Protein AF-0000000073393436 (afdb_homodimer)

Solvent-accessible surface area (backbone atoms only — not comparable to full-atom values): 43637 Å² total; per-residue (Å²): 112,39,31,36,30,39,22,28,19,50,10,21,41,42,12,47,34,48,30,16,70,72,72,40,49,37,39,39,31,24,66,75,62,70,45,26,53,44,57,74,42,32,52,48,47,53,40,50,48,36,51,50,38,35,51,51,52,48,50,53,49,38,39,72,70,59,23,31,48,69,57,83,45,75,34,56,46,44,45,42,50,53,52,51,52,46,42,54,54,50,40,51,51,53,50,50,53,33,44,71,33,56,34,45,76,44,79,31,64,75,42,68,57,86,68,29,38,34,38,87,91,40,78,40,73,50,66,30,38,36,45,14,56,24,54,44,78,38,74,68,97,41,56,42,47,86,45,41,39,42,62,79,39,67,75,70,52,63,61,78,56,65,32,33,32,31,37,21,28,43,65,66,29,53,35,51,47,50,42,42,39,66,73,62,20,49,35,36,36,33,6,61,51,63,60,45,69,89,49,57,66,73,58,48,50,46,40,47,63,71,73,39,58,84,50,43,76,40,54,67,34,43,77,57,33,36,38,71,51,24,36,30,31,75,81,72,44,77,45,71,15,35,32,29,46,36,61,52,70,38,36,52,34,74,79,42,59,93,66,37,55,58,42,97,81,45,18,41,41,55,52,58,43,20,37,35,76,33,87,57,32,26,43,17,23,35,16,44,37,81,69,76,41,62,51,52,9,28,53,35,10,35,28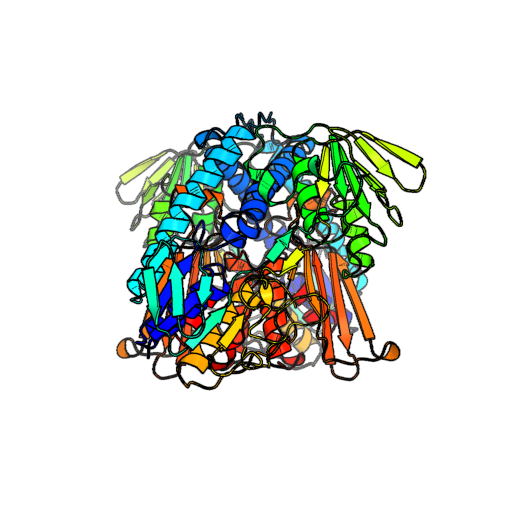,27,28,32,39,71,70,72,43,85,45,67,65,79,92,58,27,66,38,45,71,46,66,47,80,54,29,35,15,34,32,42,34,81,85,60,80,66,48,77,89,38,48,46,78,51,70,47,68,33,38,63,18,64,88,22,46,88,25,53,84,77,63,69,27,41,37,33,38,39,32,30,24,63,85,76,55,40,78,37,32,41,40,28,30,16,73,42,20,57,55,48,37,18,54,51,23,31,41,57,61,71,60,55,63,54,76,62,52,66,68,56,48,63,39,74,62,41,30,66,49,60,60,51,47,48,45,74,69,66,102,113,38,31,35,29,38,23,28,20,49,10,20,41,42,12,46,34,48,30,16,71,72,71,40,50,36,38,40,31,23,66,76,62,67,45,25,54,43,58,74,42,32,52,48,47,53,41,49,48,37,52,50,38,33,49,49,52,50,51,55,50,38,38,74,70,59,24,31,51,70,57,81,45,75,35,56,46,43,45,42,51,53,51,50,52,46,44,53,55,50,39,52,51,54,51,49,53,33,43,70,33,57,34,42,78,42,79,31,63,76,43,67,57,88,69,27,37,36,38,87,90,40,78,39,73,52,65,30,38,36,45,15,54,24,54,43,78,37,74,69,96,41,57,43,48,86,45,41,40,41,61,78,39,65,75,70,50,64,62,77,55,64,31,33,32,30,37,22,27,43,65,65,28,52,35,51,46,49,41,42,39,67,72,62,21,49,36,35,36,34,7,60,52,62,60,45,70,90,48,57,66,71,57,49,50,45,40,48,62,72,73,37,58,84,50,44,76,40,54,66,34,44,77,57,32,38,37,72,52,24,37,30,32,76,83,72,45,78,46,71,14,34,33,30,46,36,61,50,71,39,36,51,34,72,77,41,60,93,66,37,54,58,40,96,82,45,18,42,41,55,52,59,42,19,37,35,76,33,87,57,32,26,43,16,24,34,15,44,40,85,86,66,38,61,53,56,13,29,54,34,10,34,26,28,28,32,38,71,71,73,42,85,43,67,66,79,91,59,26,64,38,45,70,46,66,47,80,56,28,35,14,34,33,43,34,82,84,60,79,65,48,77,88,37,47,46,78,51,71,47,68,34,39,61,18,64,88,22,46,87,25,53,85,78,62,69,28,41,36,35,37,39,33,30,24,62,85,77,52,40,77,36,33,42,40,29,29,17,72,44,20,56,56,49,37,19,53,51,22,32,41,58,60,72,62,55,62,54,75,62,52,65,67,56,47,64,39,73,64,42,30,64,50,61,59,52,48,48,44,73,68,66,102

Radius of gyration: 28.97 Å; Cα contacts (8 Å, |Δi|>4): 1992; chains: 2; bounding box: 54×96×80 Å

pLDDT: mean 96.63, std 2.32, range [83.69, 98.94]

Foldseek 3Di:
DEEEEEAQALLRLLLLLLLLLVVHEYEYEAADFHNPCCLQQDVVLLVLLQVVLLVLVVVVLCVVVPVDDDDDDDWLQVSLVVSVVVSVVVSVVSVCSSVVSPYHYHHADWADDVQWIDGPRDTDGHLFYEYAHAWAFDQDPAAASVLAAESNCSSVDRDQWQEEEEEAQELVSLSVLQSSVSVHHAYEYEHLADHHPVDDPVQVVLCCVPFVVRHHYHHNWAFRYDDNFWTAIPVRDIDGGGHYYPPDIAAPQVSCPVPFDADPSRAFDADQLQDTPDPSYGYFAPSNPDDNDSVRRNVRSNSNSCVNVVNHDGDDDAFDKDWRRHSWIKIKTFGPVDPQDPVQKDKDKDQWDDDPSQPSVVVVSSQWMKMWIARNVQRATGMIITGHNCCRVVSVVVSVCVVVVPHLVVLLPDDDDPPDRPCPSCCSNPPPD/DEEEEEAQALLRLLLLLLLLLVVHEYEYEAADFHNPCCLQQDVLLLVLLQVVLLVLVVVVLCVVVPVDDDDDDDWLQVSLVVSVVVSVVVSVVSVCSSVVSVYHYHHADWADDVQWIDGPRDTDGHLFYEYAHAWAFDQDDAAASVLAAESNCSSVDRDQWQEEEEEAQELVSLSVLQSSVSVHHAYEYEHLADHHPVDDPVQVVLCCVPFVVRHHYHHNWAFRYDDNFWTAIPVRDIDGGGHYYPPDIAAPQVSCPVPFDADPSRAFDADQLQDTPHPSYGYFAPSNPDPNDSVRRNVRSNSNSCVNVVNHDGDDDAFDKDWRRHSWIKIKTFGPVDPQDPVQKDKDKDQWDDDPSQPSVVVVSSQWMKMWIARNVQRATGMIITGHNCCRVVSVVNSVCVVVVPHLVVLLPDDDDPPDRPCPSCCSNVPPD

Sequence (866 aa):
MKNIVIGSGPAGRLGSLELGKLGKEVTLIEKNHIAGTCLNEGCMVICALTDITKFIENNNKFNSYGFIKSQLDISYEKIVEKITETQKMLRKINEEENKGAGNNIVYGEAEINGSQVEVNGESFDWDNLLIATGARPFIPDIPGSQYGLTNRDILKIDKVPEKLNIVGGGIIAVEVANIYSTLGSEVNIIARSKALKEIDSDIKDYIFKNLLSEINILEETDVVECKKNKVITNKNEELEGVPFFATGRVANSEIVRDIVELNPDNTIKVNEMMETTKEHVYAAGDVTGGYQLTPVARMEGITAARNMANYPNKVVYHAIPQTLSLNTEVSFVEDEKNNCSEEDKVDIGIPGIAGPGAFWKILSGDTGYTKISFDKKQNKIKKINSISPSSVSDIAYLSYLMRINSPLDEYGDFLEIHPSTDANYKIIKSMWLMKNIVIGSGPAGRLGSLELGKLGKEVTLIEKNHIAGTCLNEGCMVICALTDITKFIENNNKFNSYGFIKSQLDISYEKIVEKITETQKMLRKINEEENKGAGNNIVYGEAEINGSQVEVNGESFDWDNLLIATGARPFIPDIPGSQYGLTNRDILKIDKVPEKLNIVGGGIIAVEVANIYSTLGSEVNIIARSKALKEIDSDIKDYIFKNLLSEINILEETDVVECKKNKVITNKNEELEGVPFFATGRVANSEIVRDIVELNPDNTIKVNEMMETTKEHVYAAGDVTGGYQLTPVARMEGITAARNMANYPNKVVYHAIPQTLSLNTEVSFVEDEKNNCSEEDKVDIGIPGIAGPGAFWKILSGDTGYTKISFDKKQNKIKKINSISPSSVSDIAYLSYLMRINSPLDEYGDFLEIHPSTDANYKIIKSMWL

Structure (mmCIF, N/CA/C/O backbone):
data_AF-0000000073393436-model_v1
#
loop_
_entity.id
_entity.type
_entity.pdbx_description
1 polymer 'Dihydrolipoamide dehydrogenase'
#
loop_
_atom_site.group_PDB
_atom_site.id
_atom_site.type_symbol
_atom_site.label_atom_id
_atom_site.label_alt_id
_atom_site.label_comp_id
_atom_site.label_asym_id
_atom_site.label_entity_id
_atom_site.label_seq_id
_atom_site.pdbx_PDB_ins_code
_atom_site.Cartn_x
_atom_site.Cartn_y
_atom_site.Cartn_z
_atom_site.occupancy
_atom_site.B_iso_or_equiv
_atom_site.auth_seq_id
_atom_site.auth_comp_id
_atom_site.auth_asym_id
_atom_site.auth_atom_id
_atom_site.pdbx_PDB_model_num
ATOM 1 N N . MET A 1 1 ? -17.938 38.625 -4.797 1 83.81 1 MET A N 1
ATOM 2 C CA . MET A 1 1 ? -17.641 38.469 -3.377 1 83.81 1 MET A CA 1
ATOM 3 C C . MET A 1 1 ? -16.141 38.281 -3.16 1 83.81 1 MET A C 1
ATOM 5 O O . MET A 1 1 ? -15.484 37.594 -3.943 1 83.81 1 MET A O 1
ATOM 9 N N . LYS A 1 2 ? -15.617 39.031 -2.174 1 94.94 2 LYS A N 1
ATOM 10 C CA . LYS A 1 2 ? -14.195 38.969 -1.832 1 94.94 2 LYS A CA 1
ATOM 11 C C . LYS A 1 2 ? -13.969 37.938 -0.708 1 94.94 2 LYS A C 1
ATOM 13 O O . LYS A 1 2 ? -14.516 38.094 0.386 1 94.94 2 LYS A O 1
ATOM 18 N N . ASN A 1 3 ? -13.234 36.906 -1.079 1 98.19 3 ASN A N 1
ATOM 19 C CA . ASN A 1 3 ? -12.914 35.906 -0.087 1 98.19 3 ASN A CA 1
ATOM 20 C C . ASN A 1 3 ? -11.461 35.969 0.359 1 98.19 3 ASN A C 1
ATOM 22 O O . ASN A 1 3 ? -10.555 36.094 -0.471 1 98.19 3 ASN A O 1
ATOM 26 N N . ILE A 1 4 ? -11.281 36 1.653 1 98.69 4 ILE A N 1
ATOM 27 C CA . ILE A 1 4 ? -9.922 35.969 2.188 1 98.69 4 ILE A CA 1
ATOM 28 C C . ILE A 1 4 ? -9.719 34.688 2.98 1 98.69 4 ILE A C 1
ATOM 30 O O . ILE A 1 4 ? -10.586 34.281 3.756 1 98.69 4 ILE A O 1
ATOM 34 N N . VAL A 1 5 ? -8.664 33.969 2.717 1 98.81 5 VAL A N 1
ATOM 35 C CA . VAL A 1 5 ? -8.227 32.781 3.467 1 98.81 5 VAL A CA 1
ATOM 36 C C . VAL A 1 5 ? -6.906 33.094 4.164 1 98.81 5 VAL A C 1
ATOM 38 O O . VAL A 1 5 ? -5.938 33.5 3.525 1 98.81 5 VAL A O 1
ATOM 41 N N . ILE A 1 6 ? -6.855 32.938 5.496 1 98.75 6 ILE A N 1
ATOM 42 C CA . ILE A 1 6 ? -5.637 33.188 6.262 1 98.75 6 ILE A CA 1
ATOM 43 C C . ILE A 1 6 ? -5.02 31.875 6.688 1 98.75 6 ILE A C 1
ATOM 45 O O . ILE A 1 6 ? -5.586 31.156 7.512 1 98.75 6 ILE A O 1
ATOM 49 N N . GLY A 1 7 ? -3.814 31.562 6.184 1 98.62 7 GLY A N 1
ATOM 50 C CA . GLY A 1 7 ? -3.143 30.281 6.371 1 98.62 7 GLY A CA 1
ATOM 51 C C . GLY A 1 7 ? -3.238 29.375 5.156 1 98.62 7 GLY A C 1
ATOM 52 O O . GLY A 1 7 ? -4.332 29.125 4.648 1 98.62 7 GLY A O 1
ATOM 53 N N . SER A 1 8 ? -2.127 28.844 4.734 1 98.5 8 SER A N 1
ATOM 54 C CA . SER A 1 8 ? -2.111 28.062 3.5 1 98.5 8 SER A CA 1
ATOM 55 C C . SER A 1 8 ? -1.729 26.609 3.768 1 98.5 8 SER A C 1
ATOM 57 O O . SER A 1 8 ? -1.109 25.969 2.922 1 98.5 8 SER A O 1
ATOM 59 N N . GLY A 1 9 ? -1.974 26.125 5.027 1 98.19 9 GLY A N 1
ATOM 60 C CA . GLY A 1 9 ? -1.892 24.688 5.246 1 98.19 9 GLY A CA 1
ATOM 61 C C . GLY A 1 9 ? -2.902 23.906 4.434 1 98.19 9 GLY A C 1
ATOM 62 O O . GLY A 1 9 ? -3.533 24.438 3.525 1 98.19 9 GLY A O 1
ATOM 63 N N . PRO A 1 10 ? -3.096 22.656 4.789 1 97.94 10 PRO A N 1
ATOM 64 C CA . PRO A 1 10 ? -3.992 21.828 3.986 1 97.94 10 PRO A CA 1
ATOM 65 C C . PRO A 1 10 ? -5.406 22.391 3.891 1 97.94 10 PRO A C 1
ATOM 67 O O . PRO A 1 10 ? -5.988 22.438 2.805 1 97.94 10 PRO A O 1
ATOM 70 N N . ALA A 1 11 ? -5.961 22.875 4.969 1 98.62 11 ALA A N 1
ATOM 71 C CA . ALA A 1 11 ? -7.32 23.406 4.977 1 98.62 11 ALA A CA 1
ATOM 72 C C . ALA A 1 11 ? -7.414 24.672 4.133 1 98.62 11 ALA A C 1
ATOM 74 O O . ALA A 1 11 ? -8.266 24.781 3.244 1 98.62 11 ALA A O 1
ATOM 75 N N . GLY A 1 12 ? -6.539 25.609 4.375 1 98.75 12 GLY A N 1
ATOM 76 C CA . GLY A 1 12 ? -6.586 26.891 3.678 1 98.75 12 GLY A CA 1
ATOM 77 C C . GLY A 1 12 ? -6.27 26.766 2.199 1 98.75 12 GLY A C 1
ATOM 78 O O . GLY A 1 12 ? -6.941 27.375 1.365 1 98.75 12 GLY A O 1
ATOM 79 N N . ARG A 1 13 ? -5.254 26.031 1.89 1 98.38 13 ARG A N 1
ATOM 80 C CA . ARG A 1 13 ? -4.844 25.875 0.497 1 98.38 13 ARG A CA 1
ATOM 81 C C . ARG A 1 13 ? -5.949 25.234 -0.331 1 98.38 13 ARG A C 1
ATOM 83 O O . ARG A 1 13 ? -6.297 25.734 -1.406 1 98.38 13 ARG A O 1
ATOM 90 N N . LEU A 1 14 ? -6.512 24.141 0.185 1 97.81 14 LEU A N 1
ATOM 91 C CA . LEU A 1 14 ? -7.543 23.453 -0.582 1 97.81 14 LEU A CA 1
ATOM 92 C C . LEU A 1 14 ? -8.844 24.25 -0.58 1 97.81 14 LEU A C 1
ATOM 94 O O . LEU A 1 14 ? -9.594 24.219 -1.557 1 97.81 14 LEU A O 1
ATOM 98 N N . GLY A 1 15 ? -9.133 24.953 0.562 1 98.5 15 GLY A N 1
ATOM 99 C CA . GLY A 1 15 ? -10.266 25.859 0.558 1 98.5 15 GLY A CA 1
ATOM 100 C C . GLY A 1 15 ? -10.156 26.938 -0.5 1 98.5 15 GLY A C 1
ATOM 101 O O . GLY A 1 15 ? -11.109 27.203 -1.232 1 98.5 15 GLY A O 1
ATOM 102 N N . SER A 1 16 ? -9.008 27.531 -0.62 1 98.69 16 SER A N 1
ATOM 103 C CA . SER A 1 16 ? -8.773 28.578 -1.619 1 98.69 16 SER A CA 1
ATOM 104 C C . SER A 1 16 ? -8.867 28.016 -3.033 1 98.69 16 SER A C 1
ATOM 106 O O . SER A 1 16 ? -9.414 28.656 -3.93 1 98.69 16 SER A O 1
ATOM 108 N N . LEU A 1 17 ? -8.266 26.859 -3.188 1 97.56 17 LEU A N 1
ATOM 109 C CA . LEU A 1 17 ? -8.32 26.203 -4.488 1 97.56 17 LEU A CA 1
ATOM 110 C C . LEU A 1 17 ? -9.766 25.953 -4.906 1 97.56 17 LEU A C 1
ATOM 112 O O . LEU A 1 17 ? -10.133 26.172 -6.062 1 97.56 17 LEU A O 1
ATOM 116 N N . GLU A 1 18 ? -10.547 25.453 -3.975 1 97.25 18 GLU A N 1
ATOM 117 C CA . GLU A 1 18 ? -11.953 25.172 -4.246 1 97.25 18 GLU A CA 1
ATOM 118 C C . GLU A 1 18 ? -12.703 26.453 -4.629 1 97.25 18 GLU A C 1
ATOM 120 O O . GLU A 1 18 ? -13.484 26.453 -5.582 1 97.25 18 GLU A O 1
ATOM 125 N N . LEU A 1 19 ? -12.539 27.547 -3.924 1 98.25 19 LEU A N 1
ATOM 126 C CA . LEU A 1 19 ? -13.164 28.828 -4.238 1 98.25 19 LEU A CA 1
ATOM 127 C C . LEU A 1 19 ? -12.781 29.281 -5.645 1 98.25 19 LEU A C 1
ATOM 129 O O . LEU A 1 19 ? -13.641 29.719 -6.41 1 98.25 19 LEU A O 1
ATOM 133 N N . GLY A 1 20 ? -11.492 29.172 -5.934 1 97.75 20 GLY A N 1
ATOM 134 C CA . GLY A 1 20 ? -11.039 29.516 -7.27 1 97.75 20 GLY A CA 1
ATOM 135 C C . GLY A 1 20 ? -11.711 28.703 -8.359 1 97.75 20 GLY A C 1
ATOM 136 O O . GLY A 1 20 ? -12.133 29.25 -9.375 1 97.75 20 GLY A O 1
ATOM 137 N N . LYS A 1 21 ? -11.797 27.438 -8.141 1 95.19 21 LYS A N 1
ATOM 138 C CA . LYS A 1 21 ? -12.438 26.547 -9.109 1 95.19 21 LYS A CA 1
ATOM 139 C C . LYS A 1 21 ? -13.898 26.922 -9.312 1 95.19 21 LYS A C 1
ATOM 141 O O . LYS A 1 21 ? -14.453 26.719 -10.391 1 95.19 21 LYS A O 1
ATOM 146 N N . LEU A 1 22 ? -14.531 27.484 -8.266 1 96.12 22 LEU A N 1
ATOM 147 C CA . LEU A 1 22 ? -15.93 27.891 -8.328 1 96.12 22 LEU A CA 1
ATOM 148 C C . LEU A 1 22 ? -16.062 29.281 -8.922 1 96.12 22 LEU A C 1
ATOM 150 O O . LEU A 1 22 ? -17.156 29.859 -8.945 1 96.12 22 LEU A O 1
ATOM 154 N N . GLY A 1 23 ? -14.969 29.859 -9.328 1 96.5 23 GLY A N 1
ATOM 155 C CA . GLY A 1 23 ? -14.977 31.141 -10.008 1 96.5 23 GLY A CA 1
ATOM 156 C C . GLY A 1 23 ? -15.031 32.312 -9.055 1 96.5 23 GLY A C 1
ATOM 157 O O . GLY A 1 23 ? -15.398 33.438 -9.453 1 96.5 23 GLY A O 1
ATOM 158 N N . LYS A 1 24 ? -14.688 32.094 -7.816 1 97.69 24 LYS A N 1
ATOM 159 C CA . LYS A 1 24 ? -14.758 33.156 -6.832 1 97.69 24 LYS A CA 1
ATOM 160 C C . LYS A 1 24 ? -13.406 33.875 -6.68 1 97.69 24 LYS A C 1
ATOM 162 O O . LYS A 1 24 ? -12.359 33.25 -6.879 1 97.69 24 LYS A O 1
ATOM 167 N N . GLU A 1 25 ? -13.477 35.094 -6.324 1 96.94 25 GLU A N 1
ATOM 168 C CA . GLU A 1 25 ? -12.258 35.812 -6.02 1 96.94 25 GLU A CA 1
ATOM 169 C C . GLU A 1 25 ? -11.711 35.469 -4.641 1 96.94 25 GLU A C 1
ATOM 171 O O . GLU A 1 25 ? -12.453 35.5 -3.652 1 96.94 25 GLU A O 1
ATOM 176 N N . VAL A 1 26 ? -10.367 35.125 -4.625 1 98.12 26 VAL A N 1
ATOM 177 C CA . VAL A 1 26 ? -9.789 34.688 -3.367 1 98.12 26 VAL A CA 1
ATOM 178 C C . VAL A 1 26 ? -8.422 35.312 -3.166 1 98.12 26 VAL A C 1
ATOM 180 O O . VAL A 1 26 ? -7.613 35.406 -4.098 1 98.12 26 VAL A O 1
ATOM 183 N N . THR A 1 27 ? -8.188 35.875 -1.995 1 98.38 27 THR A N 1
ATOM 184 C CA . THR A 1 27 ? -6.855 36.25 -1.511 1 98.38 27 THR A CA 1
ATOM 185 C C . THR A 1 27 ? -6.395 35.281 -0.432 1 98.38 27 THR A C 1
ATOM 187 O O . THR A 1 27 ? -7.027 35.156 0.619 1 98.38 27 THR A O 1
ATOM 190 N N . LEU A 1 28 ? -5.324 34.5 -0.723 1 98.62 28 LEU A N 1
ATOM 191 C CA . LEU A 1 28 ? -4.723 33.531 0.208 1 98.62 28 LEU A CA 1
ATOM 192 C C . LEU A 1 28 ? -3.494 34.156 0.882 1 98.62 28 LEU A C 1
ATOM 194 O O . LEU A 1 28 ? -2.512 34.469 0.213 1 98.62 28 LEU A O 1
ATOM 198 N N . ILE A 1 29 ? -3.559 34.312 2.184 1 98.62 29 ILE A N 1
ATOM 199 C CA . ILE A 1 29 ? -2.49 34.969 2.934 1 98.62 29 ILE A CA 1
ATOM 200 C C . ILE A 1 29 ? -1.699 33.906 3.719 1 98.62 29 ILE A C 1
ATOM 202 O O . ILE A 1 29 ? -2.281 33.094 4.418 1 98.62 29 ILE A O 1
ATOM 206 N N . GLU A 1 30 ? -0.403 33.844 3.572 1 98.5 30 GLU A N 1
ATOM 207 C CA . GLU A 1 30 ? 0.49 32.906 4.242 1 98.5 30 GLU A CA 1
ATOM 208 C C . GLU A 1 30 ? 1.684 33.625 4.863 1 98.5 30 GLU A C 1
ATOM 210 O O . GLU A 1 30 ? 2.367 34.406 4.191 1 98.5 30 GLU A O 1
ATOM 215 N N . LYS A 1 31 ? 1.917 33.406 6.082 1 96.31 31 LYS A N 1
ATOM 216 C CA . LYS A 1 31 ? 2.969 34.125 6.777 1 96.31 31 LYS A CA 1
ATOM 217 C C . LYS A 1 31 ? 4.344 33.562 6.465 1 96.31 31 LYS A C 1
ATOM 219 O O . LYS A 1 31 ? 5.348 34.25 6.5 1 96.31 31 LYS A O 1
ATOM 224 N N . ASN A 1 32 ? 4.414 32.219 6.164 1 94.44 32 ASN A N 1
ATOM 225 C CA . ASN A 1 32 ? 5.699 31.578 5.926 1 94.44 32 ASN A CA 1
ATOM 226 C C . ASN A 1 32 ? 5.719 30.859 4.582 1 94.44 32 ASN A C 1
ATOM 228 O O . ASN A 1 32 ? 5.812 31.484 3.533 1 94.44 32 ASN A O 1
ATOM 232 N N . HIS A 1 33 ? 5.633 29.531 4.633 1 95.56 33 HIS A N 1
ATOM 233 C CA . HIS A 1 33 ? 5.676 28.719 3.416 1 95.56 33 HIS A CA 1
ATOM 234 C C . HIS A 1 33 ? 4.305 28.125 3.1 1 95.56 33 HIS A C 1
ATOM 236 O O . HIS A 1 33 ? 3.607 27.656 4 1 95.56 33 HIS A O 1
ATOM 242 N N . ILE A 1 34 ? 3.996 28.172 1.862 1 97.25 34 ILE A N 1
ATOM 243 C CA . ILE A 1 34 ? 2.756 27.547 1.407 1 97.25 34 ILE A CA 1
ATOM 244 C C . ILE A 1 34 ? 2.748 26.062 1.783 1 97.25 34 ILE A C 1
ATOM 246 O O . ILE A 1 34 ? 3.807 25.469 1.988 1 97.25 34 ILE A O 1
ATOM 250 N N . ALA A 1 35 ? 1.562 25.453 1.966 1 95.44 35 ALA A N 1
ATOM 251 C CA . ALA A 1 35 ? 1.282 24.062 2.258 1 95.44 35 ALA A CA 1
ATOM 252 C C . ALA A 1 35 ? 1.459 23.766 3.744 1 95.44 35 ALA A C 1
ATOM 254 O O . ALA A 1 35 ? 1.214 22.641 4.191 1 95.44 35 ALA A O 1
ATOM 255 N N . GLY A 1 36 ? 1.895 24.703 4.52 1 95.31 36 GLY A N 1
ATOM 256 C CA . GLY A 1 36 ? 1.786 24.672 5.969 1 95.31 36 GLY A CA 1
ATOM 257 C C . GLY A 1 36 ? 2.648 23.609 6.613 1 95.31 36 GLY A C 1
ATOM 258 O O . GLY A 1 36 ? 3.719 23.266 6.098 1 95.31 36 GLY A O 1
ATOM 259 N N . THR A 1 37 ? 2.248 23.125 7.77 1 92.19 37 THR A N 1
ATOM 260 C CA . THR A 1 37 ? 3.004 22.219 8.617 1 92.19 37 THR A CA 1
ATOM 261 C C . THR A 1 37 ? 3.219 20.875 7.914 1 92.19 37 THR A C 1
ATOM 263 O O . THR A 1 37 ? 4.312 20.312 7.965 1 92.19 37 THR A O 1
ATOM 266 N N . CYS A 1 38 ? 2.277 20.359 7.262 1 93.88 38 CYS A N 1
ATOM 267 C CA . CYS A 1 38 ? 2.326 19.031 6.66 1 93.88 38 CYS A CA 1
ATOM 268 C C . CYS A 1 38 ? 3.533 18.891 5.742 1 93.88 38 CYS A C 1
ATOM 270 O O . CYS A 1 38 ? 4.332 17.969 5.898 1 93.88 38 CYS A O 1
ATOM 272 N N . LEU A 1 39 ? 3.678 19.797 4.859 1 95.62 39 LEU A N 1
ATOM 273 C CA . LEU A 1 39 ? 4.762 19.734 3.885 1 95.62 39 LEU A CA 1
ATOM 274 C C . LEU A 1 39 ? 6.09 20.141 4.52 1 95.62 39 LEU A C 1
ATOM 276 O O . LEU A 1 39 ? 7.117 19.5 4.273 1 95.62 39 LEU A O 1
ATOM 280 N N . ASN A 1 40 ? 6.039 21.109 5.418 1 96.88 40 ASN A N 1
ATOM 281 C CA . ASN A 1 40 ? 7.262 21.812 5.777 1 96.88 40 ASN A CA 1
ATOM 282 C C . ASN A 1 40 ? 7.855 21.281 7.082 1 96.88 40 ASN A C 1
ATOM 284 O O . ASN A 1 40 ? 9.062 21.359 7.297 1 96.88 40 ASN A O 1
ATOM 288 N N . GLU A 1 41 ? 6.965 20.688 7.938 1 96.12 41 GLU A N 1
ATOM 289 C CA . GLU A 1 41 ? 7.461 20.344 9.266 1 96.12 41 GLU A CA 1
ATOM 290 C C . GLU A 1 41 ? 6.812 19.062 9.789 1 96.12 41 GLU A C 1
ATOM 292 O O . GLU A 1 41 ? 7.137 18.594 10.875 1 96.12 41 GLU A O 1
ATOM 297 N N . GLY A 1 42 ? 5.953 18.5 9.008 1 95.19 42 GLY A N 1
ATOM 298 C CA . GLY A 1 42 ? 5.117 17.453 9.562 1 95.19 42 GLY A CA 1
ATOM 299 C C . GLY A 1 42 ? 5.207 16.156 8.789 1 95.19 42 GLY A C 1
ATOM 300 O O . GLY A 1 42 ? 6.277 15.547 8.703 1 95.19 42 GLY A O 1
ATOM 301 N N . CYS A 1 43 ? 4.086 15.797 8.203 1 94.75 43 CYS A N 1
ATOM 302 C CA . CYS A 1 43 ? 3.885 14.461 7.656 1 94.75 43 CYS A CA 1
ATOM 303 C C . CYS A 1 43 ? 4.91 14.164 6.566 1 94.75 43 CYS A C 1
ATOM 305 O O . CYS A 1 43 ? 5.395 13.031 6.461 1 94.75 43 CYS A O 1
ATOM 307 N N . MET A 1 44 ? 5.238 15.117 5.781 1 97 44 MET A N 1
ATOM 308 C CA . MET A 1 44 ? 6.141 14.867 4.664 1 97 44 MET A CA 1
ATOM 309 C C . MET A 1 44 ? 7.574 14.695 5.148 1 97 44 MET A C 1
ATOM 311 O O . MET A 1 44 ? 8.344 13.922 4.57 1 97 44 MET A O 1
ATOM 315 N N . VAL A 1 45 ? 7.938 15.414 6.176 1 98.19 45 VAL A N 1
ATOM 316 C CA . VAL A 1 45 ? 9.25 15.25 6.789 1 98.19 45 VAL A CA 1
ATOM 317 C C . VAL A 1 45 ? 9.367 13.859 7.406 1 98.19 45 VAL A C 1
ATOM 319 O O . VAL A 1 45 ? 10.359 13.156 7.184 1 98.19 45 VAL A O 1
ATOM 322 N N . ILE A 1 46 ? 8.328 13.5 8.133 1 98.12 46 ILE A N 1
ATOM 323 C CA . ILE A 1 46 ? 8.289 12.18 8.758 1 98.12 46 ILE A CA 1
ATOM 324 C C . ILE A 1 46 ? 8.359 11.094 7.684 1 98.12 46 ILE A C 1
ATOM 326 O O . ILE A 1 46 ? 9.094 10.117 7.828 1 98.12 46 ILE A O 1
ATOM 330 N N . CYS A 1 47 ? 7.645 11.312 6.613 1 97.81 47 CYS A N 1
ATOM 331 C CA . CYS A 1 47 ? 7.633 10.367 5.5 1 97.81 47 CYS A CA 1
ATOM 332 C C . CYS A 1 47 ? 9.023 10.219 4.898 1 97.81 47 CYS A C 1
ATOM 334 O O . CYS A 1 47 ? 9.492 9.094 4.668 1 97.81 47 CYS A O 1
ATOM 336 N N . ALA A 1 48 ? 9.688 11.297 4.664 1 98.38 48 ALA A N 1
ATOM 337 C CA . ALA A 1 48 ? 11.031 11.305 4.082 1 98.38 48 ALA A CA 1
ATOM 338 C C . ALA A 1 48 ? 12.008 10.531 4.961 1 98.38 48 ALA A C 1
ATOM 340 O O . ALA A 1 48 ? 12.742 9.664 4.473 1 98.38 48 ALA A O 1
ATOM 341 N N . LEU A 1 49 ? 11.969 10.836 6.223 1 98.56 49 LEU A N 1
ATOM 342 C CA . LEU A 1 49 ? 12.922 10.227 7.148 1 98.56 49 LEU A CA 1
ATOM 343 C C . LEU A 1 49 ? 12.594 8.75 7.371 1 98.56 49 LEU A C 1
ATOM 345 O O . LEU A 1 49 ? 13.5 7.922 7.488 1 98.56 49 LEU A O 1
ATOM 349 N N . THR A 1 50 ? 11.328 8.438 7.371 1 98.38 50 THR A N 1
ATOM 350 C CA . THR A 1 50 ? 10.922 7.051 7.59 1 98.38 50 THR A CA 1
ATOM 351 C C . THR A 1 50 ? 11.328 6.176 6.41 1 98.38 50 THR A C 1
ATOM 353 O O . THR A 1 50 ? 11.688 5.012 6.586 1 98.38 50 THR A O 1
ATOM 356 N N . ASP A 1 51 ? 11.281 6.727 5.203 1 98 51 ASP A N 1
ATOM 357 C CA . ASP A 1 51 ? 11.758 5.988 4.035 1 98 51 ASP A CA 1
ATOM 358 C C . ASP A 1 51 ? 13.234 5.613 4.191 1 98 51 ASP A C 1
ATOM 360 O O . ASP A 1 51 ? 13.648 4.523 3.787 1 98 51 ASP A O 1
ATOM 364 N N . ILE A 1 52 ? 13.961 6.457 4.789 1 98.19 52 ILE A N 1
ATOM 365 C CA . ILE A 1 52 ? 15.375 6.203 5.016 1 98.19 52 ILE A CA 1
ATOM 366 C C . ILE A 1 52 ? 15.547 5.145 6.105 1 98.19 52 ILE A C 1
ATOM 368 O O . ILE A 1 52 ? 16.375 4.238 5.973 1 98.19 52 ILE A O 1
ATOM 372 N N . THR A 1 53 ? 14.742 5.277 7.164 1 97.94 53 THR A N 1
ATOM 373 C CA . THR A 1 53 ? 14.875 4.312 8.25 1 97.94 53 THR A CA 1
ATOM 374 C C . THR A 1 53 ? 14.469 2.916 7.793 1 97.94 53 THR A C 1
ATOM 376 O O . THR A 1 53 ? 15.047 1.92 8.227 1 97.94 53 THR A O 1
ATOM 379 N N . LYS A 1 54 ? 13.516 2.805 6.91 1 97.56 54 LYS A N 1
ATOM 380 C CA . LYS A 1 54 ? 13.148 1.523 6.316 1 97.56 54 LYS A CA 1
ATOM 381 C C . LYS A 1 54 ? 14.312 0.935 5.52 1 97.56 54 LYS A C 1
ATOM 383 O O . LYS A 1 54 ? 14.562 -0.27 5.582 1 97.56 54 LYS A O 1
ATOM 388 N N . PHE A 1 55 ? 14.945 1.833 4.777 1 97.94 55 PHE A N 1
ATOM 389 C CA . PHE A 1 55 ? 16.109 1.417 4.008 1 97.94 55 PHE A CA 1
ATOM 390 C C . PHE A 1 55 ? 17.203 0.871 4.926 1 97.94 55 PHE A C 1
ATOM 392 O O . PHE A 1 55 ? 17.781 -0.18 4.648 1 97.94 55 PHE A O 1
ATOM 399 N N . ILE A 1 56 ? 17.422 1.533 6.023 1 97.56 56 ILE A N 1
ATOM 400 C CA . ILE A 1 56 ? 18.438 1.131 6.988 1 97.56 56 ILE A CA 1
ATOM 401 C C . ILE A 1 56 ? 18.062 -0.216 7.602 1 97.56 56 ILE A C 1
ATOM 403 O O . ILE A 1 56 ? 18.906 -1.102 7.734 1 97.56 56 ILE A O 1
ATOM 407 N N . GLU A 1 57 ? 16.859 -0.35 7.953 1 96.31 57 GLU A N 1
ATOM 408 C CA . GLU A 1 57 ? 16.391 -1.605 8.539 1 96.31 57 GLU A CA 1
ATOM 409 C C . GLU A 1 57 ? 16.594 -2.77 7.57 1 96.31 57 GLU A C 1
ATOM 411 O O . GLU A 1 57 ? 17.047 -3.846 7.969 1 96.31 57 GLU A O 1
ATOM 416 N N . ASN A 1 58 ? 16.25 -2.576 6.309 1 96.75 58 ASN A N 1
ATOM 417 C CA . ASN A 1 58 ? 16.453 -3.619 5.305 1 96.75 58 ASN A CA 1
ATOM 418 C C . ASN A 1 58 ? 17.922 -3.941 5.117 1 96.75 58 ASN A C 1
ATOM 420 O O . ASN A 1 58 ? 18.297 -5.109 4.98 1 96.75 58 ASN A O 1
ATOM 424 N N . ASN A 1 59 ? 18.703 -2.877 5.066 1 97.19 59 ASN A N 1
ATOM 425 C CA . ASN A 1 59 ? 20.141 -3.08 4.988 1 97.19 59 ASN A CA 1
ATOM 426 C C . ASN A 1 59 ? 20.641 -3.992 6.105 1 97.19 59 ASN A C 1
ATOM 428 O O . ASN A 1 59 ? 21.375 -4.945 5.848 1 97.19 59 ASN A O 1
ATOM 432 N N . ASN A 1 60 ? 20.25 -3.66 7.32 1 96.19 60 ASN A N 1
ATOM 433 C CA . ASN A 1 60 ? 20.656 -4.449 8.477 1 96.19 60 ASN A CA 1
ATOM 434 C C . ASN A 1 60 ? 20.188 -5.895 8.367 1 96.19 60 ASN A C 1
ATOM 436 O O . ASN A 1 60 ? 20.938 -6.824 8.672 1 96.19 60 ASN A O 1
ATOM 440 N N . LYS A 1 61 ? 19.016 -6.09 7.945 1 96.56 61 LYS A N 1
ATOM 441 C CA . LYS A 1 61 ? 18.438 -7.426 7.805 1 96.56 61 LYS A CA 1
ATOM 442 C C . LYS A 1 61 ? 19.172 -8.227 6.734 1 96.56 61 LYS A C 1
ATOM 444 O O . LYS A 1 61 ? 19.531 -9.391 6.961 1 96.56 61 LYS A O 1
ATOM 449 N N . PHE A 1 62 ? 19.375 -7.641 5.559 1 97.75 62 PHE A N 1
ATOM 450 C CA . PHE A 1 62 ? 20.047 -8.328 4.457 1 97.75 62 PHE A CA 1
ATOM 451 C C . PHE A 1 62 ? 21.469 -8.68 4.824 1 97.75 62 PHE A C 1
ATOM 453 O O . PHE A 1 62 ? 21.969 -9.742 4.449 1 97.75 62 PHE A O 1
ATOM 460 N N . ASN A 1 63 ? 22.141 -7.77 5.605 1 97.5 63 ASN A N 1
ATOM 461 C CA . ASN A 1 63 ? 23.453 -8.086 6.145 1 97.5 63 ASN A CA 1
ATOM 462 C C . ASN A 1 63 ? 23.406 -9.289 7.074 1 97.5 63 ASN A C 1
ATOM 464 O O . ASN A 1 63 ? 24.25 -10.188 6.984 1 97.5 63 ASN A O 1
ATOM 468 N N . SER A 1 64 ? 22.422 -9.312 7.906 1 97.06 64 SER A N 1
ATOM 469 C CA . SER A 1 64 ? 22.297 -10.391 8.875 1 97.06 64 SER A CA 1
ATOM 470 C C . SER A 1 64 ? 22.062 -11.727 8.18 1 97.06 64 SER A C 1
ATOM 472 O O . SER A 1 64 ? 22.469 -12.781 8.68 1 97.06 64 SER A O 1
ATOM 474 N N . TYR A 1 65 ? 21.344 -11.695 7.035 1 97.12 65 TYR A N 1
ATOM 475 C CA . TYR A 1 65 ? 21.094 -12.906 6.266 1 97.12 65 TYR A CA 1
ATOM 476 C C . TYR A 1 65 ? 22.312 -13.312 5.457 1 97.12 65 TYR A C 1
ATOM 478 O O . TYR A 1 65 ? 22.406 -14.445 4.969 1 97.12 65 TYR A O 1
ATOM 486 N N . GLY A 1 66 ? 23.172 -12.391 5.219 1 96.44 66 GLY A N 1
ATOM 487 C CA . GLY A 1 66 ? 24.469 -12.695 4.645 1 96.44 66 GLY A CA 1
ATOM 488 C C . GLY A 1 66 ? 24.5 -12.547 3.133 1 96.44 66 GLY A C 1
ATOM 489 O O . GLY A 1 66 ? 25.547 -12.75 2.508 1 96.44 66 GLY A O 1
ATOM 490 N N . PHE A 1 67 ? 23.344 -12.078 2.555 1 95.12 67 PHE A N 1
ATOM 491 C CA . PHE A 1 67 ? 23.375 -12.062 1.096 1 95.12 67 PHE A CA 1
ATOM 492 C C . PHE A 1 67 ? 23.766 -10.68 0.578 1 95.12 67 PHE A C 1
ATOM 494 O O . PHE A 1 67 ? 24 -10.508 -0.618 1 95.12 67 PHE A O 1
ATOM 501 N N . ILE A 1 68 ? 23.812 -9.75 1.479 1 95.12 68 ILE A N 1
ATOM 502 C CA . ILE A 1 68 ? 24.391 -8.445 1.178 1 95.12 68 ILE A CA 1
ATOM 503 C C . ILE A 1 68 ? 25.469 -8.117 2.199 1 95.12 68 ILE A C 1
ATOM 505 O O . ILE A 1 68 ? 25.312 -8.359 3.396 1 95.12 68 ILE A O 1
ATOM 509 N N . LYS A 1 69 ? 26.594 -7.684 1.802 1 94.38 69 LYS A N 1
ATOM 510 C CA . LYS A 1 69 ? 27.609 -7.027 2.631 1 94.38 69 LYS A CA 1
ATOM 511 C C . LYS A 1 69 ? 27.672 -5.531 2.342 1 94.38 69 LYS A C 1
ATOM 513 O O . LYS A 1 69 ? 27.953 -5.125 1.212 1 94.38 69 LYS A O 1
ATOM 518 N N . SER A 1 70 ? 27.25 -4.824 3.352 1 92.5 70 SER A N 1
ATOM 519 C CA . SER A 1 70 ? 27.172 -3.383 3.137 1 92.5 70 SER A CA 1
ATOM 520 C C . SER A 1 70 ? 27.531 -2.611 4.398 1 92.5 70 SER A C 1
ATOM 522 O O . SER A 1 70 ? 27.328 -3.1 5.512 1 92.5 70 SER A O 1
ATOM 524 N N . GLN A 1 71 ? 28.172 -1.52 4.234 1 91.38 71 GLN A N 1
ATOM 525 C CA . GLN A 1 71 ? 28.422 -0.512 5.262 1 91.38 71 GLN A CA 1
ATOM 526 C C . GLN A 1 71 ? 27.812 0.83 4.875 1 91.38 71 GLN A C 1
ATOM 528 O O . GLN A 1 71 ? 27.953 1.284 3.738 1 91.38 71 GLN A O 1
ATOM 533 N N . LEU A 1 72 ? 27.078 1.378 5.816 1 94.56 72 LEU A N 1
ATOM 534 C CA . LEU A 1 72 ? 26.391 2.629 5.527 1 94.56 72 LEU A CA 1
ATOM 535 C C . LEU A 1 72 ? 27.047 3.793 6.266 1 94.56 72 LEU A C 1
ATOM 537 O O . LEU A 1 72 ? 27.344 3.688 7.453 1 94.56 72 LEU A O 1
ATOM 541 N N . ASP A 1 73 ? 27.375 4.742 5.531 1 95.38 73 ASP A N 1
ATOM 542 C CA . ASP A 1 73 ? 27.703 6.059 6.074 1 95.38 73 ASP A CA 1
ATOM 543 C C . ASP A 1 73 ? 26.609 7.066 5.762 1 95.38 73 ASP A C 1
ATOM 545 O O . ASP A 1 73 ? 26.359 7.391 4.598 1 95.38 73 ASP A O 1
ATOM 549 N N . ILE A 1 74 ? 25.984 7.57 6.82 1 96.12 74 ILE A N 1
ATOM 550 C CA . ILE A 1 74 ? 24.797 8.391 6.641 1 96.12 74 ILE A CA 1
ATOM 551 C C . ILE A 1 74 ? 25.094 9.828 7.062 1 96.12 74 ILE A C 1
ATOM 553 O O . ILE A 1 74 ? 25.625 10.062 8.148 1 96.12 74 ILE A O 1
ATOM 557 N N . SER A 1 75 ? 24.734 10.734 6.207 1 97.31 75 SER A N 1
ATOM 558 C CA . SER A 1 75 ? 24.859 12.156 6.496 1 97.31 75 SER A CA 1
ATOM 559 C C . SER A 1 75 ? 23.5 12.805 6.723 1 97.31 75 SER A C 1
ATOM 561 O O . SER A 1 75 ? 22.781 13.094 5.77 1 97.31 75 SER A O 1
ATOM 563 N N . TYR A 1 76 ? 23.297 13.102 8.016 1 97.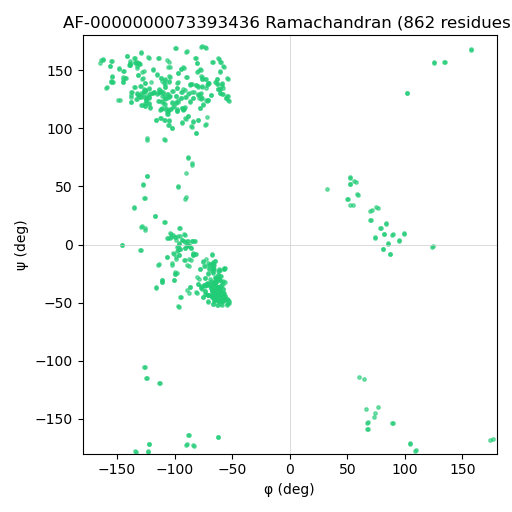81 76 TYR A N 1
ATOM 564 C CA . TYR A 1 76 ? 22.016 13.727 8.344 1 97.81 76 TYR A CA 1
ATOM 565 C C . TYR A 1 76 ? 21.906 15.102 7.699 1 97.81 76 TYR A C 1
ATOM 567 O O . TYR A 1 76 ? 20.828 15.492 7.227 1 97.81 76 TYR A O 1
ATOM 575 N N . GLU A 1 77 ? 22.984 15.781 7.625 1 97.38 77 GLU A N 1
ATOM 576 C CA . GLU A 1 77 ? 23.031 17.109 7.016 1 97.38 77 GLU A CA 1
ATOM 577 C C . GLU A 1 77 ? 22.578 17.062 5.559 1 97.38 77 GLU A C 1
ATOM 579 O O . GLU A 1 77 ? 21.781 17.906 5.117 1 97.38 77 GLU A O 1
ATOM 584 N N . LYS A 1 78 ? 23.078 16.109 4.855 1 97.62 78 LYS A N 1
ATOM 585 C CA . LYS A 1 78 ? 22.719 15.977 3.443 1 97.62 78 LYS A CA 1
ATOM 586 C C . LYS A 1 78 ? 21.281 15.516 3.275 1 97.62 78 LYS A C 1
ATOM 588 O O . LYS A 1 78 ? 20.609 15.906 2.316 1 97.62 78 LYS A O 1
ATOM 593 N N . ILE A 1 79 ? 20.812 14.688 4.207 1 98.06 79 ILE A N 1
ATOM 594 C CA . ILE A 1 79 ? 19.406 14.297 4.203 1 98.06 79 ILE A CA 1
ATOM 595 C C . ILE A 1 79 ? 18.531 15.539 4.301 1 98.06 79 ILE A C 1
ATOM 597 O O . ILE A 1 79 ? 17.609 15.719 3.498 1 98.06 79 ILE A O 1
ATOM 601 N N . VAL A 1 80 ? 18.844 16.391 5.234 1 98 80 VAL A N 1
ATOM 602 C CA . VAL A 1 80 ? 18.078 17.609 5.469 1 98 80 VAL A CA 1
ATOM 603 C C . VAL A 1 80 ? 18.125 18.5 4.227 1 98 80 VAL A C 1
ATOM 605 O O . VAL A 1 80 ? 17.109 19.062 3.816 1 98 80 VAL A O 1
ATOM 608 N N . GLU A 1 81 ? 19.25 18.562 3.643 1 97.88 81 GLU A N 1
ATOM 609 C CA . GLU A 1 81 ? 19.438 19.359 2.43 1 97.88 81 GLU A CA 1
ATOM 610 C C . GLU A 1 81 ? 18.5 18.875 1.32 1 97.88 81 GLU A C 1
ATOM 612 O O . GLU A 1 81 ? 17.844 19.688 0.667 1 97.88 81 GLU A O 1
ATOM 617 N N . LYS A 1 82 ? 18.438 17.609 1.093 1 98 82 LYS A N 1
ATOM 618 C CA . LYS A 1 82 ? 17.641 17.047 0.005 1 98 82 LYS A CA 1
ATOM 619 C C . LYS A 1 82 ? 16.156 17.141 0.317 1 98 82 LYS A C 1
ATOM 621 O O . LYS A 1 82 ? 15.336 17.312 -0.587 1 98 82 LYS A O 1
ATOM 626 N N . ILE A 1 83 ? 15.805 17.016 1.615 1 98.06 83 ILE A N 1
ATOM 627 C CA . ILE A 1 83 ? 14.414 17.219 2.004 1 98.06 83 ILE A CA 1
ATOM 628 C C . ILE A 1 83 ? 14 18.656 1.699 1 98.06 83 ILE A C 1
ATOM 630 O O . ILE A 1 83 ? 12.938 18.891 1.111 1 98.06 83 ILE A O 1
ATOM 634 N N . THR A 1 84 ? 14.852 19.562 2.033 1 97.88 84 THR A N 1
ATOM 635 C CA . THR A 1 84 ? 14.562 20.969 1.828 1 97.88 84 THR A CA 1
ATOM 636 C C . THR A 1 84 ? 14.438 21.297 0.341 1 97.88 84 THR A C 1
ATOM 638 O O . THR A 1 84 ? 13.547 22.047 -0.065 1 97.88 84 THR A O 1
ATOM 641 N N . GLU A 1 85 ? 15.32 20.703 -0.432 1 98.12 85 GLU A N 1
ATOM 642 C CA . GLU A 1 85 ? 15.242 20.859 -1.881 1 98.12 85 GLU A CA 1
ATOM 643 C C . GLU A 1 85 ? 13.906 20.359 -2.418 1 98.12 85 GLU A C 1
ATOM 645 O O . GLU A 1 85 ? 13.273 21.016 -3.254 1 98.12 85 GLU A O 1
ATOM 650 N N . THR A 1 86 ? 13.508 19.25 -1.964 1 97.69 86 THR A N 1
ATOM 651 C CA . THR A 1 86 ? 12.25 18.656 -2.377 1 97.69 86 THR A CA 1
ATOM 652 C C . THR A 1 86 ? 11.07 19.531 -1.972 1 97.69 86 THR A C 1
ATOM 654 O O . THR A 1 86 ? 10.141 19.734 -2.752 1 97.69 86 THR A O 1
ATOM 657 N N . GLN A 1 87 ? 11.141 20.062 -0.771 1 97.69 87 GLN A N 1
ATOM 658 C CA . GLN A 1 87 ? 10.086 20.938 -0.275 1 97.69 87 GLN A CA 1
ATOM 659 C C . GLN A 1 87 ? 9.953 22.188 -1.143 1 97.69 87 GLN A C 1
ATOM 661 O O . GLN A 1 87 ? 8.844 22.641 -1.437 1 97.69 87 GLN A O 1
ATOM 666 N N . LYS A 1 88 ? 11.102 22.734 -1.529 1 97.75 88 LYS A N 1
ATOM 667 C CA . LYS A 1 88 ? 11.086 23.906 -2.391 1 97.75 88 LYS A CA 1
ATOM 668 C C . LYS A 1 88 ? 10.359 23.625 -3.703 1 97.75 88 LYS A C 1
ATOM 670 O O . LYS A 1 88 ? 9.562 24.438 -4.168 1 97.75 88 LYS A O 1
ATOM 675 N N . MET A 1 89 ? 10.633 22.516 -4.238 1 96.88 89 MET A N 1
ATOM 676 C CA . MET A 1 89 ? 9.977 22.109 -5.477 1 96.88 89 MET A CA 1
ATOM 677 C C . MET A 1 89 ? 8.477 21.969 -5.277 1 96.88 89 MET A C 1
ATOM 679 O O . MET A 1 89 ? 7.688 22.422 -6.105 1 96.88 89 MET A O 1
ATOM 683 N N . LEU A 1 90 ? 8.109 21.344 -4.234 1 96.75 90 LEU A N 1
ATOM 684 C CA . LEU A 1 90 ? 6.695 21.109 -3.971 1 96.75 90 LEU A CA 1
ATOM 685 C C . LEU A 1 90 ? 5.969 22.406 -3.65 1 96.75 90 LEU A C 1
ATOM 687 O O . LEU A 1 90 ? 4.805 22.578 -4.02 1 96.75 90 LEU A O 1
ATOM 691 N N . ARG A 1 91 ? 6.645 23.297 -2.926 1 97.75 91 ARG A N 1
ATOM 692 C CA . ARG A 1 91 ? 6.066 24.609 -2.658 1 97.75 91 ARG A CA 1
ATOM 693 C C . ARG A 1 91 ? 5.746 25.344 -3.957 1 97.75 91 ARG A C 1
ATOM 695 O O . ARG A 1 91 ? 4.676 25.938 -4.09 1 97.75 91 ARG A O 1
ATOM 702 N N . LYS A 1 92 ? 6.645 25.234 -4.883 1 97.12 92 LYS A N 1
ATOM 703 C CA . LYS A 1 92 ? 6.438 25.891 -6.172 1 97.12 92 LYS A CA 1
ATOM 704 C C . LYS A 1 92 ? 5.227 25.312 -6.895 1 97.12 92 LYS A C 1
ATOM 706 O O . LYS A 1 92 ? 4.41 26.047 -7.445 1 97.12 92 LYS A O 1
ATOM 711 N N . ILE A 1 93 ? 5.133 24.047 -6.852 1 94.88 93 ILE A N 1
ATOM 712 C CA . ILE A 1 93 ? 4.023 23.359 -7.512 1 94.88 93 ILE A CA 1
ATOM 713 C C . ILE A 1 93 ? 2.705 23.781 -6.859 1 94.88 93 ILE A C 1
ATOM 715 O O . ILE A 1 93 ? 1.724 24.062 -7.551 1 94.88 93 ILE A O 1
ATOM 719 N N . ASN A 1 94 ? 2.664 23.797 -5.543 1 96.62 94 ASN A N 1
ATOM 720 C CA . ASN A 1 94 ? 1.461 24.172 -4.812 1 96.62 94 ASN A CA 1
ATOM 721 C C . ASN A 1 94 ? 1.075 25.625 -5.094 1 96.62 94 ASN A C 1
ATOM 723 O O . ASN A 1 94 ? -0.108 25.938 -5.234 1 96.62 94 ASN A O 1
ATOM 727 N N . GLU A 1 95 ? 2.053 26.469 -5.141 1 97.69 95 GLU A N 1
ATOM 728 C CA . GLU A 1 95 ? 1.802 27.875 -5.465 1 97.69 95 GLU A CA 1
ATOM 729 C C . GLU A 1 95 ? 1.21 28.016 -6.863 1 97.69 95 GLU A C 1
ATOM 731 O O . GLU A 1 95 ? 0.232 28.734 -7.059 1 97.69 95 GLU A O 1
ATOM 736 N N . GLU A 1 96 ? 1.768 27.328 -7.812 1 97.38 96 GLU A N 1
ATOM 737 C CA . GLU A 1 96 ? 1.299 27.391 -9.195 1 97.38 96 GLU A CA 1
ATOM 738 C C . GLU A 1 96 ? -0.118 26.828 -9.32 1 97.38 96 GLU A C 1
ATOM 740 O O . GLU A 1 96 ? -0.923 27.359 -10.102 1 97.38 96 GLU A O 1
ATOM 745 N N . GLU A 1 97 ? -0.38 25.828 -8.594 1 95.5 97 GLU A N 1
ATOM 746 C CA . GLU A 1 97 ? -1.719 25.25 -8.609 1 95.5 97 GLU A CA 1
ATOM 747 C C . GLU A 1 97 ? -2.764 26.25 -8.133 1 95.5 97 GLU A C 1
ATOM 749 O O . GLU A 1 97 ? -3.814 26.422 -8.758 1 95.5 97 GLU A O 1
ATOM 754 N N . ASN A 1 98 ? -2.486 26.906 -7.066 1 97.56 98 ASN A N 1
ATOM 755 C CA . ASN A 1 98 ? -3.422 27.891 -6.527 1 97.56 98 ASN A CA 1
ATOM 756 C C . ASN A 1 98 ? -3.531 29.109 -7.434 1 97.56 98 ASN A C 1
ATOM 758 O O . ASN A 1 98 ? -4.633 29.594 -7.699 1 97.56 98 ASN A O 1
ATOM 762 N N . LYS A 1 99 ? -2.42 29.578 -7.922 1 97.88 99 LYS A N 1
ATOM 763 C CA . LYS A 1 99 ? -2.447 30.703 -8.859 1 97.88 99 LYS A CA 1
ATOM 764 C C . LYS A 1 99 ? -3.203 30.328 -10.133 1 97.88 99 LYS A C 1
ATOM 766 O O . LYS A 1 99 ? -3.924 31.172 -10.688 1 97.88 99 LYS A O 1
ATOM 771 N N . GLY A 1 100 ? -2.996 29.125 -10.492 1 96.81 100 GLY A N 1
ATOM 772 C CA . GLY A 1 100 ? -3.684 28.641 -11.68 1 96.81 100 GLY A CA 1
ATOM 773 C C . GLY A 1 100 ? -5.195 28.641 -11.539 1 96.81 100 GLY A C 1
ATOM 774 O O . GLY A 1 100 ? -5.918 28.75 -12.531 1 96.81 100 GLY A O 1
ATOM 775 N N . ALA A 1 101 ? -5.668 28.547 -10.344 1 96.12 101 ALA A N 1
ATOM 776 C CA . ALA A 1 101 ? -7.105 28.562 -10.07 1 96.12 101 ALA A CA 1
ATOM 777 C C . ALA A 1 101 ? -7.602 29.984 -9.852 1 96.12 101 ALA A C 1
ATOM 779 O O . ALA A 1 101 ? -8.766 30.203 -9.492 1 96.12 101 ALA A O 1
ATOM 780 N N . GLY A 1 102 ? -6.66 30.938 -9.93 1 97 102 GLY A N 1
ATOM 781 C CA . GLY A 1 102 ? -7.059 32.344 -9.852 1 97 102 GLY A CA 1
ATOM 782 C C . GLY A 1 102 ? -6.855 32.938 -8.477 1 97 102 GLY A C 1
ATOM 783 O O . GLY A 1 102 ? -7.289 34.062 -8.227 1 97 102 GLY A O 1
ATOM 784 N N . ASN A 1 103 ? -6.207 32.25 -7.559 1 98.06 103 ASN A N 1
ATOM 785 C CA . ASN A 1 103 ? -5.965 32.812 -6.223 1 98.06 103 ASN A CA 1
ATOM 786 C C . ASN A 1 103 ? -4.859 33.844 -6.23 1 98.06 103 ASN A C 1
ATOM 788 O O . ASN A 1 103 ? -3.859 33.688 -6.938 1 98.06 103 ASN A O 1
ATOM 792 N N . ASN A 1 104 ? -5.098 34.906 -5.543 1 98 104 ASN A N 1
ATOM 793 C CA . ASN A 1 104 ? -4.039 35.875 -5.234 1 98 104 ASN A CA 1
ATOM 794 C C . ASN A 1 104 ? -3.316 35.5 -3.939 1 98 104 ASN A C 1
ATOM 796 O O . ASN A 1 104 ? -3.881 35.625 -2.852 1 98 104 ASN A O 1
ATOM 800 N N . ILE A 1 105 ? -2.084 35.094 -4.055 1 98.31 105 ILE A N 1
ATOM 801 C CA . ILE A 1 105 ? -1.329 34.656 -2.881 1 98.31 105 ILE A CA 1
ATOM 802 C C . ILE A 1 105 ? -0.516 35.844 -2.344 1 98.31 105 ILE A C 1
ATOM 804 O O . ILE A 1 105 ? 0.264 36.438 -3.078 1 98.31 105 ILE A O 1
ATOM 808 N N . VAL A 1 106 ? -0.671 36.156 -1.068 1 98.19 106 VAL A N 1
ATOM 809 C CA . VAL A 1 106 ? 0.043 37.25 -0.401 1 98.19 106 VAL A CA 1
ATOM 810 C C . VAL A 1 106 ? 0.825 36.688 0.789 1 98.19 106 VAL A C 1
ATOM 812 O O . VAL A 1 106 ? 0.245 36.094 1.692 1 98.19 106 VAL A O 1
ATOM 815 N N . TYR A 1 107 ? 2.088 36.875 0.764 1 98.12 107 TYR A N 1
ATOM 816 C CA . TYR A 1 107 ? 2.914 36.438 1.883 1 98.12 107 TYR A CA 1
ATOM 817 C C . TYR A 1 107 ? 3.055 37.531 2.924 1 98.12 107 TYR A C 1
ATOM 819 O O . TYR A 1 107 ? 3.422 38.656 2.594 1 98.12 107 TYR A O 1
ATOM 827 N N . GLY A 1 108 ? 2.76 37.219 4.137 1 98.06 108 GLY A N 1
ATOM 828 C CA . GLY A 1 108 ? 2.836 38.125 5.262 1 98.06 108 GLY A CA 1
ATOM 829 C C . GLY A 1 108 ? 1.963 37.719 6.43 1 98.06 108 GLY A C 1
ATOM 830 O O . GLY A 1 108 ? 1.165 36.781 6.316 1 98.06 108 GLY A O 1
ATOM 831 N N . GLU A 1 109 ? 2.17 38.344 7.535 1 97.56 109 GLU A N 1
ATOM 832 C CA . GLU A 1 109 ? 1.358 38.094 8.719 1 97.56 109 GLU A CA 1
ATOM 833 C C . GLU A 1 109 ? 0.075 38.906 8.703 1 97.56 109 GLU A C 1
ATOM 835 O O . GLU A 1 109 ? 0.12 40.156 8.586 1 97.56 109 GLU A O 1
ATOM 840 N N . ALA A 1 110 ? -1.06 38.312 8.844 1 97.81 110 ALA A N 1
ATOM 841 C CA . ALA A 1 110 ? -2.359 38.969 8.758 1 97.81 110 ALA A CA 1
ATOM 842 C C . ALA A 1 110 ? -2.811 39.469 10.125 1 97.81 110 ALA A C 1
ATOM 844 O O . ALA A 1 110 ? -2.531 38.844 11.148 1 97.81 110 ALA A O 1
ATOM 845 N N . GLU A 1 111 ? -3.443 40.562 10.109 1 96.62 111 GLU A N 1
ATOM 846 C CA . GLU A 1 111 ? -4.184 41.094 11.25 1 96.62 111 GLU A CA 1
ATOM 847 C C . GLU A 1 111 ? -5.598 41.5 10.844 1 96.62 111 GLU A C 1
ATOM 849 O O . GLU A 1 111 ? -5.809 42.062 9.766 1 96.62 111 GLU A O 1
ATOM 854 N N . ILE A 1 112 ? -6.523 41.125 11.703 1 96.19 112 ILE A N 1
ATOM 855 C CA . ILE A 1 112 ? -7.91 41.438 11.383 1 96.19 112 ILE A CA 1
ATOM 856 C C . ILE A 1 112 ? -8.32 42.719 12.109 1 96.19 112 ILE A C 1
ATOM 858 O O . ILE A 1 112 ? -8.219 42.812 13.336 1 96.19 112 ILE A O 1
ATOM 862 N N . ASN A 1 113 ? -8.742 43.656 11.414 1 90.56 113 ASN A N 1
ATOM 863 C CA . ASN A 1 113 ? -9.242 44.938 11.93 1 90.56 113 ASN A CA 1
ATOM 864 C C . ASN A 1 113 ? -10.664 45.219 11.438 1 90.56 113 ASN A C 1
ATOM 866 O O . ASN A 1 113 ? -10.852 45.875 10.414 1 90.56 113 ASN A O 1
ATOM 870 N N . GLY A 1 114 ? -11.641 44.812 12.188 1 84.56 114 GLY A N 1
ATOM 871 C CA . GLY A 1 114 ? -13.023 44.969 11.773 1 84.56 114 GLY A CA 1
ATOM 872 C C . GLY A 1 114 ? -13.359 44.25 10.484 1 84.56 114 GLY A C 1
ATOM 873 O O . GLY A 1 114 ? -13.211 43.031 10.398 1 84.56 114 GLY A O 1
ATOM 874 N N . SER A 1 115 ? -13.656 45.031 9.508 1 87.62 115 SER A N 1
ATOM 875 C CA . SER A 1 115 ? -14.094 44.438 8.25 1 87.62 115 SER A CA 1
ATOM 876 C C . SER A 1 115 ? -12.93 44.312 7.266 1 87.62 115 SER A C 1
ATOM 878 O O . SER A 1 115 ? -13.141 44.031 6.086 1 87.62 115 SER A O 1
ATOM 880 N N . GLN A 1 116 ? -11.727 44.469 7.82 1 95.62 116 GLN A N 1
ATOM 881 C CA . GLN A 1 116 ? -10.562 44.406 6.938 1 95.62 116 GLN A CA 1
ATOM 882 C C . GLN A 1 116 ? -9.492 43.5 7.512 1 95.62 116 GLN A C 1
ATOM 884 O O . GLN A 1 116 ? -9.453 43.25 8.719 1 95.62 116 GLN A O 1
ATOM 889 N N . VAL A 1 117 ? -8.727 42.938 6.59 1 97.38 117 VAL A N 1
ATOM 890 C CA . VAL A 1 117 ? -7.516 42.219 6.957 1 97.38 117 VAL A CA 1
ATOM 891 C C . VAL A 1 117 ? -6.289 43.031 6.512 1 97.38 117 VAL A C 1
ATOM 893 O O . VAL A 1 117 ? -6.211 43.469 5.363 1 97.38 117 VAL A O 1
ATOM 896 N N . GLU A 1 118 ? -5.395 43.25 7.422 1 97.5 118 GLU A N 1
ATOM 897 C CA . GLU A 1 118 ? -4.164 43.969 7.121 1 97.5 118 GLU A CA 1
ATOM 898 C C . GLU A 1 118 ? -2.973 43.031 7.02 1 97.5 118 GLU A C 1
ATOM 900 O O . GLU A 1 118 ? -2.799 42.156 7.867 1 97.5 118 GLU A O 1
ATOM 905 N N . VAL A 1 119 ? -2.256 43.156 5.902 1 96.75 119 VAL A N 1
ATOM 906 C CA . VAL A 1 119 ? -1.023 42.406 5.684 1 96.75 119 VAL A CA 1
ATOM 907 C C . VAL A 1 119 ? 0.028 43.312 5.047 1 96.75 119 VAL A C 1
ATOM 909 O O . VAL A 1 119 ? -0.23 43.969 4.023 1 96.75 119 VAL A O 1
ATOM 912 N N . ASN A 1 120 ? 1.202 43.438 5.57 1 95.62 120 ASN A N 1
ATOM 913 C CA . ASN A 1 120 ? 2.299 44.219 5.039 1 95.62 120 ASN A CA 1
ATOM 914 C C . ASN A 1 120 ? 1.876 45.656 4.805 1 95.62 120 ASN A C 1
ATOM 916 O O . ASN A 1 120 ? 2.207 46.25 3.771 1 95.62 120 ASN A O 1
ATOM 920 N N . GLY A 1 121 ? 1.083 46.188 5.523 1 94.31 121 GLY A N 1
ATOM 921 C CA . GLY A 1 121 ? 0.664 47.562 5.43 1 94.31 121 GLY A CA 1
ATOM 922 C C . GLY A 1 121 ? -0.475 47.781 4.449 1 94.31 121 GLY A C 1
ATOM 923 O O . GLY A 1 121 ? -0.93 48.906 4.254 1 94.31 121 GLY A O 1
ATOM 924 N N . GLU A 1 122 ? -0.929 46.781 3.869 1 96.06 122 GLU A N 1
ATOM 925 C CA . GLU A 1 122 ? -2.059 46.844 2.947 1 96.06 122 GLU A CA 1
ATOM 926 C C . GLU A 1 122 ? -3.332 46.312 3.588 1 96.06 122 GLU A C 1
ATOM 928 O O . GLU A 1 122 ? -3.287 45.344 4.355 1 96.06 122 GLU A O 1
ATOM 933 N N . SER A 1 123 ? -4.426 46.938 3.223 1 96.19 123 SER A N 1
ATOM 934 C CA . SER A 1 123 ? -5.723 46.531 3.746 1 96.19 123 SER A CA 1
ATOM 935 C C . SER A 1 123 ? -6.566 45.844 2.668 1 96.19 123 SER A C 1
ATOM 937 O O . SER A 1 123 ? -6.652 46.344 1.542 1 96.19 123 SER A O 1
ATOM 939 N N . PHE A 1 124 ? -7.168 44.781 3.053 1 96.62 124 PHE A N 1
ATOM 940 C CA . PHE A 1 124 ? -8.031 44.031 2.148 1 96.62 124 PHE A CA 1
ATOM 941 C C . PHE A 1 124 ? -9.438 43.906 2.719 1 96.62 124 PHE A C 1
ATOM 943 O O . PHE A 1 124 ? -9.625 43.438 3.838 1 96.62 124 PHE A O 1
ATOM 950 N N . ASP A 1 125 ? -10.438 44.312 1.898 1 95.62 125 ASP A N 1
ATOM 951 C CA . ASP A 1 125 ? -11.828 44.094 2.268 1 95.62 125 ASP A CA 1
ATOM 952 C C . ASP A 1 125 ? -12.219 42.625 2.018 1 95.62 125 ASP A C 1
ATOM 954 O O . ASP A 1 125 ? -11.609 41.969 1.186 1 95.62 125 ASP A O 1
ATOM 958 N N . TRP A 1 126 ? -13.188 42.219 2.871 1 95.38 126 TRP A N 1
ATOM 959 C CA . TRP A 1 126 ? -13.648 40.844 2.643 1 95.38 126 TRP A CA 1
ATOM 960 C C . TRP A 1 126 ? -15.148 40.719 2.871 1 95.38 126 TRP A C 1
ATOM 962 O O . TRP A 1 126 ? -15.711 41.438 3.711 1 95.38 126 TRP A O 1
ATOM 972 N N . ASP A 1 127 ? -15.812 39.875 2.037 1 96.81 127 ASP A N 1
ATOM 973 C CA . ASP A 1 127 ? -17.188 39.438 2.262 1 96.81 127 ASP A CA 1
ATOM 974 C C . ASP A 1 127 ? -17.219 38.156 3.109 1 96.81 127 ASP A C 1
ATOM 976 O O . ASP A 1 127 ? -18.109 38 3.959 1 96.81 127 ASP A O 1
ATOM 980 N N . ASN A 1 128 ? -16.297 37.25 2.859 1 97.88 128 ASN A N 1
ATOM 981 C CA . ASN A 1 128 ? -16.094 36.031 3.635 1 97.88 128 ASN A CA 1
ATOM 982 C C . ASN A 1 128 ? -14.648 35.844 4.078 1 97.88 128 ASN A C 1
ATOM 984 O O . ASN A 1 128 ? -13.727 36.25 3.355 1 97.88 128 ASN A O 1
ATOM 988 N N . LEU A 1 129 ? -14.547 35.344 5.262 1 98.31 129 LEU A N 1
ATOM 989 C CA . LEU A 1 129 ? -13.234 35.094 5.844 1 98.31 129 LEU A CA 1
ATOM 990 C C . LEU A 1 129 ? -13.086 33.656 6.289 1 98.31 129 LEU A C 1
ATOM 992 O O . LEU A 1 129 ? -13.977 33.094 6.949 1 98.31 129 LEU A O 1
ATOM 996 N N . LEU A 1 130 ? -12.008 32.938 5.859 1 98.88 130 LEU A N 1
ATOM 997 C CA . LEU A 1 130 ? -11.672 31.594 6.348 1 98.88 130 LEU A CA 1
ATOM 998 C C . LEU A 1 130 ? -10.391 31.625 7.172 1 98.88 130 LEU A C 1
ATOM 1000 O O . LEU A 1 130 ? -9.328 32 6.66 1 98.88 130 LEU A O 1
ATOM 1004 N N . ILE A 1 131 ? -10.539 31.281 8.438 1 98.88 131 ILE A N 1
ATOM 1005 C CA . ILE A 1 131 ? -9.391 31.188 9.336 1 98.88 131 ILE A CA 1
ATOM 1006 C C . ILE A 1 131 ? -8.828 29.766 9.305 1 98.88 131 ILE A C 1
ATOM 1008 O O . ILE A 1 131 ? -9.453 28.828 9.82 1 98.88 131 ILE A O 1
ATOM 1012 N N . ALA A 1 132 ? -7.672 29.547 8.711 1 98.81 132 ALA A N 1
ATOM 1013 C CA . ALA A 1 132 ? -6.969 28.281 8.609 1 98.81 132 ALA A CA 1
ATOM 1014 C C . ALA A 1 132 ? -5.531 28.406 9.102 1 98.81 132 ALA A C 1
ATOM 1016 O O . ALA A 1 132 ? -4.598 27.969 8.422 1 98.81 132 ALA A O 1
ATOM 1017 N N . THR A 1 133 ? -5.367 28.938 10.273 1 98.69 133 THR A N 1
ATOM 1018 C CA . THR A 1 133 ? -4.066 29.359 10.797 1 98.69 133 THR A CA 1
ATOM 1019 C C . THR A 1 133 ? -3.373 28.188 11.492 1 98.69 133 THR A C 1
ATOM 1021 O O . THR A 1 133 ? -2.24 28.328 11.961 1 98.69 133 THR A O 1
ATOM 1024 N N . GLY A 1 134 ? -3.994 27.062 11.555 1 97.94 134 GLY A N 1
ATOM 1025 C CA . GLY A 1 134 ? -3.385 25.828 12.031 1 97.94 134 GLY A CA 1
ATOM 1026 C C . GLY A 1 134 ? -3.064 25.859 13.516 1 97.94 134 GLY A C 1
ATOM 1027 O O . GLY A 1 134 ? -3.789 26.484 14.297 1 97.94 134 GLY A O 1
ATOM 1028 N N . ALA A 1 135 ? -2.17 25.031 13.914 1 98.12 135 ALA A N 1
ATOM 1029 C CA . ALA A 1 135 ? -1.742 24.875 15.305 1 98.12 135 ALA A CA 1
ATOM 1030 C C . ALA A 1 135 ? -0.221 24.812 15.406 1 98.12 135 ALA A C 1
ATOM 1032 O O . ALA A 1 135 ? 0.466 24.625 14.398 1 98.12 135 ALA A O 1
ATOM 1033 N N . ARG A 1 136 ? 0.296 25.062 16.547 1 97.38 136 ARG A N 1
ATOM 1034 C CA . ARG A 1 136 ? 1.725 24.984 16.844 1 97.38 136 ARG A CA 1
ATOM 1035 C C . ARG A 1 136 ? 2.002 24.016 17.984 1 97.38 136 ARG A C 1
ATOM 1037 O O . ARG A 1 136 ? 1.095 23.656 18.734 1 97.38 136 ARG A O 1
ATOM 1044 N N . PRO A 1 137 ? 3.27 23.516 18.125 1 97.12 137 PRO A N 1
ATOM 1045 C CA . PRO A 1 137 ? 3.58 22.609 19.234 1 97.12 137 PRO A CA 1
ATOM 1046 C C . PRO A 1 137 ? 3.311 23.219 20.609 1 97.12 137 PRO A C 1
ATOM 1048 O O . PRO A 1 137 ? 3.586 24.406 20.812 1 97.12 137 PRO A O 1
ATOM 1051 N N . PHE A 1 138 ? 2.754 22.453 21.453 1 97.56 138 PHE A N 1
ATOM 1052 C CA . PHE A 1 138 ? 2.605 22.859 22.844 1 97.56 138 PHE A CA 1
ATOM 1053 C C . PHE A 1 138 ? 3.924 22.719 23.594 1 97.56 138 PHE A C 1
ATOM 1055 O O . PHE A 1 138 ? 4.535 21.641 23.594 1 97.56 138 PHE A O 1
ATOM 1062 N N . ILE A 1 139 ? 4.387 23.734 24.203 1 97.62 139 ILE A N 1
ATOM 1063 C CA . ILE A 1 139 ? 5.578 23.719 25.047 1 97.62 139 ILE A CA 1
ATOM 1064 C C . ILE A 1 139 ? 5.172 23.734 26.516 1 97.62 139 ILE A C 1
ATOM 1066 O O . ILE A 1 139 ? 4.555 24.703 26.984 1 97.62 139 ILE A O 1
ATOM 1070 N N . PRO A 1 140 ? 5.52 22.672 27.188 1 97.06 140 PRO A N 1
ATOM 1071 C CA . PRO A 1 140 ? 5.133 22.641 28.594 1 97.06 140 PRO A CA 1
ATOM 1072 C C . PRO A 1 140 ? 5.746 23.797 29.391 1 97.06 140 PRO A C 1
ATOM 1074 O O . PRO A 1 140 ? 6.863 24.219 29.109 1 97.06 140 PRO A O 1
ATOM 1077 N N . ASP A 1 141 ? 4.996 24.234 30.438 1 96.69 141 ASP A N 1
ATOM 1078 C CA . ASP A 1 141 ? 5.473 25.297 31.328 1 96.69 141 ASP A CA 1
ATOM 1079 C C . ASP A 1 141 ? 6.293 24.734 32.469 1 96.69 141 ASP A C 1
ATOM 1081 O O . ASP A 1 141 ? 5.84 24.719 33.625 1 96.69 141 ASP A O 1
ATOM 1085 N N . ILE A 1 142 ? 7.453 24.344 32.188 1 97.62 142 ILE A N 1
ATOM 1086 C CA . ILE A 1 142 ? 8.383 23.797 33.188 1 97.62 142 ILE A CA 1
ATOM 1087 C C . ILE A 1 142 ? 9.742 24.484 33.031 1 97.62 142 ILE A C 1
ATOM 1089 O O . ILE A 1 142 ? 10.078 24.984 31.953 1 97.62 142 ILE A O 1
ATOM 1093 N N . PRO A 1 143 ? 10.547 24.5 34.125 1 98.06 143 PRO A N 1
ATOM 1094 C CA . PRO A 1 143 ? 11.883 25.094 34 1 98.06 143 PRO A CA 1
ATOM 1095 C C . PRO A 1 143 ? 12.734 24.422 32.938 1 98.06 143 PRO A C 1
ATOM 1097 O O . PRO A 1 143 ? 12.781 23.188 32.844 1 98.06 143 PRO A O 1
ATOM 1100 N N . GLY A 1 144 ? 13.297 25.266 32.062 1 98.31 144 GLY A N 1
ATOM 1101 C CA . GLY A 1 144 ? 14.227 24.766 31.078 1 98.31 144 GLY A CA 1
ATOM 1102 C C . GLY A 1 144 ? 13.555 24.328 29.781 1 98.31 144 GLY A C 1
ATOM 1103 O O . GLY A 1 144 ? 14.203 23.734 28.906 1 98.31 144 GLY A O 1
ATOM 1104 N N . SER A 1 145 ? 12.289 24.594 29.594 1 97.44 145 SER A N 1
ATOM 1105 C CA . SER A 1 145 ? 11.539 24.156 28.422 1 97.44 145 SER A CA 1
ATOM 1106 C C . SER A 1 145 ? 12.133 24.734 27.141 1 97.44 145 SER A C 1
ATOM 1108 O O . SER A 1 145 ? 11.938 24.188 26.047 1 97.44 145 SER A O 1
ATOM 1110 N N . GLN A 1 146 ? 12.883 25.828 27.203 1 96.75 146 GLN A N 1
ATOM 1111 C CA . GLN A 1 146 ? 13.477 26.469 26.031 1 96.75 146 GLN A CA 1
ATOM 1112 C C . GLN A 1 146 ? 14.523 25.562 25.391 1 96.75 146 GLN A C 1
ATOM 1114 O O . GLN A 1 146 ? 14.914 25.781 24.234 1 96.75 146 GLN A O 1
ATOM 1119 N N . TYR A 1 147 ? 15 24.547 26.141 1 97.06 147 TYR A N 1
ATOM 1120 C CA . TYR A 1 147 ? 16.031 23.656 25.625 1 97.06 147 TYR A CA 1
ATOM 1121 C C . TYR A 1 147 ? 15.414 22.547 24.781 1 97.06 147 TYR A C 1
ATOM 1123 O O . TYR A 1 147 ? 16.125 21.828 24.094 1 97.06 147 TYR A O 1
ATOM 1131 N N . GLY A 1 148 ? 14.141 22.438 24.797 1 97.69 148 GLY A N 1
ATOM 1132 C CA . GLY A 1 148 ? 13.469 21.344 24.109 1 97.69 148 GLY A CA 1
ATOM 1133 C C . GLY A 1 148 ? 13.289 21.594 22.625 1 97.69 148 GLY A C 1
ATOM 1134 O O . GLY A 1 148 ? 12.969 22.703 22.203 1 97.69 148 GLY A O 1
ATOM 1135 N N . LEU A 1 149 ? 13.539 20.594 21.844 1 98 149 LEU A N 1
ATOM 1136 C CA . LEU A 1 149 ? 13.227 20.594 20.422 1 98 149 LEU A CA 1
ATOM 1137 C C . LEU A 1 149 ? 11.766 20.25 20.188 1 98 149 LEU A C 1
ATOM 1139 O O . LEU A 1 149 ? 11.094 19.734 21.094 1 98 149 LEU A O 1
ATOM 1143 N N . THR A 1 150 ? 11.242 20.578 19.031 1 97.81 150 THR A N 1
ATOM 1144 C CA . THR A 1 150 ? 9.938 20.172 18.547 1 97.81 150 THR A CA 1
ATOM 1145 C C . THR A 1 150 ? 10.031 19.688 17.094 1 97.81 150 THR A C 1
ATOM 1147 O O . THR A 1 150 ? 11.117 19.625 16.516 1 97.81 150 THR A O 1
ATOM 1150 N N . ASN A 1 151 ? 8.875 19.328 16.547 1 96.5 151 ASN A N 1
ATOM 1151 C CA . ASN A 1 151 ? 8.836 18.906 15.156 1 96.5 151 ASN A CA 1
ATOM 1152 C C . ASN A 1 151 ? 9.398 20 14.234 1 96.5 151 ASN A C 1
ATOM 1154 O O . ASN A 1 151 ? 9.922 19.688 13.164 1 96.5 151 ASN A O 1
ATOM 1158 N N . ARG A 1 152 ? 9.422 21.234 14.68 1 96.19 152 ARG A N 1
ATOM 1159 C CA . ARG A 1 152 ? 9.891 22.359 13.867 1 96.19 152 ARG A CA 1
ATOM 1160 C C . ARG A 1 152 ? 11.414 22.359 13.758 1 96.19 152 ARG A C 1
ATOM 1162 O O . ARG A 1 152 ? 11.984 23.016 12.891 1 96.19 152 ARG A O 1
ATOM 1169 N N . ASP A 1 153 ? 12.016 21.578 14.641 1 97.12 153 ASP A N 1
ATOM 1170 C CA . ASP A 1 153 ? 13.477 21.641 14.742 1 97.12 153 ASP A CA 1
ATOM 1171 C C . ASP A 1 153 ? 14.125 20.484 14 1 97.12 153 ASP A C 1
ATOM 1173 O O . ASP A 1 153 ? 15.344 20.469 13.812 1 97.12 153 ASP A O 1
ATOM 1177 N N . ILE A 1 154 ? 13.359 19.531 13.523 1 97.75 154 ILE A N 1
ATOM 1178 C CA . ILE A 1 154 ? 13.875 18.297 12.953 1 97.75 154 ILE A CA 1
ATOM 1179 C C . ILE A 1 154 ? 14.797 18.609 11.781 1 97.75 154 ILE A C 1
ATOM 1181 O O . ILE A 1 154 ? 15.859 17.984 11.633 1 97.75 154 ILE A O 1
ATOM 1185 N N . LEU A 1 155 ? 14.43 19.609 10.992 1 97.5 155 LEU A N 1
ATOM 1186 C CA . LEU A 1 155 ? 15.211 19.938 9.805 1 97.5 155 LEU A CA 1
ATOM 1187 C C . LEU A 1 155 ? 16.203 21.047 10.086 1 97.5 155 LEU A C 1
ATOM 1189 O O . LEU A 1 155 ? 16.859 21.562 9.172 1 97.5 155 LEU A O 1
ATOM 1193 N N . LYS A 1 156 ? 16.312 21.438 11.367 1 96.5 156 LYS A N 1
ATOM 1194 C CA . LYS A 1 156 ? 17.203 22.547 11.719 1 96.5 156 LYS A CA 1
ATOM 1195 C C . LYS A 1 156 ? 18.453 22.031 12.43 1 96.5 156 LYS A C 1
ATOM 1197 O O . LYS A 1 156 ? 19.406 22.781 12.625 1 96.5 156 LYS A O 1
ATOM 1202 N N . ILE A 1 157 ? 18.391 20.797 12.781 1 92.81 157 ILE A N 1
ATOM 1203 C CA . ILE A 1 157 ? 19.578 20.234 13.43 1 92.81 157 ILE A CA 1
ATOM 1204 C C . ILE A 1 157 ? 20.484 19.609 12.383 1 92.81 157 ILE A C 1
ATOM 1206 O O . ILE A 1 157 ? 20.016 19.125 11.352 1 92.81 157 ILE A O 1
ATOM 1210 N N . ASP A 1 158 ? 21.766 19.578 12.672 1 87.31 158 ASP A N 1
ATOM 1211 C CA . ASP A 1 158 ? 22.719 19.141 11.664 1 87.31 158 ASP A CA 1
ATOM 1212 C C . ASP A 1 158 ? 23.188 17.703 11.914 1 87.31 158 ASP A C 1
ATOM 1214 O O . ASP A 1 158 ? 23.812 17.094 11.055 1 87.31 158 ASP A O 1
ATOM 1218 N N . LYS A 1 159 ? 22.906 17.281 13.133 1 94.5 159 LYS A N 1
ATOM 1219 C CA . LYS A 1 159 ? 23.344 15.922 13.461 1 94.5 159 LYS A CA 1
ATOM 1220 C C . LYS A 1 159 ? 22.281 15.195 14.281 1 94.5 159 LYS A C 1
ATOM 1222 O O . LYS A 1 159 ? 21.5 15.828 15 1 94.5 159 LYS A O 1
ATOM 1227 N N . VAL A 1 160 ? 22.344 13.984 14.164 1 97.19 160 VAL A N 1
ATOM 1228 C CA . VAL A 1 160 ? 21.484 13.125 14.977 1 97.19 160 VAL A CA 1
ATOM 1229 C C . VAL A 1 160 ? 21.953 13.156 16.438 1 97.19 160 VAL A C 1
ATOM 1231 O O . VAL A 1 160 ? 23.125 12.875 16.719 1 97.19 160 VAL A O 1
ATOM 1234 N N . PRO A 1 161 ? 21.062 13.492 17.297 1 97.62 161 PRO A N 1
ATOM 1235 C CA . PRO A 1 161 ? 21.484 13.477 18.703 1 97.62 161 PRO A CA 1
ATOM 1236 C C . PRO A 1 161 ? 21.875 12.086 19.172 1 97.62 161 PRO A C 1
ATOM 1238 O O . PRO A 1 161 ? 21.25 11.094 18.797 1 97.62 161 PRO A O 1
ATOM 1241 N N . GLU A 1 162 ? 22.906 12.008 20 1 98.06 162 GLU A N 1
ATOM 1242 C CA . GLU A 1 162 ? 23.328 10.711 20.547 1 98.06 162 GLU A CA 1
ATOM 1243 C C . GLU A 1 162 ? 22.266 10.141 21.484 1 98.06 162 GLU A C 1
ATOM 1245 O O . GLU A 1 162 ? 21.984 8.945 21.469 1 98.06 162 GLU A O 1
ATOM 1250 N N . LYS A 1 163 ? 21.781 11.016 22.328 1 98.56 163 LYS A N 1
ATOM 1251 C CA . LYS A 1 163 ? 20.734 10.672 23.281 1 98.56 163 LYS A CA 1
ATOM 1252 C C . LYS A 1 163 ? 19.562 11.641 23.156 1 98.56 163 LYS A C 1
ATOM 1254 O O . LYS A 1 163 ? 19.75 12.852 23.016 1 98.56 163 LYS A O 1
ATOM 1259 N N . LEU A 1 164 ? 18.359 11.117 23.125 1 98.62 164 LEU A N 1
ATOM 1260 C CA . LEU A 1 164 ? 17.156 11.906 22.906 1 98.62 164 LEU A CA 1
ATOM 1261 C C . LEU A 1 164 ? 16.062 11.531 23.906 1 98.62 164 LEU A C 1
ATOM 1263 O O . LEU A 1 164 ? 15.766 10.352 24.094 1 98.62 164 LEU A O 1
ATOM 1267 N N . ASN A 1 165 ? 15.539 12.492 24.641 1 98.81 165 ASN A N 1
ATOM 1268 C CA . ASN A 1 165 ? 14.398 12.32 25.531 1 98.81 165 ASN A CA 1
ATOM 1269 C C . ASN A 1 165 ? 13.133 12.922 24.938 1 98.81 165 ASN A C 1
ATOM 1271 O O . ASN A 1 165 ? 12.953 14.141 24.938 1 98.81 165 ASN A O 1
ATOM 1275 N N . ILE A 1 166 ? 12.266 12.109 24.516 1 98.81 166 ILE A N 1
ATOM 1276 C CA . ILE A 1 166 ? 11.023 12.562 23.906 1 98.81 166 ILE A CA 1
ATOM 1277 C C . ILE A 1 166 ? 9.93 12.633 24.969 1 98.81 166 ILE A C 1
ATOM 1279 O O . ILE A 1 166 ? 9.562 11.617 25.578 1 98.81 166 ILE A O 1
ATOM 1283 N N . VAL A 1 167 ? 9.43 13.82 25.188 1 98.56 167 VAL A N 1
ATOM 1284 C CA . VAL A 1 167 ? 8.375 14.062 26.156 1 98.56 167 VAL A CA 1
ATOM 1285 C C . VAL A 1 167 ? 7.012 13.992 25.453 1 98.56 167 VAL A C 1
ATOM 1287 O O . VAL A 1 167 ? 6.707 14.812 24.594 1 98.56 167 VAL A O 1
ATOM 1290 N N . GLY A 1 168 ? 6.172 13.031 25.844 1 97.69 168 GLY A N 1
ATOM 1291 C CA . GLY A 1 168 ? 4.895 12.727 25.203 1 97.69 168 GLY A CA 1
ATOM 1292 C C . GLY A 1 168 ? 4.766 11.281 24.781 1 97.69 168 GLY A C 1
ATOM 1293 O O . GLY A 1 168 ? 5.77 10.602 24.547 1 97.69 168 GLY A O 1
ATOM 1294 N N . GLY A 1 169 ? 3.574 10.797 24.641 1 96.44 169 GLY A N 1
ATOM 1295 C CA . GLY A 1 169 ? 3.363 9.398 24.312 1 96.44 169 GLY A CA 1
ATOM 1296 C C . GLY A 1 169 ? 2.424 9.195 23.141 1 96.44 169 GLY A C 1
ATOM 1297 O O . GLY A 1 169 ? 1.952 8.078 22.906 1 96.44 169 GLY A O 1
ATOM 1298 N N . GLY A 1 170 ? 2.16 10.234 22.375 1 95.69 170 GLY A N 1
ATOM 1299 C CA . GLY A 1 170 ? 1.234 10.141 21.25 1 95.69 170 GLY A CA 1
ATOM 1300 C C . GLY A 1 170 ? 1.898 9.688 19.969 1 95.69 170 GLY A C 1
ATOM 1301 O O . GLY A 1 170 ? 3.012 9.164 19.984 1 95.69 170 GLY A O 1
ATOM 1302 N N . ILE A 1 171 ? 1.307 9.852 18.891 1 94.56 171 ILE A N 1
ATOM 1303 C CA . ILE A 1 171 ? 1.715 9.359 17.578 1 94.56 171 ILE A CA 1
ATOM 1304 C C . ILE A 1 171 ? 3.029 10.023 17.156 1 94.56 171 ILE A C 1
ATOM 1306 O O . ILE A 1 171 ? 3.977 9.344 16.766 1 94.56 171 ILE A O 1
ATOM 1310 N N . ILE A 1 172 ? 3.078 11.32 17.328 1 95.88 172 ILE A N 1
ATOM 1311 C CA . ILE A 1 172 ? 4.27 12.055 16.922 1 95.88 172 ILE A CA 1
ATOM 1312 C C . ILE A 1 172 ? 5.473 11.586 17.734 1 95.88 172 ILE A C 1
ATOM 1314 O O . ILE A 1 172 ? 6.566 11.398 17.188 1 95.88 172 ILE A O 1
ATOM 1318 N N . ALA A 1 173 ? 5.277 11.383 19.016 1 97.62 173 ALA A N 1
ATOM 1319 C CA . ALA A 1 173 ? 6.348 10.914 19.891 1 97.62 173 ALA A CA 1
ATOM 1320 C C . ALA A 1 173 ? 6.938 9.602 19.391 1 97.62 173 ALA A C 1
ATOM 1322 O O . ALA A 1 173 ? 8.156 9.461 19.281 1 97.62 173 ALA A O 1
ATOM 1323 N N . VAL A 1 174 ? 6.102 8.719 19.016 1 97.94 174 VAL A N 1
ATOM 1324 C CA . VAL A 1 174 ? 6.516 7.367 18.641 1 97.94 174 VAL A CA 1
ATOM 1325 C C . VAL A 1 174 ? 7.145 7.383 17.25 1 97.94 174 VAL A C 1
ATOM 1327 O O . VAL A 1 174 ? 8.117 6.672 16.984 1 97.94 174 VAL A O 1
ATOM 1330 N N . GLU A 1 175 ? 6.598 8.188 16.344 1 98.06 175 GLU A N 1
ATOM 1331 C CA . GLU A 1 175 ? 7.188 8.32 15.008 1 98.06 175 GLU A CA 1
ATOM 1332 C C . GLU A 1 175 ? 8.609 8.883 15.086 1 98.06 175 GLU A C 1
ATOM 1334 O O . GLU A 1 175 ? 9.523 8.359 14.445 1 98.06 175 GLU A O 1
ATOM 1339 N N . VAL A 1 176 ? 8.766 9.891 15.891 1 98.38 176 VAL A N 1
ATOM 1340 C CA . VAL A 1 176 ? 10.07 10.531 16.047 1 98.38 176 VAL A CA 1
ATOM 1341 C C . VAL A 1 176 ? 11.039 9.57 16.734 1 98.38 176 VAL A C 1
ATOM 1343 O O . VAL A 1 176 ? 12.211 9.484 16.344 1 98.38 176 VAL A O 1
ATOM 1346 N N . ALA A 1 177 ? 10.531 8.859 17.703 1 98.5 177 ALA A N 1
ATOM 1347 C CA . ALA A 1 177 ? 11.359 7.863 18.391 1 98.5 177 ALA A CA 1
ATOM 1348 C C . ALA A 1 177 ? 11.875 6.82 17.406 1 98.5 177 ALA A C 1
ATOM 1350 O O . ALA A 1 177 ? 13.055 6.465 17.422 1 98.5 177 ALA A O 1
ATOM 1351 N N . ASN A 1 178 ? 11.031 6.348 16.531 1 98.38 178 ASN A N 1
ATOM 1352 C CA . ASN A 1 178 ? 11.406 5.371 15.516 1 98.38 178 ASN A CA 1
ATOM 1353 C C . ASN A 1 178 ? 12.508 5.91 14.602 1 98.38 178 ASN A C 1
ATOM 1355 O O . ASN A 1 178 ? 13.492 5.219 14.344 1 98.38 178 ASN A O 1
ATOM 1359 N N . ILE A 1 179 ? 12.328 7.113 14.172 1 98.5 179 ILE A N 1
ATOM 1360 C CA . ILE A 1 179 ? 13.25 7.734 13.227 1 98.5 179 ILE A CA 1
ATOM 1361 C C . ILE A 1 179 ? 14.633 7.855 13.859 1 98.5 179 ILE A C 1
ATOM 1363 O O . ILE A 1 179 ? 15.617 7.34 13.32 1 98.5 179 ILE A O 1
ATOM 1367 N N . TYR A 1 180 ? 14.734 8.414 15.031 1 98.44 180 TYR A N 1
ATOM 1368 C CA . TYR A 1 180 ? 16.047 8.742 15.594 1 98.44 180 TYR A CA 1
ATOM 1369 C C . TYR A 1 180 ? 16.703 7.508 16.188 1 98.44 180 TYR A C 1
ATOM 1371 O O . TYR A 1 180 ? 17.938 7.379 16.156 1 98.44 180 TYR A O 1
ATOM 1379 N N . SER A 1 181 ? 15.898 6.609 16.75 1 98.44 181 SER A N 1
ATOM 1380 C CA . SER A 1 181 ? 16.5 5.367 17.219 1 98.44 181 SER A CA 1
ATOM 1381 C C . SER A 1 181 ? 17.141 4.598 16.078 1 98.44 181 SER A C 1
ATOM 1383 O O . SER A 1 181 ? 18.266 4.086 16.219 1 98.44 181 SER A O 1
ATOM 1385 N N . THR A 1 182 ? 16.5 4.562 14.906 1 97.81 182 THR A N 1
ATOM 1386 C CA . THR A 1 182 ? 17.016 3.859 13.742 1 97.81 182 THR A CA 1
ATOM 1387 C C . THR A 1 182 ? 18.266 4.562 13.203 1 97.81 182 THR A C 1
ATOM 1389 O O . THR A 1 182 ? 19.172 3.916 12.68 1 97.81 182 THR A O 1
ATOM 1392 N N . LEU A 1 183 ? 18.266 5.867 13.391 1 97.5 183 LEU A N 1
ATOM 1393 C CA . LEU A 1 183 ? 19.391 6.648 12.914 1 97.5 183 LEU A CA 1
ATOM 1394 C C . LEU A 1 183 ? 20.547 6.586 13.906 1 97.5 183 LEU A C 1
ATOM 1396 O O . LEU A 1 183 ? 21.625 7.156 13.664 1 97.5 183 LEU A O 1
ATOM 1400 N N . GLY A 1 184 ? 20.312 5.98 15.133 1 96.81 184 GLY A N 1
ATOM 1401 C CA . GLY A 1 184 ? 21.438 5.691 16 1 96.81 184 GLY A CA 1
ATOM 1402 C C . GLY A 1 184 ? 21.312 6.309 17.375 1 96.81 184 GLY A C 1
ATOM 1403 O O . GLY A 1 184 ? 22.156 6.086 18.25 1 96.81 184 GLY A O 1
ATOM 1404 N N . SER A 1 185 ? 20.281 7.039 17.641 1 98.31 185 SER A N 1
ATOM 1405 C CA . SER A 1 185 ? 20.109 7.684 18.938 1 98.31 185 SER A CA 1
ATOM 1406 C C . SER A 1 185 ? 19.672 6.68 20 1 98.31 185 SER A C 1
ATOM 1408 O O . SER A 1 185 ? 18.906 5.758 19.703 1 98.31 185 SER A O 1
ATOM 1410 N N . GLU A 1 186 ? 20.188 6.848 21.188 1 98.56 186 GLU A N 1
ATOM 1411 C CA . GLU A 1 186 ? 19.531 6.277 22.359 1 98.56 186 GLU A CA 1
ATOM 1412 C C . GLU A 1 186 ? 18.297 7.094 22.734 1 98.56 186 GLU A C 1
ATOM 1414 O O . GLU A 1 186 ? 18.406 8.266 23.109 1 98.56 186 GLU A O 1
ATOM 1419 N N . VAL A 1 187 ? 17.094 6.48 22.734 1 98.69 187 VAL A N 1
ATOM 1420 C CA . VAL A 1 187 ? 15.875 7.27 22.844 1 98.69 187 VAL A CA 1
ATOM 1421 C C . VAL A 1 187 ? 15.07 6.82 24.047 1 98.69 187 VAL A C 1
ATOM 1423 O O . VAL A 1 187 ? 14.898 5.625 24.281 1 98.69 187 VAL A O 1
ATOM 1426 N N . ASN A 1 188 ? 14.57 7.766 24.844 1 98.62 188 ASN A N 1
ATOM 1427 C CA . ASN A 1 188 ? 13.539 7.578 25.859 1 98.62 188 ASN A CA 1
ATOM 1428 C C . ASN A 1 188 ? 12.234 8.258 25.453 1 98.62 188 ASN A C 1
ATOM 1430 O O . ASN A 1 188 ? 12.234 9.406 25.016 1 98.62 188 ASN A O 1
ATOM 1434 N N . ILE A 1 189 ? 11.203 7.516 25.562 1 98.44 189 ILE A N 1
ATOM 1435 C CA . ILE A 1 189 ? 9.875 8.117 25.531 1 98.44 189 ILE A CA 1
ATOM 1436 C C . ILE A 1 189 ? 9.352 8.289 26.953 1 98.44 189 ILE A C 1
ATOM 1438 O O . ILE A 1 189 ? 9.297 7.328 27.719 1 98.44 189 ILE A O 1
ATOM 1442 N N . ILE A 1 190 ? 9.055 9.484 27.297 1 98.44 190 ILE A N 1
ATOM 1443 C CA . ILE A 1 190 ? 8.531 9.789 28.625 1 98.44 190 ILE A CA 1
ATOM 1444 C C . ILE A 1 190 ? 7.078 10.234 28.516 1 98.44 190 ILE A C 1
ATOM 1446 O O . ILE A 1 190 ? 6.797 11.359 28.078 1 98.44 190 ILE A O 1
ATOM 1450 N N . ALA A 1 191 ? 6.168 9.398 28.953 1 97.69 191 ALA A N 1
ATOM 1451 C CA . ALA A 1 191 ? 4.734 9.664 28.844 1 97.69 191 ALA A CA 1
ATOM 1452 C C . ALA A 1 191 ? 4.102 9.852 30.219 1 97.69 191 ALA A C 1
ATOM 1454 O O . ALA A 1 191 ? 4.332 9.047 31.125 1 97.69 191 ALA A O 1
ATOM 1455 N N . ARG A 1 192 ? 3.328 10.883 30.297 1 95.38 192 ARG A N 1
ATOM 1456 C CA . ARG A 1 192 ? 2.654 11.164 31.562 1 95.38 192 ARG A CA 1
ATOM 1457 C C . ARG A 1 192 ? 1.706 10.031 31.938 1 95.38 192 ARG A C 1
ATOM 1459 O O . ARG A 1 192 ? 1.564 9.703 33.125 1 95.38 192 ARG A O 1
ATOM 1466 N N . SER A 1 193 ? 1.016 9.508 31 1 94.56 193 SER A N 1
ATOM 1467 C CA . SER A 1 193 ? 0.159 8.344 31.203 1 94.56 193 SER A CA 1
ATOM 1468 C C . SER A 1 193 ? 0.685 7.129 30.438 1 94.56 193 SER A C 1
ATOM 1470 O O . SER A 1 193 ? 1.755 6.605 30.766 1 94.56 193 SER A O 1
ATOM 1472 N N . LYS A 1 194 ? -0.131 6.633 29.531 1 93.94 194 LYS A N 1
ATOM 1473 C CA . LYS A 1 194 ? 0.298 5.504 28.719 1 93.94 194 LYS A CA 1
ATOM 1474 C C . LYS A 1 194 ? 0.659 5.953 27.297 1 93.94 194 LYS A C 1
ATOM 1476 O O . LYS A 1 194 ? 0.031 6.859 26.75 1 93.94 194 LYS A O 1
ATOM 1481 N N . ALA A 1 195 ? 1.726 5.348 26.781 1 95.19 195 ALA A N 1
ATOM 1482 C CA . ALA A 1 195 ? 2.08 5.602 25.391 1 95.19 195 ALA A CA 1
ATOM 1483 C C . ALA A 1 195 ? 1.078 4.945 24.453 1 95.19 195 ALA A C 1
ATOM 1485 O O . ALA A 1 195 ? 0.626 3.822 24.688 1 95.19 195 ALA A O 1
ATOM 1486 N N . LEU A 1 196 ? 0.709 5.648 23.375 1 95.69 196 LEU A N 1
ATOM 1487 C CA . LEU A 1 196 ? -0.207 5.18 22.344 1 95.69 196 LEU A CA 1
ATOM 1488 C C . LEU A 1 196 ? -1.51 4.68 22.953 1 95.69 196 LEU A C 1
ATOM 1490 O O . LEU A 1 196 ? -1.959 3.572 22.656 1 95.69 196 LEU A O 1
ATOM 1494 N N . LYS A 1 197 ? -2.084 5.457 23.734 1 89.5 197 LYS A N 1
ATOM 1495 C CA . LYS A 1 197 ? -3.27 5.059 24.484 1 89.5 197 LYS A CA 1
ATOM 1496 C C . LYS A 1 197 ? -4.457 4.82 23.562 1 89.5 197 LYS A C 1
ATOM 1498 O O . LYS A 1 197 ? -5.379 4.078 23.906 1 89.5 197 LYS A O 1
ATOM 1503 N N . GLU A 1 198 ? -4.441 5.434 22.391 1 84.06 198 GLU A N 1
ATOM 1504 C CA . GLU A 1 198 ? -5.574 5.344 21.484 1 84.06 198 GLU A CA 1
ATOM 1505 C C . GLU A 1 198 ? -5.5 4.074 20.641 1 84.06 198 GLU A C 1
ATOM 1507 O O . GLU A 1 198 ? -6.445 3.746 19.922 1 84.06 198 GLU A O 1
ATOM 1512 N N . ILE A 1 199 ? -4.426 3.404 20.75 1 90.81 199 ILE A N 1
ATOM 1513 C CA . ILE A 1 199 ? -4.203 2.234 19.906 1 90.81 199 ILE A CA 1
ATOM 1514 C C . ILE A 1 199 ? -4.574 0.967 20.672 1 90.81 199 ILE A C 1
ATOM 1516 O O . ILE A 1 199 ? -4.43 0.91 21.891 1 90.81 199 ILE A O 1
ATOM 1520 N N . ASP A 1 200 ? -5.047 0.006 19.938 1 92.31 200 ASP A N 1
ATOM 1521 C CA . ASP A 1 200 ? -5.395 -1.297 20.5 1 92.31 200 ASP A CA 1
ATOM 1522 C C . ASP A 1 200 ? -4.215 -1.9 21.25 1 92.31 200 ASP A C 1
ATOM 1524 O O . ASP A 1 200 ? -3.072 -1.815 20.812 1 92.31 200 ASP A O 1
ATOM 1528 N N . SER A 1 201 ? -4.523 -2.574 22.344 1 93.19 201 SER A N 1
ATOM 1529 C CA . SER A 1 201 ? -3.492 -3.066 23.25 1 93.19 201 SER A CA 1
ATOM 1530 C C . SER A 1 201 ? -2.6 -4.098 22.562 1 93.19 201 SER A C 1
ATOM 1532 O O . SER A 1 201 ? -1.381 -4.09 22.75 1 93.19 201 SER A O 1
ATOM 1534 N N . ASP A 1 202 ? -3.189 -5.035 21.797 1 94.44 202 ASP A N 1
ATOM 1535 C CA . ASP A 1 202 ? -2.406 -6.047 21.094 1 94.44 202 ASP A CA 1
ATOM 1536 C C . ASP A 1 202 ? -1.461 -5.406 20.078 1 94.44 202 ASP A C 1
ATOM 1538 O O . ASP A 1 202 ? -0.321 -5.852 19.922 1 94.44 202 ASP A O 1
ATOM 1542 N N . ILE A 1 203 ? -1.939 -4.406 19.5 1 96.44 203 ILE A N 1
ATOM 1543 C CA . ILE A 1 203 ? -1.16 -3.691 18.5 1 96.44 203 ILE A CA 1
ATOM 1544 C C . ILE A 1 203 ? -0.021 -2.932 19.172 1 96.44 203 ILE A C 1
ATOM 1546 O O . ILE A 1 203 ? 1.116 -2.951 18.688 1 96.44 203 ILE A O 1
ATOM 1550 N N . LYS A 1 204 ? -0.368 -2.311 20.25 1 95.56 204 LYS A N 1
ATOM 1551 C CA . LYS A 1 204 ? 0.635 -1.581 21.016 1 95.56 204 LYS A CA 1
ATOM 1552 C C . LYS A 1 204 ? 1.759 -2.506 21.469 1 95.56 204 LYS A C 1
ATOM 1554 O O . LYS A 1 204 ? 2.938 -2.156 21.375 1 95.56 204 LYS A O 1
ATOM 1559 N N . ASP A 1 205 ? 1.381 -3.654 21.922 1 95.31 205 ASP A N 1
ATOM 1560 C CA . ASP A 1 205 ? 2.361 -4.641 22.375 1 95.31 205 ASP A CA 1
ATOM 1561 C C . ASP A 1 205 ? 3.287 -5.047 21.234 1 95.31 205 ASP A C 1
ATOM 1563 O O . ASP A 1 205 ? 4.5 -5.152 21.406 1 95.31 205 ASP A O 1
ATOM 1567 N N . TYR A 1 206 ? 2.736 -5.285 20.094 1 96.5 206 TYR A N 1
ATOM 1568 C CA . TYR A 1 206 ? 3.541 -5.641 18.922 1 96.5 206 TYR A CA 1
ATOM 1569 C C . TYR A 1 206 ? 4.516 -4.52 18.578 1 96.5 206 TYR A C 1
ATOM 1571 O O . TYR A 1 206 ? 5.688 -4.777 18.281 1 96.5 206 TYR A O 1
ATOM 1579 N N . ILE A 1 207 ? 4.031 -3.309 18.625 1 97.06 207 ILE A N 1
ATOM 1580 C CA . ILE A 1 207 ? 4.852 -2.15 18.297 1 97.06 207 ILE A CA 1
ATOM 1581 C C . ILE A 1 207 ? 6.062 -2.084 19.219 1 97.06 207 ILE A C 1
ATOM 1583 O O . ILE A 1 207 ? 7.203 -2.033 18.75 1 97.06 207 ILE A O 1
ATOM 1587 N N . PHE A 1 208 ? 5.848 -2.145 20.5 1 95.44 208 PHE A N 1
ATOM 1588 C CA . PHE A 1 208 ? 6.902 -1.918 21.469 1 95.44 208 PHE A CA 1
ATOM 1589 C C . PHE A 1 208 ? 7.863 -3.102 21.516 1 95.44 208 PHE A C 1
ATOM 1591 O O . PHE A 1 208 ? 9.07 -2.926 21.703 1 95.44 208 PHE A O 1
ATOM 1598 N N . LYS A 1 209 ? 7.363 -4.285 21.219 1 94.94 209 LYS A N 1
ATOM 1599 C CA . LYS A 1 209 ? 8.195 -5.484 21.312 1 94.94 209 LYS A CA 1
ATOM 1600 C C . LYS A 1 209 ? 8.977 -5.711 20.016 1 94.94 209 LYS A C 1
ATOM 1602 O O . LYS A 1 209 ? 10.133 -6.129 20.062 1 94.94 209 LYS A O 1
ATOM 1607 N N . ASN A 1 210 ? 8.328 -5.398 18.875 1 94.25 210 ASN A N 1
ATOM 1608 C CA . ASN A 1 210 ? 8.914 -5.832 17.609 1 94.25 210 ASN A CA 1
ATOM 1609 C C . ASN A 1 210 ? 9.438 -4.648 16.797 1 94.25 210 ASN A C 1
ATOM 1611 O O . ASN A 1 210 ? 10.406 -4.781 16.062 1 94.25 210 ASN A O 1
ATOM 1615 N N . LEU A 1 211 ? 8.773 -3.537 16.938 1 94.56 211 LEU A N 1
ATOM 1616 C CA . LEU A 1 211 ? 9.141 -2.42 16.062 1 94.56 211 LEU A CA 1
ATOM 1617 C C . LEU A 1 211 ? 10.023 -1.423 16.812 1 94.56 211 LEU A C 1
ATOM 1619 O O . LEU A 1 211 ? 10.844 -0.74 16.188 1 94.56 211 LEU A O 1
ATOM 1623 N N . LEU A 1 212 ? 9.82 -1.322 18.109 1 95.38 212 LEU A N 1
ATOM 1624 C CA . LEU A 1 212 ? 10.531 -0.319 18.891 1 95.38 212 LEU A CA 1
ATOM 1625 C C . LEU A 1 212 ? 11.258 -0.964 20.078 1 95.38 212 LEU A C 1
ATOM 1627 O O . LEU A 1 212 ? 11.289 -0.407 21.172 1 95.38 212 LEU A O 1
ATOM 1631 N N . SER A 1 213 ? 11.797 -2.049 19.828 1 90.44 213 SER A N 1
ATOM 1632 C CA . SER A 1 213 ? 12.375 -2.854 20.891 1 90.44 213 SER A CA 1
ATOM 1633 C C . SER A 1 213 ? 13.586 -2.16 21.516 1 90.44 213 SER A C 1
ATOM 1635 O O . SER A 1 213 ? 13.945 -2.445 22.656 1 90.44 213 SER A O 1
ATOM 1637 N N . GLU A 1 214 ? 14.172 -1.225 20.844 1 93.56 214 GLU A N 1
ATOM 1638 C CA . GLU A 1 214 ? 15.398 -0.608 21.344 1 93.56 214 GLU A CA 1
ATOM 1639 C C . GLU A 1 214 ? 15.109 0.697 22.078 1 93.56 214 GLU A C 1
ATOM 1641 O O . GLU A 1 214 ? 16.031 1.352 22.578 1 93.56 214 GLU A O 1
ATOM 1646 N N . ILE A 1 215 ? 13.914 1.093 22.156 1 97.25 215 ILE A N 1
ATOM 1647 C CA . ILE A 1 215 ? 13.516 2.367 22.75 1 97.25 215 ILE A CA 1
ATOM 1648 C C . ILE A 1 215 ? 13.07 2.15 24.188 1 97.25 215 ILE A C 1
ATOM 1650 O O . ILE A 1 215 ? 12.367 1.18 24.484 1 97.25 215 ILE A O 1
ATOM 1654 N N . ASN A 1 216 ? 13.5 2.961 25.062 1 97.56 216 ASN A N 1
ATOM 1655 C CA . ASN A 1 216 ? 13.062 2.926 26.453 1 97.56 216 ASN A CA 1
ATOM 1656 C C . ASN A 1 216 ? 11.797 3.744 26.672 1 97.56 216 ASN A C 1
ATOM 1658 O O . ASN A 1 216 ? 11.773 4.949 26.406 1 97.56 216 ASN A O 1
ATOM 1662 N N . ILE A 1 217 ? 10.773 3.084 27.172 1 97.56 217 ILE A N 1
ATOM 1663 C CA . ILE A 1 217 ? 9.492 3.752 27.375 1 97.56 217 ILE A CA 1
ATOM 1664 C C . ILE A 1 217 ? 9.203 3.887 28.859 1 97.56 217 ILE A C 1
ATOM 1666 O O . ILE A 1 217 ? 9.078 2.885 29.562 1 97.56 217 ILE A O 1
ATOM 1670 N N . LEU A 1 218 ? 9.133 5.09 29.281 1 97.56 218 LEU A N 1
ATOM 1671 C CA . LEU A 1 218 ? 8.789 5.41 30.672 1 97.56 218 LEU A CA 1
ATOM 1672 C C . LEU A 1 218 ? 7.367 5.949 30.766 1 97.56 218 LEU A C 1
ATOM 1674 O O . LEU A 1 218 ? 7.125 7.125 30.484 1 97.56 218 LEU A O 1
ATOM 1678 N N . GLU A 1 219 ? 6.457 5.133 31.203 1 96.75 219 GLU A N 1
ATOM 1679 C CA . GLU A 1 219 ? 5.066 5.547 31.391 1 96.75 219 GLU A CA 1
ATOM 1680 C C . GLU A 1 219 ? 4.84 6.098 32.812 1 96.75 219 GLU A C 1
ATOM 1682 O O . GLU A 1 219 ? 5.715 5.996 33.656 1 96.75 219 GLU A O 1
ATOM 1687 N N . GLU A 1 220 ? 3.701 6.766 32.969 1 97.06 220 GLU A N 1
ATOM 1688 C CA . GLU A 1 220 ? 3.34 7.336 34.25 1 97.06 220 GLU A CA 1
ATOM 1689 C C . GLU A 1 220 ? 4.48 8.172 34.844 1 97.06 220 GLU A C 1
ATOM 1691 O O . GLU A 1 220 ? 4.82 8.047 36.031 1 97.06 220 GLU A O 1
ATOM 1696 N N . THR A 1 221 ? 5.141 8.883 34 1 97.5 221 THR A N 1
ATOM 1697 C CA . THR A 1 221 ? 6.301 9.695 34.375 1 97.5 221 THR A CA 1
ATOM 1698 C C . THR A 1 221 ? 6.176 11.102 33.781 1 97.5 221 THR A C 1
ATOM 1700 O O . THR A 1 221 ? 5.867 11.266 32.594 1 97.5 221 THR A O 1
ATOM 1703 N N . ASP A 1 222 ? 6.359 12.039 34.625 1 97 222 ASP A N 1
ATOM 1704 C CA . ASP A 1 222 ? 6.312 13.43 34.188 1 97 222 ASP A CA 1
ATOM 1705 C C . ASP A 1 222 ? 7.707 14.055 34.188 1 97 222 ASP A C 1
ATOM 1707 O O . ASP A 1 222 ? 8.516 13.781 35.062 1 97 222 ASP A O 1
ATOM 1711 N N . VAL A 1 223 ? 7.965 14.875 33.219 1 98.12 223 VAL A N 1
ATOM 1712 C CA . VAL A 1 223 ? 9.18 15.68 33.219 1 98.12 223 VAL A CA 1
ATOM 1713 C C . VAL A 1 223 ? 8.922 16.984 33.969 1 98.12 223 VAL A C 1
ATOM 1715 O O . VAL A 1 223 ? 7.965 17.703 33.656 1 98.12 223 VAL A O 1
ATOM 1718 N N . VAL A 1 224 ? 9.758 17.328 34.875 1 98.12 224 VAL A N 1
ATOM 1719 C CA . VAL A 1 224 ? 9.484 18.484 35.719 1 98.12 224 VAL A CA 1
ATOM 1720 C C . VAL A 1 224 ? 10.508 19.578 35.438 1 98.12 224 VAL A C 1
ATOM 1722 O O . VAL A 1 224 ? 10.305 20.734 35.812 1 98.12 224 VAL A O 1
ATOM 1725 N N . GLU A 1 225 ? 11.609 19.188 34.812 1 98.44 225 GLU A N 1
ATOM 1726 C CA . GLU A 1 225 ? 12.648 20.156 34.469 1 98.44 225 GLU A CA 1
ATOM 1727 C C . GLU A 1 225 ? 13.477 19.656 33.281 1 98.44 225 GLU A C 1
ATOM 1729 O O . GLU A 1 225 ? 13.742 18.453 33.156 1 98.44 225 GLU A O 1
ATOM 1734 N N . CYS A 1 226 ? 13.805 20.578 32.406 1 98.19 226 CYS A N 1
ATOM 1735 C CA . CYS A 1 226 ? 14.688 20.266 31.281 1 98.19 226 CYS A CA 1
ATOM 1736 C C . CYS A 1 226 ? 16 21.047 31.391 1 98.19 226 CYS A C 1
ATOM 1738 O O . CYS A 1 226 ? 16.031 22.141 31.953 1 98.19 226 CYS A O 1
ATOM 1740 N N . LYS A 1 227 ? 17 20.469 30.969 1 97.75 227 LYS A N 1
ATOM 1741 C CA . LYS A 1 227 ? 18.297 21.094 30.688 1 97.75 227 LYS A CA 1
ATOM 1742 C C . LYS A 1 227 ? 18.719 20.859 29.234 1 97.75 227 LYS A C 1
ATOM 1744 O O . LYS A 1 227 ? 17.953 20.312 28.438 1 97.75 227 LYS A O 1
ATOM 1749 N N . LYS A 1 228 ? 19.891 21.359 28.953 1 96.69 228 LYS A N 1
ATOM 1750 C CA . LYS A 1 228 ? 20.359 21.281 27.562 1 96.69 228 LYS A CA 1
ATOM 1751 C C . LYS A 1 228 ? 20.469 19.844 27.094 1 96.69 228 LYS A C 1
ATOM 1753 O O . LYS A 1 228 ? 20.172 19.516 25.953 1 96.69 228 LYS A O 1
ATOM 1758 N N . ASN A 1 229 ? 20.969 18.984 28.016 1 97.75 229 ASN A N 1
ATOM 1759 C CA . ASN A 1 229 ? 21.219 17.609 27.609 1 97.75 229 ASN A CA 1
ATOM 1760 C C . ASN A 1 229 ? 20.703 16.625 28.656 1 97.75 229 ASN A C 1
ATOM 1762 O O . ASN A 1 229 ? 21.281 15.547 28.828 1 97.75 229 ASN A O 1
ATOM 1766 N N . LYS A 1 230 ? 19.641 16.969 29.375 1 97.69 230 LYS A N 1
ATOM 1767 C CA . LYS A 1 230 ? 19.047 16.062 30.359 1 97.69 230 LYS A CA 1
ATOM 1768 C C . LYS A 1 230 ? 17.641 16.516 30.75 1 97.69 230 LYS A C 1
ATOM 1770 O O . LYS A 1 230 ? 17.297 17.688 30.594 1 97.69 230 LYS A O 1
ATOM 1775 N N . VAL A 1 231 ? 16.922 15.617 31.234 1 98.5 231 VAL A N 1
ATOM 1776 C CA . VAL A 1 231 ? 15.609 15.922 31.812 1 98.5 231 VAL A CA 1
ATOM 1777 C C . VAL A 1 231 ? 15.508 15.328 33.219 1 98.5 231 VAL A C 1
ATOM 1779 O O . VAL A 1 231 ? 16.172 14.336 33.531 1 98.5 231 VAL A O 1
ATOM 1782 N N . ILE A 1 232 ? 14.781 15.992 34.031 1 98.5 232 ILE A N 1
ATOM 1783 C CA . ILE A 1 232 ? 14.492 15.508 35.375 1 98.5 232 ILE A CA 1
ATOM 1784 C C . ILE A 1 232 ? 13.008 15.141 35.469 1 98.5 232 ILE A C 1
ATOM 1786 O O . ILE A 1 232 ? 12.141 15.93 35.094 1 98.5 232 ILE A O 1
ATOM 1790 N N . THR A 1 233 ? 12.781 13.992 36 1 98.19 233 THR A N 1
ATOM 1791 C CA . THR A 1 233 ? 11.406 13.508 36.094 1 98.19 233 THR A CA 1
ATOM 1792 C C . THR A 1 233 ? 10.852 13.75 37.5 1 98.19 233 THR A C 1
ATOM 1794 O O . THR A 1 233 ? 11.594 14.125 38.406 1 98.19 233 THR A O 1
ATOM 1797 N N . ASN A 1 234 ? 9.523 13.562 37.656 1 96.38 234 ASN A N 1
ATOM 1798 C CA . ASN A 1 234 ? 8.859 13.711 38.938 1 96.38 234 ASN A CA 1
ATOM 1799 C C . ASN A 1 234 ? 9.289 12.625 39.906 1 96.38 234 ASN A C 1
ATOM 1801 O O . ASN A 1 234 ? 8.969 12.688 41.094 1 96.38 234 ASN A O 1
ATOM 1805 N N . LYS A 1 235 ? 9.992 11.68 39.5 1 93.88 235 LYS A N 1
ATOM 1806 C CA . LYS A 1 235 ? 10.523 10.617 40.344 1 93.88 235 LYS A CA 1
ATOM 1807 C C . LYS A 1 235 ? 11.984 10.875 40.719 1 93.88 235 LYS A C 1
ATOM 1809 O O . LYS A 1 235 ? 12.695 9.969 41.156 1 93.88 235 LYS A O 1
ATOM 1814 N N . ASN A 1 236 ? 12.383 11.945 40.312 1 92.38 236 ASN A N 1
ATOM 1815 C CA . ASN A 1 236 ? 13.734 12.414 40.594 1 92.38 236 ASN A CA 1
ATOM 1816 C C . ASN A 1 236 ? 14.773 11.617 39.812 1 92.38 236 ASN A C 1
ATOM 1818 O O . ASN A 1 236 ? 15.898 11.43 40.281 1 92.38 236 ASN A O 1
ATOM 1822 N N . GLU A 1 237 ? 14.367 11.172 38.719 1 95.5 237 GLU A N 1
ATOM 1823 C CA . GLU A 1 237 ? 15.281 10.516 37.812 1 95.5 237 GLU A CA 1
ATOM 1824 C C . GLU A 1 237 ? 15.859 11.508 36.812 1 95.5 237 GLU A C 1
ATOM 1826 O O . GLU A 1 237 ? 15.133 12.344 36.25 1 95.5 237 GLU A O 1
ATOM 1831 N N . GLU A 1 238 ? 17.188 11.398 36.656 1 97.44 238 GLU A N 1
ATOM 1832 C CA . GLU A 1 238 ? 17.875 12.195 35.656 1 97.44 238 GLU A CA 1
ATOM 1833 C C . GLU A 1 238 ? 18.188 11.367 34.406 1 97.44 238 GLU A C 1
ATOM 1835 O O . GLU A 1 238 ? 18.859 10.336 34.5 1 97.44 238 GLU A O 1
ATOM 1840 N N . LEU A 1 239 ? 17.625 11.773 33.281 1 98.25 239 LEU A N 1
ATOM 1841 C CA . LEU A 1 239 ? 17.844 11.078 32.031 1 98.25 239 LEU A CA 1
ATOM 1842 C C . LEU A 1 239 ? 18.672 11.93 31.078 1 98.25 239 LEU A C 1
ATOM 1844 O O . LEU A 1 239 ? 18.281 13.055 30.75 1 98.25 239 LEU A O 1
ATOM 1848 N N . GLU A 1 240 ? 19.781 11.422 30.641 1 98.44 240 GLU A N 1
ATOM 1849 C CA . GLU A 1 240 ? 20.641 12.141 29.719 1 98.44 240 GLU A CA 1
ATOM 1850 C C . GLU A 1 240 ? 20.047 12.18 28.312 1 98.44 240 GLU A C 1
ATOM 1852 O O . GLU A 1 240 ? 19.422 11.211 27.875 1 98.44 240 GLU A O 1
ATOM 1857 N N . GLY A 1 241 ? 20.234 13.359 27.625 1 98.38 241 GLY A N 1
ATOM 1858 C CA . GLY A 1 241 ? 19.781 13.5 26.266 1 98.38 241 GLY A CA 1
ATOM 1859 C C . GLY A 1 241 ? 19.062 14.82 26 1 98.38 241 GLY A C 1
ATOM 1860 O O . GLY A 1 241 ? 18.562 15.453 26.938 1 98.38 241 GLY A O 1
ATOM 1861 N N . VAL A 1 242 ? 19.031 15.227 24.766 1 98.31 242 VAL A N 1
ATOM 1862 C CA . VAL A 1 242 ? 18.344 16.438 24.344 1 98.31 242 VAL A CA 1
ATOM 1863 C C . VAL A 1 242 ? 16.828 16.25 24.5 1 98.31 242 VAL A C 1
ATOM 1865 O O . VAL A 1 242 ? 16.281 15.211 24.125 1 98.31 242 VAL A O 1
ATOM 1868 N N . PRO A 1 243 ? 16.156 17.172 25.172 1 98.69 243 PRO A N 1
ATOM 1869 C CA . PRO A 1 243 ? 14.695 17.078 25.266 1 98.69 243 PRO A CA 1
ATOM 1870 C C . PRO A 1 243 ? 13.992 17.375 23.938 1 98.69 243 PRO A C 1
ATOM 1872 O O . PRO A 1 243 ? 14.422 18.266 23.203 1 98.69 243 PRO A O 1
ATOM 1875 N N . PHE A 1 244 ? 13 16.641 23.578 1 98.75 244 PHE A N 1
ATOM 1876 C CA . PHE A 1 244 ? 12.125 16.828 22.438 1 98.75 244 PHE A CA 1
ATOM 1877 C C . PHE A 1 244 ? 10.656 16.781 22.859 1 98.75 244 PHE A C 1
ATOM 1879 O O . PHE A 1 244 ? 10.188 15.773 23.375 1 98.75 244 PHE A O 1
ATOM 1886 N N . PHE A 1 245 ? 9.953 17.859 22.609 1 98.62 245 PHE A N 1
ATOM 1887 C CA . PHE A 1 245 ? 8.57 17.969 23.047 1 98.62 245 PHE A CA 1
ATOM 1888 C C . PHE A 1 245 ? 7.621 17.469 21.953 1 98.62 245 PHE A C 1
ATOM 1890 O O . PHE A 1 245 ? 7.59 18.016 20.859 1 98.62 245 PHE A O 1
ATOM 1897 N N . ALA A 1 246 ? 6.906 16.469 22.234 1 97.75 246 ALA A N 1
ATOM 1898 C CA . ALA A 1 246 ? 5.746 15.953 21.5 1 97.75 246 ALA A CA 1
ATOM 1899 C C . ALA A 1 246 ? 4.527 15.867 22.422 1 97.75 246 ALA A C 1
ATOM 1901 O O . ALA A 1 246 ? 3.906 14.805 22.531 1 97.75 246 ALA A O 1
ATOM 1902 N N . THR A 1 247 ? 4.172 16.984 22.953 1 97 247 THR A N 1
ATOM 1903 C CA . THR A 1 247 ? 3.238 17.047 24.078 1 97 247 THR A CA 1
ATOM 1904 C C . THR A 1 247 ? 1.894 17.609 23.625 1 97 247 THR A C 1
ATOM 1906 O O . THR A 1 247 ? 1.105 18.078 24.453 1 97 247 THR A O 1
ATOM 1909 N N . GLY A 1 248 ? 1.661 17.562 22.359 1 95.06 248 GLY A N 1
ATOM 1910 C CA . GLY A 1 248 ? 0.408 18.094 21.844 1 95.06 248 GLY A CA 1
ATOM 1911 C C . GLY A 1 248 ? 0.579 19.375 21.062 1 95.06 248 GLY A C 1
ATOM 1912 O O . GLY A 1 248 ? 1.704 19.812 20.797 1 95.0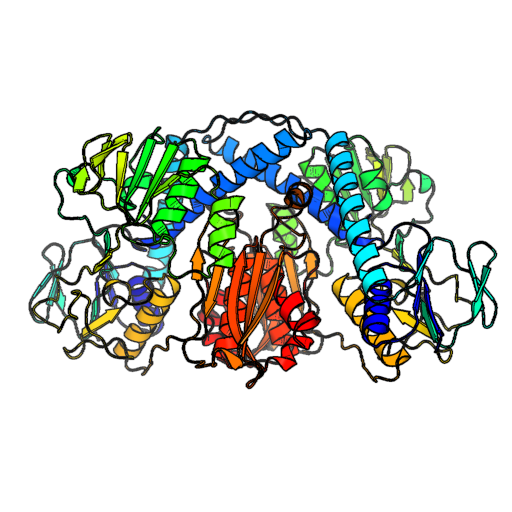6 248 GLY A O 1
ATOM 1913 N N . ARG A 1 249 ? -0.541 19.953 20.609 1 96.44 249 ARG A N 1
ATOM 1914 C CA . ARG A 1 249 ? -0.545 21.172 19.812 1 96.44 249 ARG A CA 1
ATOM 1915 C C . ARG A 1 249 ? -1.535 22.188 20.359 1 96.44 249 ARG A C 1
ATOM 1917 O O . ARG A 1 249 ? -2.482 21.828 21.062 1 96.44 249 ARG A O 1
ATOM 1924 N N . VAL A 1 250 ? -1.263 23.438 20.047 1 97.38 250 VAL A N 1
ATOM 1925 C CA . VAL A 1 250 ? -2.115 24.547 20.453 1 97.38 250 VAL A CA 1
ATOM 1926 C C . VAL A 1 250 ? -2.592 25.328 19.234 1 97.38 250 VAL A C 1
ATOM 1928 O O . VAL A 1 250 ? -1.792 25.672 18.359 1 97.38 250 VAL A O 1
ATOM 1931 N N . ALA A 1 251 ? -3.92 25.547 19.172 1 98.44 251 ALA A N 1
ATOM 1932 C CA . ALA A 1 251 ? -4.508 26.25 18.031 1 98.44 251 ALA A CA 1
ATOM 1933 C C . ALA A 1 251 ? -3.986 27.672 17.938 1 98.44 251 ALA A C 1
ATOM 1935 O O . ALA A 1 251 ? -3.832 28.359 18.953 1 98.44 251 ALA A O 1
ATOM 1936 N N . ASN A 1 252 ? -3.666 28.172 16.688 1 98.19 252 ASN A N 1
ATOM 1937 C CA . ASN A 1 252 ? -3.324 29.562 16.438 1 98.19 252 ASN A CA 1
ATOM 1938 C C . ASN A 1 252 ? -4.574 30.422 16.234 1 98.19 252 ASN A C 1
ATOM 1940 O O . ASN A 1 252 ? -4.789 30.953 15.148 1 98.19 252 ASN A O 1
ATOM 1944 N N . SER A 1 253 ? -5.332 30.594 17.328 1 98.44 253 SER A N 1
ATOM 1945 C CA . SER A 1 253 ? -6.645 31.219 17.203 1 98.44 253 SER A CA 1
ATOM 1946 C C . SER A 1 253 ? -6.613 32.688 17.688 1 98.44 253 SER A C 1
ATOM 1948 O O . SER A 1 253 ? -7.637 33.344 17.672 1 98.44 253 SER A O 1
ATOM 1950 N N . GLU A 1 254 ? -5.406 33.219 18.016 1 97.19 254 GLU A N 1
ATOM 1951 C CA . GLU A 1 254 ? -5.285 34.531 18.625 1 97.19 254 GLU A CA 1
ATOM 1952 C C . GLU A 1 254 ? -5.82 35.625 17.703 1 97.19 254 GLU A C 1
ATOM 1954 O O . GLU A 1 254 ? -6.367 36.625 18.172 1 97.19 254 GLU A O 1
ATOM 1959 N N . ILE A 1 255 ? -5.723 35.406 16.484 1 97 255 ILE A N 1
ATOM 1960 C CA . ILE A 1 255 ? -6.043 36.406 15.484 1 97 255 ILE A CA 1
ATOM 1961 C C . ILE A 1 255 ? -7.535 36.719 15.523 1 97 255 ILE A C 1
ATOM 1963 O O . ILE A 1 255 ? -7.957 37.812 15.117 1 97 255 ILE A O 1
ATOM 1967 N N . VAL A 1 256 ? -8.352 35.781 16.094 1 97 256 VAL A N 1
ATOM 1968 C CA . VAL A 1 256 ? -9.797 35.969 16.062 1 97 256 VAL A CA 1
ATOM 1969 C C . VAL A 1 256 ? -10.359 35.875 17.469 1 97 256 VAL A C 1
ATOM 1971 O O . VAL A 1 256 ? -11.578 35.719 17.656 1 97 256 VAL A O 1
ATOM 1974 N N . ARG A 1 257 ? -9.578 35.906 18.469 1 95.12 257 ARG A N 1
ATOM 1975 C CA . ARG A 1 257 ? -9.984 35.688 19.844 1 95.12 257 ARG A CA 1
ATOM 1976 C C . ARG A 1 257 ? -11.086 36.656 20.266 1 95.12 257 ARG A C 1
ATOM 1978 O O . ARG A 1 257 ? -11.961 36.281 21.062 1 95.12 257 ARG A O 1
ATOM 1985 N N . ASP A 1 258 ? -11.102 37.906 19.719 1 94.31 258 ASP A N 1
ATOM 1986 C CA . ASP A 1 258 ? -12.07 38.938 20.109 1 94.31 258 ASP A CA 1
ATOM 1987 C C . ASP A 1 258 ? -13.203 39.031 19.094 1 94.31 258 ASP A C 1
ATOM 1989 O O . ASP A 1 258 ? -14.023 39.938 19.172 1 94.31 258 ASP A O 1
ATOM 1993 N N . ILE A 1 259 ? -13.195 38.125 18.172 1 95.25 259 ILE A N 1
ATOM 1994 C CA . ILE A 1 259 ? -14.125 38.25 17.047 1 95.25 259 ILE A CA 1
ATOM 1995 C C . ILE A 1 259 ? -15.102 37.062 17.078 1 95.25 259 ILE A C 1
ATOM 1997 O O . ILE A 1 259 ? -16.281 37.219 16.781 1 95.25 259 ILE A O 1
ATOM 2001 N N . VAL A 1 260 ? -14.602 35.906 17.469 1 97.56 260 VAL A N 1
ATOM 2002 C CA . VAL A 1 260 ? -15.422 34.688 17.453 1 97.56 260 VAL A CA 1
ATOM 2003 C C . VAL A 1 260 ? -15.336 34 18.812 1 97.56 260 VAL A C 1
ATOM 2005 O O . VAL A 1 260 ? -14.461 34.312 19.625 1 97.56 260 VAL A O 1
ATOM 2008 N N . GLU A 1 261 ? -16.266 33.062 19.016 1 98.31 261 GLU A N 1
ATOM 2009 C CA . GLU A 1 261 ? -16.219 32.25 20.234 1 98.31 261 GLU A CA 1
ATOM 2010 C C . GLU A 1 261 ? -15.188 31.125 20.094 1 98.31 261 GLU A C 1
ATOM 2012 O O . GLU A 1 261 ? -15.094 30.484 19.031 1 98.31 261 GLU A O 1
ATOM 2017 N N . LEU A 1 262 ? -14.422 30.938 21.125 1 98.5 262 LEU A N 1
ATOM 2018 C CA . LEU A 1 262 ? -13.469 29.844 21.203 1 98.5 262 LEU A CA 1
ATOM 2019 C C . LEU A 1 262 ? -13.961 28.75 22.156 1 98.5 262 LEU A C 1
ATOM 2021 O O . LEU A 1 262 ? -14.758 29.031 23.047 1 98.5 262 LEU A O 1
ATOM 2025 N N . ASN A 1 263 ? -13.531 27.547 21.906 1 98.25 263 ASN A N 1
ATOM 2026 C CA . ASN A 1 263 ? -13.727 26.469 22.859 1 98.25 263 ASN A CA 1
ATOM 2027 C C . ASN A 1 263 ? -12.812 26.609 24.078 1 98.25 263 ASN A C 1
ATOM 2029 O O . ASN A 1 263 ? -11.883 27.422 24.062 1 98.25 263 ASN A O 1
ATOM 2033 N N . PRO A 1 264 ? -13.031 25.828 25.109 1 97.12 264 PRO A N 1
ATOM 2034 C CA . PRO A 1 264 ? -12.211 25.922 26.312 1 97.12 264 PRO A CA 1
ATOM 2035 C C . PRO A 1 264 ? -10.734 25.672 26.062 1 97.12 264 PRO A C 1
ATOM 2037 O O . PRO A 1 264 ? -9.875 26.203 26.766 1 97.12 264 PRO A O 1
ATOM 2040 N N . ASP A 1 265 ? -10.461 24.922 25.062 1 96.69 265 ASP A N 1
ATOM 2041 C CA . ASP A 1 265 ? -9.07 24.609 24.75 1 96.69 265 ASP A CA 1
ATOM 2042 C C . ASP A 1 265 ? -8.484 25.609 23.766 1 96.69 265 ASP A C 1
ATOM 2044 O O . ASP A 1 265 ? -7.441 25.359 23.156 1 96.69 265 ASP A O 1
ATOM 2048 N N . ASN A 1 266 ? -9.188 26.656 23.484 1 97.44 266 ASN A N 1
ATOM 2049 C CA . ASN A 1 266 ? -8.781 27.812 22.688 1 97.44 266 ASN A CA 1
ATOM 2050 C C . ASN A 1 266 ? -8.852 27.5 21.188 1 97.44 266 ASN A C 1
ATOM 2052 O O . ASN A 1 266 ? -8.281 28.234 20.375 1 97.44 266 ASN A O 1
ATOM 2056 N N . THR A 1 267 ? -9.5 26.422 20.812 1 98.69 267 THR A N 1
ATOM 2057 C CA . THR A 1 267 ? -9.797 26.188 19.391 1 98.69 267 THR A CA 1
ATOM 2058 C C . THR A 1 267 ? -11.023 26.984 18.969 1 98.69 267 THR A C 1
ATOM 2060 O O . THR A 1 267 ? -11.859 27.344 19.797 1 98.69 267 THR A O 1
ATOM 2063 N N . ILE A 1 268 ? -11.094 27.25 17.719 1 98.81 268 ILE A N 1
ATOM 2064 C CA . ILE A 1 268 ? -12.211 28.047 17.234 1 98.81 268 ILE A CA 1
ATOM 2065 C C . ILE A 1 268 ? -13.477 27.203 17.172 1 98.81 268 ILE A C 1
ATOM 2067 O O . ILE A 1 268 ? -13.469 26.094 16.625 1 98.81 268 ILE A O 1
ATOM 2071 N N . LYS A 1 269 ? -14.516 27.656 17.797 1 98.69 269 LYS A N 1
ATOM 2072 C CA . LYS A 1 269 ? -15.805 26.969 17.766 1 98.69 269 LYS A CA 1
ATOM 2073 C C . LYS A 1 269 ? -16.453 27.109 16.391 1 98.69 269 LYS A C 1
ATOM 2075 O O . LYS A 1 269 ? -16.641 28.219 15.883 1 98.69 269 LYS A O 1
ATOM 2080 N N . VAL A 1 270 ? -16.766 26.016 15.766 1 98.75 270 VAL A N 1
ATOM 2081 C CA . VAL A 1 270 ? -17.438 26.031 14.461 1 98.75 270 VAL A CA 1
ATOM 2082 C C . VAL A 1 270 ? -18.578 25.031 14.453 1 98.75 270 VAL A C 1
ATOM 2084 O O . VAL A 1 270 ? -18.625 24.109 15.281 1 98.75 270 VAL A O 1
ATOM 2087 N N . ASN A 1 271 ? -19.594 25.203 13.562 1 98.38 271 ASN A N 1
ATOM 2088 C CA . ASN A 1 271 ? -20.641 24.219 13.328 1 98.38 271 ASN A CA 1
ATOM 2089 C C . ASN A 1 271 ? -20.234 23.25 12.219 1 98.38 271 ASN A C 1
ATOM 2091 O O . ASN A 1 271 ? -19.094 23.25 11.766 1 98.38 271 ASN A O 1
ATOM 2095 N N . GLU A 1 272 ? -21.109 22.359 11.742 1 98.12 272 GLU A N 1
ATOM 2096 C CA . GLU A 1 272 ? -20.828 21.328 10.758 1 98.12 272 GLU A CA 1
ATOM 2097 C C . GLU A 1 272 ? -20.547 21.938 9.383 1 98.12 272 GLU A C 1
ATOM 2099 O O . GLU A 1 272 ? -20.078 21.266 8.477 1 98.12 272 GLU A O 1
ATOM 2104 N N . MET A 1 273 ? -20.922 23.156 9.219 1 98.69 273 MET A N 1
ATOM 2105 C CA . MET A 1 273 ? -20.672 23.875 7.969 1 98.69 273 MET A CA 1
ATOM 2106 C C . MET A 1 273 ? -19.375 24.672 8.055 1 98.69 273 MET A C 1
ATOM 2108 O O . MET A 1 273 ? -19.031 25.422 7.145 1 98.69 273 MET A O 1
ATOM 2112 N N . MET A 1 274 ? -18.625 24.578 9.125 1 98.81 274 MET A N 1
ATOM 2113 C CA . MET A 1 274 ? -17.344 25.219 9.414 1 98.81 274 MET A CA 1
ATOM 2114 C C . MET A 1 274 ? -17.516 26.719 9.633 1 98.81 274 MET A C 1
ATOM 2116 O O . MET A 1 274 ? -16.562 27.484 9.484 1 98.81 274 MET A O 1
ATOM 2120 N N . GLU A 1 275 ? -18.719 27.078 9.953 1 98.69 275 GLU A N 1
ATOM 2121 C CA . GLU A 1 275 ? -19.016 28.469 10.273 1 98.69 275 GLU A CA 1
ATOM 2122 C C . GLU A 1 275 ? -18.75 28.766 11.75 1 98.69 275 GLU A C 1
ATOM 2124 O O . GLU A 1 275 ? -19.078 27.969 12.617 1 98.69 275 GLU A O 1
ATOM 2129 N N . THR A 1 276 ? -18.125 29.938 11.984 1 98.56 276 THR A N 1
ATOM 2130 C CA . THR A 1 276 ? -17.922 30.375 13.359 1 98.56 276 THR A CA 1
ATOM 2131 C C . THR A 1 276 ? -19.172 31.062 13.906 1 98.56 276 THR A C 1
ATOM 2133 O O . THR A 1 276 ? -20.219 31.016 13.281 1 98.56 276 THR A O 1
ATOM 2136 N N . THR A 1 277 ? -19.031 31.609 15.102 1 98.12 277 THR A N 1
ATOM 2137 C CA . THR A 1 277 ? -20.156 32.312 15.719 1 98.12 277 THR A CA 1
ATOM 2138 C C . THR A 1 277 ? -20.391 33.656 15.055 1 98.12 277 THR A C 1
ATOM 2140 O O . THR A 1 277 ? -21.422 34.312 15.266 1 98.12 277 THR A O 1
ATOM 2143 N N . LYS A 1 278 ? -19.422 34.156 14.352 1 97.12 278 LYS A N 1
ATOM 2144 C CA . LYS A 1 278 ? -19.578 35.406 13.586 1 97.12 278 LYS A CA 1
ATOM 2145 C C . LYS A 1 278 ? -19.984 35.094 12.141 1 97.12 278 LYS A C 1
ATOM 2147 O O . LYS A 1 278 ? -19.359 34.281 11.477 1 97.12 278 LYS A O 1
ATOM 2152 N N . GLU A 1 279 ? -20.984 35.75 11.68 1 95.75 279 GLU A N 1
ATOM 2153 C CA . GLU A 1 279 ? -21.469 35.562 10.32 1 95.75 279 GLU A CA 1
ATOM 2154 C C . GLU A 1 279 ? -20.375 35.844 9.297 1 95.75 279 GLU A C 1
ATOM 2156 O O . GLU A 1 279 ? -19.609 36.781 9.445 1 95.75 279 GLU A O 1
ATOM 2161 N N . HIS A 1 280 ? -20.234 34.969 8.305 1 96.69 280 HIS A N 1
ATOM 2162 C CA . HIS A 1 280 ? -19.344 35.094 7.156 1 96.69 280 HIS A CA 1
ATOM 2163 C C . HIS A 1 280 ? -17.891 34.844 7.559 1 96.69 280 HIS A C 1
ATOM 2165 O O . HIS A 1 280 ? -16.969 35.125 6.777 1 96.69 280 HIS A O 1
ATOM 2171 N N . VAL A 1 281 ? -17.688 34.438 8.812 1 98.25 281 VAL A N 1
ATOM 2172 C CA . VAL A 1 281 ? -16.359 34 9.266 1 98.25 281 VAL A CA 1
ATOM 2173 C C . VAL A 1 281 ? -16.344 32.5 9.484 1 98.25 281 VAL A C 1
ATOM 2175 O O . VAL A 1 281 ? -17.172 31.969 10.234 1 98.25 281 VAL A O 1
ATOM 2178 N N . TYR A 1 282 ? -15.477 31.812 8.773 1 98.81 282 TYR A N 1
ATOM 2179 C CA . TYR A 1 282 ? -15.305 30.359 8.812 1 98.81 282 TYR A CA 1
ATOM 2180 C C . TYR A 1 282 ? -13.938 30 9.383 1 98.81 282 TYR A C 1
ATOM 2182 O O . TYR A 1 282 ? -13.047 30.844 9.469 1 98.81 282 TYR A O 1
ATOM 2190 N N . ALA A 1 283 ? -13.812 28.75 9.844 1 98.94 283 ALA A N 1
ATOM 2191 C CA . ALA A 1 283 ? -12.531 28.203 10.273 1 98.94 283 ALA A CA 1
ATOM 2192 C C . ALA A 1 283 ? -12.414 26.734 9.922 1 98.94 283 ALA A C 1
ATOM 2194 O O . ALA A 1 283 ? -13.422 26.016 9.859 1 98.94 283 ALA A O 1
ATOM 2195 N N . ALA A 1 284 ? -11.219 26.266 9.664 1 98.88 284 ALA A N 1
ATOM 2196 C CA . ALA A 1 284 ? -11 24.875 9.266 1 98.88 284 ALA A CA 1
ATOM 2197 C C . ALA A 1 284 ? -9.57 24.438 9.586 1 98.88 284 ALA A C 1
ATOM 2199 O O . ALA A 1 284 ? -8.656 25.266 9.609 1 98.88 284 ALA A O 1
ATOM 2200 N N . GLY A 1 285 ? -9.414 23.125 9.789 1 98.56 285 GLY A N 1
ATOM 2201 C CA . GLY A 1 285 ? -8.109 22.547 10.078 1 98.56 285 GLY A CA 1
ATOM 2202 C C . GLY A 1 285 ? -7.789 22.516 11.562 1 98.56 285 GLY A C 1
ATOM 2203 O O . GLY A 1 285 ? -8.695 22.516 12.398 1 98.56 285 GLY A O 1
ATOM 2204 N N . ASP A 1 286 ? -6.551 22.531 11.844 1 98.38 286 ASP A N 1
ATOM 2205 C CA . ASP A 1 286 ? -6.098 22.281 13.211 1 98.38 286 ASP A CA 1
ATOM 2206 C C . ASP A 1 286 ? -6.543 23.406 14.148 1 98.38 286 ASP A C 1
ATOM 2208 O O . ASP A 1 286 ? -6.652 23.203 15.359 1 98.38 286 ASP A O 1
ATOM 2212 N N . VAL A 1 287 ? -6.824 24.562 13.633 1 98.81 287 VAL A N 1
ATOM 2213 C CA . VAL A 1 287 ? -7.215 25.703 14.461 1 98.81 287 VAL A CA 1
ATOM 2214 C C . VAL A 1 287 ? -8.57 25.422 15.102 1 98.81 287 VAL A C 1
ATOM 2216 O O . VAL A 1 287 ? -8.93 26.047 16.109 1 98.81 287 VAL A O 1
ATOM 2219 N N . THR A 1 288 ? -9.344 24.469 14.508 1 98.69 288 THR A N 1
ATOM 2220 C CA . THR A 1 288 ? -10.664 24.141 15.031 1 98.69 288 THR A CA 1
ATOM 2221 C C . THR A 1 288 ? -10.586 22.922 15.945 1 98.69 288 THR A C 1
ATOM 2223 O O . THR A 1 288 ? -11.602 22.469 16.484 1 98.69 288 THR A O 1
ATOM 2226 N N . GLY A 1 289 ? -9.367 22.375 16.125 1 97.44 289 GLY A N 1
ATOM 2227 C CA . GLY A 1 289 ? -9.195 21.188 16.938 1 97.44 289 GLY A CA 1
ATOM 2228 C C . GLY A 1 289 ? -9.68 19.922 16.25 1 97.44 289 GLY A C 1
ATOM 2229 O O . GLY A 1 289 ? -9.43 19.719 15.062 1 97.44 289 GLY A O 1
ATOM 2230 N N . GLY A 1 290 ? -10.219 19 16.969 1 93.69 290 GLY A N 1
ATOM 2231 C CA . GLY A 1 290 ? -10.695 17.75 16.406 1 93.69 290 GLY A CA 1
ATOM 2232 C C . GLY A 1 290 ? -9.586 16.875 15.852 1 93.69 290 GLY A C 1
ATOM 2233 O O . GLY A 1 290 ? -8.523 16.75 16.469 1 93.69 290 GLY A O 1
ATOM 2234 N N . TYR A 1 291 ? -9.898 16.219 14.695 1 93.25 291 TYR A N 1
ATOM 2235 C CA . TYR A 1 291 ? -8.883 15.406 14.039 1 93.25 291 TYR A CA 1
ATOM 2236 C C . TYR A 1 291 ? -7.809 16.281 13.398 1 93.25 291 TYR A C 1
ATOM 2238 O O . TYR A 1 291 ? -8.102 17.078 12.508 1 93.25 291 TYR A O 1
ATOM 2246 N N . GLN A 1 292 ? -6.77 16.25 13.906 1 94.81 292 GLN A N 1
ATOM 2247 C CA . GLN A 1 292 ? -5.66 17.031 13.359 1 94.81 292 GLN A CA 1
ATOM 2248 C C . GLN A 1 292 ? -4.879 16.219 12.328 1 94.81 292 GLN A C 1
ATOM 2250 O O . GLN A 1 292 ? -3.689 15.953 12.516 1 94.81 292 GLN A O 1
ATOM 2255 N N . LEU A 1 293 ? -5.598 15.844 11.258 1 96.88 293 LEU A N 1
ATOM 2256 C CA . LEU A 1 293 ? -5.105 15.047 10.141 1 96.88 293 LEU A CA 1
ATOM 2257 C C . LEU A 1 293 ? -5.234 15.82 8.828 1 96.88 293 LEU A C 1
ATOM 2259 O O . LEU A 1 293 ? -6.23 16.516 8.609 1 96.88 293 LEU A O 1
ATOM 2263 N N . THR A 1 294 ? -4.254 15.703 8.016 1 97.38 294 THR A N 1
ATOM 2264 C CA . THR A 1 294 ? -4.199 16.438 6.758 1 97.38 294 THR A CA 1
ATOM 2265 C C . THR A 1 294 ? -5.469 16.203 5.938 1 97.38 294 THR A C 1
ATOM 2267 O O . THR A 1 294 ? -6.109 17.156 5.488 1 97.38 294 THR A O 1
ATOM 2270 N N . PRO A 1 295 ? -5.922 14.93 5.762 1 97.06 295 PRO A N 1
ATOM 2271 C CA . PRO A 1 295 ? -7.121 14.719 4.945 1 97.06 295 PRO A CA 1
ATOM 2272 C C . PRO A 1 295 ? -8.375 15.344 5.559 1 97.06 295 PRO A C 1
ATOM 2274 O O . PRO A 1 295 ? -9.258 15.805 4.832 1 97.06 295 PRO A O 1
ATOM 2277 N N . VAL A 1 296 ? -8.453 15.383 6.859 1 97.88 296 VAL A N 1
ATOM 2278 C CA . VAL A 1 296 ? -9.594 15.992 7.535 1 97.88 296 VAL A CA 1
ATOM 2279 C C . VAL A 1 296 ? -9.547 17.5 7.359 1 97.88 296 VAL A C 1
ATOM 2281 O O . VAL A 1 296 ? -10.562 18.141 7.062 1 97.88 296 VAL A O 1
ATOM 2284 N N . ALA A 1 297 ? -8.352 18.047 7.52 1 98.44 297 ALA A N 1
ATOM 2285 C CA . ALA A 1 297 ? -8.18 19.484 7.301 1 98.44 297 ALA A CA 1
ATOM 2286 C C . ALA A 1 297 ? -8.602 19.875 5.887 1 98.44 297 ALA A C 1
ATOM 2288 O O . ALA A 1 297 ? -9.266 20.906 5.691 1 98.44 297 ALA A O 1
ATOM 2289 N N . ARG A 1 298 ? -8.219 19.078 4.91 1 97.5 298 ARG A N 1
ATOM 2290 C CA . ARG A 1 298 ? -8.602 19.328 3.525 1 97.5 298 ARG A CA 1
ATOM 2291 C C . ARG A 1 298 ? -10.117 19.328 3.365 1 97.5 298 ARG A C 1
ATOM 2293 O O . ARG A 1 298 ? -10.688 20.219 2.742 1 97.5 298 ARG A O 1
ATOM 2300 N N . MET A 1 299 ? -10.727 18.297 3.926 1 97.38 299 MET A N 1
ATOM 2301 C CA . MET A 1 299 ? -12.18 18.156 3.859 1 97.38 299 MET A CA 1
ATOM 2302 C C . MET A 1 299 ? -12.867 19.359 4.496 1 97.38 299 MET A C 1
ATOM 2304 O O . MET A 1 299 ? -13.812 19.922 3.928 1 97.38 299 MET A O 1
ATOM 2308 N N . GLU A 1 300 ? -12.398 19.812 5.617 1 98.69 300 GLU A N 1
ATOM 2309 C CA . GLU A 1 300 ? -12.953 20.953 6.328 1 98.69 300 GLU A CA 1
ATOM 2310 C C . GLU A 1 300 ? -12.773 22.25 5.531 1 98.69 300 GLU A C 1
ATOM 2312 O O . GLU A 1 300 ? -13.695 23.062 5.438 1 98.69 300 GLU A O 1
ATOM 2317 N N . GLY A 1 301 ? -11.586 22.406 4.965 1 98.75 301 GLY A N 1
ATOM 2318 C CA . GLY A 1 301 ? -11.32 23.578 4.133 1 98.75 301 GLY A CA 1
ATOM 2319 C C . GLY A 1 301 ? -12.242 23.672 2.93 1 98.75 301 GLY A C 1
ATOM 2320 O O . GLY A 1 301 ? -12.781 24.734 2.637 1 98.75 301 GLY A O 1
ATOM 2321 N N . ILE A 1 302 ? -12.43 22.578 2.283 1 97.94 302 ILE A N 1
ATOM 2322 C CA . ILE A 1 302 ? -13.305 22.516 1.117 1 97.94 302 ILE A CA 1
ATOM 2323 C C . ILE A 1 302 ? -14.742 22.828 1.537 1 97.94 302 ILE A C 1
ATOM 2325 O O . ILE A 1 302 ? -15.445 23.578 0.869 1 97.94 302 ILE A O 1
ATOM 2329 N N . THR A 1 303 ? -15.18 22.25 2.641 1 98.44 303 THR A N 1
ATOM 2330 C CA . THR A 1 303 ? -16.531 22.469 3.145 1 98.44 303 THR A CA 1
ATOM 2331 C C . THR A 1 303 ? -16.75 23.953 3.447 1 98.44 303 THR A C 1
ATOM 2333 O O . THR A 1 303 ? -17.75 24.531 3.037 1 98.44 303 THR A O 1
ATOM 2336 N N . ALA A 1 304 ? -15.812 24.578 4.133 1 98.81 304 ALA A N 1
ATOM 2337 C CA . ALA A 1 304 ? -15.898 26 4.422 1 98.81 304 ALA A CA 1
ATOM 2338 C C . ALA A 1 304 ? -16 26.812 3.139 1 98.81 304 ALA A C 1
ATOM 2340 O O . ALA A 1 304 ? -16.859 27.703 3.025 1 98.81 304 ALA A O 1
ATOM 2341 N N . ALA A 1 305 ? -15.18 26.484 2.186 1 98.62 305 ALA A N 1
ATOM 2342 C CA . ALA A 1 305 ? -15.125 27.188 0.912 1 98.62 305 ALA A CA 1
ATOM 2343 C C . ALA A 1 305 ? -16.453 27.094 0.173 1 98.62 305 ALA A C 1
ATOM 2345 O O . ALA A 1 305 ? -16.953 28.094 -0.368 1 98.62 305 ALA A O 1
ATOM 2346 N N . ARG A 1 306 ? -16.969 25.906 0.16 1 98.25 306 ARG A N 1
ATOM 2347 C CA . ARG A 1 306 ? -18.25 25.719 -0.522 1 98.25 306 ARG A CA 1
ATOM 2348 C C . ARG A 1 306 ? -19.344 26.547 0.129 1 98.25 306 ARG A C 1
ATOM 2350 O O . ARG A 1 306 ? -20.156 27.156 -0.563 1 98.25 306 ARG A O 1
ATOM 2357 N N . ASN A 1 307 ? -19.406 26.547 1.392 1 98.62 307 ASN A N 1
ATOM 2358 C CA . ASN A 1 307 ? -20.406 27.344 2.098 1 98.62 307 ASN A CA 1
ATOM 2359 C C . ASN A 1 307 ? -20.188 28.828 1.865 1 98.62 307 ASN A C 1
ATOM 2361 O O . ASN A 1 307 ? -21.156 29.578 1.708 1 98.62 307 ASN A O 1
ATOM 2365 N N . MET A 1 308 ? -18.969 29.266 1.841 1 98.44 308 MET A N 1
ATOM 2366 C CA . MET A 1 308 ? -18.641 30.656 1.52 1 98.44 308 MET A CA 1
ATOM 2367 C C . MET A 1 308 ? -19.172 31.031 0.139 1 98.44 308 MET A C 1
ATOM 2369 O O . MET A 1 308 ? -19.547 32.188 -0.096 1 98.44 308 MET A O 1
ATOM 2373 N N . ALA A 1 309 ? -19.172 30.094 -0.738 1 98 309 ALA A N 1
ATOM 2374 C CA . ALA A 1 309 ? -19.609 30.328 -2.115 1 98 309 ALA A CA 1
ATOM 2375 C C . ALA A 1 309 ? -21.109 30.047 -2.271 1 98 309 ALA A C 1
ATOM 2377 O O . ALA A 1 309 ? -21.625 30.031 -3.389 1 98 309 ALA A O 1
ATOM 2378 N N . ASN A 1 310 ? -21.828 29.703 -1.244 1 97.19 310 ASN A N 1
ATOM 2379 C CA . ASN A 1 310 ? -23.266 29.484 -1.208 1 97.19 310 ASN A CA 1
ATOM 2380 C C . ASN A 1 310 ? -23.641 28.141 -1.822 1 97.19 310 ASN A C 1
ATOM 2382 O O . ASN A 1 310 ? -24.656 28.031 -2.518 1 97.19 310 ASN A O 1
ATOM 2386 N N . TYR A 1 311 ? -22.75 27.156 -1.683 1 96.88 311 TYR A N 1
ATOM 2387 C CA . TYR A 1 311 ? -23.031 25.75 -1.934 1 96.88 311 TYR A CA 1
ATOM 2388 C C . TYR A 1 311 ? -23.094 24.969 -0.629 1 96.88 311 TYR A C 1
ATOM 2390 O O . TYR A 1 311 ? -22.078 24.422 -0.183 1 96.88 311 TYR A O 1
ATOM 2398 N N . PRO A 1 312 ? -24.219 24.891 -0.088 1 96.88 312 PRO A N 1
ATOM 2399 C CA . PRO A 1 312 ? -24.328 24.297 1.244 1 96.88 312 PRO A CA 1
ATOM 2400 C C . PRO A 1 312 ? -23.703 22.891 1.31 1 96.88 312 PRO A C 1
ATOM 2402 O O . PRO A 1 312 ? -23.953 22.062 0.435 1 96.88 312 PRO A O 1
ATOM 2405 N N . ASN A 1 313 ? -22.828 22.688 2.268 1 96.31 313 ASN A N 1
ATOM 2406 C CA . ASN A 1 313 ? -22.109 21.453 2.514 1 96.31 313 ASN A CA 1
ATOM 2407 C C . ASN A 1 313 ? -21.812 21.25 3.998 1 96.31 313 ASN A C 1
ATOM 2409 O O . ASN A 1 313 ? -21.734 22.234 4.754 1 96.31 313 ASN A O 1
ATOM 2413 N N . LYS A 1 314 ? -21.703 20.016 4.449 1 97.56 314 LYS A N 1
ATOM 2414 C CA . LYS A 1 314 ? -21.438 19.688 5.848 1 97.56 314 LYS A CA 1
ATOM 2415 C C . LYS A 1 314 ? -20.312 18.656 5.973 1 97.56 314 LYS A C 1
ATOM 2417 O O . LYS A 1 314 ? -20.156 17.812 5.105 1 97.56 314 LYS A O 1
ATOM 2422 N N . VAL A 1 315 ? -19.547 18.766 6.992 1 96.31 315 VAL A N 1
ATOM 2423 C CA . VAL A 1 315 ? -18.531 17.766 7.309 1 96.31 315 VAL A CA 1
ATOM 2424 C C . VAL A 1 315 ? -19.156 16.641 8.133 1 96.31 315 VAL A C 1
ATOM 2426 O O . VAL A 1 315 ? -19.969 16.891 9.016 1 96.31 315 VAL A O 1
ATOM 2429 N N . VAL A 1 316 ? -18.781 15.477 7.801 1 92.69 316 VAL A N 1
ATOM 2430 C CA . VAL A 1 316 ? -19.172 14.305 8.586 1 92.69 316 VAL A CA 1
ATOM 2431 C C . VAL A 1 316 ? -17.922 13.523 8.992 1 92.69 316 VAL A C 1
ATOM 2433 O O . VAL A 1 316 ? -17.156 13.094 8.133 1 92.69 316 VAL A O 1
ATOM 2436 N N . TYR A 1 317 ? -17.781 13.438 10.312 1 95.56 317 TYR A N 1
ATOM 2437 C CA . TYR A 1 317 ? -16.688 12.641 10.836 1 95.56 317 TYR A CA 1
ATOM 2438 C C . TYR A 1 317 ? -17.141 11.219 11.141 1 95.56 317 TYR A C 1
ATOM 2440 O O . TYR A 1 317 ? -17.906 10.992 12.078 1 95.56 317 TYR A O 1
ATOM 2448 N N . HIS A 1 318 ? -16.797 10.328 10.352 1 95.31 318 HIS A N 1
ATOM 2449 C CA . HIS A 1 318 ? -17.188 8.93 10.484 1 95.31 318 HIS A CA 1
ATOM 2450 C C . HIS A 1 318 ? -16.094 8 9.953 1 95.31 318 HIS A C 1
ATOM 2452 O O . HIS A 1 318 ? -15.656 8.141 8.812 1 95.31 318 HIS A O 1
ATOM 2458 N N . ALA A 1 319 ? -15.609 7.051 10.797 1 97 319 ALA A N 1
ATOM 2459 C CA . ALA A 1 319 ? -14.625 6.043 10.398 1 97 319 ALA A CA 1
ATOM 2460 C C . ALA A 1 319 ? -13.406 6.691 9.742 1 97 319 ALA A C 1
ATOM 2462 O O . ALA A 1 319 ? -13.031 6.336 8.625 1 97 319 ALA A O 1
ATOM 2463 N N . ILE A 1 320 ? -12.781 7.586 10.5 1 97.88 320 ILE A N 1
ATOM 2464 C CA . ILE A 1 320 ? -11.633 8.328 9.992 1 97.88 320 ILE A CA 1
ATOM 2465 C C . ILE A 1 320 ? -10.391 7.441 10.039 1 97.88 320 ILE A C 1
ATOM 2467 O O . ILE A 1 320 ? -9.961 7.008 11.109 1 97.88 320 ILE A O 1
ATOM 2471 N N . PRO A 1 321 ? -9.789 7.137 8.883 1 98.12 321 PRO A N 1
ATOM 2472 C CA . PRO A 1 321 ? -8.594 6.293 8.867 1 98.12 321 PRO A CA 1
ATOM 2473 C C . PRO A 1 321 ? -7.336 7.043 9.305 1 98.12 321 PRO A C 1
ATOM 2475 O O . PRO A 1 321 ? -7.176 8.227 8.984 1 98.12 321 PRO A O 1
ATOM 2478 N N . GLN A 1 322 ? -6.457 6.383 9.984 1 97.44 322 GLN A N 1
ATOM 2479 C CA . GLN A 1 322 ? -5.227 6.98 10.492 1 97.44 322 GLN A CA 1
ATOM 2480 C C . GLN A 1 322 ? -4.055 6.012 10.367 1 97.44 322 GLN A C 1
ATOM 2482 O O . GLN A 1 322 ? -4.25 4.812 10.164 1 97.44 322 GLN A O 1
ATOM 2487 N N . THR A 1 323 ? -2.875 6.598 10.453 1 97.25 323 THR A N 1
ATOM 2488 C CA . THR A 1 323 ? -1.682 5.762 10.398 1 97.25 323 THR A CA 1
ATOM 2489 C C . THR A 1 323 ? -0.586 6.32 11.297 1 97.25 323 THR A C 1
ATOM 2491 O O . THR A 1 323 ? -0.458 7.535 11.445 1 97.25 323 THR A O 1
ATOM 2494 N N . LEU A 1 324 ? 0.074 5.457 11.953 1 96.38 324 LEU A N 1
ATOM 2495 C CA . LEU A 1 324 ? 1.36 5.672 12.602 1 96.38 324 LEU A CA 1
ATOM 2496 C C . LEU A 1 324 ? 2.504 5.168 11.734 1 96.38 324 LEU A C 1
ATOM 2498 O O . LEU A 1 324 ? 2.604 3.969 11.461 1 96.38 324 LEU A O 1
ATOM 2502 N N . SER A 1 325 ? 3.355 6.098 11.281 1 96.88 325 SER A N 1
ATOM 2503 C CA . SER A 1 325 ? 4.43 5.754 10.352 1 96.88 325 SER A CA 1
ATOM 2504 C C . SER A 1 325 ? 5.648 5.219 11.094 1 96.88 325 SER A C 1
ATOM 2506 O O . SER A 1 325 ? 6.379 5.98 11.734 1 96.88 325 SER A O 1
ATOM 2508 N N . LEU A 1 326 ? 5.863 3.998 11.031 1 97.31 326 LEU A N 1
ATOM 2509 C CA . LEU A 1 326 ? 7.043 3.312 11.547 1 97.31 326 LEU A CA 1
ATOM 2510 C C . LEU A 1 326 ? 7.758 2.549 10.43 1 97.31 326 LEU A C 1
ATOM 2512 O O . LEU A 1 326 ? 7.5 2.783 9.25 1 97.31 326 LEU A O 1
ATOM 2516 N N . ASN A 1 327 ? 8.758 1.736 10.781 1 96.88 327 ASN A N 1
ATOM 2517 C CA . ASN A 1 327 ? 9.445 0.981 9.742 1 96.88 327 ASN A CA 1
ATOM 2518 C C . ASN A 1 327 ? 8.531 -0.056 9.102 1 96.88 327 ASN A C 1
ATOM 2520 O O . ASN A 1 327 ? 8.844 -0.604 8.039 1 96.88 327 ASN A O 1
ATOM 2524 N N . THR A 1 328 ? 7.445 -0.349 9.703 1 97.12 328 THR A N 1
ATOM 2525 C CA . THR A 1 328 ? 6.242 -0.955 9.141 1 97.12 328 THR A CA 1
ATOM 2526 C C . THR A 1 328 ? 5.004 -0.149 9.523 1 97.12 328 THR A C 1
ATOM 2528 O O . THR A 1 328 ? 4.773 0.129 10.703 1 97.12 328 THR A O 1
ATOM 2531 N N . GLU A 1 329 ? 4.184 0.17 8.555 1 97.19 329 GLU A N 1
ATOM 2532 C CA . GLU A 1 329 ? 3.055 1.062 8.805 1 97.19 329 GLU A CA 1
ATOM 2533 C C . GLU A 1 329 ? 2.055 0.435 9.773 1 97.19 329 GLU A C 1
ATOM 2535 O O . GLU A 1 329 ? 1.8 -0.77 9.711 1 97.19 329 GLU A O 1
ATOM 2540 N N . VAL A 1 330 ? 1.552 1.23 10.641 1 97.88 330 VAL A N 1
ATOM 2541 C CA . VAL A 1 330 ? 0.462 0.866 11.547 1 97.88 330 VAL A CA 1
ATOM 2542 C C . VAL A 1 330 ? -0.763 1.728 11.25 1 97.88 330 VAL A C 1
ATOM 2544 O O . VAL A 1 330 ? -0.78 2.92 11.555 1 97.88 330 VAL A O 1
ATOM 2547 N N . SER A 1 331 ? -1.733 1.149 10.664 1 98.06 331 SER A N 1
ATOM 2548 C CA . SER A 1 331 ? -2.922 1.915 10.305 1 98.06 331 SER A CA 1
ATOM 2549 C C . SER A 1 331 ? -4.16 1.377 11.016 1 98.06 331 SER A C 1
ATOM 2551 O O . SER A 1 331 ? -4.238 0.187 11.328 1 98.06 331 SER A O 1
ATOM 2553 N N . PHE A 1 332 ? -5.102 2.252 11.266 1 97.94 332 PHE A N 1
ATOM 2554 C CA . PHE A 1 332 ? -6.27 1.829 12.039 1 97.94 332 PHE A CA 1
ATOM 2555 C C . PHE A 1 332 ? -7.473 2.707 11.719 1 97.94 332 PHE A C 1
ATOM 2557 O O . PHE A 1 332 ? -7.32 3.82 11.211 1 97.94 332 PHE A O 1
ATOM 2564 N N . VAL A 1 333 ? -8.609 2.213 11.969 1 98.12 333 VAL A N 1
ATOM 2565 C CA . VAL A 1 333 ? -9.891 2.9 11.812 1 98.12 333 VAL A CA 1
ATOM 2566 C C . VAL A 1 333 ? -10.922 2.295 12.758 1 98.12 333 VAL A C 1
ATOM 2568 O O . VAL A 1 333 ? -10.859 1.105 13.078 1 98.12 333 VAL A O 1
ATOM 2571 N N . GLU A 1 334 ? -11.781 3.076 13.273 1 96.25 334 GLU A N 1
ATOM 2572 C CA . GLU A 1 334 ? -12.867 2.65 14.156 1 96.25 334 GLU A CA 1
ATOM 2573 C C . GLU A 1 334 ? -14.18 3.318 13.773 1 96.25 334 GLU A C 1
ATOM 2575 O O . GLU A 1 334 ? -14.211 4.5 13.422 1 96.25 334 GLU A O 1
ATOM 2580 N N . ASP A 1 335 ? -15.219 2.592 13.742 1 95.31 335 ASP A N 1
ATOM 2581 C CA . ASP A 1 335 ? -16.562 3.152 13.594 1 95.31 335 ASP A CA 1
ATOM 2582 C C . ASP A 1 335 ? -17.094 3.668 14.93 1 95.31 335 ASP A C 1
ATOM 2584 O O . ASP A 1 335 ? -17.75 2.934 15.664 1 95.31 335 ASP A O 1
ATOM 2588 N N . GLU A 1 336 ? -16.953 4.871 15.156 1 91.12 336 GLU A N 1
ATOM 2589 C CA . GLU A 1 336 ? -17.312 5.469 16.438 1 91.12 336 GLU A CA 1
ATOM 2590 C C . GLU A 1 336 ? -18.828 5.5 16.609 1 91.12 336 GLU A C 1
ATOM 2592 O O . GLU A 1 336 ? -19.328 5.648 17.719 1 91.12 336 GLU A O 1
ATOM 2597 N N . LYS A 1 337 ? -19.609 5.332 15.57 1 91 337 LYS A N 1
ATOM 2598 C CA . LYS A 1 337 ? -21.062 5.383 15.641 1 91 337 LYS A CA 1
ATOM 2599 C C . LYS A 1 337 ? -21.641 4.004 15.945 1 91 337 LYS A C 1
ATOM 2601 O O . LYS A 1 337 ? -22.828 3.885 16.297 1 91 337 LYS A O 1
ATOM 2606 N N . ASN A 1 338 ? -20.797 3.025 15.727 1 88.88 338 ASN A N 1
ATOM 2607 C CA . ASN A 1 338 ? -21.219 1.67 16.047 1 88.88 338 ASN A CA 1
ATOM 2608 C C . ASN A 1 338 ? -21.109 1.387 17.547 1 88.88 338 ASN A C 1
ATOM 2610 O O . ASN A 1 338 ? -20.016 1.265 18.078 1 88.88 338 ASN A O 1
ATOM 2614 N N . ASN A 1 339 ? -22.188 1.296 18.312 1 87.12 339 ASN A N 1
ATOM 2615 C CA . ASN A 1 339 ? -22.25 1.078 19.75 1 87.12 339 ASN A CA 1
ATOM 2616 C C . ASN A 1 339 ? -22.328 -0.407 20.094 1 87.12 339 ASN A C 1
ATOM 2618 O O . ASN A 1 339 ? -23.047 -0.802 21.016 1 87.12 339 ASN A O 1
ATOM 2622 N N . CYS A 1 340 ? -21.578 -1.129 19.344 1 87.69 340 CYS A N 1
ATOM 2623 C CA . CYS A 1 340 ? -21.516 -2.57 19.562 1 87.69 340 CYS A CA 1
ATOM 2624 C C . CYS A 1 340 ? -21.188 -2.896 21 1 87.69 340 CYS A C 1
ATOM 2626 O O . CYS A 1 340 ? -20.188 -2.398 21.547 1 87.69 340 CYS A O 1
ATOM 2628 N N . SER A 1 341 ? -21.984 -3.67 21.734 1 91.12 341 SER A N 1
ATOM 2629 C CA . SER A 1 341 ? -21.719 -4.109 23.094 1 91.12 341 SER A CA 1
ATOM 2630 C C . SER A 1 341 ? -20.531 -5.062 23.156 1 91.12 341 SER A C 1
ATOM 2632 O O . SER A 1 341 ? -20.188 -5.695 22.156 1 91.12 341 SER A O 1
ATOM 2634 N N . GLU A 1 342 ? -19.953 -5.152 24.25 1 91.12 342 GLU A N 1
ATOM 2635 C CA . GLU A 1 342 ? -18.812 -6.043 24.422 1 91.12 342 GLU A CA 1
ATOM 2636 C C . GLU A 1 342 ? -19.203 -7.496 24.172 1 91.12 342 GLU A C 1
ATOM 2638 O O . GLU A 1 342 ? -18.391 -8.289 23.672 1 91.12 342 GLU A O 1
ATOM 2643 N N . GLU A 1 343 ? -20.453 -7.855 24.453 1 93.62 343 GLU A N 1
ATOM 2644 C CA . GLU A 1 343 ? -20.938 -9.227 24.25 1 93.62 343 GLU A CA 1
ATOM 2645 C C . GLU A 1 343 ? -21.078 -9.547 22.766 1 93.62 343 GLU A C 1
ATOM 2647 O O . GLU A 1 343 ? -20.938 -10.711 22.359 1 93.62 343 GLU A O 1
ATOM 2652 N N . ASP A 1 344 ? -21.25 -8.547 22.031 1 95.62 344 ASP A N 1
ATOM 2653 C CA . ASP A 1 344 ? -21.469 -8.758 20.609 1 95.62 344 ASP A CA 1
ATOM 2654 C C . ASP A 1 344 ? -20.188 -8.586 19.812 1 95.62 344 ASP A C 1
ATOM 2656 O O . ASP A 1 344 ? -20.141 -8.891 18.609 1 95.62 344 ASP A O 1
ATOM 2660 N N . LYS A 1 345 ? -19.203 -8.211 20.469 1 96.56 345 LYS A N 1
ATOM 2661 C CA . LYS A 1 345 ? -17.938 -7.949 19.812 1 96.56 345 LYS A CA 1
ATOM 2662 C C . LYS A 1 345 ? -17.125 -9.234 19.656 1 96.56 345 LYS A C 1
ATOM 2664 O O . LYS A 1 345 ? -16.984 -10.008 20.609 1 96.56 345 LYS A O 1
ATOM 2669 N N . VAL A 1 346 ? -16.609 -9.477 18.438 1 97.94 346 VAL A N 1
ATOM 2670 C CA . VAL A 1 346 ? -15.727 -10.602 18.156 1 97.94 346 VAL A CA 1
ATOM 2671 C C . VAL A 1 346 ? -14.422 -10.102 17.531 1 97.94 346 VAL A C 1
ATOM 2673 O O . VAL A 1 346 ? -14.445 -9.367 16.547 1 97.94 346 VAL A O 1
ATOM 2676 N N . ASP A 1 347 ? -13.336 -10.461 18.141 1 97.62 347 ASP A N 1
ATOM 2677 C CA . ASP A 1 347 ? -12.016 -10.062 17.656 1 97.62 347 ASP A CA 1
ATOM 2678 C C . ASP A 1 347 ? -11.336 -11.211 16.906 1 97.62 347 ASP A C 1
ATOM 2680 O O . ASP A 1 347 ? -11.344 -12.352 17.375 1 97.62 347 ASP A O 1
ATOM 2684 N N . ILE A 1 348 ? -10.805 -10.93 15.742 1 98.25 348 ILE A N 1
ATOM 2685 C CA . ILE A 1 348 ? -9.984 -11.875 15 1 98.25 348 ILE A CA 1
ATOM 2686 C C . ILE A 1 348 ? -8.641 -11.234 14.648 1 98.25 348 ILE A C 1
ATOM 2688 O O . ILE A 1 348 ? -8.602 -10.141 14.078 1 98.25 348 ILE A O 1
ATOM 2692 N N . GLY A 1 349 ? -7.578 -11.812 15.07 1 97.62 349 GLY A N 1
ATOM 2693 C CA . GLY A 1 349 ? -6.242 -11.328 14.781 1 97.62 349 GLY A CA 1
ATOM 2694 C C . GLY A 1 349 ? -5.348 -12.375 14.148 1 97.62 349 GLY A C 1
ATOM 2695 O O . GLY A 1 349 ? -5.426 -13.555 14.492 1 97.62 349 GLY A O 1
ATOM 2696 N N . ILE A 1 350 ? -4.535 -12 13.148 1 97.06 350 ILE A N 1
ATOM 2697 C CA . ILE A 1 350 ? -3.58 -12.922 12.547 1 97.06 350 ILE A CA 1
ATOM 2698 C C . ILE A 1 350 ? -2.254 -12.203 12.305 1 97.06 350 ILE A C 1
ATOM 2700 O O . ILE A 1 350 ? -2.221 -10.984 12.141 1 97.06 350 ILE A O 1
ATOM 2704 N N . PRO A 1 351 ? -1.146 -12.953 12.258 1 95.81 351 PRO A N 1
ATOM 2705 C CA . PRO A 1 351 ? 0.124 -12.359 11.82 1 95.81 351 PRO A CA 1
ATOM 2706 C C . PRO A 1 351 ? 0.078 -11.852 10.383 1 95.81 351 PRO A C 1
ATOM 2708 O O . PRO A 1 351 ? -0.827 -12.219 9.625 1 95.81 351 PRO A O 1
ATOM 2711 N N . GLY A 1 352 ? 1.015 -10.984 10.133 1 94.94 352 GLY A N 1
ATOM 2712 C CA . GLY A 1 352 ? 1.108 -10.469 8.773 1 94.94 352 GLY A CA 1
ATOM 2713 C C . GLY A 1 352 ? 1.366 -11.555 7.742 1 94.94 352 GLY A C 1
ATOM 2714 O O . GLY A 1 352 ? 1.869 -12.633 8.078 1 94.94 352 GLY A O 1
ATOM 2715 N N . ILE A 1 353 ? 1.007 -11.258 6.508 1 92.12 353 ILE A N 1
ATOM 2716 C CA . ILE A 1 353 ? 1.173 -12.227 5.426 1 92.12 353 ILE A CA 1
ATOM 2717 C C . ILE A 1 353 ? 2.365 -11.828 4.559 1 92.12 353 ILE A C 1
ATOM 2719 O O . ILE A 1 353 ? 2.744 -10.656 4.512 1 92.12 353 ILE A O 1
ATOM 2723 N N . ALA A 1 354 ? 2.859 -12.82 3.904 1 90.69 354 ALA A N 1
ATOM 2724 C CA . ALA A 1 354 ? 4.031 -12.633 3.053 1 90.69 354 ALA A CA 1
ATOM 2725 C C . ALA A 1 354 ? 3.67 -11.859 1.785 1 90.69 354 ALA A C 1
ATOM 2727 O O . ALA A 1 354 ? 2.643 -12.133 1.159 1 90.69 354 ALA A O 1
ATOM 2728 N N . GLY A 1 355 ? 4.449 -10.938 1.447 1 94.5 355 GLY A N 1
ATOM 2729 C CA . GLY A 1 355 ? 4.266 -10.148 0.241 1 94.5 355 GLY A CA 1
ATOM 2730 C C . GLY A 1 355 ? 5.289 -9.031 0.096 1 94.5 355 GLY A C 1
ATOM 2731 O O . GLY A 1 355 ? 6.324 -9.047 0.762 1 94.5 355 GLY A O 1
ATOM 2732 N N . PRO A 1 356 ? 5.031 -8.125 -0.812 1 95.06 356 PRO A N 1
ATOM 2733 C CA . PRO A 1 356 ? 5.965 -7.02 -1.029 1 95.06 356 PRO A CA 1
ATOM 2734 C C . PRO A 1 356 ? 6.254 -6.23 0.246 1 95.06 356 PRO A C 1
ATOM 2736 O O . PRO A 1 356 ? 5.324 -5.812 0.941 1 95.06 356 PRO A O 1
ATOM 2739 N N . GLY A 1 357 ? 7.5 -6.113 0.53 1 95 357 GLY A N 1
ATOM 2740 C CA . GLY A 1 357 ? 7.918 -5.371 1.709 1 95 357 GLY A CA 1
ATOM 2741 C C . GLY A 1 357 ? 7.953 -6.219 2.967 1 95 357 GLY A C 1
ATOM 2742 O O . GLY A 1 357 ? 8.445 -5.777 4.008 1 95 357 GLY A O 1
ATOM 2743 N N . ALA A 1 358 ? 7.449 -7.449 2.859 1 96.44 358 ALA A N 1
ATOM 2744 C CA . ALA A 1 358 ? 7.391 -8.266 4.066 1 96.44 358 ALA A CA 1
ATOM 2745 C C . ALA A 1 358 ? 8 -9.648 3.826 1 96.44 358 ALA A C 1
ATOM 2747 O O . ALA A 1 358 ? 8.172 -10.43 4.766 1 96.44 358 ALA A O 1
ATOM 2748 N N . PHE A 1 359 ? 8.391 -9.961 2.574 1 97.5 359 PHE A N 1
ATOM 2749 C CA . PHE A 1 359 ? 8.891 -11.297 2.277 1 97.5 359 PHE A CA 1
ATOM 2750 C C . PHE A 1 359 ? 10.07 -11.641 3.18 1 97.5 359 PHE A C 1
ATOM 2752 O O . PHE A 1 359 ? 10.094 -12.703 3.801 1 97.5 359 PHE A O 1
ATOM 2759 N N . TRP A 1 360 ? 10.977 -10.773 3.299 1 97.81 360 TRP A N 1
ATOM 2760 C CA . TRP A 1 360 ? 12.25 -11.062 3.961 1 97.81 360 TRP A CA 1
ATOM 2761 C C . TRP A 1 360 ? 12.109 -10.93 5.477 1 97.81 360 TRP A C 1
ATOM 2763 O O . TRP A 1 360 ? 13.094 -11.07 6.207 1 97.81 360 TRP A O 1
ATOM 2773 N N . LYS A 1 361 ? 10.922 -10.648 5.941 1 96.81 361 LYS A N 1
ATOM 2774 C CA . LYS A 1 361 ? 10.633 -10.625 7.371 1 96.81 361 LYS A CA 1
ATOM 2775 C C . LYS A 1 361 ? 10.055 -11.953 7.84 1 96.81 361 LYS A C 1
ATOM 2777 O O . LYS A 1 361 ? 9.836 -12.156 9.039 1 96.81 361 LYS A O 1
ATOM 2782 N N . ILE A 1 362 ? 9.844 -12.82 6.93 1 96.69 362 ILE A N 1
ATOM 2783 C CA . ILE A 1 362 ? 9.203 -14.094 7.242 1 96.69 362 ILE A CA 1
ATOM 2784 C C . ILE A 1 362 ? 10.109 -14.922 8.156 1 96.69 362 ILE A C 1
ATOM 2786 O O . ILE A 1 362 ? 9.648 -15.484 9.148 1 96.69 362 ILE A O 1
ATOM 2790 N N . LEU A 1 363 ? 11.383 -14.945 7.855 1 95.38 363 LEU A N 1
ATOM 2791 C CA . LEU A 1 363 ? 12.32 -15.781 8.594 1 95.38 363 LEU A CA 1
ATOM 2792 C C . LEU A 1 363 ? 12.414 -15.336 10.055 1 95.38 363 LEU A C 1
ATOM 2794 O O . LEU A 1 363 ? 12.578 -16.172 10.953 1 95.38 363 LEU A O 1
ATOM 2798 N N . SER A 1 364 ? 12.25 -14.031 10.281 1 93.19 364 SER A N 1
ATOM 2799 C CA . SER A 1 364 ? 12.336 -13.508 11.641 1 93.19 364 SER A CA 1
ATOM 2800 C C . SER A 1 364 ? 10.969 -13.484 12.305 1 93.19 364 SER A C 1
ATOM 2802 O O . SER A 1 364 ? 10.867 -13.273 13.516 1 93.19 364 SER A O 1
ATOM 2804 N N . GLY A 1 365 ? 9.961 -13.656 11.516 1 92.69 365 GLY A N 1
ATOM 2805 C CA . GLY A 1 365 ? 8.609 -13.688 12.07 1 92.69 365 GLY A CA 1
ATOM 2806 C C . GLY A 1 365 ? 8.031 -12.305 12.305 1 92.69 365 GLY A C 1
ATOM 2807 O O . GLY A 1 365 ? 6.961 -12.172 12.898 1 92.69 365 GLY A O 1
ATOM 2808 N N . ASP A 1 366 ? 8.656 -11.211 11.852 1 93.25 366 ASP A N 1
ATOM 2809 C CA . ASP A 1 366 ? 8.219 -9.844 12.094 1 93.25 366 ASP A CA 1
ATOM 2810 C C . ASP A 1 366 ? 7.406 -9.312 10.914 1 93.25 366 ASP A C 1
ATOM 2812 O O . ASP A 1 366 ? 7.676 -8.219 10.406 1 93.25 366 ASP A O 1
ATOM 2816 N N . THR A 1 367 ? 6.418 -10.094 10.492 1 95.19 367 THR A N 1
ATOM 2817 C CA . THR A 1 367 ? 5.68 -9.781 9.281 1 95.19 367 THR A CA 1
ATOM 2818 C C . THR A 1 367 ? 4.531 -8.82 9.578 1 95.19 367 THR A C 1
ATOM 2820 O O . THR A 1 367 ? 3.818 -8.398 8.664 1 95.19 367 THR A O 1
ATOM 2823 N N . GLY A 1 368 ? 4.336 -8.461 10.859 1 97.12 368 GLY A N 1
ATOM 2824 C CA . GLY A 1 368 ? 3.234 -7.586 11.227 1 97.12 368 GLY A CA 1
ATOM 2825 C C . GLY A 1 368 ? 2.088 -8.32 11.898 1 97.12 368 GLY A C 1
ATOM 2826 O O . GLY A 1 368 ? 2.219 -9.5 12.25 1 97.12 368 GLY A O 1
ATOM 2827 N N . TYR A 1 369 ? 1.02 -7.656 12.102 1 98.12 369 TYR A N 1
ATOM 2828 C CA . TYR A 1 369 ? -0.161 -8.172 12.789 1 98.12 369 TYR A CA 1
ATOM 2829 C C . TYR A 1 369 ? -1.399 -7.363 12.422 1 98.12 369 TYR A C 1
ATOM 2831 O O . TYR A 1 369 ? -1.339 -6.133 12.312 1 98.12 369 TYR A O 1
ATOM 2839 N N . THR A 1 370 ? -2.438 -8.062 12.156 1 98.38 370 THR A N 1
ATOM 2840 C CA . THR A 1 370 ? -3.709 -7.41 11.859 1 98.38 370 THR A CA 1
ATOM 2841 C C . THR A 1 370 ? -4.816 -7.957 12.758 1 98.38 370 THR A C 1
ATOM 2843 O O . THR A 1 370 ? -4.91 -9.164 12.969 1 98.38 370 THR A O 1
ATOM 2846 N N . LYS A 1 371 ? -5.602 -7.078 13.367 1 98.38 371 LYS A N 1
ATOM 2847 C CA . LYS A 1 371 ? -6.73 -7.422 14.227 1 98.38 371 LYS A CA 1
ATOM 2848 C C . LYS A 1 371 ? -7.984 -6.66 13.82 1 98.38 371 LYS A C 1
ATOM 2850 O O . LYS A 1 371 ? -7.953 -5.438 13.672 1 98.38 371 LYS A O 1
ATOM 2855 N N . ILE A 1 372 ? -9.062 -7.348 13.602 1 98.44 372 ILE A N 1
ATOM 2856 C CA . ILE A 1 372 ? -10.352 -6.738 13.281 1 98.44 372 ILE A CA 1
ATOM 2857 C C . ILE A 1 372 ? -11.367 -7.082 14.367 1 98.44 372 ILE A C 1
ATOM 2859 O O . ILE A 1 372 ? -11.445 -8.227 14.812 1 98.44 372 ILE A O 1
ATOM 2863 N N . SER A 1 373 ? -12.062 -6.121 14.859 1 97.56 373 SER A N 1
ATOM 2864 C CA . SER A 1 373 ? -13.211 -6.309 15.742 1 97.56 373 SER A CA 1
ATOM 2865 C C . SER A 1 373 ? -14.523 -6.203 14.969 1 97.56 373 SER A C 1
ATOM 2867 O O . SER A 1 373 ? -14.758 -5.215 14.273 1 97.56 373 SER A O 1
ATOM 2869 N N . PHE A 1 374 ? -15.359 -7.203 15.125 1 98.19 374 PHE A N 1
ATOM 2870 C CA . PHE A 1 374 ? -16.641 -7.258 14.422 1 98.19 374 PHE A CA 1
ATOM 2871 C C . PHE A 1 374 ? -17.797 -7.109 15.391 1 98.19 374 PHE A C 1
ATOM 2873 O O . PHE A 1 374 ? -17.703 -7.523 16.547 1 98.19 374 PHE A O 1
ATOM 2880 N N . ASP A 1 375 ? -18.859 -6.406 14.945 1 97.31 375 ASP A N 1
ATOM 2881 C CA . ASP A 1 375 ? -20.188 -6.477 15.57 1 97.31 375 ASP A CA 1
ATOM 2882 C C . ASP A 1 375 ? -20.984 -7.664 15.031 1 97.31 375 ASP A C 1
ATOM 2884 O O . ASP A 1 375 ? -21.547 -7.59 13.938 1 97.31 375 ASP A O 1
ATOM 2888 N N . LYS A 1 376 ? -21.031 -8.695 15.781 1 96.56 376 LYS A N 1
ATOM 2889 C CA . LYS A 1 376 ? -21.641 -9.93 15.297 1 96.56 376 LYS A CA 1
ATOM 2890 C C . LYS A 1 376 ? -23.141 -9.766 15.078 1 96.56 376 LYS A C 1
ATOM 2892 O O . LYS A 1 376 ? -23.719 -10.375 14.18 1 96.56 376 LYS A O 1
ATOM 2897 N N . LYS A 1 377 ? -23.797 -8.969 15.859 1 95.56 377 LYS A N 1
ATOM 2898 C CA . LYS A 1 377 ? -25.234 -8.766 15.742 1 95.56 377 LYS A CA 1
ATOM 2899 C C . LYS A 1 377 ? -25.578 -8.047 14.445 1 95.56 377 LYS A C 1
ATOM 2901 O O . LYS A 1 377 ? -26.531 -8.414 13.758 1 95.56 377 LYS A O 1
ATOM 2906 N N . GLN A 1 378 ? -24.781 -7.09 14.07 1 95.06 378 GLN A N 1
ATOM 2907 C CA . GLN A 1 378 ? -25.078 -6.281 12.898 1 95.06 378 GLN A CA 1
ATOM 2908 C C . GLN A 1 378 ? -24.297 -6.766 11.68 1 95.06 378 GLN A C 1
ATOM 2910 O O . GLN A 1 378 ? -24.562 -6.344 10.555 1 95.06 378 GLN A O 1
ATOM 2915 N N . ASN A 1 379 ? -23.312 -7.629 11.852 1 96.88 379 ASN A N 1
ATOM 2916 C CA . ASN A 1 379 ? -22.406 -8.094 10.805 1 96.88 379 ASN A CA 1
ATOM 2917 C C . ASN A 1 379 ? -21.672 -6.926 10.156 1 96.88 379 ASN A C 1
ATOM 2919 O O . ASN A 1 379 ? -21.719 -6.766 8.93 1 96.88 379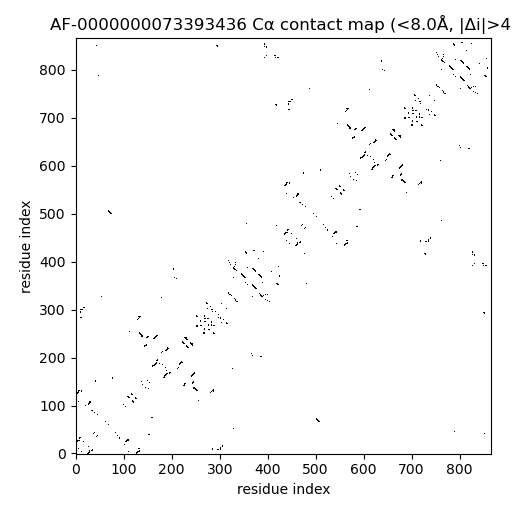 ASN A O 1
ATOM 2923 N N . LYS A 1 380 ? -21.031 -6.133 11.016 1 96.88 380 LYS A N 1
ATOM 2924 C CA . LYS A 1 380 ? -20.281 -4.957 10.586 1 96.88 380 LYS A CA 1
ATOM 2925 C C . LYS A 1 380 ? -18.906 -4.914 11.227 1 96.88 380 LYS A C 1
ATOM 2927 O O . LYS A 1 380 ? -18.672 -5.539 12.266 1 96.88 380 LYS A O 1
ATOM 2932 N N . ILE A 1 381 ? -18.062 -4.234 10.578 1 97.81 381 ILE A N 1
ATOM 2933 C CA . ILE A 1 381 ? -16.75 -3.986 11.156 1 97.81 381 ILE A CA 1
ATOM 2934 C C . ILE A 1 381 ? -16.844 -2.846 12.172 1 97.81 381 ILE A C 1
ATOM 2936 O O . ILE A 1 381 ? -17.406 -1.791 11.875 1 97.81 381 ILE A O 1
ATOM 2940 N N . LYS A 1 382 ? -16.344 -3.039 13.328 1 97 382 LYS A N 1
ATOM 2941 C CA . LYS A 1 382 ? -16.312 -2.01 14.367 1 97 382 LYS A CA 1
ATOM 2942 C C . LYS A 1 382 ? -14.969 -1.28 14.367 1 97 382 LYS A C 1
ATOM 2944 O O . LYS A 1 382 ? -14.922 -0.054 14.477 1 97 382 LYS A O 1
ATOM 2949 N N . LYS A 1 383 ? -13.867 -2.08 14.266 1 97 383 LYS A N 1
ATOM 2950 C CA . LYS A 1 383 ? -12.523 -1.521 14.375 1 97 383 LYS A CA 1
ATOM 2951 C C . LYS A 1 383 ? -11.508 -2.387 13.633 1 97 383 LYS A C 1
ATOM 2953 O O . LYS A 1 383 ? -11.625 -3.613 13.617 1 97 383 LYS A O 1
ATOM 2958 N N . ILE A 1 384 ? -10.602 -1.771 12.977 1 98.25 384 ILE A N 1
ATOM 2959 C CA . ILE A 1 384 ? -9.484 -2.465 12.336 1 98.25 384 ILE A CA 1
ATOM 2960 C C . ILE A 1 384 ? -8.164 -1.854 12.797 1 98.25 384 ILE A C 1
ATOM 2962 O O . ILE A 1 384 ? -8.031 -0.631 12.875 1 98.25 384 ILE A O 1
ATOM 2966 N N . ASN A 1 385 ? -7.223 -2.643 13.18 1 98.31 385 ASN A N 1
ATOM 2967 C CA . ASN A 1 385 ? -5.82 -2.303 13.383 1 98.31 385 ASN A CA 1
ATOM 2968 C C . ASN A 1 385 ? -4.902 -3.205 12.562 1 98.31 385 ASN A C 1
ATOM 2970 O O . ASN A 1 385 ? -4.973 -4.43 12.664 1 98.31 385 ASN A O 1
ATOM 2974 N N . SER A 1 386 ? -4.043 -2.58 11.773 1 98.06 386 SER A N 1
ATOM 2975 C CA . SER A 1 386 ? -3.23 -3.387 10.867 1 98.06 386 SER A CA 1
ATOM 2976 C C . SER A 1 386 ? -1.789 -2.889 10.828 1 98.06 386 SER A C 1
ATOM 2978 O O . SER A 1 386 ? -1.542 -1.71 10.562 1 98.06 386 SER A O 1
ATOM 2980 N N . ILE A 1 387 ? -0.867 -3.748 11.148 1 98.25 387 ILE A N 1
ATOM 2981 C CA . ILE A 1 387 ? 0.562 -3.527 10.961 1 98.25 387 ILE A CA 1
ATOM 2982 C C . ILE A 1 387 ? 1.045 -4.297 9.734 1 98.25 387 ILE A C 1
ATOM 2984 O O . ILE A 1 387 ? 1.228 -5.516 9.789 1 98.25 387 ILE A O 1
ATOM 2988 N N . SER A 1 388 ? 1.199 -3.609 8.617 1 97.81 388 SER A N 1
ATOM 2989 C CA . SER A 1 388 ? 1.621 -4.207 7.359 1 97.81 388 SER A CA 1
ATOM 2990 C C . SER A 1 388 ? 2.131 -3.148 6.387 1 97.81 388 SER A C 1
ATOM 2992 O O . SER A 1 388 ? 1.772 -1.975 6.496 1 97.81 388 SER A O 1
ATOM 2994 N N . PRO A 1 389 ? 2.926 -3.557 5.387 1 97 389 PRO A N 1
ATOM 2995 C CA . PRO A 1 389 ? 3.43 -2.588 4.41 1 97 389 PRO A CA 1
ATOM 2996 C C . PRO A 1 389 ? 2.312 -1.914 3.617 1 97 389 PRO A C 1
ATOM 2998 O O . PRO A 1 389 ? 2.494 -0.803 3.113 1 97 389 PRO A O 1
ATOM 3001 N N . SER A 1 390 ? 1.142 -2.533 3.52 1 97.31 390 SER A N 1
ATOM 3002 C CA . SER A 1 390 ? 0.094 -1.997 2.658 1 97.31 390 SER A CA 1
ATOM 3003 C C . SER A 1 390 ? -1.021 -1.354 3.479 1 97.31 390 SER A C 1
ATOM 3005 O O . SER A 1 390 ? -2.037 -0.925 2.926 1 97.31 390 SER A O 1
ATOM 3007 N N . SER A 1 391 ? -0.868 -1.256 4.746 1 97.94 391 SER A N 1
ATOM 3008 C CA . SER A 1 391 ? -1.979 -0.935 5.637 1 97.94 391 SER A CA 1
ATOM 3009 C C . SER A 1 391 ? -2.518 0.466 5.363 1 97.94 391 SER A C 1
ATOM 3011 O O . SER A 1 391 ? -3.709 0.724 5.547 1 97.94 391 SER A O 1
ATOM 3013 N N . VAL A 1 392 ? -1.646 1.407 4.875 1 97.75 392 VAL A N 1
ATOM 3014 C CA . VAL A 1 392 ? -2.078 2.777 4.621 1 97.75 392 VAL A CA 1
ATOM 3015 C C . VAL A 1 392 ? -3.219 2.781 3.607 1 97.75 392 VAL A C 1
ATOM 3017 O O . VAL A 1 392 ? -4.289 3.338 3.867 1 97.75 392 VAL A O 1
ATOM 3020 N N . SER A 1 393 ? -3.064 2.086 2.561 1 97.69 393 SER A N 1
ATOM 3021 C CA . SER A 1 393 ? -4.082 2.021 1.517 1 97.69 393 SER A CA 1
ATOM 3022 C C . SER A 1 393 ? -5.258 1.147 1.944 1 97.69 393 SER A C 1
ATOM 3024 O O . SER A 1 393 ? -6.418 1.53 1.772 1 97.69 393 SER A O 1
ATOM 3026 N N . ASP A 1 394 ? -4.922 -0.021 2.521 1 98.38 394 ASP A N 1
ATOM 3027 C CA . ASP A 1 394 ? -5.969 -0.964 2.906 1 98.38 394 ASP A CA 1
ATOM 3028 C C . ASP A 1 394 ? -6.996 -0.303 3.82 1 98.38 394 ASP A C 1
ATOM 3030 O O . ASP A 1 394 ? -8.203 -0.398 3.58 1 98.38 394 ASP A O 1
ATOM 3034 N N . ILE A 1 395 ? -6.477 0.395 4.797 1 98.69 395 ILE A N 1
ATOM 3035 C CA . ILE A 1 395 ? -7.344 0.941 5.836 1 98.69 395 ILE A CA 1
ATOM 3036 C C . ILE A 1 395 ? -8.133 2.123 5.277 1 98.69 395 ILE A C 1
ATOM 3038 O O . ILE A 1 395 ? -9.297 2.33 5.645 1 98.69 395 ILE A O 1
ATOM 3042 N N . ALA A 1 396 ? -7.52 2.926 4.383 1 98.62 396 ALA A N 1
ATOM 3043 C CA . ALA A 1 396 ? -8.25 4.016 3.744 1 98.62 396 ALA A CA 1
ATOM 3044 C C . ALA A 1 396 ? -9.469 3.488 2.988 1 98.62 396 ALA A C 1
ATOM 3046 O O . ALA A 1 396 ? -10.57 4.023 3.125 1 98.62 396 ALA A O 1
ATOM 3047 N N . TYR A 1 397 ? -9.328 2.412 2.236 1 98.56 397 TYR A N 1
ATOM 3048 C CA . TYR A 1 397 ? -10.422 1.861 1.445 1 98.56 397 TYR A CA 1
ATOM 3049 C C . TYR A 1 397 ? -11.445 1.167 2.338 1 98.56 397 TYR A C 1
ATOM 3051 O O . TYR A 1 397 ? -12.648 1.265 2.102 1 98.56 397 TYR A O 1
ATOM 3059 N N . LEU A 1 398 ? -10.961 0.439 3.355 1 98.56 398 LEU A N 1
ATOM 3060 C CA . LEU A 1 398 ? -11.891 -0.219 4.262 1 98.56 398 LEU A CA 1
ATOM 3061 C C . LEU A 1 398 ? -12.695 0.807 5.055 1 98.56 398 LEU A C 1
ATOM 3063 O O . LEU A 1 398 ? -13.891 0.605 5.309 1 98.56 398 LEU A O 1
ATOM 3067 N N . SER A 1 399 ? -12.023 1.91 5.461 1 98.38 399 SER A N 1
ATOM 3068 C CA . SER A 1 399 ? -12.727 3.018 6.105 1 98.38 399 SER A CA 1
ATOM 3069 C C . SER A 1 399 ? -13.836 3.566 5.215 1 98.38 399 SER A C 1
ATOM 3071 O O . SER A 1 399 ? -14.922 3.883 5.699 1 98.38 399 SER A O 1
ATOM 3073 N N . TYR A 1 400 ? -13.547 3.688 3.924 1 97.81 400 TYR A N 1
ATOM 3074 C CA . TYR A 1 400 ? -14.539 4.145 2.961 1 97.81 400 TYR A CA 1
ATOM 3075 C C . TYR A 1 400 ? -15.742 3.209 2.926 1 97.81 400 TYR A C 1
ATOM 3077 O O . TYR A 1 400 ? -16.891 3.656 2.98 1 97.81 400 TYR A O 1
ATOM 3085 N N . LEU A 1 401 ? -15.477 1.888 2.893 1 97.06 401 LEU A N 1
ATOM 3086 C CA . LEU A 1 401 ? -16.547 0.897 2.861 1 97.06 401 LEU A CA 1
ATOM 3087 C C . LEU A 1 401 ? -17.406 0.978 4.125 1 97.06 401 LEU A C 1
ATOM 3089 O O . LEU A 1 401 ? -18.625 0.812 4.066 1 97.06 401 LEU A O 1
ATOM 3093 N N . MET A 1 402 ? -16.766 1.251 5.234 1 96.31 402 MET A N 1
ATOM 3094 C CA . MET A 1 402 ? -17.484 1.434 6.492 1 96.31 402 MET A CA 1
ATOM 3095 C C . MET A 1 402 ? -18.375 2.668 6.438 1 96.31 402 MET A C 1
ATOM 3097 O O . MET A 1 402 ? -19.531 2.625 6.863 1 96.31 402 MET A O 1
ATOM 3101 N N . ARG A 1 403 ? -17.859 3.766 5.875 1 94.5 403 ARG A N 1
ATOM 3102 C CA . ARG A 1 403 ? -18.562 5.043 5.863 1 94.5 403 ARG A CA 1
ATOM 3103 C C . ARG A 1 403 ? -19.797 4.977 4.984 1 94.5 403 ARG A C 1
ATOM 3105 O O . ARG A 1 403 ? -20.844 5.562 5.32 1 94.5 403 ARG A O 1
ATOM 3112 N N . ILE A 1 404 ? -19.719 4.238 3.854 1 93.12 404 ILE A N 1
ATOM 3113 C CA . ILE A 1 404 ? -20.875 4.176 2.967 1 93.12 404 ILE A CA 1
ATOM 3114 C C . ILE A 1 404 ? -21.781 3.021 3.387 1 93.12 404 ILE A C 1
ATOM 3116 O O . ILE A 1 404 ? -22.734 2.674 2.672 1 93.12 404 ILE A O 1
ATOM 3120 N N . ASN A 1 405 ? -21.469 2.318 4.465 1 92.69 405 ASN A N 1
ATOM 3121 C CA . ASN A 1 405 ? -22.234 1.23 5.043 1 92.69 405 ASN A CA 1
ATOM 3122 C C . ASN A 1 405 ? -22.453 0.095 4.047 1 92.69 405 ASN A C 1
ATOM 3124 O O . ASN A 1 405 ? -23.562 -0.39 3.877 1 92.69 405 ASN A O 1
ATOM 3128 N N . SER A 1 406 ? -21.359 -0.209 3.342 1 92.56 406 SER A N 1
ATOM 3129 C CA . SER A 1 406 ? -21.406 -1.365 2.453 1 92.56 406 SER A CA 1
ATOM 3130 C C . SER A 1 406 ? -21.688 -2.648 3.23 1 92.56 406 SER A C 1
ATOM 3132 O O . SER A 1 406 ? -21.078 -2.885 4.281 1 92.56 406 SER A O 1
ATOM 3134 N N . PRO A 1 407 ? -22.594 -3.447 2.736 1 93.88 407 PRO A N 1
ATOM 3135 C CA . PRO A 1 407 ? -22.828 -4.723 3.418 1 93.88 407 PRO A CA 1
ATOM 3136 C C . PRO A 1 407 ? -21.594 -5.613 3.455 1 93.88 407 PRO A C 1
ATOM 3138 O O . PRO A 1 407 ? -20.969 -5.84 2.422 1 93.88 407 PRO A O 1
ATOM 3141 N N . LEU A 1 408 ? -21.297 -6.094 4.609 1 95.69 408 LEU A N 1
ATOM 3142 C CA . LEU A 1 408 ? -20.078 -6.879 4.797 1 95.69 408 LEU A CA 1
ATOM 3143 C C . LEU A 1 408 ? -20.125 -8.156 3.959 1 95.69 408 LEU A C 1
ATOM 3145 O O . LEU A 1 408 ? -19.094 -8.625 3.482 1 95.69 408 LEU A O 1
ATOM 3149 N N . ASP A 1 409 ? -21.281 -8.703 3.68 1 95.06 409 ASP A N 1
ATOM 3150 C CA . ASP A 1 409 ? -21.438 -9.938 2.908 1 95.06 409 ASP A CA 1
ATOM 3151 C C . ASP A 1 409 ? -20.953 -9.758 1.475 1 95.06 409 ASP A C 1
ATOM 3153 O O . ASP A 1 409 ? -20.484 -10.711 0.85 1 95.06 409 ASP A O 1
ATOM 3157 N N . GLU A 1 410 ? -21.031 -8.562 0.994 1 93.5 410 GLU A N 1
ATOM 3158 C CA . GLU A 1 410 ? -20.594 -8.273 -0.373 1 93.5 410 GLU A CA 1
ATOM 3159 C C . GLU A 1 410 ? -19.078 -8.375 -0.511 1 93.5 410 GLU A C 1
ATOM 3161 O O . GLU A 1 410 ? -18.562 -8.594 -1.609 1 93.5 410 GLU A O 1
ATOM 3166 N N . TYR A 1 411 ? -18.391 -8.266 0.61 1 96.19 411 TYR A N 1
ATOM 3167 C CA . TYR A 1 411 ? -16.938 -8.32 0.591 1 96.19 411 TYR A CA 1
ATOM 3168 C C . TYR A 1 411 ? -16.453 -9.695 0.136 1 96.19 411 TYR A C 1
ATOM 3170 O O . TYR A 1 411 ? -15.289 -9.852 -0.231 1 96.19 411 TYR A O 1
ATOM 3178 N N . GLY A 1 412 ? -17.328 -10.68 0.103 1 93.25 412 GLY A N 1
ATOM 3179 C CA . GLY A 1 412 ? -17 -12 -0.43 1 93.25 412 GLY A CA 1
ATOM 3180 C C . GLY A 1 412 ? -16.5 -11.953 -1.863 1 93.25 412 GLY A C 1
ATOM 3181 O O . GLY A 1 412 ? -15.781 -12.852 -2.301 1 93.25 412 GLY A O 1
ATOM 3182 N N . ASP A 1 413 ? -16.797 -10.867 -2.572 1 92.94 413 ASP A N 1
ATOM 3183 C CA . ASP A 1 413 ? -16.438 -10.727 -3.98 1 92.94 413 ASP A CA 1
ATOM 3184 C C . ASP A 1 413 ? -15.07 -10.07 -4.141 1 92.94 413 ASP A C 1
ATOM 3186 O O . ASP A 1 413 ? -14.586 -9.891 -5.262 1 92.94 413 ASP A O 1
ATOM 3190 N N . PHE A 1 414 ? -14.469 -9.695 -3.035 1 96.62 414 PHE A N 1
ATOM 3191 C CA . PHE A 1 414 ? -13.156 -9.07 -3.098 1 96.62 414 PHE A CA 1
ATOM 3192 C C . PHE A 1 414 ? -12.125 -10.031 -3.684 1 96.62 414 PHE A C 1
ATOM 3194 O O . PHE A 1 414 ? -12.141 -11.219 -3.373 1 96.62 414 PHE A O 1
ATOM 3201 N N . LEU A 1 415 ? -11.344 -9.547 -4.594 1 97.31 415 LEU A N 1
ATOM 3202 C CA . LEU A 1 415 ? -10.211 -10.273 -5.164 1 97.31 415 LEU A CA 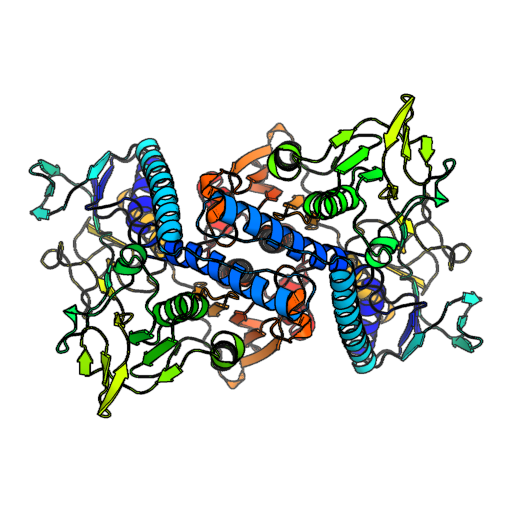1
ATOM 3203 C C . LEU A 1 415 ? -8.914 -9.508 -4.938 1 97.31 415 LEU A C 1
ATOM 3205 O O . LEU A 1 415 ? -8.758 -8.375 -5.406 1 97.31 415 LEU A O 1
ATOM 3209 N N . GLU A 1 416 ? -7.984 -10.07 -4.227 1 96.56 416 GLU A N 1
ATOM 3210 C CA . GLU A 1 416 ? -6.68 -9.453 -4 1 96.56 416 GLU A CA 1
ATOM 3211 C C . GLU A 1 416 ? -5.789 -9.586 -5.23 1 96.56 416 GLU A C 1
ATOM 3213 O O . GLU A 1 416 ? -6.16 -10.242 -6.207 1 96.56 416 GLU A O 1
ATOM 3218 N N . ILE A 1 417 ? -4.676 -8.906 -5.219 1 97.44 417 ILE A N 1
ATOM 3219 C CA . ILE A 1 417 ? -3.529 -9.164 -6.086 1 97.44 417 ILE A CA 1
ATOM 3220 C C . ILE A 1 417 ? -2.445 -9.898 -5.305 1 97.44 417 ILE A C 1
ATOM 3222 O O . ILE A 1 417 ? -2.064 -9.477 -4.211 1 97.44 417 ILE A O 1
ATOM 3226 N N . HIS A 1 418 ? -2.09 -11.016 -5.766 1 96.38 418 HIS A N 1
ATOM 3227 C CA . HIS A 1 418 ? -1.095 -11.812 -5.059 1 96.38 418 HIS A CA 1
ATOM 3228 C C . HIS A 1 418 ? 0.297 -11.609 -5.648 1 96.38 418 HIS A C 1
ATOM 3230 O O . HIS A 1 418 ? 0.457 -11.562 -6.871 1 96.38 418 HIS A O 1
ATOM 3236 N N . PRO A 1 419 ? 1.305 -11.523 -4.852 1 95.69 419 PRO A N 1
ATOM 3237 C CA . PRO A 1 419 ? 1.239 -11.508 -3.389 1 95.69 419 PRO A CA 1
ATOM 3238 C C . PRO A 1 419 ? 0.86 -10.141 -2.828 1 95.69 419 PRO A C 1
ATOM 3240 O O . PRO A 1 419 ? 1.103 -9.117 -3.475 1 95.69 419 PRO A O 1
ATOM 3243 N N . SER A 1 420 ? 0.217 -10.109 -1.758 1 95.19 420 SER A N 1
ATOM 3244 C CA . SER A 1 420 ? -0.159 -8.883 -1.064 1 95.19 420 SER A CA 1
ATOM 3245 C C . SER A 1 420 ? 0.028 -9.016 0.443 1 95.19 420 SER A C 1
ATOM 3247 O O . SER A 1 420 ? -0.006 -10.125 0.979 1 95.19 420 SER A O 1
ATOM 3249 N N . THR A 1 421 ? 0.198 -7.934 1.092 1 97.06 421 THR A N 1
ATOM 3250 C CA . THR A 1 421 ? 0.352 -7.941 2.543 1 97.06 421 THR A CA 1
ATOM 3251 C C . THR A 1 421 ? -0.938 -7.496 3.225 1 97.06 421 THR A C 1
ATOM 3253 O O . THR A 1 421 ? -0.945 -7.207 4.426 1 97.06 421 THR A O 1
ATOM 3256 N N . ASP A 1 422 ? -1.953 -7.383 2.436 1 97.12 422 ASP A N 1
ATOM 3257 C CA . ASP A 1 422 ? -3.266 -7.09 3.002 1 97.12 422 ASP A CA 1
ATOM 3258 C C . ASP A 1 422 ? -3.84 -8.312 3.719 1 97.12 422 ASP A C 1
ATOM 3260 O O . ASP A 1 422 ? -4.375 -9.219 3.076 1 97.12 422 ASP A O 1
ATOM 3264 N N . ALA A 1 423 ? -3.828 -8.352 4.992 1 97.62 423 ALA A N 1
ATOM 3265 C CA . ALA A 1 423 ? -4.363 -9.461 5.77 1 97.62 423 ALA A CA 1
ATOM 3266 C C . ALA A 1 423 ? -5.855 -9.273 6.039 1 97.62 423 ALA A C 1
ATOM 3268 O O . ALA A 1 423 ? -6.539 -10.219 6.449 1 97.62 423 ALA A O 1
ATOM 3269 N N . ASN A 1 424 ? -6.355 -8.086 5.785 1 98.25 424 ASN A N 1
ATOM 3270 C CA . ASN A 1 424 ? -7.758 -7.789 6.074 1 98.25 424 ASN A CA 1
ATOM 3271 C C . ASN A 1 424 ? -8.695 -8.672 5.254 1 98.25 424 ASN A C 1
ATOM 3273 O O . ASN A 1 424 ? -9.703 -9.164 5.773 1 98.25 424 ASN A O 1
ATOM 3277 N N . TYR A 1 425 ? -8.359 -8.844 4.004 1 95.94 425 TYR A N 1
ATOM 3278 C CA . TYR A 1 425 ? -9.273 -9.625 3.172 1 95.94 425 TYR A CA 1
ATOM 3279 C C . TYR A 1 425 ? -9.367 -11.062 3.668 1 95.94 425 TYR A C 1
ATOM 3281 O O . TYR A 1 425 ? -10.43 -11.672 3.615 1 95.94 425 TYR A O 1
ATOM 3289 N N . LYS A 1 426 ? -8.219 -11.633 4.133 1 95.12 426 LYS A N 1
ATOM 3290 C CA . LYS A 1 426 ? -8.242 -13 4.664 1 95.12 426 LYS A CA 1
ATOM 3291 C C . LYS A 1 426 ? -9.141 -13.094 5.891 1 95.12 426 LYS A C 1
ATOM 3293 O O . LYS A 1 426 ? -9.945 -14.016 6.004 1 95.12 426 LYS A O 1
ATOM 3298 N N . ILE A 1 427 ? -9.016 -12.125 6.812 1 97.81 427 ILE A N 1
ATOM 3299 C CA . ILE A 1 427 ? -9.82 -12.117 8.031 1 97.81 427 ILE A CA 1
ATOM 3300 C C . ILE A 1 427 ? -11.297 -12 7.676 1 97.81 427 ILE A C 1
ATOM 3302 O O . ILE A 1 427 ? -12.125 -12.789 8.148 1 97.81 427 ILE A O 1
ATOM 3306 N N . ILE A 1 428 ? -11.641 -11.078 6.832 1 97.81 428 ILE A N 1
ATOM 3307 C CA . ILE A 1 428 ? -13.039 -10.773 6.543 1 97.81 428 ILE A CA 1
ATOM 3308 C C . ILE A 1 428 ? -13.656 -11.906 5.734 1 97.81 428 ILE A C 1
ATOM 3310 O O . ILE A 1 428 ? -14.664 -12.492 6.141 1 97.81 428 ILE A O 1
ATOM 3314 N N . LYS A 1 429 ? -13.008 -12.336 4.695 1 93.88 429 LYS A N 1
ATOM 3315 C CA . LYS A 1 429 ? -13.602 -13.266 3.738 1 93.88 429 LYS A CA 1
ATOM 3316 C C . LYS A 1 429 ? -13.516 -14.703 4.242 1 93.88 429 LYS A C 1
ATOM 3318 O O . LYS A 1 429 ? -14.461 -15.477 4.098 1 93.88 429 LYS A O 1
ATOM 3323 N N . SER A 1 430 ? -12.352 -15.047 4.84 1 89.94 430 SER A N 1
ATOM 3324 C CA . SER A 1 430 ? -12.086 -16.453 5.102 1 89.94 430 SER A CA 1
ATOM 3325 C C . SER A 1 430 ? -12.375 -16.812 6.555 1 89.94 430 SER A C 1
ATOM 3327 O O . SER A 1 430 ? -12.648 -17.984 6.871 1 89.94 430 SER A O 1
ATOM 3329 N N . MET A 1 431 ? -12.336 -15.836 7.441 1 93 431 MET A N 1
ATOM 3330 C CA . MET A 1 431 ? -12.461 -16.172 8.859 1 93 431 MET A CA 1
ATOM 3331 C C . MET A 1 431 ? -13.781 -15.672 9.43 1 93 431 MET A C 1
ATOM 3333 O O . MET A 1 431 ? -14.336 -16.281 10.344 1 93 431 MET A O 1
ATOM 3337 N N . TRP A 1 432 ? -14.25 -14.602 8.875 1 95.06 432 TRP A N 1
ATOM 3338 C CA . TRP A 1 432 ? -15.477 -14.023 9.414 1 95.06 432 TRP A CA 1
ATOM 3339 C C . TRP A 1 432 ? -16.688 -14.477 8.617 1 95.06 432 TRP A C 1
ATOM 3341 O O . TRP A 1 432 ? -17.656 -15 9.18 1 95.06 432 TRP A O 1
ATOM 3351 N N . LEU A 1 433 ? -16.672 -14.297 7.246 1 92.06 433 LEU A N 1
ATOM 3352 C CA . LEU A 1 433 ? -17.812 -14.648 6.41 1 92.06 433 LEU A CA 1
ATOM 3353 C C . LEU A 1 433 ? -17.891 -16.156 6.195 1 92.06 433 LEU A C 1
ATOM 3355 O O . LEU A 1 433 ? -18.969 -16.719 6.07 1 92.06 433 LEU A O 1
ATOM 3359 N N . MET B 1 1 ? -18.594 -39.062 1.173 1 83.69 1 MET B N 1
ATOM 3360 C CA . MET B 1 1 ? -18.062 -38.906 -0.182 1 83.69 1 MET B CA 1
ATOM 3361 C C . MET B 1 1 ? -16.547 -38.719 -0.162 1 83.69 1 MET B C 1
ATOM 3363 O O . MET B 1 1 ? -16.016 -38.031 0.714 1 83.69 1 MET B O 1
ATOM 3367 N N . LYS B 1 2 ? -15.883 -39.5 -1.054 1 94.88 2 LYS B N 1
ATOM 3368 C CA . LYS B 1 2 ? -14.43 -39.406 -1.171 1 94.88 2 LYS B CA 1
ATOM 3369 C C . LYS B 1 2 ? -14.023 -38.406 -2.242 1 94.88 2 LYS B C 1
ATOM 3371 O O . LYS B 1 2 ? -14.398 -38.562 -3.408 1 94.88 2 LYS B O 1
ATOM 3376 N N . ASN B 1 3 ? -13.359 -37.375 -1.754 1 98.25 3 ASN B N 1
ATOM 3377 C CA . ASN B 1 3 ? -12.883 -36.375 -2.682 1 98.25 3 ASN B CA 1
ATOM 3378 C C . ASN B 1 3 ? -11.375 -36.469 -2.895 1 98.25 3 ASN B C 1
ATOM 3380 O O . ASN B 1 3 ? -10.609 -36.594 -1.933 1 98.25 3 ASN B O 1
ATOM 3384 N N . ILE B 1 4 ? -11 -36.5 -4.148 1 98.62 4 ILE B N 1
ATOM 3385 C CA . ILE B 1 4 ? -9.57 -36.469 -4.465 1 98.62 4 ILE B CA 1
ATOM 3386 C C . ILE B 1 4 ? -9.242 -35.156 -5.211 1 98.62 4 ILE B C 1
ATOM 3388 O O . ILE B 1 4 ? -9.977 -34.75 -6.113 1 98.62 4 ILE B O 1
ATOM 3392 N N . VAL B 1 5 ? -8.242 -34.469 -4.785 1 98.81 5 VAL B N 1
ATOM 3393 C CA . VAL B 1 5 ? -7.688 -33.281 -5.453 1 98.81 5 VAL B CA 1
ATOM 3394 C C . VAL B 1 5 ? -6.273 -33.594 -5.934 1 98.81 5 VAL B C 1
ATOM 3396 O O . VAL B 1 5 ? -5.422 -34.031 -5.152 1 98.81 5 VAL B O 1
ATOM 3399 N N . ILE B 1 6 ? -6.016 -33.438 -7.242 1 98.75 6 ILE B N 1
ATOM 3400 C CA . ILE B 1 6 ? -4.695 -33.688 -7.805 1 98.75 6 ILE B CA 1
ATOM 3401 C C . ILE B 1 6 ? -4.008 -32.375 -8.125 1 98.75 6 ILE B C 1
ATOM 3403 O O . ILE B 1 6 ? -4.438 -31.656 -9.023 1 98.75 6 ILE B O 1
ATOM 3407 N N . GLY B 1 7 ? -2.904 -32.094 -7.434 1 98.62 7 GLY B N 1
ATOM 3408 C CA . GLY B 1 7 ? -2.207 -30.812 -7.512 1 98.62 7 GLY B CA 1
ATOM 3409 C C . GLY B 1 7 ? -2.486 -29.906 -6.328 1 98.62 7 GLY B C 1
ATOM 3410 O O . GLY B 1 7 ? -3.646 -29.656 -5.996 1 98.62 7 GLY B O 1
ATOM 3411 N N . SER B 1 8 ? -1.446 -29.375 -5.73 1 98.5 8 SER B N 1
ATOM 3412 C CA . SER B 1 8 ? -1.621 -28.609 -4.508 1 98.5 8 SER B CA 1
ATOM 3413 C C . SER B 1 8 ? -1.196 -27.156 -4.711 1 98.5 8 SER B C 1
ATOM 3415 O O . SER B 1 8 ? -0.714 -26.516 -3.777 1 98.5 8 SER B O 1
ATOM 3417 N N . GLY B 1 9 ? -1.238 -26.656 -5.996 1 98.12 9 GLY B N 1
ATOM 3418 C CA . GLY B 1 9 ? -1.114 -25.219 -6.203 1 98.12 9 GLY B CA 1
ATOM 3419 C C . GLY B 1 9 ? -2.236 -24.422 -5.562 1 98.12 9 GLY B C 1
ATOM 3420 O O . GLY B 1 9 ? -3.008 -24.969 -4.762 1 98.12 9 GLY B O 1
ATOM 3421 N N . PRO B 1 10 ? -2.363 -23.188 -5.938 1 98 10 PRO B N 1
ATOM 3422 C CA . PRO B 1 10 ? -3.371 -22.344 -5.285 1 98 10 PRO B CA 1
ATOM 3423 C C . PRO B 1 10 ? -4.781 -22.906 -5.41 1 98 10 PRO B C 1
ATOM 3425 O O . PRO B 1 10 ? -5.527 -22.953 -4.426 1 98 10 PRO B O 1
ATOM 3428 N N . ALA B 1 11 ? -5.168 -23.391 -6.562 1 98.62 11 ALA B N 1
ATOM 3429 C CA . ALA B 1 11 ? -6.512 -23.922 -6.781 1 98.62 11 ALA B CA 1
ATOM 3430 C C . ALA B 1 11 ? -6.746 -25.188 -5.965 1 98.62 11 ALA B C 1
ATOM 3432 O O . ALA B 1 11 ? -7.719 -25.266 -5.211 1 98.62 11 ALA B O 1
ATOM 3433 N N . GLY B 1 12 ? -5.844 -26.125 -6.078 1 98.75 12 GLY B N 1
ATOM 3434 C CA . GLY B 1 12 ? -6.008 -27.391 -5.395 1 98.75 12 GLY B CA 1
ATOM 3435 C C . GLY B 1 12 ? -5.922 -27.281 -3.887 1 98.75 12 GLY B C 1
ATOM 3436 O O . GLY B 1 12 ? -6.719 -27.891 -3.166 1 98.75 12 GLY B O 1
ATOM 3437 N N . ARG B 1 13 ? -4.965 -26.547 -3.428 1 98.38 13 ARG B N 1
ATOM 3438 C CA . ARG B 1 13 ? -4.773 -26.391 -1.989 1 98.38 13 ARG B CA 1
ATOM 3439 C C . ARG B 1 13 ? -5.988 -25.75 -1.339 1 98.38 13 ARG B C 1
ATOM 3441 O O . ARG B 1 13 ? -6.496 -26.234 -0.327 1 98.38 13 ARG B O 1
ATOM 3448 N N . LEU B 1 14 ? -6.461 -24.656 -1.928 1 97.88 14 LEU B N 1
ATOM 3449 C CA . LEU B 1 14 ? -7.598 -23.969 -1.329 1 97.88 14 LEU B CA 1
ATOM 3450 C C . LEU B 1 14 ? -8.883 -24.75 -1.534 1 97.88 14 LEU B C 1
ATOM 3452 O O . LEU B 1 14 ? -9.781 -24.719 -0.687 1 97.88 14 LEU B O 1
ATOM 3456 N N . GLY B 1 15 ? -9 -25.438 -2.711 1 98.56 15 GLY B N 1
ATOM 3457 C CA . GLY B 1 15 ? -10.125 -26.344 -2.887 1 98.56 15 GLY B CA 1
ATOM 3458 C C . GLY B 1 15 ? -10.188 -27.422 -1.826 1 98.56 15 GLY B C 1
ATOM 3459 O O . GLY B 1 15 ? -11.25 -27.672 -1.252 1 98.56 15 GLY B O 1
ATOM 3460 N N . SER B 1 16 ? -9.078 -28.031 -1.534 1 98.69 16 SER B N 1
ATOM 3461 C CA . SER B 1 16 ? -9.008 -29.062 -0.511 1 98.69 16 SER B CA 1
ATOM 3462 C C . SER B 1 16 ? -9.312 -28.5 0.871 1 98.69 16 SER B C 1
ATOM 3464 O O . SER B 1 16 ? -10 -29.141 1.671 1 98.69 16 SER B O 1
ATOM 3466 N N . LEU B 1 17 ? -8.734 -27.359 1.123 1 97.56 17 LEU B N 1
ATOM 3467 C CA . LEU B 1 17 ? -8.984 -26.703 2.4 1 97.56 17 LEU B CA 1
ATOM 3468 C C . LEU B 1 17 ? -10.477 -26.438 2.59 1 97.56 17 LEU B C 1
ATOM 3470 O O . LEU B 1 17 ? -11.023 -26.672 3.674 1 97.56 17 LEU B O 1
ATOM 3474 N N . GLU B 1 18 ? -11.109 -25.953 1.549 1 97.31 18 GLU B N 1
ATOM 3475 C CA . GLU B 1 18 ? -12.539 -25.656 1.598 1 97.31 18 GLU B CA 1
ATOM 3476 C C . GLU B 1 18 ? -13.344 -26.938 1.855 1 97.31 18 GLU B C 1
ATOM 3478 O O . GLU B 1 18 ? -14.266 -26.938 2.678 1 97.31 18 GLU B O 1
ATOM 3483 N N . LEU B 1 19 ? -13.07 -28.016 1.178 1 98.25 19 LEU B N 1
ATOM 3484 C CA . LEU B 1 19 ? -13.742 -29.297 1.388 1 98.25 19 LEU B CA 1
ATOM 3485 C C . LEU B 1 19 ? -13.586 -29.766 2.832 1 98.25 19 LEU B C 1
ATOM 3487 O O . LEU B 1 19 ? -14.555 -30.203 3.455 1 98.25 19 LEU B O 1
ATOM 3491 N N . GLY B 1 20 ? -12.352 -29.656 3.318 1 97.69 20 GLY B N 1
ATOM 3492 C CA . GLY B 1 20 ? -12.109 -30.016 4.707 1 97.69 20 GLY B CA 1
ATOM 3493 C C . GLY B 1 20 ? -12.938 -29.203 5.684 1 97.69 20 GLY B C 1
ATOM 3494 O O . GLY B 1 20 ? -13.523 -29.75 6.621 1 97.69 20 GLY B O 1
ATOM 3495 N N . LYS B 1 21 ? -12.992 -27.938 5.457 1 95.25 21 LYS B N 1
ATOM 3496 C CA . LYS B 1 21 ? -13.773 -27.047 6.316 1 95.25 21 LYS B CA 1
ATOM 3497 C C . LYS B 1 21 ? -15.25 -27.406 6.289 1 95.25 21 LYS B C 1
ATOM 3499 O O . LYS B 1 21 ? -15.969 -27.203 7.27 1 95.25 21 LYS B O 1
ATOM 3504 N N . LEU B 1 22 ? -15.719 -27.969 5.152 1 96.06 22 LEU B N 1
ATOM 3505 C CA . LEU B 1 22 ? -17.109 -28.375 4.992 1 96.06 22 LEU B CA 1
ATOM 3506 C C . LEU B 1 22 ? -17.344 -29.766 5.551 1 96.06 22 LEU B C 1
ATOM 3508 O O . LEU B 1 22 ? -18.422 -30.344 5.402 1 96.06 22 LEU B O 1
ATOM 3512 N N . GLY B 1 23 ? -16.312 -30.344 6.125 1 96.44 23 GLY B N 1
ATOM 3513 C CA . GLY B 1 23 ? -16.438 -31.641 6.793 1 96.44 23 GLY B CA 1
ATOM 3514 C C . GLY B 1 23 ? -16.344 -32.812 5.84 1 96.44 23 GLY B C 1
ATOM 3515 O O . GLY B 1 23 ? -16.781 -33.906 6.172 1 96.44 23 GLY B O 1
ATOM 3516 N N . LYS B 1 24 ? -15.82 -32.594 4.664 1 97.62 24 LYS B N 1
ATOM 3517 C CA . LYS B 1 24 ? -15.734 -33.656 3.678 1 97.62 24 LYS B CA 1
ATOM 3518 C C . LYS B 1 24 ? -14.383 -34.344 3.738 1 97.62 24 LYS B C 1
ATOM 3520 O O . LYS B 1 24 ? -13.375 -33.75 4.105 1 97.62 24 LYS B O 1
ATOM 3525 N N . GLU B 1 25 ? -14.398 -35.562 3.377 1 96.94 25 GLU B N 1
ATOM 3526 C CA . GLU B 1 25 ? -13.156 -36.312 3.27 1 96.94 25 GLU B CA 1
ATOM 3527 C C . GLU B 1 25 ? -12.398 -35.938 1.995 1 96.94 25 GLU B C 1
ATOM 3529 O O . GLU B 1 25 ? -12.969 -35.969 0.902 1 96.94 25 GLU B O 1
ATOM 3534 N N . VAL B 1 26 ? -11.062 -35.625 2.201 1 98.19 26 VAL B N 1
ATOM 3535 C CA . VAL B 1 26 ? -10.289 -35.188 1.056 1 98.19 26 VAL B CA 1
ATOM 3536 C C . VAL B 1 26 ? -8.906 -35.844 1.067 1 98.19 26 VAL B C 1
ATOM 3538 O O . VAL B 1 26 ? -8.266 -35.906 2.113 1 98.19 26 VAL B O 1
ATOM 3541 N N . THR B 1 27 ? -8.5 -36.406 -0.055 1 98.38 27 THR B N 1
ATOM 3542 C CA . THR B 1 27 ? -7.117 -36.75 -0.328 1 98.38 27 THR B CA 1
ATOM 3543 C C . THR B 1 27 ? -6.488 -35.781 -1.32 1 98.38 27 THR B C 1
ATOM 3545 O O . THR B 1 27 ? -6.945 -35.656 -2.459 1 98.38 27 THR B O 1
ATOM 3548 N N . LEU B 1 28 ? -5.477 -35 -0.858 1 98.62 28 LEU B N 1
ATOM 3549 C CA . LEU B 1 28 ? -4.734 -34.062 -1.682 1 98.62 28 LEU B CA 1
ATOM 3550 C C . LEU B 1 28 ? -3.416 -34.656 -2.156 1 98.62 28 LEU B C 1
ATOM 3552 O O . LEU B 1 28 ? -2.549 -35 -1.342 1 98.62 28 LEU B O 1
ATOM 3556 N N . ILE B 1 29 ? -3.281 -34.844 -3.453 1 98.62 29 ILE B N 1
ATOM 3557 C CA . ILE B 1 29 ? -2.111 -35.5 -4.027 1 98.62 29 ILE B CA 1
ATOM 3558 C C . ILE B 1 29 ? -1.202 -34.438 -4.676 1 98.62 29 ILE B C 1
ATOM 3560 O O . ILE B 1 29 ? -1.664 -33.625 -5.457 1 98.62 29 ILE B O 1
ATOM 3564 N N . GLU B 1 30 ? 0.051 -34.406 -4.32 1 98.5 30 GLU B N 1
ATOM 3565 C CA . GLU B 1 30 ? 1.042 -33.469 -4.844 1 98.5 30 GLU B CA 1
ATOM 3566 C C . GLU B 1 30 ? 2.314 -34.188 -5.273 1 98.5 30 GLU B C 1
ATOM 3568 O O . GLU B 1 30 ? 2.881 -34.969 -4.5 1 98.5 30 GLU B O 1
ATOM 3573 N N . LYS B 1 31 ? 2.732 -33.938 -6.453 1 96.31 31 LYS B N 1
ATOM 3574 C CA . LYS B 1 31 ? 3.877 -34.688 -6.973 1 96.31 31 LYS B CA 1
ATOM 3575 C C . LYS B 1 31 ? 5.191 -34.125 -6.449 1 96.31 31 LYS B C 1
ATOM 3577 O O . LYS B 1 31 ? 6.18 -34.844 -6.312 1 96.31 31 LYS B O 1
ATOM 3582 N N . ASN B 1 32 ? 5.227 -32.812 -6.137 1 94.5 32 ASN B N 1
ATOM 3583 C CA . ASN B 1 32 ? 6.457 -32.156 -5.703 1 94.5 32 ASN B CA 1
ATOM 3584 C C . ASN B 1 32 ? 6.273 -31.422 -4.371 1 94.5 32 ASN B C 1
ATOM 3586 O O . ASN B 1 32 ? 6.211 -32.062 -3.32 1 94.5 32 ASN B O 1
ATOM 3590 N N . HIS B 1 33 ? 6.195 -30.094 -4.438 1 95.56 33 HIS B N 1
ATOM 3591 C CA . HIS B 1 33 ? 6.055 -29.297 -3.227 1 95.56 33 HIS B CA 1
ATOM 3592 C C . HIS B 1 33 ? 4.656 -28.688 -3.125 1 95.56 33 HIS B C 1
ATOM 3594 O O . HIS B 1 33 ? 4.109 -28.219 -4.121 1 95.56 33 HIS B O 1
ATOM 3600 N N . ILE B 1 34 ? 4.16 -28.719 -1.949 1 97.25 34 ILE B N 1
ATOM 3601 C CA . ILE B 1 34 ? 2.867 -28.094 -1.689 1 97.25 34 ILE B CA 1
ATOM 3602 C C . ILE B 1 34 ? 2.926 -26.625 -2.059 1 97.25 34 ILE B C 1
ATOM 3604 O O . ILE B 1 34 ? 4.004 -26.016 -2.084 1 97.25 34 ILE B O 1
ATOM 3608 N N . ALA B 1 35 ? 1.782 -26.016 -2.418 1 95.5 35 ALA B N 1
ATOM 3609 C CA . ALA B 1 35 ? 1.557 -24.609 -2.744 1 95.5 35 ALA B CA 1
ATOM 3610 C C . ALA B 1 35 ? 1.964 -24.297 -4.184 1 95.5 35 ALA B C 1
ATOM 3612 O O . ALA B 1 35 ? 1.792 -23.188 -4.664 1 95.5 35 ALA B O 1
ATOM 3613 N N . GLY B 1 36 ? 2.5 -25.25 -4.887 1 95.44 36 GLY B N 1
ATOM 3614 C CA . GLY B 1 36 ? 2.619 -25.219 -6.336 1 95.44 36 GLY B CA 1
ATOM 3615 C C . GLY B 1 36 ? 3.576 -24.141 -6.836 1 95.44 36 GLY B C 1
ATOM 3616 O O . GLY B 1 36 ? 4.551 -23.812 -6.156 1 95.44 36 GLY B O 1
ATOM 3617 N N . THR B 1 37 ? 3.371 -23.672 -8.055 1 92.44 37 THR B N 1
ATOM 3618 C CA . THR B 1 37 ? 4.258 -22.766 -8.773 1 92.44 37 THR B CA 1
ATOM 3619 C C . THR B 1 37 ? 4.367 -21.422 -8.039 1 92.44 37 THR B C 1
ATOM 3621 O O . THR B 1 37 ? 5.457 -20.875 -7.922 1 92.44 37 THR B O 1
ATOM 3624 N N . CYS B 1 38 ? 3.324 -20.922 -7.543 1 93.94 38 CYS B N 1
ATOM 3625 C CA . CYS B 1 38 ? 3.285 -19.594 -6.941 1 93.94 38 CYS B CA 1
ATOM 3626 C C . CYS B 1 38 ? 4.336 -19.453 -5.844 1 93.94 38 CYS B C 1
ATOM 3628 O O . CYS B 1 38 ? 5.152 -18.531 -5.867 1 93.94 38 CYS B O 1
ATOM 3630 N N . LEU B 1 39 ? 4.336 -20.375 -4.949 1 95.69 39 LEU B N 1
ATOM 3631 C CA . LEU B 1 39 ? 5.25 -20.312 -3.814 1 95.69 39 LEU B CA 1
ATOM 3632 C C . LEU B 1 39 ? 6.66 -20.719 -4.23 1 95.69 39 LEU B C 1
ATOM 3634 O O . LEU B 1 39 ? 7.641 -20.094 -3.82 1 95.69 39 LEU B O 1
ATOM 3638 N N . ASN B 1 40 ? 6.75 -21.672 -5.125 1 96.88 40 ASN B N 1
ATOM 3639 C CA . ASN B 1 40 ? 8.008 -22.391 -5.289 1 96.88 40 ASN B CA 1
ATOM 3640 C C . ASN B 1 40 ? 8.805 -21.859 -6.484 1 96.88 40 ASN B C 1
ATOM 3642 O O . ASN B 1 40 ? 10.031 -21.938 -6.504 1 96.88 40 ASN B O 1
ATOM 3646 N N . GLU B 1 41 ? 8.062 -21.266 -7.473 1 96.06 41 GLU B N 1
ATOM 3647 C CA . GLU B 1 41 ? 8.773 -20.922 -8.703 1 96.06 41 GLU B CA 1
ATOM 3648 C C . GLU B 1 41 ? 8.219 -19.641 -9.312 1 96.06 41 GLU B C 1
ATOM 3650 O O . GLU B 1 41 ? 8.727 -19.156 -10.336 1 96.06 41 GLU B O 1
ATOM 3655 N N . GLY B 1 42 ? 7.246 -19.078 -8.695 1 95.19 42 GLY B N 1
ATOM 3656 C CA . GLY B 1 42 ? 6.52 -18.016 -9.375 1 95.19 42 GLY B CA 1
ATOM 3657 C C . GLY B 1 42 ? 6.492 -16.719 -8.594 1 95.19 42 GLY B C 1
ATOM 3658 O O . GLY B 1 42 ? 7.539 -16.125 -8.328 1 95.19 42 GLY B O 1
ATOM 3659 N N . CYS B 1 43 ? 5.293 -16.344 -8.18 1 94.81 43 CYS B N 1
ATOM 3660 C CA . CYS B 1 43 ? 5.016 -15.016 -7.664 1 94.81 43 CYS B CA 1
ATOM 3661 C C . CYS B 1 43 ? 5.859 -14.719 -6.426 1 94.81 43 CYS B C 1
ATOM 3663 O O . CYS B 1 43 ? 6.324 -13.594 -6.242 1 94.81 43 CYS B O 1
ATOM 3665 N N . MET B 1 44 ? 6.055 -15.688 -5.609 1 97.06 44 MET B N 1
ATOM 3666 C CA . MET B 1 44 ? 6.773 -15.445 -4.359 1 97.06 44 MET B CA 1
ATOM 3667 C C . MET B 1 44 ? 8.266 -15.273 -4.617 1 97.06 44 MET B C 1
ATOM 3669 O O . MET B 1 44 ? 8.938 -14.5 -3.93 1 97.06 44 MET B O 1
ATOM 3673 N N . VAL B 1 45 ? 8.789 -15.984 -5.578 1 98.19 45 VAL B N 1
ATOM 3674 C CA . VAL B 1 45 ? 10.18 -15.836 -5.98 1 98.19 45 VAL B CA 1
ATOM 3675 C C . VAL B 1 45 ? 10.398 -14.445 -6.574 1 98.19 45 VAL B C 1
ATOM 3677 O O . VAL B 1 45 ? 11.344 -13.75 -6.203 1 98.19 45 VAL B O 1
ATOM 3680 N N . ILE B 1 46 ? 9.484 -14.078 -7.453 1 98.19 46 ILE B N 1
ATOM 3681 C CA . ILE B 1 46 ? 9.555 -12.766 -8.078 1 98.19 46 ILE B CA 1
ATOM 3682 C C . ILE B 1 46 ? 9.453 -11.68 -7.008 1 98.19 46 ILE B C 1
ATOM 3684 O O . ILE B 1 46 ? 10.211 -10.703 -7.039 1 98.19 46 ILE B O 1
ATOM 3688 N N . CYS B 1 47 ? 8.586 -11.891 -6.051 1 97.88 47 CYS B N 1
ATOM 3689 C CA . CYS B 1 47 ? 8.406 -10.953 -4.953 1 97.88 47 CYS B CA 1
ATOM 3690 C C . CYS B 1 47 ? 9.688 -10.805 -4.145 1 97.88 47 CYS B C 1
ATOM 3692 O O . CYS B 1 47 ? 10.117 -9.688 -3.844 1 97.88 47 CYS B O 1
ATOM 3694 N N . ALA B 1 48 ? 10.305 -11.875 -3.809 1 98.44 48 ALA B N 1
ATOM 3695 C CA . ALA B 1 48 ? 11.539 -11.891 -3.027 1 98.44 48 ALA B CA 1
ATOM 3696 C C . ALA B 1 48 ? 12.648 -11.117 -3.738 1 98.44 48 ALA B C 1
ATOM 3698 O O . ALA B 1 48 ? 13.297 -10.258 -3.141 1 98.44 48 ALA B O 1
ATOM 3699 N N . LEU B 1 49 ? 12.805 -11.43 -4.996 1 98.56 49 LEU B N 1
ATOM 3700 C CA . LEU B 1 49 ? 13.891 -10.82 -5.762 1 98.56 49 LEU B CA 1
ATOM 3701 C C . LEU B 1 49 ? 13.609 -9.352 -6.035 1 98.56 49 LEU B C 1
ATOM 3703 O O . LEU B 1 49 ? 14.523 -8.523 -6.008 1 98.56 49 LEU B O 1
ATOM 3707 N N . THR B 1 50 ? 12.359 -9.023 -6.238 1 98.44 50 THR B N 1
ATOM 3708 C CA . THR B 1 50 ? 11.992 -7.641 -6.516 1 98.44 50 THR B CA 1
ATOM 3709 C C . THR B 1 50 ? 12.219 -6.766 -5.281 1 98.44 50 THR B C 1
ATOM 3711 O O . THR B 1 50 ? 12.609 -5.605 -5.402 1 98.44 50 THR B O 1
ATOM 3714 N N . ASP B 1 51 ? 11.984 -7.32 -4.09 1 98.06 51 ASP B N 1
ATOM 3715 C CA . ASP B 1 51 ? 12.273 -6.586 -2.861 1 98.06 51 ASP B CA 1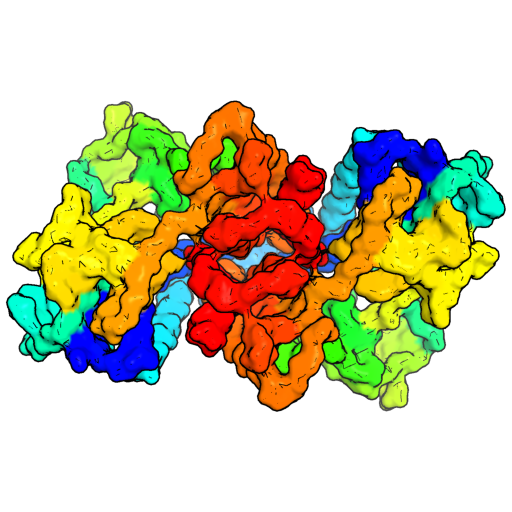
ATOM 3716 C C . ASP B 1 51 ? 13.758 -6.215 -2.783 1 98.06 51 ASP B C 1
ATOM 3718 O O . ASP B 1 51 ? 14.102 -5.129 -2.316 1 98.06 51 ASP B O 1
ATOM 3722 N N . ILE B 1 52 ? 14.562 -7.059 -3.266 1 98.19 52 ILE B N 1
ATOM 3723 C CA . ILE B 1 52 ? 16 -6.812 -3.266 1 98.19 52 ILE B CA 1
ATOM 3724 C C . ILE B 1 52 ? 16.344 -5.758 -4.312 1 98.19 52 ILE B C 1
ATOM 3726 O O . ILE B 1 52 ? 17.141 -4.852 -4.055 1 98.19 52 ILE B O 1
ATOM 3730 N N . THR B 1 53 ? 15.711 -5.883 -5.492 1 98 53 THR B N 1
ATOM 3731 C CA . THR B 1 53 ? 16.016 -4.922 -6.543 1 98 53 THR B CA 1
ATOM 3732 C C . THR B 1 53 ? 15.547 -3.525 -6.156 1 98 53 THR B C 1
ATOM 3734 O O . THR B 1 53 ? 16.188 -2.529 -6.492 1 98 53 THR B O 1
ATOM 3737 N N . LYS B 1 54 ? 14.477 -3.41 -5.426 1 97.56 54 LYS B N 1
ATOM 3738 C CA . LYS B 1 54 ? 14.031 -2.127 -4.891 1 97.56 54 LYS B CA 1
ATOM 3739 C C . LYS B 1 54 ? 15.055 -1.544 -3.924 1 97.56 54 LYS B C 1
ATOM 3741 O O . LYS B 1 54 ? 15.32 -0.341 -3.947 1 97.56 54 LYS B O 1
ATOM 3746 N N . PHE B 1 55 ? 15.562 -2.438 -3.096 1 97.94 55 PHE B N 1
ATOM 3747 C CA . PHE B 1 55 ? 16.594 -2.027 -2.152 1 97.94 55 PHE B CA 1
ATOM 3748 C C . PHE B 1 55 ? 17.812 -1.486 -2.887 1 97.94 55 PHE B C 1
ATOM 3750 O O . PHE B 1 55 ? 18.359 -0.437 -2.523 1 97.94 55 PHE B O 1
ATOM 3757 N N . ILE B 1 56 ? 18.188 -2.152 -3.938 1 97.62 56 ILE B N 1
ATOM 3758 C CA . ILE B 1 56 ? 19.359 -1.756 -4.727 1 97.62 56 ILE B CA 1
ATOM 3759 C C . ILE B 1 56 ? 19.094 -0.407 -5.395 1 97.62 56 ILE B C 1
ATOM 3761 O O . ILE B 1 56 ? 19.953 0.475 -5.391 1 97.62 56 ILE B O 1
ATOM 3765 N N . GLU B 1 57 ? 17.953 -0.271 -5.93 1 96.31 57 GLU B N 1
ATOM 3766 C CA . GLU B 1 57 ? 17.594 0.986 -6.578 1 96.31 57 GLU B CA 1
ATOM 3767 C C . GLU B 1 57 ? 17.641 2.15 -5.594 1 96.31 57 GLU B C 1
ATOM 3769 O O . GLU B 1 57 ? 18.156 3.225 -5.918 1 96.31 57 GLU B O 1
ATOM 3774 N N . ASN B 1 58 ? 17.094 1.959 -4.395 1 96.75 58 ASN B N 1
ATOM 3775 C CA . ASN B 1 58 ? 17.141 3 -3.375 1 96.75 58 ASN B CA 1
ATOM 3776 C C . ASN B 1 58 ? 18.578 3.318 -2.955 1 96.75 58 ASN B C 1
ATOM 3778 O O . ASN B 1 58 ? 18.922 4.484 -2.766 1 96.75 58 ASN B O 1
ATOM 3782 N N . ASN B 1 59 ? 19.328 2.256 -2.791 1 97.19 59 ASN B N 1
ATOM 3783 C CA . ASN B 1 59 ? 20.75 2.455 -2.486 1 97.19 59 ASN B CA 1
ATOM 3784 C C . ASN B 1 59 ? 21.422 3.365 -3.51 1 97.19 59 ASN B C 1
ATOM 3786 O O . ASN B 1 59 ? 22.109 4.316 -3.143 1 97.19 59 ASN B O 1
ATOM 3790 N N . ASN B 1 60 ? 21.219 3.025 -4.773 1 96.19 60 ASN B N 1
ATOM 3791 C CA . ASN B 1 60 ? 21.812 3.811 -5.848 1 96.19 60 ASN B CA 1
ATOM 3792 C C . ASN B 1 60 ? 21.328 5.258 -5.816 1 96.19 60 ASN B C 1
ATOM 3794 O O . ASN B 1 60 ? 22.125 6.184 -5.996 1 96.19 60 ASN B O 1
ATOM 3798 N N . LYS B 1 61 ? 20.094 5.477 -5.57 1 96.75 61 LYS B N 1
ATOM 3799 C CA . LYS B 1 61 ? 19.516 6.816 -5.52 1 96.75 61 LYS B CA 1
ATOM 3800 C C . LYS B 1 61 ? 20.078 7.617 -4.352 1 96.75 61 LYS B C 1
ATOM 3802 O O . LYS B 1 61 ? 20.469 8.773 -4.516 1 96.75 61 LYS B O 1
ATOM 3807 N N . PHE B 1 62 ? 20.094 7.02 -3.164 1 97.75 62 PHE B N 1
ATOM 3808 C CA . PHE B 1 62 ? 20.594 7.699 -1.972 1 97.75 62 PHE B CA 1
ATOM 3809 C C . PHE B 1 62 ? 22.062 8.047 -2.113 1 97.75 62 PHE B C 1
ATOM 3811 O O . PHE B 1 62 ? 22.5 9.109 -1.664 1 97.75 62 PHE B O 1
ATOM 3818 N N . ASN B 1 63 ? 22.844 7.133 -2.777 1 97.44 63 ASN B N 1
ATOM 3819 C CA . ASN B 1 63 ? 24.234 7.441 -3.105 1 97.44 63 ASN B CA 1
ATOM 3820 C C . ASN B 1 63 ? 24.328 8.648 -4.031 1 97.44 63 ASN B C 1
ATOM 3822 O O . ASN B 1 63 ? 25.156 9.539 -3.807 1 97.44 63 ASN B O 1
ATOM 3826 N N . SER B 1 64 ? 23.484 8.672 -5.008 1 97.06 64 SER B N 1
ATOM 3827 C CA . SER B 1 64 ? 23.516 9.758 -5.98 1 97.06 64 SER B CA 1
ATOM 3828 C C . SER B 1 64 ? 23.172 11.094 -5.336 1 97.06 64 SER B C 1
ATOM 3830 O O . SER B 1 64 ? 23.672 12.141 -5.762 1 97.06 64 SER B O 1
ATOM 3832 N N . TYR B 1 65 ? 22.297 11.062 -4.312 1 97.12 65 TYR B N 1
ATOM 3833 C CA . TYR B 1 65 ? 21.922 12.273 -3.594 1 97.12 65 TYR B CA 1
ATOM 3834 C C . TYR B 1 65 ? 23.016 12.68 -2.605 1 97.12 65 TYR B C 1
ATOM 3836 O O . TYR B 1 65 ? 23.016 13.812 -2.109 1 97.12 65 TYR B O 1
ATOM 3844 N N . GLY B 1 66 ? 23.828 11.758 -2.242 1 96.38 66 GLY B N 1
ATOM 3845 C CA . GLY B 1 66 ? 25.016 12.062 -1.468 1 96.38 66 GLY B CA 1
ATOM 3846 C C . GLY B 1 66 ? 24.812 11.906 0.027 1 96.38 66 GLY B C 1
ATOM 3847 O O . GLY B 1 66 ? 25.75 12.094 0.81 1 96.38 66 GLY B O 1
ATOM 3848 N N . PHE B 1 67 ? 23.578 11.438 0.417 1 95.06 67 PHE B N 1
ATOM 3849 C CA . PHE B 1 67 ? 23.375 11.422 1.862 1 95.06 67 PHE B CA 1
ATOM 3850 C C . PHE B 1 67 ? 23.672 10.039 2.434 1 95.06 67 PHE B C 1
ATOM 3852 O O . PHE B 1 67 ? 23.719 9.867 3.652 1 95.06 67 PHE B O 1
ATOM 3859 N N . ILE B 1 68 ? 23.85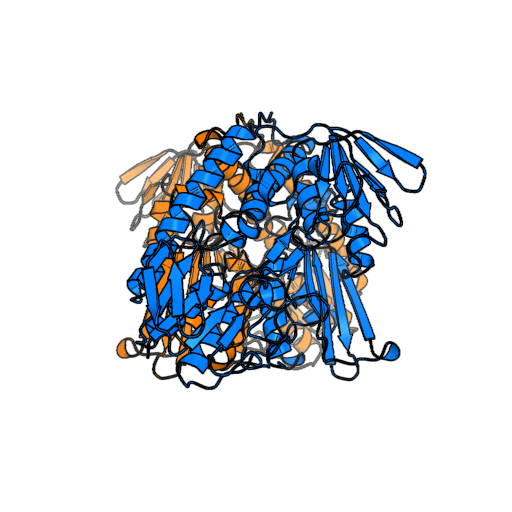9 9.109 1.557 1 95.06 68 ILE B N 1
ATOM 3860 C CA . ILE B 1 68 ? 24.375 7.801 1.946 1 95.06 68 ILE B CA 1
ATOM 3861 C C . ILE B 1 68 ? 25.609 7.461 1.107 1 95.06 68 ILE B C 1
ATOM 3863 O O . ILE B 1 68 ? 25.625 7.703 -0.102 1 95.06 68 ILE B O 1
ATOM 3867 N N . LYS B 1 69 ? 26.656 7.039 1.685 1 94.25 69 LYS B N 1
ATOM 3868 C CA . LYS B 1 69 ? 27.781 6.379 1.026 1 94.25 69 LYS B CA 1
ATOM 3869 C C . LYS B 1 69 ? 27.781 4.883 1.321 1 94.25 69 LYS B C 1
ATOM 3871 O O . LYS B 1 69 ? 27.891 4.473 2.48 1 94.25 69 LYS B O 1
ATOM 3876 N N . SER B 1 70 ? 27.531 4.168 0.245 1 92.5 70 SER B N 1
ATOM 3877 C CA . SER B 1 70 ? 27.391 2.727 0.444 1 92.5 70 SER B CA 1
ATOM 3878 C C . SER B 1 70 ? 27.953 1.952 -0.744 1 92.5 70 SER B C 1
ATOM 3880 O O . SER B 1 70 ? 27.938 2.439 -1.876 1 92.5 70 SER B O 1
ATOM 3882 N N . GLN B 1 71 ? 28.562 0.869 -0.471 1 91.31 71 GLN B N 1
ATOM 3883 C CA . GLN B 1 71 ? 28.953 -0.141 -1.443 1 91.31 71 GLN B CA 1
ATOM 3884 C C . GLN B 1 71 ? 28.281 -1.479 -1.162 1 91.31 71 GLN B C 1
ATOM 3886 O O . GLN B 1 71 ? 28.234 -1.929 -0.015 1 91.31 71 GLN B O 1
ATOM 3891 N N . LEU B 1 72 ? 27.703 -2.035 -2.201 1 94.62 72 LEU B N 1
ATOM 3892 C CA . LEU B 1 72 ? 26.969 -3.281 -2.027 1 94.62 72 LEU B CA 1
ATOM 3893 C C . LEU B 1 72 ? 27.719 -4.449 -2.658 1 94.62 72 LEU B C 1
ATOM 3895 O O . LEU B 1 72 ? 28.219 -4.344 -3.783 1 94.62 72 LEU B O 1
ATOM 3899 N N . ASP B 1 73 ? 27.938 -5.406 -1.881 1 95.5 73 ASP B N 1
ATOM 3900 C CA . ASP B 1 73 ? 28.328 -6.727 -2.369 1 95.5 73 ASP B CA 1
ATOM 3901 C C . ASP B 1 73 ? 27.188 -7.727 -2.236 1 95.5 73 ASP B C 1
ATOM 3903 O O . ASP B 1 73 ? 26.766 -8.047 -1.123 1 95.5 73 ASP B O 1
ATOM 3907 N N . ILE B 1 74 ? 26.75 -8.227 -3.383 1 96.19 74 ILE B N 1
ATOM 3908 C CA . ILE B 1 74 ? 25.547 -9.047 -3.393 1 96.19 74 ILE B CA 1
ATOM 3909 C C . ILE B 1 74 ? 25.906 -10.484 -3.764 1 96.19 74 ILE B C 1
ATOM 3911 O O . ILE B 1 74 ? 26.609 -10.727 -4.75 1 96.19 74 ILE B O 1
ATOM 3915 N N . SER B 1 75 ? 25.406 -11.391 -2.973 1 97.31 75 SER B N 1
ATOM 3916 C CA . SER B 1 75 ? 25.578 -12.812 -3.236 1 97.31 75 SER B CA 1
ATOM 3917 C C . SER B 1 75 ? 24.266 -13.453 -3.676 1 97.31 75 SER B C 1
ATOM 3919 O O . SER B 1 75 ? 23.406 -13.75 -2.844 1 97.31 75 SER B O 1
ATOM 3921 N N . TYR B 1 76 ? 24.25 -13.75 -4.992 1 97.81 76 TYR B N 1
ATOM 3922 C CA . TYR B 1 76 ? 23.031 -14.375 -5.516 1 97.81 76 TYR B CA 1
ATOM 3923 C C . TYR B 1 76 ? 22.812 -15.75 -4.895 1 97.81 76 TYR B C 1
ATOM 3925 O O . TYR B 1 76 ? 21.688 -16.125 -4.598 1 97.81 76 TYR B O 1
ATOM 3933 N N . GLU B 1 77 ? 23.875 -16.438 -4.66 1 97.38 77 GLU B N 1
ATOM 3934 C CA . GLU B 1 77 ? 23.812 -17.766 -4.051 1 97.38 77 GLU B CA 1
ATOM 3935 C C . GLU B 1 77 ? 23.141 -17.719 -2.678 1 97.38 77 GLU B C 1
ATOM 3937 O O . GLU B 1 77 ? 22.297 -18.547 -2.369 1 97.38 77 GLU B O 1
ATOM 3942 N N . LYS B 1 78 ? 23.516 -16.766 -1.904 1 97.62 78 LYS B N 1
ATOM 3943 C CA . LYS B 1 78 ? 22.953 -16.625 -0.565 1 97.62 78 LYS B CA 1
ATOM 3944 C C . LYS B 1 78 ? 21.5 -16.156 -0.627 1 97.62 78 LYS B C 1
ATOM 3946 O O . LYS B 1 78 ? 20.688 -16.531 0.214 1 97.62 78 LYS B O 1
ATOM 3951 N N . ILE B 1 79 ? 21.203 -15.32 -1.621 1 98.06 79 ILE B N 1
ATOM 3952 C CA . ILE B 1 79 ? 19.812 -14.922 -1.835 1 98.06 79 ILE B CA 1
ATOM 3953 C C . ILE B 1 79 ? 18.953 -16.156 -2.072 1 98.06 79 ILE B C 1
ATOM 3955 O O . ILE B 1 79 ? 17.922 -16.344 -1.42 1 98.06 79 ILE B O 1
ATOM 3959 N N . VAL B 1 80 ? 19.391 -17.016 -2.943 1 98 80 VAL B N 1
ATOM 3960 C CA . VAL B 1 80 ? 18.672 -18.234 -3.293 1 98 80 VAL B CA 1
ATOM 3961 C C . VAL B 1 80 ? 18.531 -19.125 -2.059 1 98 80 VAL B C 1
ATOM 3963 O O . VAL B 1 80 ? 17.453 -19.688 -1.814 1 98 80 VAL B O 1
ATOM 3966 N N . GLU B 1 81 ? 19.547 -19.188 -1.306 1 97.88 81 GLU B N 1
ATOM 3967 C CA . GLU B 1 81 ? 19.531 -19.984 -0.08 1 97.88 81 GLU B CA 1
ATOM 3968 C C . GLU B 1 81 ? 18.438 -19.5 0.87 1 97.88 81 GLU B C 1
ATOM 3970 O O . GLU B 1 81 ? 17.688 -20.312 1.414 1 97.88 81 GLU B O 1
ATOM 3975 N N . LYS B 1 82 ? 18.359 -18.234 1.088 1 98 82 LYS B N 1
ATOM 3976 C CA . LYS B 1 82 ? 17.391 -17.672 2.037 1 98 82 LYS B CA 1
ATOM 3977 C C . LYS B 1 82 ? 15.977 -17.75 1.494 1 98 82 LYS B C 1
ATOM 3979 O O . LYS B 1 82 ? 15.023 -17.922 2.26 1 98 82 LYS B O 1
ATOM 3984 N N . ILE B 1 83 ? 15.836 -17.625 0.153 1 98.12 83 ILE B N 1
ATOM 3985 C CA . ILE B 1 83 ? 14.523 -17.812 -0.448 1 98.12 83 ILE B CA 1
ATOM 3986 C C . ILE B 1 83 ? 14.055 -19.25 -0.213 1 98.12 83 ILE B C 1
ATOM 3988 O O . ILE B 1 83 ? 12.914 -19.484 0.2 1 98.12 83 ILE B O 1
ATOM 3992 N N . THR B 1 84 ? 14.938 -20.172 -0.415 1 97.88 84 THR B N 1
ATOM 3993 C CA . THR B 1 84 ? 14.617 -21.578 -0.259 1 97.88 84 THR B CA 1
ATOM 3994 C C . THR B 1 84 ? 14.258 -21.891 1.19 1 97.88 84 THR B C 1
ATOM 3996 O O . THR B 1 84 ? 13.32 -22.641 1.453 1 97.88 84 THR B O 1
ATOM 3999 N N . GLU B 1 85 ? 15.008 -21.312 2.096 1 98.12 85 GLU B N 1
ATOM 4000 C CA . GLU B 1 85 ? 14.703 -21.469 3.514 1 98.12 85 GLU B CA 1
ATOM 4001 C C . GLU B 1 85 ? 13.305 -20.953 3.834 1 98.12 85 GLU B C 1
ATOM 4003 O O . GLU B 1 85 ? 12.547 -21.609 4.562 1 98.12 85 GLU B O 1
ATOM 4008 N N . THR B 1 86 ? 13 -19.844 3.324 1 97.75 86 THR B N 1
ATOM 4009 C CA . THR B 1 86 ? 11.688 -19.234 3.533 1 97.75 86 THR B CA 1
ATOM 4010 C C . THR B 1 86 ? 10.586 -20.125 2.949 1 97.75 86 THR B C 1
ATOM 4012 O O . THR B 1 86 ? 9.539 -20.312 3.574 1 97.75 86 THR B O 1
ATOM 4015 N N . GLN B 1 87 ? 10.836 -20.641 1.772 1 97.75 87 GLN B N 1
ATOM 4016 C CA . GLN B 1 87 ? 9.867 -21.516 1.117 1 97.75 87 GLN B CA 1
ATOM 4017 C C . GLN B 1 87 ? 9.594 -22.766 1.954 1 97.75 87 GLN B C 1
ATOM 4019 O O . GLN B 1 87 ? 8.445 -23.203 2.07 1 97.75 87 GLN B O 1
ATOM 4024 N N . LYS B 1 88 ? 10.656 -23.312 2.516 1 97.81 88 LYS B N 1
ATOM 4025 C CA . LYS B 1 88 ? 10.5 -24.5 3.363 1 97.81 88 LYS B CA 1
ATOM 4026 C C . LYS B 1 88 ? 9.586 -24.203 4.547 1 97.81 88 LYS B C 1
ATOM 4028 O O . LYS B 1 88 ? 8.711 -25.016 4.879 1 97.81 88 LYS B O 1
ATOM 4033 N N . MET B 1 89 ? 9.773 -23.094 5.121 1 96.88 89 MET B N 1
ATOM 4034 C CA . MET B 1 89 ? 8.938 -22.688 6.242 1 96.88 89 MET B CA 1
ATOM 4035 C C . MET B 1 89 ? 7.48 -22.547 5.805 1 96.88 89 MET B C 1
ATOM 4037 O O . MET B 1 89 ? 6.574 -23 6.5 1 96.88 89 MET B O 1
ATOM 4041 N N . LEU B 1 90 ? 7.289 -21.922 4.719 1 96.81 90 LEU B N 1
ATOM 4042 C CA . LEU B 1 90 ? 5.938 -21.672 4.234 1 96.81 90 LEU B CA 1
ATOM 4043 C C . LEU B 1 90 ? 5.262 -22.969 3.803 1 96.81 90 LEU B C 1
ATOM 4045 O O . LEU B 1 90 ? 4.055 -23.141 3.979 1 96.81 90 LEU B O 1
ATOM 4049 N N . ARG B 1 91 ? 6.047 -23.859 3.193 1 97.75 91 ARG B N 1
ATOM 4050 C CA . ARG B 1 91 ? 5.512 -25.172 2.836 1 97.75 91 ARG B CA 1
ATOM 4051 C C . ARG B 1 91 ? 4.984 -25.891 4.066 1 97.75 91 ARG B C 1
ATOM 4053 O O . ARG B 1 91 ? 3.902 -26.484 4.027 1 97.75 91 ARG B O 1
ATOM 4060 N N . LYS B 1 92 ? 5.719 -25.797 5.129 1 97.12 92 LYS B N 1
ATOM 4061 C CA . LYS B 1 92 ? 5.305 -26.453 6.367 1 97.12 92 LYS B CA 1
ATOM 4062 C C . LYS B 1 92 ? 4 -25.859 6.891 1 97.12 92 LYS B C 1
ATOM 4064 O O . LYS B 1 92 ? 3.102 -26.594 7.305 1 97.12 92 LYS B O 1
ATOM 4069 N N . ILE B 1 93 ? 3.916 -24.609 6.828 1 94.94 93 ILE B N 1
ATOM 4070 C CA . ILE B 1 93 ? 2.721 -23.922 7.305 1 94.94 93 ILE B CA 1
ATOM 4071 C C . ILE B 1 93 ? 1.519 -24.328 6.453 1 94.94 93 ILE B C 1
ATOM 4073 O O . ILE B 1 93 ? 0.441 -24.609 6.984 1 94.94 93 ILE B O 1
ATOM 4077 N N . ASN B 1 94 ? 1.686 -24.344 5.152 1 96.62 94 ASN B N 1
ATOM 4078 C CA . ASN B 1 94 ? 0.61 -24.719 4.242 1 96.62 94 ASN B CA 1
ATOM 4079 C C . ASN B 1 94 ? 0.181 -26.172 4.457 1 96.62 94 ASN B C 1
ATOM 4081 O O . ASN B 1 94 ? -1.01 -26.484 4.398 1 96.62 94 ASN B O 1
ATOM 4085 N N . GLU B 1 95 ? 1.145 -27.016 4.656 1 97.69 95 GLU B N 1
ATOM 4086 C CA . GLU B 1 95 ? 0.843 -28.406 4.938 1 97.69 95 GLU B CA 1
ATOM 4087 C C . GLU B 1 95 ? 0.038 -28.547 6.227 1 97.69 95 GLU B C 1
ATOM 4089 O O . GLU B 1 95 ? -0.962 -29.266 6.262 1 97.69 95 GLU B O 1
ATOM 4094 N N . GLU B 1 96 ? 0.441 -27.875 7.25 1 97.44 96 GLU B N 1
ATOM 4095 C CA . GLU B 1 96 ? -0.237 -27.938 8.539 1 97.44 96 GLU B CA 1
ATOM 4096 C C . GLU B 1 96 ? -1.654 -27.375 8.445 1 97.44 96 GLU B C 1
ATOM 4098 O O . GLU B 1 96 ? -2.572 -27.891 9.094 1 97.44 96 GLU B O 1
ATOM 4103 N N . GLU B 1 97 ? -1.791 -26.375 7.691 1 95.62 97 GLU B N 1
ATOM 4104 C CA . GLU B 1 97 ? -3.113 -25.781 7.5 1 95.62 97 GLU B CA 1
ATOM 4105 C C . GLU B 1 97 ? -4.074 -26.781 6.863 1 95.62 97 GLU B C 1
ATOM 4107 O O . GLU B 1 97 ? -5.211 -26.938 7.316 1 95.62 97 GLU B O 1
ATOM 4112 N N . ASN B 1 98 ? -3.643 -27.422 5.859 1 97.56 98 ASN B N 1
ATOM 4113 C CA . ASN B 1 98 ? -4.488 -28.406 5.18 1 97.56 98 ASN B CA 1
ATOM 4114 C C . ASN B 1 98 ? -4.742 -29.625 6.055 1 97.56 98 ASN B C 1
ATOM 4116 O O . ASN B 1 98 ? -5.871 -30.109 6.145 1 97.56 98 ASN B O 1
ATOM 4120 N N . LYS B 1 99 ? -3.719 -30.109 6.703 1 97.88 99 LYS B N 1
ATOM 4121 C CA . LYS B 1 99 ? -3.893 -31.234 7.617 1 97.88 99 LYS B CA 1
ATOM 4122 C C . LYS B 1 99 ? -4.836 -30.859 8.758 1 97.88 99 LYS B C 1
ATOM 4124 O O . LYS B 1 99 ? -5.637 -31.688 9.203 1 97.88 99 LYS B O 1
ATOM 4129 N N . GLY B 1 100 ? -4.688 -29.656 9.156 1 96.88 100 GLY B N 1
ATOM 4130 C CA . GLY B 1 100 ? -5.551 -29.172 10.227 1 96.88 100 GLY B CA 1
ATOM 4131 C C . GLY B 1 100 ? -7.02 -29.172 9.852 1 96.88 100 GLY B C 1
ATOM 4132 O O . GLY B 1 100 ? -7.891 -29.281 10.719 1 96.88 100 GLY B O 1
ATOM 4133 N N . ALA B 1 101 ? -7.309 -29.078 8.586 1 96.19 101 ALA B N 1
ATOM 4134 C CA . ALA B 1 101 ? -8.68 -29.094 8.094 1 96.19 101 ALA B CA 1
ATOM 4135 C C . ALA B 1 101 ? -9.148 -30.516 7.805 1 96.19 101 ALA B C 1
ATOM 4137 O O . ALA B 1 101 ? -10.242 -30.719 7.273 1 96.19 101 ALA B O 1
ATOM 4138 N N . GLY B 1 102 ? -8.227 -31.469 8.031 1 97 102 GLY B N 1
ATOM 4139 C CA . GLY B 1 102 ? -8.609 -32.875 7.898 1 97 102 GLY B CA 1
ATOM 4140 C C . GLY B 1 102 ? -8.203 -33.469 6.57 1 97 102 GLY B C 1
ATOM 4141 O O . GLY B 1 102 ? -8.586 -34.594 6.254 1 97 102 GLY B O 1
ATOM 4142 N N . ASN B 1 103 ? -7.406 -32.781 5.758 1 98.06 103 ASN B N 1
ATOM 4143 C CA . ASN B 1 103 ? -6.969 -33.312 4.473 1 98.06 103 ASN B CA 1
ATOM 4144 C C . ASN B 1 103 ? -5.871 -34.375 4.648 1 98.06 103 ASN B C 1
ATOM 4146 O O . ASN B 1 103 ? -4.992 -34.219 5.496 1 98.06 103 ASN B O 1
ATOM 4150 N N . ASN B 1 104 ? -6.008 -35.438 3.93 1 98 104 ASN B N 1
ATOM 4151 C CA . ASN B 1 104 ? -4.918 -36.375 3.783 1 98 104 ASN B CA 1
ATOM 4152 C C . ASN B 1 104 ? -4 -36.031 2.619 1 98 104 ASN B C 1
ATOM 4154 O O . ASN B 1 104 ? -4.391 -36.125 1.456 1 98 104 ASN B O 1
ATOM 4158 N N . ILE B 1 105 ? -2.803 -35.625 2.936 1 98.25 105 ILE B N 1
ATOM 4159 C CA . ILE B 1 105 ? -1.872 -35.188 1.893 1 98.25 105 ILE B CA 1
ATOM 4160 C C . ILE B 1 105 ? -0.989 -36.375 1.486 1 98.25 105 ILE B C 1
ATOM 4162 O O . ILE B 1 105 ? -0.335 -37 2.332 1 98.25 105 ILE B O 1
ATOM 4166 N N . VAL B 1 106 ? -0.938 -36.688 0.195 1 98.25 106 VAL B N 1
ATOM 4167 C CA . VAL B 1 106 ? -0.135 -37.781 -0.354 1 98.25 106 VAL B CA 1
ATOM 4168 C C . VAL B 1 106 ? 0.827 -37.219 -1.406 1 98.25 106 VAL B C 1
ATOM 4170 O O . VAL B 1 106 ? 0.399 -36.625 -2.389 1 98.25 106 VAL B O 1
ATOM 4173 N N . TYR B 1 107 ? 2.068 -37.438 -1.176 1 98.12 107 TYR B N 1
ATOM 4174 C CA . TYR B 1 107 ? 3.062 -37 -2.15 1 98.12 107 TYR B CA 1
ATOM 4175 C C . TYR B 1 107 ? 3.361 -38.094 -3.156 1 98.12 107 TYR B C 1
ATOM 4177 O O . TYR B 1 107 ? 3.666 -39.219 -2.771 1 98.12 107 TYR B O 1
ATOM 4185 N N . GLY B 1 108 ? 3.256 -37.781 -4.398 1 98.06 108 GLY B N 1
ATOM 4186 C CA . GLY B 1 108 ? 3.504 -38.688 -5.5 1 98.06 108 GLY B CA 1
ATOM 4187 C C . GLY B 1 108 ? 2.824 -38.281 -6.789 1 98.06 108 GLY B C 1
ATOM 4188 O O . GLY B 1 108 ? 2.016 -37.344 -6.797 1 98.06 108 GLY B O 1
ATOM 4189 N N . GLU B 1 109 ? 3.211 -38.906 -7.848 1 97.56 109 GLU B N 1
ATOM 4190 C CA . GLU B 1 109 ? 2.594 -38.656 -9.141 1 97.56 109 GLU B CA 1
ATOM 4191 C C . GLU B 1 109 ? 1.317 -39.469 -9.328 1 97.56 109 GLU B C 1
ATOM 4193 O O . GLU B 1 109 ? 1.336 -40.688 -9.203 1 97.56 109 GLU B O 1
ATOM 4198 N N . ALA B 1 110 ? 0.215 -38.844 -9.641 1 97.81 110 ALA B N 1
ATOM 4199 C CA . ALA B 1 110 ? -1.086 -39.5 -9.766 1 97.81 110 ALA B CA 1
ATOM 4200 C C . ALA B 1 110 ? -1.319 -40 -11.188 1 97.81 110 ALA B C 1
ATOM 4202 O O . ALA B 1 110 ? -0.881 -39.344 -12.148 1 97.81 110 ALA B O 1
ATOM 4203 N N . GLU B 1 111 ? -1.948 -41.094 -11.266 1 96.56 111 GLU B N 1
ATOM 4204 C CA . GLU B 1 111 ? -2.5 -41.625 -12.508 1 96.56 111 GLU B CA 1
ATOM 4205 C C . GLU B 1 111 ? -3.963 -42 -12.336 1 96.56 111 GLU B C 1
ATOM 4207 O O . GLU B 1 111 ? -4.348 -42.562 -11.305 1 96.56 111 GLU B O 1
ATOM 4212 N N . ILE B 1 112 ? -4.738 -41.625 -13.32 1 96.19 112 ILE B N 1
ATOM 4213 C CA . ILE B 1 112 ? -6.156 -41.969 -13.227 1 96.19 112 ILE B CA 1
ATOM 4214 C C . ILE B 1 112 ? -6.453 -43.219 -14.008 1 96.19 112 ILE B C 1
ATOM 4216 O O . ILE B 1 112 ? -6.16 -43.312 -15.203 1 96.19 112 ILE B O 1
ATOM 4220 N N . ASN B 1 113 ? -6.996 -44.156 -13.391 1 90.56 113 ASN B N 1
ATOM 4221 C CA . ASN B 1 113 ? -7.418 -45.438 -13.977 1 90.56 113 ASN B CA 1
ATOM 4222 C C . ASN B 1 113 ? -8.898 -45.688 -13.719 1 90.56 113 ASN B C 1
ATOM 4224 O O . ASN B 1 113 ? -9.25 -46.375 -12.734 1 90.56 113 ASN B O 1
ATOM 4228 N N . GLY B 1 114 ? -9.75 -45.25 -14.602 1 84.69 114 GLY B N 1
ATOM 4229 C CA . GLY B 1 114 ? -11.18 -45.438 -14.414 1 84.69 114 GLY B CA 1
ATOM 4230 C C . GLY B 1 114 ? -11.703 -44.688 -13.188 1 84.69 114 GLY B C 1
ATOM 4231 O O . GLY B 1 114 ? -11.555 -43.469 -13.07 1 84.69 114 GLY B O 1
ATOM 4232 N N . SER B 1 115 ? -12.164 -45.5 -12.273 1 87.69 115 SER B N 1
ATOM 4233 C CA . SER B 1 115 ? -12.781 -44.906 -11.086 1 87.69 115 SER B CA 1
ATOM 4234 C C . SER B 1 115 ? -11.781 -44.781 -9.938 1 87.69 115 SER B C 1
ATOM 4236 O O . SER B 1 115 ? -12.164 -44.5 -8.805 1 87.69 115 SER B O 1
ATOM 4238 N N . GLN B 1 116 ? -10.508 -44.938 -10.305 1 95.62 116 GLN B N 1
ATOM 4239 C CA . GLN B 1 116 ? -9.5 -44.875 -9.25 1 95.62 116 GLN B CA 1
ATOM 4240 C C . GLN B 1 116 ? -8.344 -43.969 -9.656 1 95.62 116 GLN B C 1
ATOM 4242 O O . GLN B 1 116 ? -8.117 -43.75 -10.844 1 95.62 116 GLN B O 1
ATOM 4247 N N . VAL B 1 117 ? -7.727 -43.438 -8.625 1 97.38 117 VAL B N 1
ATOM 4248 C CA . VAL B 1 117 ? -6.465 -42.719 -8.797 1 97.38 117 VAL B CA 1
ATOM 4249 C C . VAL B 1 117 ? -5.328 -43.531 -8.164 1 97.38 117 VAL B C 1
ATOM 4251 O O . VAL B 1 117 ? -5.43 -43.969 -7.02 1 97.38 117 VAL B O 1
ATOM 4254 N N . GLU B 1 118 ? -4.305 -43.75 -8.93 1 97.5 118 GLU B N 1
ATOM 4255 C CA . GLU B 1 118 ? -3.143 -44.5 -8.438 1 97.5 118 GLU B CA 1
ATOM 4256 C C . GLU B 1 118 ? -1.977 -43.562 -8.148 1 97.5 118 GLU B C 1
ATOM 4258 O O . GLU B 1 118 ? -1.669 -42.688 -8.953 1 97.5 118 GLU B O 1
ATOM 4263 N N . VAL B 1 119 ? -1.444 -43.688 -6.934 1 96.75 119 VAL B N 1
ATOM 4264 C CA . VAL B 1 119 ? -0.258 -42.969 -6.523 1 96.75 119 VAL B CA 1
ATOM 4265 C C . VAL B 1 119 ? 0.678 -43.875 -5.734 1 96.75 119 VAL B C 1
ATOM 4267 O O . VAL B 1 119 ? 0.263 -44.5 -4.766 1 96.75 119 VAL B O 1
ATOM 4270 N N . ASN B 1 120 ? 1.91 -43.969 -6.062 1 95.62 120 ASN B N 1
ATOM 4271 C CA . ASN B 1 120 ? 2.906 -44.781 -5.371 1 95.62 120 ASN B CA 1
ATOM 4272 C C . ASN B 1 120 ? 2.439 -46.219 -5.211 1 95.62 120 ASN B C 1
ATOM 4274 O O . ASN B 1 120 ? 2.602 -46.812 -4.145 1 95.62 120 ASN B O 1
ATOM 4278 N N . GLY B 1 121 ? 1.771 -46.719 -6.055 1 94.31 121 GLY B N 1
ATOM 4279 C CA . GLY B 1 121 ? 1.332 -48.094 -6.027 1 94.31 121 GLY B CA 1
ATOM 4280 C C . GLY B 1 121 ? 0.052 -48.312 -5.242 1 94.31 121 GLY B C 1
ATOM 4281 O O . GLY B 1 121 ? -0.438 -49.438 -5.129 1 94.31 121 GLY B O 1
ATOM 4282 N N . GLU B 1 122 ? -0.473 -47.312 -4.734 1 96.06 122 GLU B N 1
ATOM 4283 C CA . GLU B 1 122 ? -1.733 -47.375 -4 1 96.06 122 GLU B CA 1
ATOM 4284 C C . GLU B 1 122 ? -2.889 -46.812 -4.832 1 96.06 122 GLU B C 1
ATOM 4286 O O . GLU B 1 122 ? -2.715 -45.875 -5.582 1 96.06 122 GLU B O 1
ATOM 4291 N N . SER B 1 123 ? -4.035 -47.438 -4.641 1 96.19 123 SER B N 1
ATOM 4292 C CA . SER B 1 123 ? -5.234 -47.031 -5.359 1 96.19 123 SER B CA 1
ATOM 4293 C C . SER B 1 123 ? -6.23 -46.344 -4.426 1 96.19 123 SER B C 1
ATOM 4295 O O . SER B 1 123 ? -6.496 -46.844 -3.33 1 96.19 123 SER B O 1
ATOM 4297 N N . PHE B 1 124 ? -6.754 -45.281 -4.898 1 96.62 124 PHE B N 1
ATOM 4298 C CA . PHE B 1 124 ? -7.742 -44.531 -4.141 1 96.62 124 PHE B CA 1
ATOM 4299 C C . PHE B 1 124 ? -9.047 -44.406 -4.922 1 96.62 124 PHE B C 1
ATOM 4301 O O . PHE B 1 124 ? -9.055 -43.906 -6.055 1 96.62 124 PHE B O 1
ATOM 4308 N N . ASP B 1 125 ? -10.164 -44.812 -4.277 1 95.69 125 ASP B N 1
ATOM 4309 C CA . ASP B 1 125 ? -11.484 -44.562 -4.855 1 95.69 125 ASP B CA 1
ATOM 4310 C C . ASP B 1 125 ? -11.906 -43.125 -4.664 1 95.69 125 ASP B C 1
ATOM 4312 O O . ASP B 1 125 ? -11.438 -42.438 -3.742 1 95.69 125 ASP B O 1
ATOM 4316 N N . TRP B 1 126 ? -12.727 -42.688 -5.66 1 95.44 126 TRP B N 1
ATOM 4317 C CA . TRP B 1 126 ? -13.203 -41.312 -5.508 1 95.44 126 TRP B CA 1
ATOM 4318 C C . TRP B 1 126 ? -14.648 -41.188 -5.969 1 95.44 126 TRP B C 1
ATOM 4320 O O . TRP B 1 126 ? -15.078 -41.875 -6.887 1 95.44 126 TRP B O 1
ATOM 4330 N N . ASP B 1 127 ? -15.43 -40.344 -5.246 1 96.88 127 ASP B N 1
ATOM 4331 C CA . ASP B 1 127 ? -16.75 -39.875 -5.68 1 96.88 127 ASP B CA 1
ATOM 4332 C C . ASP B 1 127 ? -16.641 -38.625 -6.523 1 96.88 127 ASP B C 1
ATOM 4334 O O . ASP B 1 127 ? -17.375 -38.438 -7.5 1 96.88 127 ASP B O 1
ATOM 4338 N N . ASN B 1 128 ? -15.766 -37.688 -6.125 1 97.88 128 ASN B N 1
ATOM 4339 C CA . ASN B 1 128 ? -15.445 -36.469 -6.855 1 97.88 128 ASN B CA 1
ATOM 4340 C C . ASN B 1 128 ? -13.945 -36.312 -7.066 1 97.88 128 ASN B C 1
ATOM 4342 O O . ASN B 1 128 ? -13.148 -36.719 -6.211 1 97.88 128 ASN B O 1
ATOM 4346 N N . LEU B 1 129 ? -13.656 -35.781 -8.227 1 98.31 129 LEU B N 1
ATOM 4347 C CA . LEU B 1 129 ? -12.266 -35.562 -8.594 1 98.31 129 LEU B CA 1
ATOM 4348 C C . LEU B 1 129 ? -12.047 -34.125 -9.008 1 98.31 129 LEU B C 1
ATOM 4350 O O . LEU B 1 129 ? -12.812 -33.562 -9.805 1 98.31 129 LEU B O 1
ATOM 4354 N N . LEU B 1 130 ? -11.047 -33.406 -8.406 1 98.81 130 LEU B N 1
ATOM 4355 C CA . LEU B 1 130 ? -10.625 -32.062 -8.828 1 98.81 130 LEU B CA 1
ATOM 4356 C C . LEU B 1 130 ? -9.227 -32.125 -9.445 1 98.81 130 LEU B C 1
ATOM 4358 O O . LEU B 1 130 ? -8.266 -32.5 -8.781 1 98.81 130 LEU B O 1
ATOM 4362 N N . ILE B 1 131 ? -9.18 -31.766 -10.719 1 98.88 131 ILE B N 1
ATOM 4363 C CA . ILE B 1 131 ? -7.902 -31.672 -11.422 1 98.88 131 ILE B CA 1
ATOM 4364 C C . ILE B 1 131 ? -7.348 -30.25 -11.297 1 98.88 131 ILE B C 1
ATOM 4366 O O . ILE B 1 131 ? -7.875 -29.312 -11.906 1 98.88 131 ILE B O 1
ATOM 4370 N N . ALA B 1 132 ? -6.305 -30.047 -10.531 1 98.81 132 ALA B N 1
ATOM 4371 C CA . ALA B 1 132 ? -5.617 -28.781 -10.32 1 98.81 132 ALA B CA 1
ATOM 4372 C C . ALA B 1 132 ? -4.117 -28.922 -10.578 1 98.81 132 ALA B C 1
ATOM 4374 O O . ALA B 1 132 ? -3.303 -28.5 -9.75 1 98.81 132 ALA B O 1
ATOM 4375 N N . THR B 1 133 ? -3.779 -29.453 -11.711 1 98.62 133 THR B N 1
ATOM 4376 C CA . THR B 1 133 ? -2.416 -29.875 -12.023 1 98.62 133 THR B CA 1
ATOM 4377 C C . THR B 1 133 ? -1.611 -28.719 -12.602 1 98.62 133 THR B C 1
ATOM 4379 O O . THR B 1 133 ? -0.421 -28.859 -12.891 1 98.62 133 THR B O 1
ATOM 4382 N N . GLY B 1 134 ? -2.207 -27.578 -12.75 1 97.94 134 GLY B N 1
ATOM 4383 C CA . GLY B 1 134 ? -1.519 -26.359 -13.133 1 97.94 134 GLY B CA 1
ATOM 4384 C C . GLY B 1 134 ? -0.97 -26.391 -14.547 1 97.94 134 GLY B C 1
ATOM 4385 O O . GLY B 1 134 ? -1.562 -27.016 -15.43 1 97.94 134 GLY B O 1
ATOM 4386 N N . ALA B 1 135 ? -0.02 -25.578 -14.805 1 98.06 135 ALA B N 1
ATOM 4387 C CA . ALA B 1 135 ? 0.621 -25.422 -16.109 1 98.06 135 ALA B CA 1
ATOM 4388 C C . ALA B 1 135 ? 2.139 -25.359 -15.969 1 98.06 135 ALA B C 1
ATOM 4390 O O . ALA B 1 135 ? 2.66 -25.188 -14.867 1 98.06 135 ALA B O 1
ATOM 4391 N N . ARG B 1 136 ? 2.826 -25.609 -17.016 1 97.31 136 ARG B N 1
ATOM 4392 C CA . ARG B 1 136 ? 4.285 -25.547 -17.078 1 97.31 136 ARG B CA 1
ATOM 4393 C C . ARG B 1 136 ? 4.742 -24.578 -18.172 1 97.31 136 ARG B C 1
ATOM 4395 O O . ARG B 1 136 ? 3.965 -24.219 -19.062 1 97.31 136 ARG B O 1
ATOM 4402 N N . PRO B 1 137 ? 6.02 -24.094 -18.125 1 97.12 137 PRO B N 1
ATOM 4403 C CA . PRO B 1 137 ? 6.504 -23.188 -19.172 1 97.12 137 PRO B CA 1
ATOM 4404 C C . PRO B 1 137 ? 6.441 -23.797 -20.562 1 97.12 137 PRO B C 1
ATOM 4406 O O . PRO B 1 137 ? 6.742 -24.984 -20.719 1 97.12 137 PRO B O 1
ATOM 4409 N N . PHE B 1 138 ? 6.039 -23.016 -21.5 1 97.56 138 PHE B N 1
ATOM 4410 C CA . PHE B 1 138 ? 6.105 -23.438 -22.891 1 97.56 138 PHE B CA 1
ATOM 4411 C C . PHE B 1 138 ? 7.527 -23.297 -23.422 1 97.56 138 PHE B C 1
ATOM 4413 O O . PHE B 1 138 ? 8.133 -22.234 -23.344 1 97.56 138 PHE B O 1
ATOM 4420 N N . ILE B 1 139 ? 8.07 -24.312 -23.953 1 97.62 139 ILE B N 1
ATOM 4421 C CA . ILE B 1 139 ? 9.383 -24.297 -24.594 1 97.62 139 ILE B CA 1
ATOM 4422 C C . ILE B 1 139 ? 9.211 -24.312 -26.109 1 97.62 139 ILE B C 1
ATOM 4424 O O . ILE B 1 139 ? 8.672 -25.281 -26.672 1 97.62 139 ILE B O 1
ATOM 4428 N N . PRO B 1 140 ? 9.656 -23.266 -26.719 1 97.06 140 PRO B N 1
ATOM 4429 C CA . PRO B 1 140 ? 9.5 -23.234 -28.172 1 97.06 140 PRO B CA 1
ATOM 4430 C C . PRO B 1 140 ? 10.227 -24.375 -28.875 1 97.06 140 PRO B C 1
ATOM 4432 O O . PRO B 1 140 ? 11.281 -24.812 -28.406 1 97.06 140 PRO B O 1
ATOM 4435 N N . ASP B 1 141 ? 9.648 -24.812 -30.016 1 96.69 141 ASP B N 1
ATOM 4436 C CA . ASP B 1 141 ? 10.258 -25.875 -30.812 1 96.69 141 ASP B CA 1
ATOM 4437 C C . ASP B 1 141 ? 11.25 -25.312 -31.828 1 96.69 141 ASP B C 1
ATOM 4439 O O . ASP B 1 141 ? 10.977 -25.281 -33.031 1 96.69 141 ASP B O 1
ATOM 4443 N N . ILE B 1 142 ? 12.367 -24.922 -31.375 1 97.69 142 ILE B N 1
ATOM 4444 C CA . ILE B 1 142 ? 13.438 -24.391 -32.188 1 97.69 142 ILE B CA 1
ATOM 4445 C C . ILE B 1 142 ? 14.758 -25.078 -31.844 1 97.69 142 ILE B C 1
ATOM 4447 O O . ILE B 1 142 ? 14.914 -25.578 -30.734 1 97.69 142 ILE B O 1
ATOM 4451 N N . PRO B 1 143 ? 15.719 -25.094 -32.781 1 98.06 143 PRO B N 1
ATOM 4452 C CA . PRO B 1 143 ? 17.016 -25.688 -32.469 1 98.06 143 PRO B CA 1
ATOM 4453 C C . PRO B 1 143 ? 17.688 -25.016 -31.266 1 98.06 143 PRO B C 1
ATOM 4455 O O . PRO B 1 143 ? 17.734 -23.797 -31.188 1 98.06 143 PRO B O 1
ATOM 4458 N N . GLY B 1 144 ? 18.109 -25.891 -30.328 1 98.31 144 GLY B N 1
ATOM 4459 C CA . GLY B 1 144 ? 18.875 -25.375 -29.219 1 98.31 144 GLY B CA 1
ATOM 4460 C C . GLY B 1 144 ? 18.016 -24.938 -28.047 1 98.31 144 GLY B C 1
ATOM 4461 O O . GLY B 1 144 ? 18.516 -24.375 -27.078 1 98.31 144 GLY B O 1
ATOM 4462 N N . SER B 1 145 ? 16.734 -25.188 -28.047 1 97.44 145 SER B N 1
ATOM 4463 C CA . SER B 1 145 ? 15.812 -24.75 -27 1 97.44 145 SER B CA 1
ATOM 4464 C C . SER B 1 145 ? 16.188 -25.344 -25.641 1 97.44 145 SER B C 1
ATOM 4466 O O . SER B 1 145 ? 15.828 -24.797 -24.594 1 97.44 145 SER B O 1
ATOM 4468 N N . GLN B 1 146 ? 16.938 -26.438 -25.594 1 96.69 146 GLN B N 1
ATOM 4469 C CA . GLN B 1 146 ? 17.328 -27.078 -24.344 1 96.69 146 GLN B CA 1
ATOM 4470 C C . GLN B 1 146 ? 18.266 -26.188 -23.547 1 96.69 146 GLN B C 1
ATOM 4472 O O . GLN B 1 146 ? 18.469 -26.406 -22.344 1 96.69 146 GLN B O 1
ATOM 4477 N N . TYR B 1 147 ? 18.859 -25.172 -24.203 1 97 147 TYR B N 1
ATOM 4478 C CA . TYR B 1 147 ? 19.797 -24.281 -23.531 1 97 147 TYR B CA 1
ATOM 4479 C C . TYR B 1 147 ? 19.062 -23.172 -22.797 1 97 147 TYR B C 1
ATOM 4481 O O . TYR B 1 147 ? 19.656 -22.438 -22 1 97 147 TYR B O 1
ATOM 4489 N N . GLY B 1 148 ? 17.797 -23.062 -23.016 1 97.69 148 GLY B N 1
ATOM 4490 C CA . GLY B 1 148 ? 17.031 -21.969 -22.438 1 97.69 148 GLY B CA 1
ATOM 4491 C C . GLY B 1 148 ? 16.625 -22.203 -21 1 97.69 148 GLY B C 1
ATOM 4492 O O . GLY B 1 148 ? 16.234 -23.312 -20.641 1 97.69 148 GLY B O 1
ATOM 4493 N N . LEU B 1 149 ? 16.75 -21.203 -20.188 1 98 149 LEU B N 1
ATOM 4494 C CA . LEU B 1 149 ? 16.219 -21.203 -18.828 1 98 149 LEU B CA 1
ATOM 4495 C C . LEU B 1 149 ? 14.742 -20.844 -18.828 1 98 149 LEU B C 1
ATOM 4497 O O . LEU B 1 149 ? 14.219 -20.344 -19.828 1 98 149 LEU B O 1
ATOM 4501 N N . THR B 1 150 ? 14.047 -21.172 -17.766 1 97.81 150 THR B N 1
ATOM 4502 C CA . THR B 1 150 ? 12.68 -20.75 -17.484 1 97.81 150 THR B CA 1
ATOM 4503 C C . THR B 1 150 ? 12.547 -20.281 -16.031 1 97.81 150 THR B C 1
ATOM 4505 O O . THR B 1 150 ? 13.531 -20.219 -15.305 1 97.81 150 THR B O 1
ATOM 4508 N N . ASN B 1 151 ? 11.32 -19.922 -15.688 1 96.5 151 ASN B N 1
ATOM 4509 C CA . ASN B 1 151 ? 11.07 -19.5 -14.312 1 96.5 151 ASN B CA 1
ATOM 4510 C C . ASN B 1 151 ? 11.469 -20.578 -13.312 1 96.5 151 ASN B C 1
ATOM 4512 O O . ASN B 1 151 ? 11.812 -20.281 -12.172 1 96.5 151 ASN B O 1
ATOM 4516 N N . ARG B 1 152 ? 11.555 -21.812 -13.75 1 96.19 152 ARG B N 1
ATOM 4517 C CA . ARG B 1 152 ? 11.883 -22.938 -12.875 1 96.19 152 ARG B CA 1
ATOM 4518 C C . ARG B 1 152 ? 13.367 -22.953 -12.531 1 96.19 152 ARG B C 1
ATOM 4520 O O . ARG B 1 152 ? 13.789 -23.625 -11.586 1 96.19 152 ARG B O 1
ATOM 4527 N N . ASP B 1 153 ? 14.117 -22.172 -13.297 1 97.12 153 ASP B N 1
ATOM 4528 C CA . ASP B 1 153 ? 15.562 -22.25 -13.164 1 97.12 153 ASP B CA 1
ATOM 4529 C C . ASP B 1 153 ? 16.109 -21.094 -12.336 1 97.12 153 ASP B C 1
ATOM 4531 O O . ASP B 1 153 ? 17.281 -21.078 -11.961 1 97.12 153 ASP B O 1
ATOM 4535 N N . ILE B 1 154 ? 15.273 -20.141 -11.992 1 97.75 154 ILE B N 1
ATOM 4536 C CA . ILE B 1 154 ? 15.695 -18.906 -11.344 1 97.75 154 ILE B CA 1
ATOM 4537 C C . ILE B 1 154 ? 16.422 -19.219 -10.039 1 97.75 154 ILE B C 1
ATOM 4539 O O . ILE B 1 154 ? 17.453 -18.625 -9.734 1 97.75 154 ILE B O 1
ATOM 4543 N N . LEU B 1 155 ? 15.938 -20.234 -9.32 1 97.5 155 LEU B N 1
ATOM 4544 C CA . LEU B 1 155 ? 16.516 -20.547 -8.023 1 97.5 155 LEU B CA 1
ATOM 4545 C C . LEU B 1 155 ? 17.547 -21.672 -8.148 1 97.5 155 LEU B C 1
ATOM 4547 O O . LEU B 1 155 ? 18.031 -22.188 -7.145 1 97.5 155 LEU B O 1
ATOM 4551 N N . LYS B 1 156 ? 17.844 -22.062 -9.406 1 96.56 156 LYS B N 1
ATOM 4552 C CA . LYS B 1 156 ? 18.781 -23.172 -9.617 1 96.56 156 LYS B CA 1
ATOM 4553 C C . LYS B 1 156 ? 20.125 -22.672 -10.125 1 96.56 156 LYS B C 1
ATOM 4555 O O . LYS B 1 156 ? 21.094 -23.422 -10.172 1 96.56 156 LYS B O 1
ATOM 4560 N N . ILE B 1 157 ? 20.125 -21.422 -10.477 1 92.81 157 ILE B N 1
ATOM 4561 C CA . ILE B 1 157 ? 21.406 -20.875 -10.938 1 92.81 157 ILE B CA 1
ATOM 4562 C C . ILE B 1 157 ? 22.141 -20.25 -9.758 1 92.81 157 ILE B C 1
ATOM 4564 O O . ILE B 1 157 ? 21.531 -19.766 -8.812 1 92.81 157 ILE B O 1
ATOM 4568 N N . ASP B 1 158 ? 23.453 -20.219 -9.844 1 86.94 158 ASP B N 1
ATOM 4569 C CA . ASP B 1 158 ? 24.25 -19.797 -8.695 1 86.94 158 ASP B CA 1
ATOM 4570 C C . ASP B 1 158 ? 24.734 -18.359 -8.875 1 86.94 158 ASP B C 1
ATOM 4572 O O . ASP B 1 158 ? 25.234 -17.75 -7.926 1 86.94 158 ASP B O 1
ATOM 4576 N N . LYS B 1 159 ? 24.672 -17.938 -10.109 1 94.56 159 LYS B N 1
ATOM 4577 C CA . LYS B 1 159 ? 25.156 -16.578 -10.367 1 94.56 159 LYS B CA 1
ATOM 4578 C C . LYS B 1 159 ? 24.234 -15.852 -11.344 1 94.56 159 LYS B C 1
ATOM 4580 O O . LYS B 1 159 ? 23.578 -16.469 -12.172 1 94.56 159 LYS B O 1
ATOM 4585 N N . VAL B 1 160 ? 24.281 -14.641 -11.227 1 97.25 160 VAL B N 1
ATOM 4586 C CA . VAL B 1 160 ? 23.562 -13.773 -12.156 1 97.25 160 VAL B CA 1
ATOM 4587 C C . VAL B 1 160 ? 24.25 -13.805 -13.523 1 97.25 160 VAL B C 1
ATOM 4589 O O . VAL B 1 160 ? 25.438 -13.539 -13.625 1 97.25 160 VAL B O 1
ATOM 4592 N N . PRO B 1 161 ? 23.484 -14.141 -14.508 1 97.62 161 PRO B N 1
ATOM 4593 C CA . PRO B 1 161 ? 24.125 -14.125 -15.828 1 97.62 161 PRO B CA 1
ATOM 4594 C C . PRO B 1 161 ? 24.594 -12.734 -16.234 1 97.62 161 PRO B C 1
ATOM 4596 O O . PRO B 1 161 ? 23.922 -11.742 -15.961 1 97.62 161 PRO B O 1
ATOM 4599 N N . GLU B 1 162 ? 25.75 -12.656 -16.906 1 98 162 GLU B N 1
ATOM 4600 C CA . GLU B 1 162 ? 26.25 -11.367 -17.375 1 98 162 GLU B CA 1
ATOM 4601 C C . GLU B 1 162 ? 25.359 -10.789 -18.469 1 98 162 GLU B C 1
ATOM 4603 O O . GLU B 1 162 ? 25.094 -9.586 -18.484 1 98 162 GLU B O 1
ATOM 4608 N N . LYS B 1 163 ? 25.016 -11.664 -19.375 1 98.56 163 LYS B N 1
ATOM 4609 C CA . LYS B 1 163 ? 24.125 -11.328 -20.484 1 98.56 163 LYS B CA 1
ATOM 4610 C C . LYS B 1 163 ? 22.938 -12.289 -20.547 1 98.56 163 LYS B C 1
ATOM 4612 O O . LYS B 1 163 ? 23.109 -13.5 -20.375 1 98.56 163 LYS B O 1
ATOM 4617 N N . LEU B 1 164 ? 21.75 -11.75 -20.688 1 98.62 164 LEU B N 1
ATOM 4618 C CA . LEU B 1 164 ? 20.516 -12.539 -20.656 1 98.62 164 LEU B CA 1
ATOM 4619 C C . LEU B 1 164 ? 19.609 -12.156 -21.828 1 98.62 164 LEU B C 1
ATOM 4621 O O . LEU B 1 164 ? 19.344 -10.969 -22.047 1 98.62 164 LEU B O 1
ATOM 4625 N N . ASN B 1 165 ? 19.203 -13.109 -22.625 1 98.81 165 ASN B N 1
ATOM 4626 C CA . ASN B 1 165 ? 18.219 -12.938 -23.688 1 98.81 165 ASN B CA 1
ATOM 4627 C C . ASN B 1 165 ? 16.859 -13.531 -23.297 1 98.81 165 ASN B C 1
ATOM 4629 O O . ASN B 1 165 ? 16.688 -14.75 -23.328 1 98.81 165 ASN B O 1
ATOM 4633 N N . ILE B 1 166 ? 15.953 -12.727 -23.016 1 98.81 166 ILE B N 1
ATOM 4634 C CA . ILE B 1 166 ? 14.625 -13.172 -22.609 1 98.81 166 ILE B CA 1
ATOM 4635 C C . ILE B 1 166 ? 13.711 -13.234 -23.828 1 98.81 166 ILE B C 1
ATOM 4637 O O . ILE B 1 166 ? 13.453 -12.219 -24.484 1 98.81 166 ILE B O 1
ATOM 4641 N N . VAL B 1 167 ? 13.25 -14.422 -24.109 1 98.56 167 VAL B N 1
ATOM 4642 C CA . VAL B 1 167 ? 12.352 -14.656 -25.234 1 98.56 167 VAL B CA 1
ATOM 4643 C C . VAL B 1 167 ? 10.898 -14.578 -24.766 1 98.56 167 VAL B C 1
ATOM 4645 O O . VAL B 1 167 ? 10.453 -15.398 -23.969 1 98.56 167 VAL B O 1
ATOM 4648 N N . GLY B 1 168 ? 10.133 -13.609 -25.281 1 97.69 168 GLY B N 1
ATOM 4649 C CA . GLY B 1 168 ? 8.781 -13.305 -24.859 1 97.69 168 GLY B CA 1
ATOM 4650 C C . GLY B 1 168 ? 8.594 -11.852 -24.453 1 97.69 168 GLY B C 1
ATOM 4651 O O . GLY B 1 168 ? 9.547 -11.188 -24.047 1 97.69 168 GLY B O 1
ATOM 4652 N N . GLY B 1 169 ? 7.387 -11.359 -24.516 1 96.5 169 GLY B N 1
ATOM 4653 C CA . GLY B 1 169 ? 7.137 -9.961 -24.219 1 96.5 169 GLY B CA 1
ATOM 4654 C C . GLY B 1 169 ? 6.023 -9.758 -23.203 1 96.5 169 GLY B C 1
ATOM 4655 O O . GLY B 1 169 ? 5.523 -8.641 -23.047 1 96.5 169 GLY B O 1
ATOM 4656 N N . GLY B 1 170 ? 5.641 -10.789 -22.484 1 95.69 170 GLY B N 1
ATOM 4657 C CA . GLY B 1 170 ? 4.551 -10.695 -21.531 1 95.69 170 GLY B CA 1
ATOM 4658 C C . GLY B 1 170 ? 5.008 -10.25 -20.156 1 95.69 170 GLY B C 1
ATOM 4659 O O . GLY B 1 170 ? 6.117 -9.727 -20 1 95.69 170 GLY B O 1
ATOM 4660 N N . ILE B 1 171 ? 4.25 -10.406 -19.172 1 94.56 171 ILE B N 1
ATOM 4661 C CA . ILE B 1 171 ? 4.449 -9.922 -17.812 1 94.56 171 ILE B CA 1
ATOM 4662 C C . ILE B 1 171 ? 5.68 -10.586 -17.203 1 94.56 171 ILE B C 1
ATOM 4664 O O . ILE B 1 171 ? 6.555 -9.906 -16.656 1 94.56 171 ILE B O 1
ATOM 4668 N N . ILE B 1 172 ? 5.754 -11.875 -17.359 1 95.81 172 ILE B N 1
ATOM 4669 C CA . ILE B 1 172 ? 6.859 -12.617 -16.766 1 95.81 172 ILE B CA 1
ATOM 4670 C C . ILE B 1 172 ? 8.18 -12.148 -17.375 1 95.81 172 ILE B C 1
ATOM 4672 O O . ILE B 1 172 ? 9.172 -11.977 -16.656 1 95.81 172 ILE B O 1
ATOM 4676 N N . ALA B 1 173 ? 8.188 -11.953 -18.672 1 97.69 173 ALA B N 1
ATOM 4677 C CA . ALA B 1 173 ? 9.391 -11.492 -19.375 1 97.69 173 ALA B CA 1
ATOM 4678 C C . ALA B 1 173 ? 9.891 -10.18 -18.781 1 97.69 173 ALA B C 1
ATOM 4680 O O . ALA B 1 173 ? 11.078 -10.047 -18.469 1 97.69 173 ALA B O 1
ATOM 4681 N N . VAL B 1 174 ? 9.008 -9.289 -18.531 1 97.94 174 VAL B N 1
ATOM 4682 C CA . VAL B 1 174 ? 9.367 -7.945 -18.109 1 97.94 174 VAL B CA 1
ATOM 4683 C C . VAL B 1 174 ? 9.766 -7.961 -16.625 1 97.94 174 VAL B C 1
ATOM 4685 O O . VAL B 1 174 ? 10.688 -7.258 -16.219 1 97.94 174 VAL B O 1
ATOM 4688 N N . GLU B 1 175 ? 9.086 -8.766 -15.812 1 98.06 175 GLU B N 1
ATOM 4689 C CA . GLU B 1 175 ? 9.453 -8.906 -14.414 1 98.06 175 GLU B CA 1
ATOM 4690 C C . GLU B 1 175 ? 10.867 -9.469 -14.266 1 98.06 175 GLU B C 1
ATOM 4692 O O . GLU B 1 175 ? 11.664 -8.953 -13.484 1 98.06 175 GLU B O 1
ATOM 4697 N N . VAL B 1 176 ? 11.148 -10.477 -15.039 1 98.38 176 VAL B N 1
ATOM 4698 C CA . VAL B 1 176 ? 12.461 -11.117 -14.992 1 98.38 176 VAL B CA 1
ATOM 4699 C C . VAL B 1 176 ? 13.531 -10.164 -15.508 1 98.38 176 VAL B C 1
ATOM 4701 O O . VAL B 1 176 ? 14.625 -10.078 -14.938 1 98.38 176 VAL B O 1
ATOM 4704 N N . ALA B 1 177 ? 13.188 -9.445 -16.547 1 98.56 177 ALA B N 1
ATOM 4705 C CA . ALA B 1 177 ? 14.109 -8.453 -17.094 1 98.56 177 ALA B CA 1
ATOM 4706 C C . ALA B 1 177 ? 14.469 -7.41 -16.031 1 98.56 177 ALA B C 1
ATOM 4708 O O . ALA B 1 177 ? 15.641 -7.059 -15.875 1 98.56 177 ALA B O 1
ATOM 4709 N N . ASN B 1 178 ? 13.492 -6.949 -15.305 1 98.38 178 ASN B N 1
ATOM 4710 C CA . ASN B 1 178 ? 13.711 -5.973 -14.242 1 98.38 178 ASN B CA 1
ATOM 4711 C C . ASN B 1 178 ? 14.656 -6.516 -13.172 1 98.38 178 ASN B C 1
ATOM 4713 O O . ASN B 1 178 ? 15.586 -5.828 -12.758 1 98.38 178 ASN B O 1
ATOM 4717 N N . ILE B 1 179 ? 14.414 -7.719 -12.781 1 98.5 179 ILE B N 1
ATOM 4718 C CA . ILE B 1 179 ? 15.172 -8.344 -11.703 1 98.5 179 ILE B CA 1
ATOM 4719 C C . ILE B 1 179 ? 16.641 -8.469 -12.109 1 98.5 179 ILE B C 1
ATOM 4721 O O . ILE B 1 179 ? 17.531 -7.953 -11.43 1 98.5 179 ILE B O 1
ATOM 4725 N N . TYR B 1 180 ? 16.922 -9.031 -13.25 1 98.44 180 TYR B N 1
ATOM 4726 C CA . TYR B 1 180 ? 18.297 -9.367 -13.602 1 98.44 180 TYR B CA 1
ATOM 4727 C C . TYR B 1 180 ? 19.047 -8.133 -14.094 1 98.44 180 TYR B C 1
ATOM 4729 O O . TYR B 1 180 ? 20.25 -8.008 -13.867 1 98.44 180 TYR B O 1
ATOM 4737 N N . SER B 1 181 ? 18.344 -7.234 -14.773 1 98.44 181 SER B N 1
ATOM 4738 C CA . SER B 1 181 ? 19.016 -5.992 -15.141 1 98.44 181 SER B CA 1
ATOM 4739 C C . SER B 1 181 ? 19.484 -5.227 -13.906 1 98.44 181 SER B C 1
ATOM 4741 O O . SER B 1 181 ? 20.594 -4.715 -13.875 1 98.44 181 SER B O 1
ATOM 4743 N N . THR B 1 182 ? 18.656 -5.188 -12.852 1 97.81 182 THR B N 1
ATOM 4744 C CA . THR B 1 182 ? 19 -4.48 -11.617 1 97.81 182 THR B CA 1
ATOM 4745 C C . THR B 1 182 ? 20.125 -5.191 -10.891 1 97.81 182 THR B C 1
ATOM 4747 O O . THR B 1 182 ? 20.953 -4.547 -10.234 1 97.81 182 THR B O 1
ATOM 4750 N N . LEU B 1 183 ? 20.156 -6.496 -11.086 1 97.5 183 LEU B N 1
ATOM 4751 C CA . LEU B 1 183 ? 21.203 -7.281 -10.438 1 97.5 183 LEU B CA 1
ATOM 4752 C C . LEU B 1 183 ? 22.5 -7.223 -11.234 1 97.5 183 LEU B C 1
ATOM 4754 O O . LEU B 1 183 ? 23.5 -7.793 -10.828 1 97.5 183 LEU B O 1
ATOM 4758 N N . GLY B 1 184 ? 22.453 -6.621 -12.484 1 96.81 184 GLY B N 1
ATOM 4759 C CA . GLY B 1 184 ? 23.703 -6.336 -13.156 1 96.81 184 GLY B CA 1
ATOM 4760 C C . GLY B 1 184 ? 23.797 -6.953 -14.539 1 96.81 184 GLY B C 1
ATOM 4761 O O . GLY B 1 184 ? 24.766 -6.73 -15.266 1 96.81 184 GLY B O 1
ATOM 4762 N N . SER B 1 185 ? 22.812 -7.676 -14.969 1 98.31 185 SER B N 1
ATOM 4763 C CA . SER B 1 185 ? 22.844 -8.32 -16.281 1 98.31 185 SER B CA 1
ATOM 4764 C C . SER B 1 185 ? 22.578 -7.32 -17.391 1 98.31 185 SER B C 1
ATOM 4766 O O . SER B 1 185 ? 21.781 -6.391 -17.234 1 98.31 185 SER B O 1
ATOM 4768 N N . GLU B 1 186 ? 23.281 -7.492 -18.5 1 98.5 186 GLU B N 1
ATOM 4769 C CA . GLU B 1 186 ? 22.812 -6.922 -19.75 1 98.5 186 GLU B CA 1
ATOM 4770 C C . GLU B 1 186 ? 21.641 -7.734 -20.312 1 98.5 186 GLU B C 1
ATOM 4772 O O . GLU B 1 186 ? 21.812 -8.906 -20.656 1 98.5 186 GLU B O 1
ATOM 4777 N N . VAL B 1 187 ? 20.469 -7.109 -20.5 1 98.69 187 VAL B N 1
ATOM 4778 C CA . VAL B 1 187 ? 19.266 -7.891 -20.781 1 98.69 187 VAL B CA 1
ATOM 4779 C C . VAL B 1 187 ? 18.672 -7.441 -22.109 1 98.69 187 VAL B C 1
ATOM 4781 O O . VAL B 1 187 ? 18.547 -6.242 -22.375 1 98.69 187 VAL B O 1
ATOM 4784 N N . ASN B 1 188 ? 18.297 -8.391 -22.969 1 98.62 188 ASN B N 1
ATOM 4785 C CA . ASN B 1 188 ? 17.438 -8.203 -24.141 1 98.62 188 ASN B CA 1
ATOM 4786 C C . ASN B 1 188 ? 16.078 -8.867 -23.938 1 98.62 188 ASN B C 1
ATOM 4788 O O . ASN B 1 188 ? 16.016 -10.023 -23.516 1 98.62 188 ASN B O 1
ATOM 4792 N N . ILE B 1 189 ? 15.086 -8.125 -24.203 1 98.44 189 ILE B N 1
ATOM 4793 C CA . ILE B 1 189 ? 13.766 -8.719 -24.375 1 98.44 189 ILE B CA 1
ATOM 4794 C C . ILE B 1 189 ? 13.477 -8.891 -25.875 1 98.44 189 ILE B C 1
ATOM 4796 O O . ILE B 1 189 ? 13.547 -7.926 -26.641 1 98.44 189 ILE B O 1
ATOM 4800 N N . ILE B 1 190 ? 13.219 -10.086 -26.266 1 98.5 190 ILE B N 1
ATOM 4801 C CA . ILE B 1 190 ? 12.906 -10.383 -27.656 1 98.5 190 ILE B CA 1
ATOM 4802 C C . ILE B 1 190 ? 11.453 -10.828 -27.781 1 98.5 190 ILE B C 1
ATOM 4804 O O . ILE B 1 190 ? 11.102 -11.945 -27.391 1 98.5 190 ILE B O 1
ATOM 4808 N N . ALA B 1 191 ? 10.633 -9.992 -28.359 1 97.69 191 ALA B N 1
ATOM 4809 C CA . ALA B 1 191 ? 9.195 -10.25 -28.469 1 97.69 191 ALA B CA 1
ATOM 4810 C C . ALA B 1 191 ? 8.789 -10.438 -29.922 1 97.69 191 ALA B C 1
ATOM 4812 O O . ALA B 1 191 ? 9.164 -9.641 -30.797 1 97.69 191 ALA B O 1
ATOM 4813 N N . ARG B 1 192 ? 8.023 -11.453 -30.125 1 95.38 192 ARG B N 1
ATOM 4814 C CA . ARG B 1 192 ? 7.559 -11.727 -31.484 1 95.38 192 ARG B CA 1
ATOM 4815 C C . ARG B 1 192 ? 6.688 -10.586 -32 1 95.38 192 ARG B C 1
ATOM 4817 O O . ARG B 1 192 ? 6.742 -10.25 -33.188 1 95.38 192 ARG B O 1
ATOM 4824 N N . SER B 1 193 ? 5.859 -10.062 -31.188 1 94.62 193 SER B N 1
ATOM 4825 C CA . SER B 1 193 ? 5.051 -8.898 -31.516 1 94.62 193 SER B CA 1
ATOM 4826 C C . SER B 1 193 ? 5.457 -7.688 -30.688 1 94.62 193 SER B C 1
ATOM 4828 O O . SER B 1 193 ? 6.562 -7.168 -30.828 1 94.62 193 SER B O 1
ATOM 4830 N N . LYS B 1 194 ? 4.516 -7.188 -29.906 1 94 194 LYS B N 1
ATOM 4831 C CA . LYS B 1 194 ? 4.816 -6.059 -29.031 1 94 194 LYS B CA 1
ATOM 4832 C C . LYS B 1 194 ? 4.949 -6.508 -27.578 1 94 194 LYS B C 1
ATOM 4834 O O . LYS B 1 194 ? 4.234 -7.41 -27.141 1 94 194 LYS B O 1
ATOM 4839 N N . ALA B 1 195 ? 5.922 -5.918 -26.906 1 95.25 195 ALA B N 1
ATOM 4840 C CA . ALA B 1 195 ? 6.051 -6.172 -25.469 1 95.25 195 ALA B CA 1
ATOM 4841 C C . ALA B 1 195 ? 4.914 -5.512 -24.703 1 95.25 195 ALA B C 1
ATOM 4843 O O . ALA B 1 195 ? 4.512 -4.391 -25.016 1 95.25 195 ALA B O 1
ATOM 4844 N N . LEU B 1 196 ? 4.383 -6.211 -23.703 1 95.75 196 LEU B N 1
ATOM 4845 C CA . LEU B 1 196 ? 3.314 -5.738 -22.828 1 95.75 196 LEU B CA 1
ATOM 4846 C C . LEU B 1 196 ? 2.129 -5.23 -23.641 1 95.75 196 LEU B C 1
ATOM 4848 O O . LEU B 1 196 ? 1.644 -4.121 -23.406 1 95.75 196 LEU B O 1
ATOM 4852 N N . LYS B 1 197 ? 1.686 -6.004 -24.516 1 89.69 197 LYS B N 1
ATOM 4853 C CA . LYS B 1 197 ? 0.642 -5.594 -25.453 1 89.69 197 LYS B CA 1
ATOM 4854 C C . LYS B 1 197 ? -0.68 -5.348 -24.719 1 89.69 197 LYS B C 1
ATOM 4856 O O . LYS B 1 197 ? -1.53 -4.602 -25.219 1 89.69 197 LYS B O 1
ATOM 4861 N N . GLU B 1 198 ? -0.858 -5.969 -23.578 1 84.25 198 GLU B N 1
ATOM 4862 C CA . GLU B 1 198 ? -2.125 -5.875 -22.859 1 84.25 198 GLU B CA 1
ATOM 4863 C C . GLU B 1 198 ? -2.182 -4.609 -22 1 84.25 198 GLU B C 1
ATOM 4865 O O . GLU B 1 198 ? -3.23 -4.273 -21.453 1 84.25 198 GLU B O 1
ATOM 4870 N N . ILE B 1 199 ? -1.097 -3.943 -21.922 1 91 199 ILE B N 1
ATOM 4871 C CA . ILE B 1 199 ? -1.007 -2.779 -21.047 1 91 199 ILE B CA 1
ATOM 4872 C C . ILE B 1 199 ? -1.248 -1.507 -21.859 1 91 199 ILE B C 1
ATOM 4874 O O . ILE B 1 199 ? -0.911 -1.442 -23.047 1 91 199 ILE B O 1
ATOM 4878 N N . ASP B 1 200 ? -1.829 -0.544 -21.203 1 92.5 200 ASP B N 1
ATOM 4879 C CA . ASP B 1 200 ? -2.078 0.765 -21.797 1 92.5 200 ASP B CA 1
ATOM 4880 C C . ASP B 1 200 ? -0.793 1.364 -22.359 1 92.5 200 ASP B C 1
ATOM 4882 O O . ASP B 1 200 ? 0.267 1.272 -21.734 1 92.5 200 ASP B O 1
ATOM 4886 N N . SER B 1 201 ? -0.924 2.037 -23.5 1 93.38 201 SER B N 1
ATOM 4887 C CA . SER B 1 201 ? 0.24 2.527 -24.219 1 93.38 201 SER B CA 1
ATOM 4888 C C . SER B 1 201 ? 1.017 3.553 -23.406 1 93.38 201 SER B C 1
ATOM 4890 O O . SER B 1 201 ? 2.25 3.541 -23.391 1 93.38 201 SER B O 1
ATOM 4892 N N . ASP B 1 202 ? 0.321 4.492 -22.734 1 94.62 202 ASP B N 1
ATOM 4893 C CA . ASP B 1 202 ? 0.986 5.5 -21.922 1 94.62 202 ASP B CA 1
ATOM 4894 C C . ASP B 1 202 ? 1.761 4.852 -20.781 1 94.62 202 ASP B C 1
ATOM 4896 O O . ASP B 1 202 ? 2.867 5.285 -20.453 1 94.62 202 ASP B O 1
ATOM 4900 N N . ILE B 1 203 ? 1.193 3.857 -20.281 1 96.56 203 ILE B N 1
ATOM 4901 C CA . ILE B 1 203 ? 1.802 3.143 -19.156 1 96.56 203 ILE B CA 1
ATOM 4902 C C . ILE B 1 203 ? 3.031 2.377 -19.641 1 96.56 203 ILE B C 1
ATOM 4904 O O . ILE B 1 203 ? 4.078 2.395 -19 1 96.56 203 ILE B O 1
ATOM 4908 N N . LYS B 1 204 ? 2.85 1.754 -20.766 1 95.62 204 LYS B N 1
ATOM 4909 C CA . LYS B 1 204 ? 3.955 1.017 -21.375 1 95.62 204 LYS B CA 1
ATOM 4910 C C . LYS B 1 204 ? 5.141 1.936 -21.641 1 95.62 204 LYS B C 1
ATOM 4912 O O . LYS B 1 204 ? 6.289 1.581 -21.359 1 95.62 204 LYS B O 1
ATOM 4917 N N . ASP B 1 205 ? 4.848 3.084 -22.156 1 95.38 205 ASP B N 1
ATOM 4918 C CA . ASP B 1 205 ? 5.891 4.066 -22.438 1 95.38 205 ASP B CA 1
ATOM 4919 C C . ASP B 1 205 ? 6.629 4.469 -21.172 1 95.38 205 ASP B C 1
ATOM 4921 O O . ASP B 1 205 ? 7.855 4.566 -21.156 1 95.38 205 ASP B O 1
ATOM 4925 N N . TYR B 1 206 ? 5.91 4.707 -20.125 1 96.56 206 TYR B N 1
ATOM 4926 C CA . TYR B 1 206 ? 6.527 5.059 -18.859 1 96.56 206 TYR B CA 1
ATOM 4927 C C . TYR B 1 206 ? 7.426 3.936 -18.359 1 96.56 206 TYR B C 1
ATOM 4929 O O . TYR B 1 206 ? 8.539 4.188 -17.891 1 96.56 206 TYR B O 1
ATOM 4937 N N . ILE B 1 207 ? 6.949 2.73 -18.484 1 97.06 207 ILE B N 1
ATOM 4938 C CA . ILE B 1 207 ? 7.699 1.568 -18.016 1 97.06 207 ILE B CA 1
ATOM 4939 C C . ILE B 1 207 ? 9.039 1.499 -18.75 1 97.06 207 ILE B C 1
ATOM 4941 O O . ILE B 1 207 ? 10.094 1.447 -18.109 1 97.06 207 ILE B O 1
ATOM 4945 N N . PHE B 1 208 ? 9.031 1.559 -20.031 1 95.44 208 PHE B N 1
ATOM 4946 C CA . PHE B 1 208 ? 10.234 1.324 -20.828 1 95.44 208 PHE B CA 1
ATOM 4947 C C . PHE B 1 208 ? 11.188 2.508 -20.734 1 95.44 208 PHE B C 1
ATOM 4949 O O . PHE B 1 208 ? 12.406 2.33 -20.75 1 95.44 208 PHE B O 1
ATOM 4956 N N . LYS B 1 209 ? 10.648 3.691 -20.516 1 94.94 209 LYS B N 1
ATOM 4957 C CA . LYS B 1 209 ? 11.492 4.887 -20.469 1 94.94 209 LYS B CA 1
ATOM 4958 C C . LYS B 1 209 ? 12.055 5.117 -19.078 1 94.94 209 LYS B C 1
ATOM 4960 O O . LYS B 1 209 ? 13.211 5.531 -18.938 1 94.94 209 LYS B O 1
ATOM 4965 N N . ASN B 1 210 ? 11.234 4.805 -18.047 1 94.19 210 ASN B N 1
ATOM 4966 C CA . ASN B 1 210 ? 11.609 5.242 -16.703 1 94.19 210 ASN B CA 1
ATOM 4967 C C . ASN B 1 210 ? 11.992 4.059 -15.82 1 94.19 210 ASN B C 1
ATOM 4969 O O . ASN B 1 210 ? 12.836 4.191 -14.93 1 94.19 210 ASN B O 1
ATOM 4973 N N . LEU B 1 211 ? 11.359 2.949 -16.062 1 94.5 211 LEU B N 1
ATOM 4974 C CA . LEU B 1 211 ? 11.586 1.833 -15.148 1 94.5 211 LEU B CA 1
ATOM 4975 C C . LEU B 1 211 ? 12.57 0.834 -15.742 1 94.5 211 LEU B C 1
ATOM 4977 O O . LEU B 1 211 ? 13.281 0.149 -15 1 94.5 211 LEU B O 1
ATOM 4981 N N . LEU B 1 212 ? 12.578 0.727 -17.062 1 95.38 212 LEU B N 1
ATOM 4982 C CA . LEU B 1 212 ? 13.406 -0.278 -17.719 1 95.38 212 LEU B CA 1
ATOM 4983 C C . LEU B 1 212 ? 14.305 0.363 -18.766 1 95.38 212 LEU B C 1
ATOM 4985 O O . LEU B 1 212 ? 14.5 -0.195 -19.844 1 95.38 212 LEU B O 1
ATOM 4989 N N . SER B 1 213 ? 14.805 1.447 -18.438 1 90.25 213 SER B N 1
ATOM 4990 C CA . SER B 1 213 ? 15.539 2.248 -19.406 1 90.25 213 SER B CA 1
ATOM 4991 C C . SER B 1 213 ? 16.828 1.552 -19.828 1 90.25 213 SER B C 1
ATOM 4993 O O . SER B 1 213 ? 17.375 1.835 -20.906 1 90.25 213 SER B O 1
ATOM 4995 N N . GLU B 1 214 ? 17.297 0.606 -19.094 1 93.5 214 GLU B N 1
ATOM 4996 C CA . GLU B 1 214 ? 18.594 -0.011 -19.375 1 93.5 214 GLU B CA 1
ATOM 4997 C C . GLU B 1 214 ? 18.422 -1.315 -20.156 1 93.5 214 GLU B C 1
ATOM 4999 O O . GLU B 1 214 ? 19.406 -1.97 -20.5 1 93.5 214 GLU B O 1
ATOM 5004 N N . ILE B 1 215 ? 17.25 -1.703 -20.422 1 97.19 215 ILE B N 1
ATOM 5005 C CA . ILE B 1 215 ? 16.953 -2.977 -21.062 1 97.19 215 ILE B CA 1
ATOM 5006 C C . ILE B 1 215 ? 16.734 -2.76 -22.562 1 97.19 215 ILE B C 1
ATOM 5008 O O . ILE B 1 215 ? 16.094 -1.788 -22.969 1 97.19 215 ILE B O 1
ATOM 5012 N N . ASN B 1 216 ? 17.297 -3.574 -23.359 1 97.5 216 ASN B N 1
ATOM 5013 C CA . ASN B 1 216 ? 17.078 -3.539 -24.797 1 97.5 216 ASN B CA 1
ATOM 5014 C C . ASN B 1 216 ? 15.859 -4.355 -25.203 1 97.5 216 ASN B C 1
ATOM 5016 O O . ASN B 1 216 ? 15.789 -5.555 -24.938 1 97.5 216 ASN B O 1
ATOM 5020 N N . ILE B 1 217 ? 14.938 -3.688 -25.875 1 97.56 217 ILE B N 1
ATOM 5021 C CA . ILE B 1 217 ? 13.695 -4.352 -26.266 1 97.56 217 ILE B CA 1
ATOM 5022 C C . ILE B 1 217 ? 13.641 -4.488 -27.781 1 97.56 217 ILE B C 1
ATOM 5024 O O . ILE B 1 217 ? 13.641 -3.486 -28.5 1 97.56 217 ILE B O 1
ATOM 5028 N N . LEU B 1 218 ? 13.648 -5.691 -28.219 1 97.56 218 LEU B N 1
ATOM 5029 C CA . LEU B 1 218 ? 13.523 -6.012 -29.641 1 97.56 218 LEU B CA 1
ATOM 5030 C C . LEU B 1 218 ? 12.125 -6.543 -29.953 1 97.56 218 LEU B C 1
ATOM 5032 O O . LEU B 1 218 ? 11.836 -7.719 -29.703 1 97.56 218 LEU B O 1
ATOM 5036 N N . GLU B 1 219 ? 11.305 -5.719 -30.531 1 96.81 219 GLU B N 1
ATOM 5037 C CA . GLU B 1 219 ? 9.961 -6.125 -30.938 1 96.81 219 GLU B CA 1
ATOM 5038 C C . GLU B 1 219 ? 9.953 -6.672 -32.344 1 96.81 219 GLU B C 1
ATOM 5040 O O . GLU B 1 219 ? 10.953 -6.578 -33.062 1 96.81 219 GLU B O 1
ATOM 5045 N N . GLU B 1 220 ? 8.844 -7.332 -32.719 1 97.12 220 GLU B N 1
ATOM 5046 C CA . GLU B 1 220 ? 8.688 -7.898 -34.031 1 97.12 220 GLU B CA 1
ATOM 5047 C C . GLU B 1 220 ? 9.898 -8.742 -34.438 1 97.12 220 GLU B C 1
ATOM 5049 O O . GLU B 1 220 ? 10.43 -8.609 -35.531 1 97.12 220 GLU B O 1
ATOM 5054 N N . THR B 1 221 ? 10.414 -9.469 -33.5 1 97.56 221 THR B N 1
ATOM 5055 C CA . THR B 1 221 ? 11.609 -10.281 -33.688 1 97.56 221 THR B CA 1
ATOM 5056 C C . THR B 1 221 ? 11.391 -11.688 -33.125 1 97.56 221 THR B C 1
ATOM 5058 O O . THR B 1 221 ? 10.898 -11.844 -32 1 97.56 221 THR B O 1
ATOM 5061 N N . ASP B 1 222 ? 11.695 -12.633 -33.906 1 97.06 222 ASP B N 1
ATOM 5062 C CA . ASP B 1 222 ? 11.578 -14.023 -33.5 1 97.06 222 ASP B CA 1
ATOM 5063 C C . ASP B 1 222 ? 12.953 -14.648 -33.281 1 97.06 222 ASP B C 1
ATOM 5065 O O . ASP B 1 222 ? 13.891 -14.375 -34.031 1 97.06 222 ASP B O 1
ATOM 5069 N N . VAL B 1 223 ? 13.039 -15.469 -32.281 1 98.19 223 VAL B N 1
ATOM 5070 C CA . VAL B 1 223 ? 14.242 -16.281 -32.094 1 98.19 223 VAL B CA 1
ATOM 5071 C C . VAL B 1 223 ? 14.094 -17.594 -32.875 1 98.19 223 VAL B C 1
ATOM 5073 O O . VAL B 1 223 ? 13.102 -18.312 -32.719 1 98.19 223 VAL B O 1
ATOM 5076 N N . VAL B 1 224 ? 15.086 -17.922 -33.656 1 98.12 224 VAL B N 1
ATOM 5077 C CA . VAL B 1 224 ? 14.938 -19.094 -34.531 1 98.12 224 VAL B CA 1
ATOM 5078 C C . VAL B 1 224 ? 15.906 -20.188 -34.094 1 98.12 224 VAL B C 1
ATOM 5080 O O . VAL B 1 224 ? 15.758 -21.344 -34.469 1 98.12 224 VAL B O 1
ATOM 5083 N N . GLU B 1 225 ? 16.891 -19.797 -33.312 1 98.44 225 GLU B N 1
ATOM 5084 C CA . GLU B 1 225 ? 17.859 -20.766 -32.781 1 98.44 225 GLU B CA 1
ATOM 5085 C C . GLU B 1 225 ? 18.5 -20.266 -31.484 1 98.44 225 GLU B C 1
ATOM 5087 O O . GLU B 1 225 ? 18.734 -19.078 -31.328 1 98.44 225 GLU B O 1
ATOM 5092 N N . CYS B 1 226 ? 18.672 -21.203 -30.578 1 98.25 226 CYS B N 1
ATOM 5093 C CA . CYS B 1 226 ? 19.375 -20.891 -29.328 1 98.25 226 CYS B CA 1
ATOM 5094 C C . CYS B 1 226 ? 20.688 -21.672 -29.234 1 98.25 226 CYS B C 1
ATOM 5096 O O . CYS B 1 226 ? 20.797 -22.781 -29.781 1 98.25 226 CYS B O 1
ATOM 5098 N N . LYS B 1 227 ? 21.609 -21.109 -28.656 1 97.69 227 LYS B N 1
ATOM 5099 C CA . LYS B 1 227 ? 22.844 -21.734 -28.172 1 97.69 227 LYS B CA 1
ATOM 5100 C C . LYS B 1 227 ? 23.031 -21.5 -26.688 1 97.69 227 LYS B C 1
ATOM 5102 O O . LYS B 1 227 ? 22.156 -20.953 -26.016 1 97.69 227 LYS B O 1
ATOM 5107 N N . LYS B 1 228 ? 24.141 -22.016 -26.219 1 96.69 228 LYS B N 1
ATOM 5108 C CA . LYS B 1 228 ? 24.375 -21.938 -24.781 1 96.69 228 LYS B CA 1
ATOM 5109 C C . LYS B 1 228 ? 24.422 -20.484 -24.297 1 96.69 228 LYS B C 1
ATOM 5111 O O . LYS B 1 228 ? 23.953 -20.172 -23.203 1 96.69 228 LYS B O 1
ATOM 5116 N N . ASN B 1 229 ? 25.062 -19.641 -25.109 1 97.69 229 ASN B N 1
ATOM 5117 C CA . ASN B 1 229 ? 25.25 -18.266 -24.672 1 97.69 229 ASN B CA 1
ATOM 5118 C C . ASN B 1 229 ? 24.922 -17.266 -25.797 1 97.69 229 ASN B C 1
ATOM 5120 O O . ASN B 1 229 ? 25.531 -16.203 -25.875 1 97.69 229 ASN B O 1
ATOM 5124 N N . LYS B 1 230 ? 23.969 -17.625 -26.656 1 97.69 230 LYS B N 1
ATOM 5125 C CA . LYS B 1 230 ? 23.562 -16.719 -27.734 1 97.69 230 LYS B CA 1
ATOM 5126 C C . LYS B 1 230 ? 22.234 -17.156 -28.344 1 97.69 230 LYS B C 1
ATOM 5128 O O . LYS B 1 230 ? 21.859 -18.328 -28.234 1 97.69 230 LYS B O 1
ATOM 5133 N N . VAL B 1 231 ? 21.578 -16.25 -28.922 1 98.5 231 VAL B N 1
ATOM 5134 C CA . VAL B 1 231 ? 20.375 -16.547 -29.703 1 98.5 231 VAL B CA 1
ATOM 5135 C C . VAL B 1 231 ? 20.516 -15.953 -31.094 1 98.5 231 VAL B C 1
ATOM 5137 O O . VAL B 1 231 ? 21.219 -14.961 -31.297 1 98.5 231 VAL B O 1
ATOM 5140 N N . ILE B 1 232 ? 19.906 -16.609 -32 1 98.5 232 ILE B N 1
ATOM 5141 C CA . ILE B 1 232 ? 19.828 -16.125 -33.375 1 98.5 232 ILE B CA 1
ATOM 5142 C C . ILE B 1 232 ? 18.391 -15.758 -33.719 1 98.5 232 ILE B C 1
ATOM 5144 O O . ILE B 1 232 ? 17.469 -16.547 -33.469 1 98.5 232 ILE B O 1
ATOM 5148 N N . THR B 1 233 ? 18.25 -14.609 -34.281 1 98.19 233 THR B N 1
ATOM 5149 C CA . THR B 1 233 ? 16.906 -14.117 -34.594 1 98.19 233 THR B CA 1
ATOM 5150 C C . THR B 1 233 ? 16.578 -14.359 -36.062 1 98.19 233 THR B C 1
ATOM 5152 O O . THR B 1 233 ? 17.453 -14.734 -36.844 1 98.19 233 THR B O 1
ATOM 5155 N N . ASN B 1 234 ? 15.297 -14.156 -36.406 1 96.38 234 ASN B N 1
ATOM 5156 C CA . ASN B 1 234 ? 14.844 -14.297 -37.781 1 96.38 234 ASN B CA 1
ATOM 5157 C C . ASN B 1 234 ? 15.43 -13.211 -38.688 1 96.38 234 ASN B C 1
ATOM 5159 O O . ASN B 1 234 ? 15.297 -13.273 -39.906 1 96.38 234 ASN B O 1
ATOM 5163 N N . LYS B 1 235 ? 16.047 -12.266 -38.188 1 93.88 235 LYS B N 1
ATOM 5164 C CA . LYS B 1 235 ? 16.719 -11.203 -38.938 1 93.88 235 LYS B CA 1
ATOM 5165 C C . LYS B 1 235 ? 18.219 -11.469 -39.031 1 93.88 235 LYS B C 1
ATOM 5167 O O . LYS B 1 235 ? 18.984 -10.57 -39.375 1 93.88 235 LYS B O 1
ATOM 5172 N N . ASN B 1 236 ? 18.547 -12.531 -38.594 1 92.25 236 ASN B N 1
ATOM 5173 C CA . ASN B 1 236 ? 19.922 -13.008 -38.656 1 92.25 236 ASN B CA 1
ATOM 5174 C C . ASN B 1 236 ? 20.828 -12.219 -37.719 1 92.25 236 ASN B C 1
ATOM 5176 O O . ASN B 1 236 ? 22.016 -12.031 -38 1 92.25 236 ASN B O 1
ATOM 5180 N N . GLU B 1 237 ? 20.25 -11.766 -36.719 1 95.44 237 GLU B N 1
ATOM 5181 C CA . GLU B 1 237 ? 21.016 -11.117 -35.656 1 95.44 237 GLU B CA 1
ATOM 5182 C C . GLU B 1 237 ? 21.438 -12.117 -34.594 1 95.44 237 GLU B C 1
ATOM 5184 O O . GLU B 1 237 ? 20.625 -12.945 -34.156 1 95.44 237 GLU B O 1
ATOM 5189 N N . GLU B 1 238 ? 22.719 -12.023 -34.25 1 97.5 238 GLU B N 1
ATOM 5190 C CA . GLU B 1 238 ? 23.234 -12.828 -33.125 1 97.5 238 GLU B CA 1
ATOM 5191 C C . GLU B 1 238 ? 23.344 -11.992 -31.859 1 97.5 238 GLU B C 1
ATOM 5193 O O . GLU B 1 238 ? 24.047 -10.977 -31.828 1 97.5 238 GLU B O 1
ATOM 5198 N N . LEU B 1 239 ? 22.609 -12.406 -30.844 1 98.25 239 LEU B N 1
ATOM 5199 C CA . LEU B 1 239 ? 22.641 -11.711 -29.562 1 98.25 239 LEU B CA 1
ATOM 5200 C C . LEU B 1 239 ? 23.312 -12.578 -28.5 1 98.25 239 LEU B C 1
ATOM 5202 O O . LEU B 1 239 ? 22.875 -13.695 -28.234 1 98.25 239 LEU B O 1
ATOM 5206 N N . GLU B 1 240 ? 24.328 -12.078 -27.891 1 98.44 240 GLU B N 1
ATOM 5207 C CA . GLU B 1 240 ? 25.031 -12.789 -26.828 1 98.44 240 GLU B CA 1
ATOM 5208 C C . GLU B 1 240 ? 24.219 -12.828 -25.547 1 98.44 240 GLU B C 1
ATOM 5210 O O . GLU B 1 240 ? 23.531 -11.859 -25.219 1 98.44 240 GLU B O 1
ATOM 5215 N N . GLY B 1 241 ? 24.328 -14.008 -24.844 1 98.38 241 GLY B N 1
ATOM 5216 C CA . GLY B 1 241 ? 23.641 -14.148 -23.562 1 98.38 241 GLY B CA 1
ATOM 5217 C C . GLY B 1 241 ? 22.891 -15.461 -23.422 1 98.38 241 GLY B C 1
ATOM 5218 O O . GLY B 1 241 ? 22.547 -16.094 -24.422 1 98.38 241 GLY B O 1
ATOM 5219 N N . VAL B 1 242 ? 22.656 -15.859 -22.203 1 98.31 242 VAL B N 1
ATOM 5220 C CA . VAL B 1 242 ? 21.906 -17.062 -21.891 1 98.31 242 VAL B CA 1
ATOM 5221 C C . VAL B 1 242 ? 20.438 -16.875 -22.281 1 98.31 242 VAL B C 1
ATOM 5223 O O . VAL B 1 242 ? 19.844 -15.828 -22 1 98.31 242 VAL B O 1
ATOM 5226 N N . PRO B 1 243 ? 19.875 -17.812 -23.047 1 98.69 243 PRO B N 1
ATOM 5227 C CA . PRO B 1 243 ? 18.453 -17.703 -23.375 1 98.69 243 PRO B CA 1
ATOM 5228 C C . PRO B 1 243 ? 17.547 -17.984 -22.172 1 98.69 243 PRO B C 1
ATOM 5230 O O . PRO B 1 243 ? 17.844 -18.891 -21.375 1 98.69 243 PRO B O 1
ATOM 5233 N N . PHE B 1 244 ? 16.516 -17.266 -21.984 1 98.75 244 PHE B N 1
ATOM 5234 C CA . PHE B 1 244 ? 15.453 -17.438 -20.984 1 98.75 244 PHE B CA 1
ATOM 5235 C C . PHE B 1 244 ? 14.078 -17.391 -21.641 1 98.75 244 PHE B C 1
ATOM 5237 O O . PHE B 1 244 ? 13.695 -16.375 -22.219 1 98.75 244 PHE B O 1
ATOM 5244 N N . PHE B 1 245 ? 13.344 -18.469 -21.5 1 98.69 245 PHE B N 1
ATOM 5245 C CA . PHE B 1 245 ? 12.039 -18.562 -22.156 1 98.69 245 PHE B CA 1
ATOM 5246 C C . PHE B 1 245 ? 10.938 -18.047 -21.219 1 98.69 245 PHE B C 1
ATOM 5248 O O . PHE B 1 245 ? 10.727 -18.609 -20.141 1 98.69 245 PHE B O 1
ATOM 5255 N N . ALA B 1 246 ? 10.273 -17.047 -21.594 1 97.75 246 ALA B N 1
ATOM 5256 C CA . ALA B 1 246 ? 9.016 -16.531 -21.062 1 97.75 246 ALA B CA 1
ATOM 5257 C C . ALA B 1 246 ? 7.957 -16.438 -22.156 1 97.75 246 ALA B C 1
ATOM 5259 O O . ALA B 1 246 ? 7.371 -15.375 -22.375 1 97.75 246 ALA B O 1
ATOM 5260 N N . THR B 1 247 ? 7.688 -17.547 -22.734 1 97.06 247 THR B N 1
ATOM 5261 C CA . THR B 1 247 ? 6.938 -17.609 -23.984 1 97.06 247 THR B CA 1
ATOM 5262 C C . THR B 1 247 ? 5.539 -18.172 -23.766 1 97.06 247 THR B C 1
ATOM 5264 O O . THR B 1 247 ? 4.891 -18.641 -24.688 1 97.06 247 THR B O 1
ATOM 5267 N N . GLY B 1 248 ? 5.109 -18.125 -22.547 1 95 248 GLY B N 1
ATOM 5268 C CA . GLY B 1 248 ? 3.789 -18.656 -22.234 1 95 248 GLY B CA 1
ATOM 5269 C C . GLY B 1 248 ? 3.832 -19.938 -21.438 1 95 248 GLY B C 1
ATOM 5270 O O . GLY B 1 248 ? 4.902 -20.375 -21.016 1 95 248 GLY B O 1
ATOM 5271 N N . ARG B 1 249 ? 2.645 -20.5 -21.156 1 96.38 249 ARG B N 1
ATOM 5272 C CA . ARG B 1 249 ? 2.512 -21.719 -20.359 1 96.38 249 ARG B CA 1
ATOM 5273 C C . ARG B 1 249 ? 1.616 -22.734 -21.062 1 96.38 249 ARG B C 1
ATOM 5275 O O . ARG B 1 249 ? 0.785 -22.375 -21.891 1 96.38 249 ARG B O 1
ATOM 5282 N N . VAL B 1 250 ? 1.838 -23.984 -20.719 1 97.31 250 VAL B N 1
ATOM 5283 C CA . VAL B 1 250 ? 1.056 -25.094 -21.266 1 97.31 250 VAL B CA 1
ATOM 5284 C C . VAL B 1 250 ? 0.386 -25.859 -20.125 1 97.31 250 VAL B C 1
ATOM 5286 O O . VAL B 1 250 ? 1.036 -26.203 -19.125 1 97.31 250 VAL B O 1
ATOM 5289 N N . ALA B 1 251 ? -0.938 -26.078 -20.266 1 98.44 251 ALA B N 1
ATOM 5290 C CA . ALA B 1 251 ? -1.701 -26.766 -19.234 1 98.44 251 ALA B CA 1
ATOM 5291 C C . ALA B 1 251 ? -1.206 -28.203 -19.062 1 98.44 251 ALA B C 1
ATOM 5293 O O . ALA B 1 251 ? -0.897 -28.891 -20.047 1 98.44 251 ALA B O 1
ATOM 5294 N N . ASN B 1 252 ? -1.085 -28.688 -17.781 1 98.19 252 ASN B N 1
ATOM 5295 C CA . ASN B 1 252 ? -0.795 -30.094 -17.484 1 98.19 252 ASN B CA 1
ATOM 5296 C C . ASN B 1 252 ? -2.064 -30.938 -17.469 1 98.19 252 ASN B C 1
ATOM 5298 O O . ASN B 1 252 ? -2.457 -31.469 -16.422 1 98.19 252 ASN B O 1
ATOM 5302 N N . SER B 1 253 ? -2.635 -31.125 -18.672 1 98.44 253 SER B N 1
ATOM 5303 C CA . SER B 1 253 ? -3.955 -31.734 -18.766 1 98.44 253 SER B CA 1
ATOM 5304 C C . SER B 1 253 ? -3.857 -33.188 -19.234 1 98.44 253 SER B C 1
ATOM 5306 O O . SER B 1 253 ? -4.875 -33.875 -19.391 1 98.44 253 SER B O 1
ATOM 5308 N N . GLU B 1 254 ? -2.613 -33.719 -19.375 1 97.19 254 GLU B N 1
ATOM 5309 C CA . GLU B 1 254 ? -2.402 -35.062 -19.969 1 97.19 254 GLU B CA 1
ATOM 5310 C C . GLU B 1 254 ? -3.082 -36.125 -19.141 1 97.19 254 GLU B C 1
ATOM 5312 O O . GLU B 1 254 ? -3.553 -37.125 -19.672 1 97.19 254 GLU B O 1
ATOM 5317 N N . ILE B 1 255 ? -3.182 -35.906 -17.922 1 97 255 ILE B N 1
ATOM 5318 C CA . ILE B 1 255 ? -3.654 -36.906 -16.984 1 97 255 ILE B CA 1
ATOM 5319 C C . ILE B 1 255 ? -5.125 -37.219 -17.25 1 97 255 ILE B C 1
ATOM 5321 O O . ILE B 1 255 ? -5.609 -38.312 -16.922 1 97 255 ILE B O 1
ATOM 5325 N N . VAL B 1 256 ? -5.836 -36.25 -17.938 1 96.94 256 VAL B N 1
ATOM 5326 C CA . VAL B 1 256 ? -7.27 -36.469 -18.125 1 96.94 256 VAL B CA 1
ATOM 5327 C C . VAL B 1 256 ? -7.605 -36.375 -19.609 1 96.94 256 VAL B C 1
ATOM 5329 O O . VAL B 1 256 ? -8.773 -36.219 -19.984 1 96.94 256 VAL B O 1
ATOM 5332 N N . ARG B 1 257 ? -6.676 -36.406 -20.484 1 95.12 257 ARG B N 1
ATOM 5333 C CA . ARG B 1 257 ? -6.859 -36.156 -21.906 1 95.12 257 ARG B CA 1
ATOM 5334 C C . ARG B 1 257 ? -7.887 -37.125 -22.5 1 95.12 257 ARG B C 1
ATOM 5336 O O . ARG B 1 257 ? -8.625 -36.75 -23.422 1 95.12 257 ARG B O 1
ATOM 5343 N N . ASP B 1 258 ? -7.996 -38.375 -21.969 1 94.25 258 ASP B N 1
ATOM 5344 C CA . ASP B 1 258 ? -8.891 -39.375 -22.5 1 94.25 258 ASP B CA 1
ATOM 5345 C C . ASP B 1 258 ? -10.172 -39.5 -21.672 1 94.25 258 ASP B C 1
ATOM 5347 O O . ASP B 1 258 ? -10.977 -40.406 -21.875 1 94.25 258 ASP B O 1
ATOM 5351 N N . ILE B 1 259 ? -10.312 -38.594 -20.766 1 95.25 259 ILE B N 1
ATOM 5352 C CA . ILE B 1 259 ? -11.406 -38.688 -19.812 1 95.25 259 ILE B CA 1
ATOM 5353 C C . ILE B 1 259 ? -12.359 -37.531 -19.984 1 95.25 259 ILE B C 1
ATOM 5355 O O . ILE B 1 259 ? -13.578 -37.688 -19.891 1 95.25 259 ILE B O 1
ATOM 5359 N N . VAL B 1 260 ? -11.805 -36.375 -20.281 1 97.56 260 VAL B N 1
ATOM 5360 C CA . VAL B 1 260 ? -12.602 -35.156 -20.391 1 97.56 260 VAL B CA 1
ATOM 5361 C C . VAL B 1 260 ? -12.297 -34.438 -21.719 1 97.56 260 VAL B C 1
ATOM 5363 O O . VAL B 1 260 ? -11.312 -34.781 -22.391 1 97.56 260 VAL B O 1
ATOM 5366 N N . GLU B 1 261 ? -13.18 -33.5 -22.078 1 98.25 261 GLU B N 1
ATOM 5367 C CA . GLU B 1 261 ? -12.938 -32.688 -23.266 1 98.25 261 GLU B CA 1
ATOM 5368 C C . GLU B 1 261 ? -11.938 -31.562 -22.953 1 98.25 261 GLU B C 1
ATOM 5370 O O . GLU B 1 261 ? -12.008 -30.922 -21.906 1 98.25 261 GLU B O 1
ATOM 5375 N N . LEU B 1 262 ? -11.023 -31.406 -23.844 1 98.5 262 LEU B N 1
ATOM 5376 C CA . LEU B 1 262 ? -10.062 -30.312 -23.781 1 98.5 262 LEU B CA 1
ATOM 5377 C C . LEU B 1 262 ? -10.398 -29.219 -24.781 1 98.5 262 LEU B C 1
ATOM 5379 O O . LEU B 1 262 ? -11.047 -29.484 -25.797 1 98.5 262 LEU B O 1
ATOM 5383 N N . ASN B 1 263 ? -10 -28.016 -24.484 1 98.25 263 ASN B N 1
ATOM 5384 C CA . ASN B 1 263 ? -10.039 -26.938 -25.453 1 98.25 263 ASN B CA 1
ATOM 5385 C C . ASN B 1 263 ? -8.945 -27.078 -26.516 1 98.25 263 ASN B C 1
ATOM 5387 O O . ASN B 1 263 ? -8.031 -27.891 -26.344 1 98.25 263 ASN B O 1
ATOM 5391 N N . PRO B 1 264 ? -8.992 -26.281 -27.562 1 97.12 264 PRO B N 1
ATOM 5392 C CA . PRO B 1 264 ? -7.996 -26.391 -28.625 1 97.12 264 PRO B CA 1
ATOM 5393 C C . PRO B 1 264 ? -6.574 -26.141 -28.125 1 97.12 264 PRO B C 1
ATOM 5395 O O . PRO B 1 264 ? -5.613 -26.672 -28.703 1 97.12 264 PRO B O 1
ATOM 5398 N N . ASP B 1 265 ? -6.465 -25.391 -27.109 1 96.62 265 ASP B N 1
ATOM 5399 C CA . ASP B 1 265 ? -5.137 -25.094 -26.578 1 96.62 265 ASP B CA 1
ATOM 5400 C C . ASP B 1 265 ? -4.719 -26.094 -25.516 1 96.62 265 ASP B C 1
ATOM 5402 O O . ASP B 1 265 ? -3.779 -25.859 -24.766 1 96.62 265 ASP B O 1
ATOM 5406 N N . ASN B 1 266 ? -5.465 -27.125 -25.344 1 97.38 266 ASN B N 1
ATOM 5407 C CA . ASN B 1 266 ? -5.195 -28.281 -24.5 1 97.38 266 ASN B CA 1
ATOM 5408 C C . ASN B 1 266 ? -5.496 -27.984 -23.031 1 97.38 266 ASN B C 1
ATOM 5410 O O . ASN B 1 266 ? -5.07 -28.719 -22.141 1 97.38 266 ASN B O 1
ATOM 5414 N N . THR B 1 267 ? -6.191 -26.906 -22.766 1 98.69 267 THR B N 1
ATOM 5415 C CA . THR B 1 267 ? -6.703 -26.672 -21.422 1 98.69 267 THR B CA 1
ATOM 5416 C C . THR B 1 267 ? -7.984 -27.469 -21.172 1 98.69 267 THR B C 1
ATOM 5418 O O . THR B 1 267 ? -8.68 -27.828 -22.125 1 98.69 267 THR B O 1
ATOM 5421 N N . ILE B 1 268 ? -8.25 -27.719 -19.953 1 98.81 268 ILE B N 1
ATOM 5422 C CA . ILE B 1 268 ? -9.43 -28.516 -19.656 1 98.81 268 ILE B CA 1
ATOM 5423 C C . ILE B 1 268 ? -10.688 -27.656 -19.797 1 98.81 268 ILE B C 1
ATOM 5425 O O . ILE B 1 268 ? -10.758 -26.562 -19.25 1 98.81 268 ILE B O 1
ATOM 5429 N N . LYS B 1 269 ? -11.617 -28.125 -20.578 1 98.69 269 LYS B N 1
ATOM 5430 C CA . LYS B 1 269 ? -12.891 -27.422 -20.734 1 98.69 269 LYS B CA 1
ATOM 5431 C C . LYS B 1 269 ? -13.742 -27.562 -19.484 1 98.69 269 LYS B C 1
ATOM 5433 O O . LYS B 1 269 ? -14.008 -28.672 -19.016 1 98.69 269 LYS B O 1
ATOM 5438 N N . VAL B 1 270 ? -14.156 -26.469 -18.906 1 98.69 270 VAL B N 1
ATOM 5439 C CA . VAL B 1 270 ? -15.008 -26.469 -17.734 1 98.69 270 VAL B CA 1
ATOM 5440 C C . VAL B 1 270 ? -16.141 -25.469 -17.906 1 98.69 270 VAL B C 1
ATOM 5442 O O . VAL B 1 270 ? -16.047 -24.547 -18.719 1 98.69 270 VAL B O 1
ATOM 5445 N N . ASN B 1 271 ? -17.297 -25.656 -17.188 1 98.38 271 ASN B N 1
ATOM 5446 C CA . ASN B 1 271 ? -18.359 -24.656 -17.109 1 98.38 271 ASN B CA 1
ATOM 5447 C C . ASN B 1 271 ? -18.141 -23.688 -15.953 1 98.38 271 ASN B C 1
ATOM 5449 O O . ASN B 1 271 ? -17.078 -23.688 -15.328 1 98.38 271 ASN B O 1
ATOM 5453 N N . GLU B 1 272 ? -19.078 -22.812 -15.625 1 98.06 272 GLU B N 1
ATOM 5454 C CA . GLU B 1 272 ? -18.938 -21.781 -14.602 1 98.06 272 GLU B CA 1
ATOM 5455 C C . GLU B 1 272 ? -18.875 -22.391 -13.203 1 98.06 272 GLU B C 1
ATOM 5457 O O . GLU B 1 272 ? -18.547 -21.703 -12.234 1 98.06 272 GLU B O 1
ATOM 5462 N N . MET B 1 273 ? -19.281 -23.609 -13.109 1 98.69 273 MET B N 1
ATOM 5463 C CA . MET B 1 273 ? -19.219 -24.312 -11.836 1 98.69 273 MET B CA 1
ATOM 5464 C C . MET B 1 273 ? -17.938 -25.109 -11.719 1 98.69 273 MET B C 1
ATOM 5466 O O . MET B 1 273 ? -17.75 -25.875 -10.766 1 98.69 273 MET B O 1
ATOM 5470 N N . MET B 1 274 ? -17.031 -25.031 -12.656 1 98.75 274 MET B N 1
ATOM 5471 C CA . MET B 1 274 ? -15.719 -25.672 -12.742 1 98.75 274 MET B CA 1
ATOM 5472 C C . MET B 1 274 ? -15.859 -27.172 -12.984 1 98.75 274 MET B C 1
ATOM 5474 O O . MET B 1 274 ? -14.938 -27.938 -12.695 1 98.75 274 MET B O 1
ATOM 5478 N N . GLU B 1 275 ? -17 -27.531 -13.492 1 98.69 275 GLU B N 1
ATOM 5479 C CA . GLU B 1 275 ? -17.234 -28.922 -13.852 1 98.69 275 GLU B CA 1
ATOM 5480 C C . GLU B 1 275 ? -16.75 -29.219 -15.273 1 98.69 275 GLU B C 1
ATOM 5482 O O . GLU B 1 275 ? -16.953 -28.406 -16.188 1 98.69 275 GLU B O 1
ATOM 5487 N N . THR B 1 276 ? -16.109 -30.391 -15.406 1 98.56 276 THR B N 1
ATOM 5488 C CA . THR B 1 276 ? -15.695 -30.812 -16.734 1 98.56 276 THR B CA 1
ATOM 5489 C C . THR B 1 276 ? -16.844 -31.5 -17.469 1 98.56 276 THR B C 1
ATOM 5491 O O . THR B 1 276 ? -17.984 -31.453 -17.016 1 98.56 276 THR B O 1
ATOM 5494 N N . THR B 1 277 ? -16.516 -32.062 -18.625 1 98.12 277 THR B N 1
ATOM 5495 C CA . THR B 1 277 ? -17.531 -32.75 -19.422 1 98.12 277 THR B CA 1
ATOM 5496 C C . THR B 1 277 ? -17.875 -34.094 -18.797 1 98.12 277 THR B C 1
ATOM 5498 O O . THR B 1 277 ? -18.875 -34.719 -19.172 1 98.12 277 THR B O 1
ATOM 5501 N N . LYS B 1 278 ? -17.031 -34.594 -17.953 1 97.12 278 LYS B N 1
ATOM 5502 C CA . LYS B 1 278 ? -17.312 -35.844 -17.234 1 97.12 278 LYS B CA 1
ATOM 5503 C C . LYS B 1 278 ? -17.938 -35.531 -15.867 1 97.12 278 LYS B C 1
ATOM 5505 O O . LYS B 1 278 ? -17.422 -34.719 -15.109 1 97.12 278 LYS B O 1
ATOM 5510 N N . GLU B 1 279 ? -19 -36.188 -15.57 1 95.75 279 GLU B N 1
ATOM 5511 C CA . GLU B 1 279 ? -19.688 -35.969 -14.297 1 95.75 279 GLU B CA 1
ATOM 5512 C C . GLU B 1 279 ? -18.766 -36.25 -13.117 1 95.75 279 GLU B C 1
ATOM 5514 O O . GLU B 1 279 ? -18 -37.219 -13.141 1 95.75 279 GLU B O 1
ATOM 5519 N N . HIS B 1 280 ? -18.781 -35.406 -12.117 1 96.62 280 HIS B N 1
ATOM 5520 C CA . HIS B 1 280 ? -18.078 -35.531 -10.844 1 96.62 280 HIS B CA 1
ATOM 5521 C C . HIS B 1 280 ? -16.594 -35.281 -11.008 1 96.62 280 HIS B C 1
ATOM 5523 O O . HIS B 1 280 ? -15.805 -35.562 -10.094 1 96.62 280 HIS B O 1
ATOM 5529 N N . VAL B 1 281 ? -16.188 -34.875 -12.211 1 98.25 281 VAL B N 1
ATOM 5530 C CA . VAL B 1 281 ? -14.812 -34.469 -12.453 1 98.25 281 VAL B CA 1
ATOM 5531 C C . VAL B 1 281 ? -14.758 -32.938 -12.664 1 98.25 281 VAL B C 1
ATOM 5533 O O . VAL B 1 281 ? -15.453 -32.406 -13.531 1 98.25 281 VAL B O 1
ATOM 5536 N N . TYR B 1 282 ? -14 -32.281 -11.82 1 98.81 282 TYR B N 1
ATOM 5537 C CA . TYR B 1 282 ? -13.82 -30.828 -11.828 1 98.81 282 TYR B CA 1
ATOM 5538 C C . TYR B 1 282 ? -12.383 -30.453 -12.18 1 98.81 282 TYR B C 1
ATOM 5540 O O . TYR B 1 282 ? -11.484 -31.312 -12.117 1 98.81 282 TYR B O 1
ATOM 5548 N N . ALA B 1 283 ? -12.18 -29.219 -12.602 1 98.94 283 ALA B N 1
ATOM 5549 C CA . ALA B 1 283 ? -10.836 -28.688 -12.828 1 98.94 283 ALA B CA 1
ATOM 5550 C C . ALA B 1 283 ? -10.773 -27.203 -12.461 1 98.94 283 ALA B C 1
ATOM 5552 O O . ALA B 1 283 ? -11.773 -26.5 -12.555 1 98.94 283 ALA B O 1
ATOM 5553 N N . ALA B 1 284 ? -9.633 -26.75 -12.023 1 98.88 284 ALA B N 1
ATOM 5554 C CA . ALA B 1 284 ? -9.461 -25.359 -11.594 1 98.88 284 ALA B CA 1
ATOM 5555 C C . ALA B 1 284 ? -8 -24.938 -11.688 1 98.88 284 ALA B C 1
ATOM 5557 O O . ALA B 1 284 ? -7.098 -25.766 -11.57 1 98.88 284 ALA B O 1
ATOM 5558 N N . GLY B 1 285 ? -7.816 -23.625 -11.867 1 98.5 285 GLY B N 1
ATOM 5559 C CA . GLY B 1 285 ? -6.48 -23.062 -11.945 1 98.5 285 GLY B CA 1
ATOM 5560 C C . GLY B 1 285 ? -5.93 -23.016 -13.359 1 98.5 285 GLY B C 1
ATOM 5561 O O . GLY B 1 285 ? -6.691 -23.016 -14.328 1 98.5 285 GLY B O 1
ATOM 5562 N N . ASP B 1 286 ? -4.656 -23.047 -13.438 1 98.38 286 ASP B N 1
ATOM 5563 C CA . ASP B 1 286 ? -3.994 -22.797 -14.719 1 98.38 286 ASP B CA 1
ATOM 5564 C C . ASP B 1 286 ? -4.293 -23.922 -15.711 1 98.38 286 ASP B C 1
ATOM 5566 O O . ASP B 1 286 ? -4.199 -23.719 -16.922 1 98.38 286 ASP B O 1
ATOM 5570 N N . VAL B 1 287 ? -4.648 -25.078 -15.234 1 98.81 287 VAL B N 1
ATOM 5571 C CA . VAL B 1 287 ? -4.914 -26.203 -16.125 1 98.81 287 VAL B CA 1
ATOM 5572 C C . VAL B 1 287 ? -6.152 -25.922 -16.969 1 98.81 287 VAL B C 1
ATOM 5574 O O . VAL B 1 287 ? -6.352 -26.547 -18.016 1 98.81 287 VAL B O 1
ATOM 5577 N N . THR B 1 288 ? -6.996 -24.969 -16.5 1 98.62 288 THR B N 1
ATOM 5578 C CA . THR B 1 288 ? -8.211 -24.609 -17.219 1 98.62 288 THR B CA 1
ATOM 5579 C C . THR B 1 288 ? -7.973 -23.391 -18.094 1 98.62 288 THR B C 1
ATOM 5581 O O . THR B 1 288 ? -8.883 -22.922 -18.781 1 98.62 288 THR B O 1
ATOM 5584 N N . GLY B 1 289 ? -6.727 -22.859 -18.094 1 97.38 289 GLY B N 1
ATOM 5585 C CA . GLY B 1 289 ? -6.41 -21.656 -18.844 1 97.38 289 GLY B CA 1
ATOM 5586 C C . GLY B 1 289 ? -6.977 -20.391 -18.219 1 97.38 289 GLY B C 1
ATOM 5587 O O . GLY B 1 289 ? -6.93 -20.219 -17 1 97.38 289 GLY B O 1
ATOM 5588 N N . GLY B 1 290 ? -7.32 -19.422 -18.984 1 93.44 290 GLY B N 1
ATOM 5589 C CA . GLY B 1 290 ? -7.898 -18.188 -18.5 1 93.44 290 GLY B CA 1
ATOM 5590 C C . GLY B 1 290 ? -6.875 -17.25 -17.875 1 93.44 290 GLY B C 1
ATOM 5591 O O . GLY B 1 290 ? -5.797 -17.047 -18.438 1 93.44 290 GLY B O 1
ATOM 5592 N N . TYR B 1 291 ? -7.062 -16.484 -16.719 1 90.56 291 TYR B N 1
ATOM 5593 C CA . TYR B 1 291 ? -6.262 -15.414 -16.125 1 90.56 291 TYR B CA 1
ATOM 5594 C C . TYR B 1 291 ? -4.988 -15.977 -15.492 1 90.56 291 TYR B C 1
ATOM 5596 O O . TYR B 1 291 ? -3.986 -15.266 -15.375 1 90.56 291 TYR B O 1
ATOM 5604 N N . GLN B 1 292 ? -4.855 -17.172 -15.32 1 94.5 292 GLN B N 1
ATOM 5605 C CA . GLN B 1 292 ? -3.715 -17.844 -14.703 1 94.5 292 GLN B CA 1
ATOM 5606 C C . GLN B 1 292 ? -3.084 -16.984 -13.617 1 94.5 292 GLN B C 1
ATOM 5608 O O . GLN B 1 292 ? -1.872 -16.75 -13.625 1 94.5 292 GLN B O 1
ATOM 5613 N N . LEU B 1 293 ? -3.869 -16.406 -12.695 1 96.88 293 LEU B N 1
ATOM 5614 C CA . LEU B 1 293 ? -3.521 -15.617 -11.516 1 96.88 293 LEU B CA 1
ATOM 5615 C C . LEU B 1 293 ? -3.846 -16.375 -10.234 1 96.88 293 LEU B C 1
ATOM 5617 O O . LEU B 1 293 ? -4.871 -17.062 -10.156 1 96.88 293 LEU B O 1
ATOM 5621 N N . THR B 1 294 ? -2.998 -16.25 -9.297 1 97.44 294 THR B N 1
ATOM 5622 C CA . THR B 1 294 ? -3.139 -16.969 -8.039 1 97.44 294 THR B CA 1
ATOM 5623 C C . THR B 1 294 ? -4.512 -16.734 -7.422 1 97.44 294 THR B C 1
ATOM 5625 O O . THR B 1 294 ? -5.223 -17.672 -7.078 1 97.44 294 THR B O 1
ATOM 5628 N N . PRO B 1 295 ? -4.977 -15.445 -7.32 1 97.12 295 PRO B N 1
ATOM 5629 C CA . PRO B 1 295 ? -6.285 -15.234 -6.695 1 97.12 295 PRO B CA 1
ATOM 5630 C C . PRO B 1 295 ? -7.43 -15.844 -7.5 1 97.12 295 PRO B C 1
ATOM 5632 O O . PRO B 1 295 ? -8.422 -16.297 -6.922 1 97.12 295 PRO B O 1
ATOM 5635 N N . VAL B 1 296 ? -7.297 -15.883 -8.805 1 97.88 296 VAL B N 1
ATOM 5636 C CA . VAL B 1 296 ? -8.32 -16.484 -9.648 1 97.88 296 VAL B CA 1
ATOM 5637 C C . VAL B 1 296 ? -8.312 -18 -9.469 1 97.88 296 VAL B C 1
ATOM 5639 O O . VAL B 1 296 ? -9.367 -18.625 -9.336 1 97.88 296 VAL B O 1
ATOM 5642 N N . ALA B 1 297 ? -7.117 -18.547 -9.445 1 98.44 297 ALA B N 1
ATOM 5643 C CA . ALA B 1 297 ? -6.988 -19.984 -9.211 1 98.44 297 ALA B CA 1
ATOM 5644 C C . ALA B 1 297 ? -7.625 -20.375 -7.879 1 98.44 297 ALA B C 1
ATOM 5646 O O . ALA B 1 297 ? -8.312 -21.406 -7.793 1 98.44 297 ALA B O 1
ATOM 5647 N N . ARG B 1 298 ? -7.391 -19.594 -6.852 1 97.5 298 ARG B N 1
ATOM 5648 C CA . ARG B 1 298 ? -7.984 -19.844 -5.543 1 97.5 298 ARG B CA 1
ATOM 5649 C C . ARG B 1 298 ? -9.508 -19.828 -5.621 1 97.5 298 ARG B C 1
ATOM 5651 O O . ARG B 1 298 ? -10.172 -20.719 -5.098 1 97.5 298 ARG B O 1
ATOM 5658 N N . MET B 1 299 ? -10.016 -18.781 -6.27 1 97.38 299 MET B N 1
ATOM 5659 C CA . MET B 1 299 ? -11.461 -18.641 -6.434 1 97.38 299 MET B CA 1
ATOM 5660 C C . MET B 1 299 ? -12.047 -19.844 -7.176 1 97.38 299 MET B C 1
ATOM 5662 O O . MET B 1 299 ? -13.07 -20.391 -6.762 1 97.38 299 MET B O 1
ATOM 5666 N N . GLU B 1 300 ? -11.398 -20.297 -8.203 1 98.69 300 GLU B N 1
ATOM 5667 C CA . GLU B 1 300 ? -11.844 -21.438 -9 1 98.69 300 GLU B CA 1
ATOM 5668 C C . GLU B 1 300 ? -11.797 -22.734 -8.188 1 98.69 300 GLU B C 1
ATOM 5670 O O . GLU B 1 300 ? -12.727 -23.531 -8.242 1 98.69 300 GLU B O 1
ATOM 5675 N N . GLY B 1 301 ? -10.711 -22.906 -7.438 1 98.75 301 GLY B N 1
ATOM 5676 C CA . GLY B 1 301 ? -10.594 -24.062 -6.574 1 98.75 301 GLY B CA 1
ATOM 5677 C C . GLY B 1 301 ? -11.688 -24.156 -5.535 1 98.75 301 GLY B C 1
ATOM 5678 O O . GLY B 1 301 ? -12.273 -25.219 -5.332 1 98.75 301 GLY B O 1
ATOM 5679 N N . ILE B 1 302 ? -11.977 -23.062 -4.918 1 98 302 ILE B N 1
ATOM 5680 C CA . ILE B 1 302 ? -13.023 -23 -3.906 1 98 302 ILE B CA 1
ATOM 5681 C C . ILE B 1 302 ? -14.375 -23.297 -4.547 1 98 302 ILE B C 1
ATOM 5683 O O . ILE B 1 302 ? -15.18 -24.062 -4 1 98 302 ILE B O 1
ATOM 5687 N N . THR B 1 303 ? -14.625 -22.719 -5.707 1 98.44 303 THR B N 1
ATOM 5688 C CA . THR B 1 303 ? -15.883 -22.938 -6.418 1 98.44 303 THR B CA 1
ATOM 5689 C C . THR B 1 303 ? -16.062 -24.422 -6.754 1 98.44 303 THR B C 1
ATOM 5691 O O . THR B 1 303 ? -17.125 -25 -6.508 1 98.44 303 THR B O 1
ATOM 5694 N N . ALA B 1 304 ? -15.023 -25.047 -7.285 1 98.81 304 ALA B N 1
ATOM 5695 C CA . ALA B 1 304 ? -15.078 -26.469 -7.59 1 98.81 304 ALA B CA 1
ATOM 5696 C C . ALA B 1 304 ? -15.383 -27.281 -6.336 1 98.81 304 ALA B C 1
ATOM 5698 O O . ALA B 1 304 ? -16.25 -28.172 -6.359 1 98.81 304 ALA B O 1
ATOM 5699 N N . ALA B 1 305 ? -14.719 -26.953 -5.262 1 98.62 305 ALA B N 1
ATOM 5700 C CA . ALA B 1 305 ? -14.867 -27.656 -3.996 1 98.62 305 ALA B CA 1
ATOM 5701 C C . ALA B 1 305 ? -16.297 -27.562 -3.477 1 98.62 305 ALA B C 1
ATOM 5703 O O . ALA B 1 305 ? -16.875 -28.547 -3.021 1 98.62 305 ALA B O 1
ATOM 5704 N N . ARG B 1 306 ? -16.797 -26.375 -3.547 1 98.25 306 ARG B N 1
ATOM 5705 C CA . ARG B 1 306 ? -18.172 -26.172 -3.072 1 98.25 306 ARG B CA 1
ATOM 5706 C C . ARG B 1 306 ? -19.156 -27 -3.889 1 98.25 306 ARG B C 1
ATOM 5708 O O . ARG B 1 306 ? -20.078 -27.609 -3.332 1 98.25 306 ARG B O 1
ATOM 5715 N N . ASN B 1 307 ? -19.016 -27 -5.148 1 98.62 307 ASN B N 1
ATOM 5716 C CA . ASN B 1 307 ? -19.891 -27.797 -6 1 98.62 307 ASN B CA 1
ATOM 5717 C C . ASN B 1 307 ? -19.719 -29.281 -5.738 1 98.62 307 ASN B C 1
ATOM 5719 O O . ASN B 1 307 ? -20.703 -30.031 -5.734 1 98.62 307 ASN B O 1
ATOM 5723 N N . MET B 1 308 ? -18.516 -29.719 -5.523 1 98.44 308 MET B N 1
ATOM 5724 C CA . MET B 1 308 ? -18.25 -31.109 -5.156 1 98.44 308 MET B CA 1
ATOM 5725 C C . MET B 1 308 ? -18.984 -31.484 -3.871 1 98.44 308 MET B C 1
ATOM 5727 O O . MET B 1 308 ? -19.406 -32.625 -3.697 1 98.44 308 MET B O 1
ATOM 5731 N N . ALA B 1 309 ? -19.141 -30.547 -3.006 1 98 309 ALA B N 1
ATOM 5732 C CA . ALA B 1 309 ? -19.781 -30.766 -1.713 1 98 309 ALA B CA 1
ATOM 5733 C C . ALA B 1 309 ? -21.281 -30.484 -1.793 1 98 309 ALA B C 1
ATOM 5735 O O . ALA B 1 309 ? -21.969 -30.484 -0.771 1 98 309 ALA B O 1
ATOM 5736 N N . ASN B 1 310 ? -21.828 -30.156 -2.922 1 97.19 310 ASN B N 1
ATOM 5737 C CA . ASN B 1 310 ? -23.25 -29.922 -3.184 1 97.19 310 ASN B CA 1
ATOM 5738 C C . ASN B 1 310 ? -23.703 -28.578 -2.629 1 97.19 310 ASN B C 1
ATOM 5740 O O . ASN B 1 310 ? -24.812 -28.469 -2.096 1 97.19 310 ASN B O 1
ATOM 5744 N N . TYR B 1 311 ? -22.797 -27.609 -2.627 1 96.88 311 TYR B N 1
ATOM 5745 C CA . TYR B 1 311 ? -23.125 -26.203 -2.42 1 96.88 311 TYR B CA 1
ATOM 5746 C C . TYR B 1 311 ? -22.969 -25.406 -3.715 1 96.88 311 TYR B C 1
ATOM 5748 O O . TYR B 1 311 ? -21.906 -24.859 -3.992 1 96.88 311 TYR B O 1
ATOM 5756 N N . PRO B 1 312 ? -24 -25.328 -4.43 1 96.88 312 PRO B N 1
ATOM 5757 C CA . PRO B 1 312 ? -23.891 -24.734 -5.762 1 96.88 312 PRO B CA 1
ATOM 5758 C C . PRO B 1 312 ? -23.266 -23.344 -5.727 1 96.88 312 PRO B C 1
ATOM 5760 O O . PRO B 1 312 ? -23.656 -22.5 -4.898 1 96.88 312 PRO B O 1
ATOM 5763 N N . ASN B 1 313 ? -22.25 -23.141 -6.535 1 96.31 313 ASN B N 1
ATOM 5764 C CA . ASN B 1 313 ? -21.484 -21.906 -6.664 1 96.31 313 ASN B CA 1
ATOM 5765 C C . ASN B 1 313 ? -20.969 -21.703 -8.086 1 96.31 313 ASN B C 1
ATOM 5767 O O . ASN B 1 313 ? -20.797 -22.672 -8.82 1 96.31 313 ASN B O 1
ATOM 5771 N N . LYS B 1 314 ? -20.797 -20.453 -8.508 1 97.5 314 LYS B N 1
ATOM 5772 C CA . LYS B 1 314 ? -20.312 -20.141 -9.844 1 97.5 314 LYS B CA 1
ATOM 5773 C C . LYS B 1 314 ? -19.172 -19.109 -9.797 1 97.5 314 LYS B C 1
ATOM 5775 O O . LYS B 1 314 ? -19.141 -18.266 -8.906 1 97.5 314 LYS B O 1
ATOM 5780 N N . VAL B 1 315 ? -18.25 -19.234 -10.68 1 96.31 315 VAL B N 1
ATOM 5781 C CA . VAL B 1 315 ? -17.203 -18.234 -10.828 1 96.31 315 VAL B CA 1
ATOM 5782 C C . VAL B 1 315 ? -17.688 -17.109 -11.734 1 96.31 315 VAL B C 1
ATOM 5784 O O . VAL B 1 315 ? -18.359 -17.344 -12.734 1 96.31 315 VAL B O 1
ATOM 5787 N N . VAL B 1 316 ? -17.375 -15.93 -11.352 1 92.56 316 VAL B N 1
ATOM 5788 C CA . VAL B 1 316 ? -17.625 -14.766 -12.18 1 92.56 316 VAL B CA 1
ATOM 5789 C C . VAL B 1 316 ? -16.328 -13.977 -12.383 1 92.56 316 VAL B C 1
ATOM 5791 O O . VAL B 1 316 ? -15.695 -13.555 -11.414 1 92.56 316 VAL B O 1
ATOM 5794 N N . TYR B 1 317 ? -15.984 -13.898 -13.664 1 95.5 317 TYR B N 1
ATOM 5795 C CA . TYR B 1 317 ? -14.812 -13.102 -14.008 1 95.5 317 TYR B CA 1
ATOM 5796 C C . TYR B 1 317 ? -15.211 -11.68 -14.375 1 95.5 317 TYR B C 1
ATOM 5798 O O . TYR B 1 317 ? -15.836 -11.453 -15.414 1 95.5 317 TYR B O 1
ATOM 5806 N N . HIS B 1 318 ? -14.969 -10.781 -13.539 1 95.25 318 HIS B N 1
ATOM 5807 C CA . HIS B 1 318 ? -15.32 -9.383 -13.742 1 95.25 318 HIS B CA 1
ATOM 5808 C C . HIS B 1 318 ? -14.328 -8.461 -13.047 1 95.25 318 HIS B C 1
ATOM 5810 O O . HIS B 1 318 ? -14.078 -8.594 -11.852 1 95.25 318 HIS B O 1
ATOM 5816 N N . ALA B 1 319 ? -13.719 -7.52 -13.805 1 96.94 319 ALA B N 1
ATOM 5817 C CA . ALA B 1 319 ? -12.805 -6.516 -13.258 1 96.94 319 ALA B CA 1
ATOM 5818 C C . ALA B 1 319 ? -11.711 -7.168 -12.422 1 96.94 319 ALA B C 1
ATOM 5820 O O . ALA B 1 319 ? -11.516 -6.805 -11.258 1 96.94 319 ALA B O 1
ATOM 5821 N N . ILE B 1 320 ? -10.984 -8.07 -13.07 1 97.81 320 ILE B N 1
ATOM 5822 C CA . ILE B 1 320 ? -9.93 -8.812 -12.383 1 9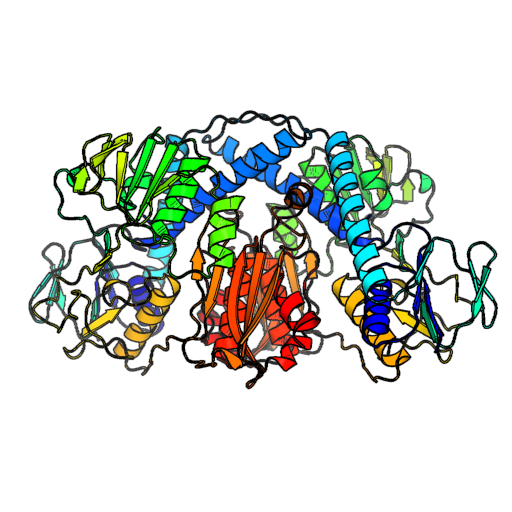7.81 320 ILE B CA 1
ATOM 5823 C C . ILE B 1 320 ? -8.695 -7.938 -12.234 1 97.81 320 ILE B C 1
ATOM 5825 O O . ILE B 1 320 ? -8.109 -7.504 -13.227 1 97.81 320 ILE B O 1
ATOM 5829 N N . PRO B 1 321 ? -8.273 -7.637 -11 1 98.12 321 PRO B N 1
ATOM 5830 C CA . PRO B 1 321 ? -7.09 -6.797 -10.805 1 98.12 321 PRO B CA 1
ATOM 5831 C C . PRO B 1 321 ? -5.785 -7.551 -11.039 1 98.12 321 PRO B C 1
ATOM 5833 O O . PRO B 1 321 ? -5.68 -8.734 -10.688 1 98.12 321 PRO B O 1
ATOM 5836 N N . GLN B 1 322 ? -4.809 -6.891 -11.57 1 97.5 322 GLN B N 1
ATOM 5837 C CA . GLN B 1 322 ? -3.516 -7.492 -11.883 1 97.5 322 GLN B CA 1
ATOM 5838 C C . GLN B 1 322 ? -2.371 -6.531 -11.578 1 97.5 322 GLN B C 1
ATOM 5840 O O . GLN B 1 322 ? -2.592 -5.328 -11.406 1 97.5 322 GLN B O 1
ATOM 5845 N N . THR B 1 323 ? -1.193 -7.121 -11.477 1 97.25 323 THR B N 1
ATOM 5846 C CA . THR B 1 323 ? -0.019 -6.293 -11.234 1 97.25 323 THR B CA 1
ATOM 5847 C C . THR B 1 323 ? 1.202 -6.859 -11.953 1 97.25 323 THR B C 1
ATOM 5849 O O . THR B 1 323 ? 1.344 -8.078 -12.086 1 97.25 323 THR B O 1
ATOM 5852 N N . LEU B 1 324 ? 1.959 -5.992 -12.5 1 96.44 324 LEU B N 1
ATOM 5853 C CA . LEU B 1 324 ? 3.33 -6.219 -12.938 1 96.44 324 LEU B CA 1
ATOM 5854 C C . LEU B 1 324 ? 4.328 -5.719 -11.898 1 96.44 324 LEU B C 1
ATOM 5856 O O . LEU B 1 324 ? 4.387 -4.52 -11.617 1 96.44 324 LEU B O 1
ATOM 5860 N N . SER B 1 325 ? 5.09 -6.66 -11.328 1 97 325 SER B N 1
ATOM 5861 C CA . SER B 1 325 ? 6.008 -6.32 -10.242 1 97 325 SER B CA 1
ATOM 5862 C C . SER B 1 325 ? 7.332 -5.789 -10.789 1 97 325 SER B C 1
ATOM 5864 O O . SER B 1 325 ? 8.141 -6.551 -11.32 1 97 325 SER B O 1
ATOM 5866 N N . LEU B 1 326 ? 7.539 -4.566 -10.688 1 97.38 326 LEU B N 1
ATOM 5867 C CA . LEU B 1 326 ? 8.789 -3.887 -11.008 1 97.38 326 LEU B CA 1
ATOM 5868 C C . LEU B 1 326 ? 9.32 -3.121 -9.797 1 97.38 326 LEU B C 1
ATOM 5870 O O . LEU B 1 326 ? 8.875 -3.35 -8.672 1 97.38 326 LEU B O 1
ATOM 5874 N N . ASN B 1 327 ? 10.359 -2.316 -9.977 1 96.94 327 ASN B N 1
ATOM 5875 C CA . ASN B 1 327 ? 10.883 -1.562 -8.836 1 96.94 327 ASN B CA 1
ATOM 5876 C C . ASN B 1 327 ? 9.883 -0.519 -8.352 1 96.94 327 ASN B C 1
ATOM 5878 O O . ASN B 1 327 ? 10.023 0.024 -7.258 1 96.94 327 ASN B O 1
ATOM 5882 N N . THR B 1 328 ? 8.922 -0.213 -9.125 1 97.12 328 THR B N 1
ATOM 5883 C CA . THR B 1 328 ? 7.645 0.4 -8.766 1 97.12 328 THR B CA 1
ATOM 5884 C C . THR B 1 328 ? 6.48 -0.399 -9.336 1 97.12 328 THR B C 1
ATOM 5886 O O . THR B 1 328 ? 6.438 -0.667 -10.539 1 97.12 328 THR B O 1
ATOM 5889 N N . GLU B 1 329 ? 5.516 -0.728 -8.508 1 97.25 329 GLU B N 1
ATOM 5890 C CA . GLU B 1 329 ? 4.438 -1.618 -8.93 1 97.25 329 GLU B CA 1
ATOM 5891 C C . GLU B 1 329 ? 3.604 -0.986 -10.039 1 97.25 329 GLU B C 1
ATOM 5893 O O . GLU B 1 329 ? 3.346 0.219 -10.023 1 97.25 329 GLU B O 1
ATOM 5898 N N . VAL B 1 330 ? 3.24 -1.779 -10.984 1 97.88 330 VAL B N 1
ATOM 5899 C CA . VAL B 1 330 ? 2.305 -1.408 -12.039 1 97.88 330 VAL B CA 1
ATOM 5900 C C . VAL B 1 330 ? 1.043 -2.262 -11.938 1 97.88 330 VAL B C 1
ATOM 5902 O O . VAL B 1 330 ? 1.065 -3.453 -12.25 1 97.88 330 VAL B O 1
ATOM 5905 N N . SER B 1 331 ? -0.007 -1.681 -11.516 1 98.06 331 SER B N 1
ATOM 5906 C CA . SER B 1 331 ? -1.242 -2.439 -11.336 1 98.06 331 SER B CA 1
ATOM 5907 C C . SER B 1 331 ? -2.354 -1.898 -12.234 1 98.06 331 SER B C 1
ATOM 5909 O O . SER B 1 331 ? -2.373 -0.709 -12.555 1 98.06 331 SER B O 1
ATOM 5911 N N . PHE B 1 332 ? -3.24 -2.768 -12.633 1 98 332 PHE B N 1
ATOM 5912 C CA . PHE B 1 332 ? -4.27 -2.34 -13.57 1 98 332 PHE B CA 1
ATOM 5913 C C . PHE B 1 332 ? -5.516 -3.209 -13.445 1 98 332 PHE B C 1
ATOM 5915 O O . PHE B 1 332 ? -5.449 -4.324 -12.914 1 98 332 PHE B O 1
ATOM 5922 N N . VAL B 1 333 ? -6.609 -2.715 -13.867 1 98.12 333 VAL B N 1
ATOM 5923 C CA . VAL B 1 333 ? -7.898 -3.396 -13.914 1 98.12 333 VAL B CA 1
ATOM 5924 C C . VAL B 1 333 ? -8.773 -2.789 -15.008 1 98.12 333 VAL B C 1
ATOM 5926 O O . VAL B 1 333 ? -8.656 -1.598 -15.312 1 98.12 333 VAL B O 1
ATOM 5929 N N . GLU B 1 334 ? -9.531 -3.561 -15.648 1 96.25 334 GLU B N 1
ATOM 5930 C CA . GLU B 1 334 ? -10.461 -3.131 -16.688 1 96.25 334 GLU B CA 1
ATOM 5931 C C . GLU B 1 334 ? -11.828 -3.789 -16.516 1 96.25 334 GLU B C 1
ATOM 5933 O O . GLU B 1 334 ? -11.914 -4.973 -16.172 1 96.25 334 GLU B O 1
ATOM 5938 N N . ASP B 1 335 ? -12.859 -3.059 -16.641 1 95.31 335 ASP B N 1
ATOM 5939 C CA . ASP B 1 335 ? -14.211 -3.607 -16.703 1 95.31 335 ASP B CA 1
ATOM 5940 C C . ASP B 1 335 ? -14.531 -4.113 -18.109 1 95.31 335 ASP B C 1
ATOM 5942 O O . ASP B 1 335 ? -15.078 -3.373 -18.922 1 95.31 335 ASP B O 1
ATOM 5946 N N . GLU B 1 336 ? -14.359 -5.316 -18.312 1 91.38 336 GLU B N 1
ATOM 5947 C CA . GLU B 1 336 ? -14.539 -5.902 -19.625 1 91.38 336 GLU B CA 1
ATOM 5948 C C . GLU B 1 336 ? -16.016 -5.926 -20.031 1 91.38 336 GLU B C 1
ATOM 5950 O O . GLU B 1 336 ? -16.328 -6.059 -21.219 1 91.38 336 GLU B O 1
ATOM 5955 N N . LYS B 1 337 ? -16.922 -5.781 -19.125 1 91.06 337 LYS B N 1
ATOM 5956 C CA . LYS B 1 337 ? -18.359 -5.816 -19.406 1 91.06 337 LYS B CA 1
ATOM 5957 C C . LYS B 1 337 ? -18.875 -4.434 -19.797 1 91.06 337 LYS B C 1
ATOM 5959 O O . LYS B 1 337 ? -19.984 -4.305 -20.312 1 91.06 337 LYS B O 1
ATOM 5964 N N . ASN B 1 338 ? -18.062 -3.449 -19.438 1 89.25 338 ASN B N 1
ATOM 5965 C CA . ASN B 1 338 ? -18.438 -2.09 -19.828 1 89.25 338 ASN B CA 1
ATOM 5966 C C . ASN B 1 338 ? -18.094 -1.806 -21.281 1 89.25 338 ASN B C 1
ATOM 5968 O O . ASN B 1 338 ? -16.922 -1.677 -21.641 1 89.25 338 ASN B O 1
ATOM 5972 N N . ASN B 1 339 ? -19.031 -1.728 -22.219 1 87.31 339 ASN B N 1
ATOM 5973 C CA . ASN B 1 339 ? -18.859 -1.509 -23.641 1 87.31 339 ASN B CA 1
ATOM 5974 C C . ASN B 1 339 ? -18.891 -0.022 -24 1 87.31 339 ASN B C 1
ATOM 5976 O O . ASN B 1 339 ? -19.453 0.377 -25.016 1 87.31 339 ASN B O 1
ATOM 5980 N N . CYS B 1 340 ? -18.266 0.7 -23.156 1 87.69 340 CYS B N 1
ATOM 5981 C CA . CYS B 1 340 ? -18.172 2.143 -23.344 1 87.69 340 CYS B CA 1
ATOM 5982 C C . CYS B 1 340 ? -17.609 2.467 -24.734 1 87.69 340 CYS B C 1
ATOM 5984 O O . CYS B 1 340 ? -16.547 1.964 -25.109 1 87.69 340 CYS B O 1
ATOM 5986 N N . SER B 1 341 ? -18.281 3.248 -25.578 1 91.12 341 SER B N 1
ATOM 5987 C CA . SER B 1 341 ? -17.812 3.686 -26.891 1 91.12 341 SER B CA 1
ATOM 5988 C C . SER B 1 341 ? -16.625 4.633 -26.75 1 91.12 341 SER B C 1
ATOM 5990 O O . SER B 1 341 ? -16.453 5.27 -25.719 1 91.12 341 SER B O 1
ATOM 5992 N N . GLU B 1 342 ? -15.883 4.711 -27.734 1 91.19 342 GLU B N 1
ATOM 5993 C CA . GLU B 1 342 ? -14.727 5.598 -27.734 1 91.19 342 GLU B CA 1
ATOM 5994 C C . GLU B 1 342 ? -15.141 7.055 -27.547 1 91.19 342 GLU B C 1
ATOM 5996 O O . GLU B 1 342 ? -14.414 7.84 -26.938 1 91.19 342 GLU B O 1
ATOM 6001 N N . GLU B 1 343 ? -16.328 7.422 -28.016 1 93.69 343 GLU B N 1
ATOM 6002 C CA . GLU B 1 343 ? -16.828 8.789 -27.906 1 93.69 343 GLU B CA 1
ATOM 6003 C C . GLU B 1 343 ? -17.188 9.125 -26.469 1 93.69 343 GLU B C 1
ATOM 6005 O O . GLU B 1 343 ? -17.109 10.281 -26.047 1 93.69 343 GLU B O 1
ATOM 6010 N N . ASP B 1 344 ? -17.469 8.117 -25.766 1 95.69 344 ASP B N 1
ATOM 6011 C CA . ASP B 1 344 ? -17.922 8.336 -24.391 1 95.69 344 ASP B CA 1
ATOM 6012 C C . ASP B 1 344 ? -16.781 8.164 -23.406 1 95.69 344 ASP B C 1
ATOM 6014 O O . ASP B 1 344 ? -16.906 8.477 -22.219 1 95.69 344 ASP B O 1
ATOM 6018 N N . LYS B 1 345 ? -15.719 7.762 -23.906 1 96.5 345 LYS B N 1
ATOM 6019 C CA . LYS B 1 345 ? -14.562 7.5 -23.062 1 96.5 345 LYS B CA 1
ATOM 6020 C C . LYS B 1 345 ? -13.781 8.781 -22.781 1 96.5 345 LYS B C 1
ATOM 6022 O O . LYS B 1 345 ? -13.492 9.547 -23.703 1 96.5 345 LYS B O 1
ATOM 6027 N N . VAL B 1 346 ? -13.453 9.031 -21.5 1 97.94 346 VAL B N 1
ATOM 6028 C CA . VAL B 1 346 ? -12.617 10.156 -21.078 1 97.94 346 VAL B CA 1
ATOM 6029 C C . VAL B 1 346 ? -11.43 9.648 -20.266 1 97.94 346 VAL B C 1
ATOM 6031 O O . VAL B 1 346 ? -11.609 8.922 -19.297 1 97.94 346 VAL B O 1
ATOM 6034 N N . ASP B 1 347 ? -10.258 10 -20.703 1 97.62 347 ASP B N 1
ATOM 6035 C CA . ASP B 1 347 ? -9.031 9.594 -20.016 1 97.62 347 ASP B CA 1
ATOM 6036 C C . ASP B 1 347 ? -8.469 10.742 -19.188 1 97.62 347 ASP B C 1
ATOM 6038 O O . ASP B 1 347 ? -8.406 11.883 -19.641 1 97.62 347 ASP B O 1
ATOM 6042 N N . ILE B 1 348 ? -8.133 10.453 -17.938 1 98.25 348 ILE B N 1
ATOM 6043 C CA . ILE B 1 348 ? -7.43 11.391 -17.078 1 98.25 348 ILE B CA 1
ATOM 6044 C C . ILE B 1 348 ? -6.16 10.742 -16.531 1 98.25 348 ILE B C 1
ATOM 6046 O O . ILE B 1 348 ? -6.207 9.648 -15.969 1 98.25 348 ILE B O 1
ATOM 6050 N N . GLY B 1 349 ? -5.035 11.312 -16.781 1 97.56 349 GLY B N 1
ATOM 6051 C CA . GLY B 1 349 ? -3.756 10.82 -16.297 1 97.56 349 GLY B CA 1
ATOM 6052 C C . GLY B 1 349 ? -2.963 11.867 -15.539 1 97.56 349 GLY B C 1
ATOM 6053 O O . GLY B 1 349 ? -2.977 13.047 -15.891 1 97.56 349 GLY B O 1
ATOM 6054 N N . ILE B 1 350 ? -2.309 11.477 -14.422 1 97 350 ILE B N 1
ATOM 6055 C CA . ILE B 1 350 ? -1.45 12.398 -13.68 1 97 350 ILE B CA 1
ATOM 6056 C C . ILE B 1 350 ? -0.181 11.672 -13.234 1 97 350 ILE B C 1
ATOM 6058 O O . ILE B 1 350 ? -0.183 10.453 -13.062 1 97 350 ILE B O 1
ATOM 6062 N N . PRO B 1 351 ? 0.914 12.422 -13.031 1 95.75 351 PRO B N 1
ATOM 6063 C CA . PRO B 1 351 ? 2.096 11.82 -12.406 1 95.75 351 PRO B CA 1
ATOM 6064 C C . PRO B 1 351 ? 1.823 11.32 -10.992 1 95.75 351 PRO B C 1
ATOM 6066 O O . PRO B 1 351 ? 0.815 11.688 -10.383 1 95.75 351 PRO B O 1
ATOM 6069 N N . GLY B 1 352 ? 2.705 10.43 -10.594 1 94.94 352 GLY B N 1
ATOM 6070 C CA . GLY B 1 352 ? 2.58 9.93 -9.234 1 94.94 352 GLY B CA 1
ATOM 6071 C C . GLY B 1 352 ? 2.684 11.023 -8.188 1 94.94 352 GLY B C 1
ATOM 6072 O O . GLY B 1 352 ? 3.234 12.094 -8.453 1 94.94 352 GLY B O 1
ATOM 6073 N N . ILE B 1 353 ? 2.133 10.742 -7.027 1 91.62 353 ILE B N 1
ATOM 6074 C CA . ILE B 1 353 ? 2.156 11.727 -5.953 1 91.62 353 ILE B CA 1
ATOM 6075 C C . ILE B 1 353 ? 3.162 11.305 -4.887 1 91.62 353 ILE B C 1
ATOM 6077 O O . ILE B 1 353 ? 3.498 10.117 -4.777 1 91.62 353 ILE B O 1
ATOM 6081 N N . ALA B 1 354 ? 3.562 12.281 -4.156 1 90.25 354 ALA B N 1
ATOM 6082 C CA . ALA B 1 354 ? 4.574 12.078 -3.123 1 90.25 354 ALA B CA 1
ATOM 6083 C C . ALA B 1 354 ? 4.004 11.305 -1.938 1 90.25 354 ALA B C 1
ATOM 6085 O O . ALA B 1 354 ? 2.869 11.547 -1.52 1 90.25 354 ALA B O 1
ATOM 6086 N N . GLY B 1 355 ? 4.734 10.391 -1.452 1 94.19 355 GLY B N 1
ATOM 6087 C CA . GLY B 1 355 ? 4.352 9.594 -0.295 1 94.19 355 GLY B CA 1
ATOM 6088 C C . GLY B 1 355 ? 5.328 8.477 0.011 1 94.19 355 GLY B C 1
ATOM 6089 O O . GLY B 1 355 ? 6.453 8.477 -0.491 1 94.19 355 GLY B O 1
ATOM 6090 N N . PRO B 1 356 ? 4.93 7.578 0.873 1 94.94 356 PRO B N 1
ATOM 6091 C CA . PRO B 1 356 ? 5.812 6.469 1.238 1 94.94 356 PRO B CA 1
ATOM 6092 C C . PRO B 1 356 ? 6.297 5.676 0.026 1 94.94 356 PRO B C 1
ATOM 6094 O O . PRO B 1 356 ? 5.488 5.27 -0.812 1 94.94 356 PRO B O 1
ATOM 6097 N N . GLY B 1 357 ? 7.578 5.551 -0.056 1 94.88 357 GLY B N 1
ATOM 6098 C CA . GLY B 1 357 ? 8.172 4.801 -1.151 1 94.88 357 GLY B CA 1
ATOM 6099 C C . GLY B 1 357 ? 8.414 5.648 -2.389 1 94.88 357 GLY B C 1
ATOM 6100 O O . GLY B 1 357 ? 9.055 5.195 -3.338 1 94.88 357 GLY B O 1
ATOM 6101 N N . ALA B 1 358 ? 7.898 6.875 -2.363 1 96.31 358 ALA B N 1
ATOM 6102 C CA . ALA B 1 358 ? 8.031 7.691 -3.568 1 96.31 358 ALA B CA 1
ATOM 6103 C C . ALA B 1 358 ? 8.602 9.07 -3.236 1 96.31 358 ALA B C 1
ATOM 6105 O O . ALA B 1 358 ? 8.914 9.852 -4.137 1 96.31 358 ALA B O 1
ATOM 6106 N N . PHE B 1 359 ? 8.805 9.383 -1.943 1 97.44 359 PHE B N 1
ATOM 6107 C CA . PHE B 1 359 ? 9.258 10.719 -1.576 1 97.44 359 PHE B CA 1
ATOM 6108 C C . PHE B 1 359 ? 10.57 11.055 -2.281 1 97.44 359 PHE B C 1
ATOM 6110 O O . PHE B 1 359 ? 10.688 12.117 -2.898 1 97.44 359 PHE B O 1
ATOM 6117 N N . TRP B 1 360 ? 11.477 10.172 -2.25 1 97.75 360 TRP B N 1
ATOM 6118 C CA . TRP B 1 360 ? 12.836 10.461 -2.705 1 97.75 360 TRP B CA 1
ATOM 6119 C C . TRP B 1 360 ? 12.945 10.328 -4.219 1 97.75 360 TRP B C 1
ATOM 6121 O O . TRP B 1 360 ? 14.031 10.469 -4.789 1 97.75 360 TRP B O 1
ATOM 6131 N N . LYS B 1 361 ? 11.828 10.047 -4.867 1 96.75 361 LYS B N 1
ATOM 6132 C CA . LYS B 1 361 ? 11.773 10.016 -6.324 1 96.75 361 LYS B CA 1
ATOM 6133 C C . LYS B 1 361 ? 11.289 11.352 -6.883 1 96.75 361 LYS B C 1
ATOM 6135 O O . LYS B 1 361 ? 11.266 11.547 -8.102 1 96.75 361 LYS B O 1
ATOM 6140 N N . ILE B 1 362 ? 10.938 12.234 -6.02 1 96.62 362 ILE B N 1
ATOM 6141 C CA . ILE B 1 362 ? 10.359 13.508 -6.434 1 96.62 362 ILE B CA 1
ATOM 6142 C C . ILE B 1 362 ? 11.406 14.32 -7.191 1 96.62 362 ILE B C 1
ATOM 6144 O O . ILE B 1 362 ? 11.109 14.883 -8.25 1 96.62 362 ILE B O 1
ATOM 6148 N N . LEU B 1 363 ? 12.617 14.344 -6.703 1 95.31 363 LEU B N 1
ATOM 6149 C CA . LEU B 1 363 ? 13.664 15.18 -7.285 1 95.31 363 LEU B CA 1
ATOM 6150 C C . LEU B 1 363 ? 13.984 14.727 -8.711 1 95.31 363 LEU B C 1
ATOM 6152 O O . LEU B 1 363 ? 14.289 15.555 -9.57 1 95.31 363 LEU B O 1
ATOM 6156 N N . SER B 1 364 ? 13.852 13.422 -8.953 1 93.12 364 SER B N 1
ATOM 6157 C CA . SER B 1 364 ? 14.156 12.891 -10.273 1 93.12 364 SER B CA 1
ATOM 6158 C C . SER B 1 364 ? 12.906 12.859 -11.156 1 93.12 364 SER B C 1
ATOM 6160 O O . SER B 1 364 ? 13 12.641 -12.367 1 93.12 364 SER B O 1
ATOM 6162 N N . GLY B 1 365 ? 11.789 13.039 -10.539 1 92.5 365 GLY B N 1
ATOM 6163 C CA . GLY B 1 365 ? 10.547 13.07 -11.305 1 92.5 365 GLY B CA 1
ATOM 6164 C C . GLY B 1 365 ? 10.008 11.688 -11.625 1 92.5 365 GLY B C 1
ATOM 6165 O O . GLY B 1 365 ? 9.055 11.555 -12.391 1 92.5 365 GLY B O 1
ATOM 6166 N N . ASP B 1 366 ? 10.539 10.602 -11.07 1 93.06 366 ASP B N 1
ATOM 6167 C CA . ASP B 1 366 ? 10.141 9.227 -11.367 1 93.06 366 ASP B CA 1
ATOM 6168 C C . ASP B 1 366 ? 9.141 8.711 -10.336 1 93.06 366 ASP B C 1
ATOM 6170 O O . ASP B 1 366 ? 9.32 7.621 -9.789 1 93.06 366 ASP B O 1
ATOM 6174 N N . THR B 1 367 ? 8.109 9.508 -10.086 1 94.88 367 THR B N 1
ATOM 6175 C CA . THR B 1 367 ? 7.18 9.203 -9 1 94.88 367 THR B CA 1
ATOM 6176 C C . THR B 1 367 ? 6.086 8.25 -9.477 1 94.88 367 THR B C 1
ATOM 6178 O O . THR B 1 367 ? 5.238 7.824 -8.688 1 94.88 367 THR B O 1
ATOM 6181 N N . GLY B 1 368 ? 6.086 7.887 -10.766 1 97.06 368 GLY B N 1
ATOM 6182 C CA . GLY B 1 368 ? 5.047 7.02 -11.305 1 97.06 368 GLY B CA 1
ATOM 6183 C C . GLY B 1 368 ? 4.023 7.766 -12.141 1 97.06 368 GLY B C 1
ATOM 6184 O O . GLY B 1 368 ? 4.219 8.938 -12.477 1 97.06 368 GLY B O 1
ATOM 6185 N N . TYR B 1 369 ? 2.982 7.105 -12.5 1 98.12 369 TYR B N 1
ATOM 6186 C CA . TYR B 1 369 ? 1.926 7.621 -13.359 1 98.12 369 TYR B CA 1
ATOM 6187 C C . TYR B 1 369 ? 0.64 6.824 -13.195 1 98.12 369 TYR B C 1
ATOM 6189 O O . TYR B 1 369 ? 0.676 5.594 -13.078 1 98.12 369 TYR B O 1
ATOM 6197 N N . THR B 1 370 ? -0.428 7.535 -13.094 1 98.44 370 THR B N 1
ATOM 6198 C CA . THR B 1 370 ? -1.733 6.891 -13.008 1 98.44 370 THR B CA 1
ATOM 6199 C C . THR B 1 370 ? -2.684 7.438 -14.062 1 98.44 370 THR B C 1
ATOM 6201 O O . THR B 1 370 ? -2.742 8.648 -14.281 1 98.44 370 THR B O 1
ATOM 6204 N N . LYS B 1 371 ? -3.357 6.559 -14.789 1 98.38 371 LYS B N 1
ATOM 6205 C CA . LYS B 1 371 ? -4.336 6.906 -15.82 1 98.38 371 LYS B CA 1
ATOM 6206 C C . LYS B 1 371 ? -5.645 6.152 -15.609 1 98.38 371 LYS B C 1
ATOM 6208 O O . LYS B 1 371 ? -5.645 4.93 -15.453 1 98.38 371 LYS B O 1
ATOM 6213 N N . ILE B 1 372 ? -6.754 6.848 -15.562 1 98.44 372 ILE B N 1
ATOM 6214 C CA . ILE B 1 372 ? -8.078 6.246 -15.445 1 98.44 372 ILE B CA 1
ATOM 6215 C C . ILE B 1 372 ? -8.914 6.598 -16.672 1 98.44 372 ILE B C 1
ATOM 6217 O O . ILE B 1 372 ? -8.914 7.746 -17.125 1 98.44 372 ILE B O 1
ATOM 6221 N N . SER B 1 373 ? -9.531 5.641 -17.266 1 97.62 373 SER B N 1
ATOM 6222 C CA . SER B 1 373 ? -10.531 5.832 -18.312 1 97.62 373 SER B CA 1
ATOM 6223 C C . SER B 1 373 ? -11.945 5.738 -17.75 1 97.62 373 SER B C 1
ATOM 6225 O O . SER B 1 373 ? -12.297 4.754 -17.094 1 97.62 373 SER B O 1
ATOM 6227 N N . PHE B 1 374 ? -12.742 6.746 -18.031 1 98.19 374 PHE B N 1
ATOM 6228 C CA . PHE B 1 374 ? -14.109 6.812 -17.531 1 98.19 374 PHE B CA 1
ATOM 6229 C C . PHE B 1 374 ? -15.117 6.668 -18.672 1 98.19 374 PHE B C 1
ATOM 6231 O O . PHE B 1 374 ? -14.844 7.082 -19.797 1 98.19 374 PHE B O 1
ATOM 6238 N N . ASP B 1 375 ? -16.234 5.977 -18.391 1 97.31 375 ASP B N 1
ATOM 6239 C CA . ASP B 1 375 ? -17.438 6.055 -19.219 1 97.31 375 ASP B CA 1
ATOM 6240 C C . ASP B 1 375 ? -18.312 7.242 -18.797 1 97.31 375 ASP B C 1
ATOM 6242 O O . ASP B 1 375 ? -19.031 7.176 -17.812 1 97.31 375 ASP B O 1
ATOM 6246 N N . LYS B 1 376 ? -18.234 8.273 -19.562 1 96.56 376 LYS B N 1
ATOM 6247 C CA . LYS B 1 376 ? -18.891 9.516 -19.172 1 96.56 376 LYS B CA 1
ATOM 6248 C C . LYS B 1 376 ? -20.406 9.352 -19.188 1 96.56 376 LYS B C 1
ATOM 6250 O O . LYS B 1 376 ? -21.109 9.969 -18.375 1 96.56 376 LYS B O 1
ATOM 6255 N N . LYS B 1 377 ? -20.938 8.562 -20.047 1 95.56 377 LYS B N 1
ATOM 6256 C CA . LYS B 1 377 ? -22.391 8.367 -20.156 1 95.56 377 LYS B CA 1
ATOM 6257 C C . LYS B 1 377 ? -22.938 7.648 -18.922 1 95.56 377 LYS B C 1
ATOM 6259 O O . LYS B 1 377 ? -23.984 8.023 -18.391 1 95.56 377 LYS B O 1
ATOM 6264 N N . GLN B 1 378 ? -22.203 6.688 -18.438 1 95.06 378 GLN B N 1
ATOM 6265 C CA . GLN B 1 378 ? -22.688 5.883 -17.312 1 95.06 378 GLN B CA 1
ATOM 6266 C C . GLN B 1 378 ? -22.094 6.359 -16 1 95.06 378 GLN B C 1
ATOM 6268 O O . GLN B 1 378 ? -22.531 5.938 -14.922 1 95.06 378 GLN B O 1
ATOM 6273 N N . ASN B 1 379 ? -21.109 7.223 -16.016 1 96.88 379 ASN B N 1
ATOM 6274 C CA . ASN B 1 379 ? -20.359 7.672 -14.844 1 96.88 379 ASN B CA 1
ATOM 6275 C C . ASN B 1 379 ? -19.75 6.5 -14.086 1 96.88 379 ASN B C 1
ATOM 6277 O O . ASN B 1 379 ? -19.984 6.34 -12.891 1 96.88 379 ASN B O 1
ATOM 6281 N N . LYS B 1 380 ? -18.984 5.707 -14.844 1 96.94 380 LYS B N 1
ATOM 6282 C CA . LYS B 1 380 ? -18.312 4.523 -14.305 1 96.94 380 LYS B CA 1
ATOM 6283 C C . LYS B 1 380 ? -16.859 4.477 -14.734 1 96.94 380 LYS B C 1
ATOM 6285 O O . LYS B 1 380 ? -16.469 5.098 -15.727 1 96.94 380 LYS B O 1
ATOM 6290 N N . ILE B 1 381 ? -16.125 3.785 -13.961 1 97.81 381 ILE B N 1
ATOM 6291 C CA . ILE B 1 381 ? -14.742 3.529 -14.328 1 97.81 381 ILE B CA 1
ATOM 6292 C C . ILE B 1 381 ? -14.68 2.391 -15.344 1 97.81 381 ILE B C 1
ATOM 6294 O O . ILE B 1 381 ? -15.297 1.341 -15.148 1 97.81 381 ILE B O 1
ATOM 6298 N N . LYS B 1 382 ? -14.016 2.586 -16.422 1 97 382 LYS B N 1
ATOM 6299 C CA . LYS B 1 382 ? -13.812 1.557 -17.438 1 97 382 LYS B CA 1
ATOM 6300 C C . LYS B 1 382 ? -12.492 0.822 -17.219 1 97 382 LYS B C 1
ATOM 6302 O O . LYS B 1 382 ? -12.438 -0.404 -17.328 1 97 382 LYS B O 1
ATOM 6307 N N . LYS B 1 383 ? -11.422 1.607 -16.953 1 97.06 383 LYS B N 1
ATOM 6308 C CA . LYS B 1 383 ? -10.086 1.042 -16.859 1 97.06 383 LYS B CA 1
ATOM 6309 C C . LYS B 1 383 ? -9.195 1.902 -15.961 1 97.06 383 LYS B C 1
ATOM 6311 O O . LYS B 1 383 ? -9.305 3.131 -15.961 1 97.06 383 LYS B O 1
ATOM 6316 N N . ILE B 1 384 ? -8.398 1.285 -15.164 1 98.31 384 ILE B N 1
ATOM 6317 C CA . ILE B 1 384 ? -7.395 1.972 -14.359 1 98.31 384 ILE B CA 1
ATOM 6318 C C . ILE B 1 384 ? -6.02 1.354 -14.617 1 98.31 384 ILE B C 1
ATOM 6320 O O . ILE B 1 384 ? -5.883 0.129 -14.664 1 98.31 384 ILE B O 1
ATOM 6324 N N . ASN B 1 385 ? -5.023 2.135 -14.852 1 98.31 385 ASN B N 1
ATOM 6325 C CA . ASN B 1 385 ? -3.607 1.788 -14.828 1 98.31 385 ASN B CA 1
ATOM 6326 C C . ASN B 1 385 ? -2.822 2.686 -13.875 1 98.31 385 ASN B C 1
ATOM 6328 O O . ASN B 1 385 ? -2.869 3.912 -13.992 1 98.31 385 ASN B O 1
ATOM 6332 N N . SER B 1 386 ? -2.105 2.051 -12.961 1 98.12 386 SER B N 1
ATOM 6333 C CA . SER B 1 386 ? -1.438 2.854 -11.938 1 98.12 386 SER B CA 1
ATOM 6334 C C . SER B 1 386 ? -0.024 2.348 -11.68 1 98.12 386 SER B C 1
ATOM 6336 O O . SER B 1 386 ? 0.173 1.168 -11.383 1 98.12 386 SER B O 1
ATOM 6338 N N . ILE B 1 387 ? 0.948 3.209 -11.852 1 98.25 387 ILE B N 1
ATOM 6339 C CA . ILE B 1 387 ? 2.33 2.98 -11.445 1 98.25 387 ILE B CA 1
ATOM 6340 C C . ILE B 1 387 ? 2.619 3.746 -10.156 1 98.25 387 ILE B C 1
ATOM 6342 O O . ILE B 1 387 ? 2.807 4.965 -10.18 1 98.25 387 ILE B O 1
ATOM 6346 N N . SER B 1 388 ? 2.596 3.053 -9.039 1 97.81 388 SER B N 1
ATOM 6347 C CA . SER B 1 388 ? 2.809 3.65 -7.723 1 97.81 388 SER B CA 1
ATOM 6348 C C . SER B 1 388 ? 3.158 2.592 -6.684 1 97.81 388 SER B C 1
ATOM 6350 O O . SER B 1 388 ? 2.812 1.419 -6.844 1 97.81 388 SER B O 1
ATOM 6352 N N . PRO B 1 389 ? 3.801 3.002 -5.574 1 97 389 PRO B N 1
ATOM 6353 C CA . PRO B 1 389 ? 4.145 2.033 -4.527 1 97 389 PRO B CA 1
ATOM 6354 C C . PRO B 1 389 ? 2.912 1.365 -3.916 1 97 389 PRO B C 1
ATOM 6356 O O . PRO B 1 389 ? 3.006 0.253 -3.393 1 97 389 PRO B O 1
ATOM 6359 N N . SER B 1 390 ? 1.749 1.99 -4 1 97.31 390 SER B N 1
ATOM 6360 C CA . SER B 1 390 ? 0.577 1.461 -3.312 1 97.31 390 SER B CA 1
ATOM 6361 C C . SER B 1 390 ? -0.399 0.821 -4.293 1 97.31 390 SER B C 1
ATOM 6363 O O . SER B 1 390 ? -1.489 0.396 -3.904 1 97.31 390 SER B O 1
ATOM 6365 N N . SER B 1 391 ? -0.05 0.721 -5.512 1 97.94 391 SER B N 1
ATOM 6366 C CA . SER B 1 391 ? -1.012 0.405 -6.566 1 97.94 391 SER B CA 1
ATOM 6367 C C . SER B 1 391 ? -1.594 -0.993 -6.379 1 97.94 391 SER B C 1
ATOM 6369 O O . SER B 1 391 ? -2.744 -1.246 -6.746 1 97.94 391 SER B O 1
ATOM 6371 N N . VAL B 1 392 ? -0.824 -1.937 -5.766 1 97.75 392 VAL B N 1
ATOM 6372 C CA . VAL B 1 392 ? -1.297 -3.307 -5.586 1 97.75 392 VAL B CA 1
ATOM 6373 C C . VAL B 1 392 ? -2.582 -3.305 -4.762 1 97.75 392 VAL B C 1
ATOM 6375 O O . VAL B 1 392 ? -3.602 -3.854 -5.188 1 97.75 392 VAL B O 1
ATOM 6378 N N . SER B 1 393 ? -2.592 -2.617 -3.705 1 97.69 393 SER B N 1
ATOM 6379 C CA . SER B 1 393 ? -3.762 -2.551 -2.834 1 97.69 393 SER B CA 1
ATOM 6380 C C . SER B 1 393 ? -4.848 -1.664 -3.436 1 97.69 393 SER B C 1
ATOM 6382 O O . SER B 1 393 ? -6.023 -2.033 -3.445 1 97.69 393 SER B O 1
ATOM 6384 N N . ASP B 1 394 ? -4.41 -0.496 -3.945 1 98.38 394 ASP B N 1
ATOM 6385 C CA . ASP B 1 394 ? -5.375 0.455 -4.484 1 98.38 394 ASP B CA 1
ATOM 6386 C C . ASP B 1 394 ? -6.254 -0.198 -5.551 1 98.38 394 ASP B C 1
ATOM 6388 O O . ASP B 1 394 ? -7.48 -0.097 -5.496 1 98.38 394 ASP B O 1
ATOM 6392 N N . ILE B 1 395 ? -5.602 -0.899 -6.438 1 98.69 395 ILE B N 1
ATOM 6393 C CA . ILE B 1 395 ? -6.301 -1.437 -7.598 1 98.69 395 ILE B CA 1
ATOM 6394 C C . ILE B 1 395 ? -7.172 -2.617 -7.176 1 98.69 395 ILE B C 1
ATOM 6396 O O . ILE B 1 395 ? -8.266 -2.816 -7.715 1 98.69 395 ILE B O 1
ATOM 6400 N N . ALA B 1 396 ? -6.711 -3.422 -6.191 1 98.62 396 ALA B N 1
ATOM 6401 C CA . ALA B 1 396 ? -7.539 -4.508 -5.68 1 98.62 396 ALA B CA 1
ATOM 6402 C C . ALA B 1 396 ? -8.859 -3.977 -5.121 1 98.62 396 ALA B C 1
ATOM 6404 O O . ALA B 1 396 ? -9.93 -4.508 -5.43 1 98.62 396 ALA B O 1
ATOM 6405 N N . TYR B 1 397 ? -8.836 -2.898 -4.359 1 98.56 397 TYR B N 1
ATOM 6406 C CA . TYR B 1 397 ? -10.031 -2.34 -3.752 1 98.56 397 TYR B CA 1
ATOM 6407 C C . TYR B 1 397 ? -10.898 -1.644 -4.797 1 98.56 397 TYR B C 1
ATOM 6409 O O . TYR B 1 397 ? -12.133 -1.736 -4.754 1 98.56 397 TYR B O 1
ATOM 6417 N N . LEU B 1 398 ? -10.25 -0.919 -5.727 1 98.56 398 LEU B N 1
ATOM 6418 C CA . LEU B 1 398 ? -11.023 -0.256 -6.77 1 98.56 398 LEU B CA 1
ATOM 6419 C C . LEU B 1 398 ? -11.703 -1.278 -7.676 1 98.56 398 LEU B C 1
ATOM 6421 O O . LEU B 1 398 ? -12.836 -1.07 -8.117 1 98.56 398 LEU B O 1
ATOM 6425 N N . SER B 1 399 ? -10.984 -2.387 -7.969 1 98.38 399 SER B N 1
ATOM 6426 C CA . SER B 1 399 ? -11.578 -3.49 -8.711 1 98.38 399 SER B CA 1
ATOM 6427 C C . SER B 1 399 ? -12.812 -4.031 -8.008 1 98.38 399 SER B C 1
ATOM 6429 O O . SER B 1 399 ? -13.82 -4.34 -8.656 1 98.38 399 SER B O 1
ATOM 6431 N N . TYR B 1 400 ? -12.742 -4.152 -6.688 1 97.88 400 TYR B N 1
ATOM 6432 C CA . TYR B 1 400 ? -13.875 -4.602 -5.891 1 97.88 400 TYR B CA 1
ATOM 6433 C C . TYR B 1 400 ? -15.062 -3.658 -6.043 1 97.88 400 TYR B C 1
ATOM 6435 O O . TYR B 1 400 ? -16.188 -4.098 -6.277 1 97.88 400 TYR B O 1
ATOM 6443 N N . LEU B 1 401 ? -14.797 -2.344 -5.969 1 97.06 401 LEU B N 1
ATOM 6444 C CA . LEU B 1 401 ? -15.852 -1.348 -6.102 1 97.06 401 LEU B CA 1
ATOM 6445 C C . LEU B 1 401 ? -16.5 -1.424 -7.484 1 97.06 401 LEU B C 1
ATOM 6447 O O . LEU B 1 401 ? -17.719 -1.255 -7.617 1 97.06 401 LEU B O 1
ATOM 6451 N N . MET B 1 402 ? -15.695 -1.702 -8.477 1 96.38 402 MET B N 1
ATOM 6452 C CA . MET B 1 402 ? -16.203 -1.88 -9.836 1 96.38 402 MET B CA 1
ATOM 6453 C C . MET B 1 402 ? -17.094 -3.111 -9.922 1 96.38 402 MET B C 1
ATOM 6455 O O . MET B 1 402 ? -18.172 -3.061 -10.523 1 96.38 402 MET B O 1
ATOM 6459 N N . ARG B 1 403 ? -16.688 -4.215 -9.289 1 94.5 403 ARG B N 1
ATOM 6460 C CA . ARG B 1 403 ? -17.375 -5.488 -9.391 1 94.5 403 ARG B CA 1
ATOM 6461 C C . ARG B 1 403 ? -18.75 -5.418 -8.711 1 94.5 403 ARG B C 1
ATOM 6463 O O . ARG B 1 403 ? -19.719 -5.996 -9.195 1 94.5 403 ARG B O 1
ATOM 6470 N N . ILE B 1 404 ? -18.844 -4.68 -7.574 1 93.12 404 ILE B N 1
ATOM 6471 C CA . ILE B 1 404 ? -20.125 -4.609 -6.879 1 93.12 404 ILE B CA 1
ATOM 6472 C C . ILE B 1 404 ? -20.953 -3.453 -7.434 1 93.12 404 ILE B C 1
ATOM 6474 O O . ILE B 1 404 ? -22 -3.104 -6.879 1 93.12 404 ILE B O 1
ATOM 6478 N N . ASN B 1 405 ? -20.453 -2.754 -8.453 1 92.69 405 ASN B N 1
ATOM 6479 C CA . ASN B 1 405 ? -21.125 -1.664 -9.148 1 92.69 405 ASN B CA 1
ATOM 6480 C C . ASN B 1 405 ? -21.484 -0.523 -8.203 1 92.69 405 ASN B C 1
ATOM 6482 O O . ASN B 1 405 ? -22.609 -0.031 -8.203 1 92.69 405 ASN B O 1
ATOM 6486 N N . SER B 1 406 ? -20.516 -0.225 -7.328 1 92.62 406 SER B N 1
ATOM 6487 C CA . SER B 1 406 ? -20.703 0.934 -6.461 1 92.62 406 SER B CA 1
ATOM 6488 C C . SER B 1 406 ? -20.844 2.217 -7.273 1 92.62 406 SER B C 1
ATOM 6490 O O . SER B 1 406 ? -20.078 2.449 -8.211 1 92.62 406 SER B O 1
ATOM 6492 N N . PRO B 1 407 ? -21.812 3.018 -6.926 1 93.94 407 PRO B N 1
ATOM 6493 C CA . PRO B 1 407 ? -21.938 4.293 -7.637 1 93.94 407 PRO B CA 1
ATOM 6494 C C . PRO B 1 407 ? -20.703 5.18 -7.477 1 93.94 407 PRO B C 1
ATOM 6496 O O . PRO B 1 407 ? -20.25 5.402 -6.359 1 93.94 407 PRO B O 1
ATOM 6499 N N . LEU B 1 408 ? -20.219 5.664 -8.562 1 95.81 408 LEU B N 1
ATOM 6500 C CA . LEU B 1 408 ? -19 6.445 -8.555 1 95.81 408 LEU B CA 1
ATOM 6501 C C . LEU B 1 408 ? -19.156 7.715 -7.734 1 95.81 408 LEU B C 1
ATOM 6503 O O . LEU B 1 408 ? -18.219 8.18 -7.094 1 95.81 408 LEU B O 1
ATOM 6507 N N . ASP B 1 409 ? -20.344 8.273 -7.641 1 95.12 409 ASP B N 1
ATOM 6508 C CA . ASP B 1 409 ? -20.625 9.508 -6.902 1 95.12 409 ASP B CA 1
ATOM 6509 C C . ASP B 1 409 ? -20.359 9.32 -5.41 1 95.12 409 ASP B C 1
ATOM 6511 O O . ASP B 1 409 ? -20 10.273 -4.715 1 95.12 409 ASP B O 1
ATOM 6515 N N . GLU B 1 410 ? -20.516 8.125 -4.949 1 93.56 410 GLU B N 1
ATOM 6516 C CA . GLU B 1 410 ? -20.312 7.836 -3.535 1 93.56 410 GLU B CA 1
ATOM 6517 C C . GLU B 1 410 ? -18.844 7.93 -3.158 1 93.56 410 GLU B C 1
ATOM 6519 O O . GLU B 1 410 ? -18.5 8.148 -1.993 1 93.56 410 GLU B O 1
ATOM 6524 N N . TYR B 1 411 ? -17.984 7.824 -4.156 1 96.25 411 TYR B N 1
ATOM 6525 C CA . TYR B 1 411 ? -16.547 7.875 -3.912 1 96.25 411 TYR B CA 1
ATOM 6526 C C . TYR B 1 411 ? -16.125 9.242 -3.381 1 96.25 411 TYR B C 1
ATOM 6528 O O . TYR B 1 411 ? -15.039 9.398 -2.834 1 96.25 411 TYR B O 1
ATOM 6536 N N . GLY B 1 412 ? -16.984 10.227 -3.482 1 93.25 412 GLY B N 1
ATOM 6537 C CA . GLY B 1 412 ? -16.75 11.539 -2.9 1 93.25 412 GLY B CA 1
ATOM 6538 C C . GLY B 1 412 ? -16.484 11.492 -1.406 1 93.25 412 GLY B C 1
ATOM 6539 O O . GLY B 1 412 ? -15.836 12.383 -0.855 1 93.25 412 GLY B O 1
ATOM 6540 N N . ASP B 1 413 ? -16.891 10.406 -0.758 1 93.12 413 ASP B N 1
ATOM 6541 C CA . ASP B 1 413 ? -16.75 10.258 0.688 1 93.12 413 ASP B CA 1
ATOM 6542 C C . ASP B 1 413 ? -15.43 9.594 1.058 1 93.12 413 ASP B C 1
ATOM 6544 O O . ASP B 1 413 ? -15.125 9.422 2.24 1 93.12 413 ASP B O 1
ATOM 6548 N N . PHE B 1 414 ? -14.672 9.219 0.059 1 96.62 414 PHE B N 1
ATOM 6549 C CA . PHE B 1 414 ? -13.375 8.594 0.325 1 96.62 414 PHE B CA 1
ATOM 6550 C C . PHE B 1 414 ? -12.453 9.555 1.062 1 96.62 414 PHE B C 1
ATOM 6552 O O . PHE B 1 414 ? -12.414 10.742 0.753 1 96.62 414 PHE B O 1
ATOM 6559 N N . LEU B 1 415 ? -11.828 9.07 2.08 1 97.31 415 LEU B N 1
ATOM 6560 C CA . LEU B 1 415 ? -10.797 9.789 2.822 1 97.31 415 LEU B CA 1
ATOM 6561 C C . LEU B 1 415 ? -9.484 9.023 2.805 1 97.31 415 LEU B C 1
ATOM 6563 O O . LEU B 1 415 ? -9.406 7.898 3.303 1 97.31 415 LEU B O 1
ATOM 6567 N N . GLU B 1 416 ? -8.453 9.578 2.232 1 96.5 416 GLU B N 1
ATOM 6568 C CA . GLU B 1 416 ? -7.133 8.953 2.211 1 96.5 416 GLU B CA 1
ATOM 6569 C C . GLU B 1 416 ? -6.441 9.086 3.566 1 96.5 416 GLU B C 1
ATOM 6571 O O . GLU B 1 416 ? -6.957 9.742 4.473 1 96.5 416 GLU B O 1
ATOM 6576 N N . ILE B 1 417 ? -5.344 8.406 3.721 1 97.44 417 ILE B N 1
ATOM 6577 C CA . ILE B 1 417 ? -4.34 8.656 4.75 1 97.44 417 ILE B CA 1
ATOM 6578 C C . ILE B 1 417 ? -3.146 9.391 4.141 1 97.44 417 ILE B C 1
ATOM 6580 O O . ILE B 1 417 ? -2.625 8.977 3.102 1 97.44 417 ILE B O 1
ATOM 6584 N N . HIS B 1 418 ? -2.854 10.5 4.672 1 96.31 418 HIS B N 1
ATOM 6585 C CA . HIS B 1 418 ? -1.753 11.289 4.129 1 96.31 418 HIS B CA 1
ATOM 6586 C C . HIS B 1 418 ? -0.474 11.078 4.934 1 96.31 418 HIS B C 1
ATOM 6588 O O . HIS B 1 418 ? -0.508 11.039 6.164 1 96.31 418 HIS B O 1
ATOM 6594 N N . PRO B 1 419 ? 0.642 10.969 4.293 1 95.69 419 PRO B N 1
ATOM 6595 C CA . PRO B 1 419 ? 0.806 10.945 2.838 1 95.69 419 PRO B CA 1
ATOM 6596 C C . PRO B 1 419 ? 0.51 9.578 2.232 1 95.69 419 PRO B C 1
ATOM 6598 O O . PRO B 1 419 ? 0.637 8.555 2.916 1 95.69 419 PRO B O 1
ATOM 6601 N N . SER B 1 420 ? 0.042 9.539 1.078 1 95.38 420 SER B N 1
ATOM 6602 C CA . SER B 1 420 ? -0.211 8.312 0.333 1 95.38 420 SER B CA 1
ATOM 6603 C C . SER B 1 420 ? 0.21 8.453 -1.126 1 95.38 420 SER B C 1
ATOM 6605 O O . SER B 1 420 ? 0.288 9.562 -1.649 1 95.38 420 SER B O 1
ATOM 6607 N N . THR B 1 421 ? 0.455 7.375 -1.75 1 97 421 THR B N 1
ATOM 6608 C CA . THR B 1 421 ? 0.831 7.391 -3.158 1 97 421 THR B CA 1
ATOM 6609 C C . THR B 1 421 ? -0.339 6.957 -4.035 1 97 421 THR B C 1
ATOM 6611 O O . THR B 1 421 ? -0.158 6.66 -5.219 1 97 421 THR B O 1
ATOM 6614 N N . ASP B 1 422 ? -1.47 6.859 -3.414 1 97.06 422 ASP B N 1
ATOM 6615 C CA . ASP B 1 422 ? -2.68 6.574 -4.18 1 97.06 422 ASP B CA 1
ATOM 6616 C C . ASP B 1 422 ? -3.127 7.793 -4.977 1 97.06 422 ASP B C 1
ATOM 6618 O O . ASP B 1 422 ? -3.781 8.688 -4.438 1 97.06 422 ASP B O 1
ATOM 6622 N N . ALA B 1 423 ? -2.904 7.844 -6.238 1 97.62 423 ALA B N 1
ATOM 6623 C CA . ALA B 1 423 ? -3.305 8.953 -7.094 1 97.62 423 ALA B CA 1
ATOM 6624 C C . ALA B 1 423 ? -4.738 8.781 -7.59 1 97.62 423 ALA B C 1
ATOM 6626 O O . ALA B 1 423 ? -5.344 9.719 -8.102 1 97.62 423 ALA B O 1
ATOM 6627 N N . ASN B 1 424 ? -5.281 7.582 -7.422 1 98.25 424 ASN B N 1
ATOM 6628 C CA . ASN B 1 424 ? -6.625 7.301 -7.914 1 98.25 424 ASN B CA 1
ATOM 6629 C C . ASN B 1 424 ? -7.668 8.195 -7.246 1 98.25 424 ASN B C 1
ATOM 6631 O O . ASN B 1 424 ? -8.586 8.688 -7.906 1 98.25 424 ASN B O 1
ATOM 6635 N N . TYR B 1 425 ? -7.527 8.367 -5.969 1 96 425 TYR B N 1
ATOM 6636 C CA . TYR B 1 425 ? -8.539 9.164 -5.281 1 96 425 TYR B CA 1
ATOM 6637 C C . TYR B 1 425 ? -8.539 10.602 -5.785 1 96 425 TYR B C 1
ATOM 6639 O O . TYR B 1 425 ? -9.594 11.227 -5.895 1 96 425 TYR B O 1
ATOM 6647 N N . LYS B 1 426 ? -7.324 11.156 -6.066 1 95 426 LYS B N 1
ATOM 6648 C CA . LYS B 1 426 ? -7.254 12.516 -6.594 1 95 426 LYS B CA 1
ATOM 6649 C C . LYS B 1 426 ? -7.961 12.617 -7.945 1 95 426 LYS B C 1
ATOM 6651 O O . LYS B 1 426 ? -8.734 13.547 -8.18 1 95 426 LYS B O 1
ATOM 6656 N N . ILE B 1 427 ? -7.715 11.641 -8.836 1 97.81 427 ILE B N 1
ATOM 6657 C CA . ILE B 1 427 ? -8.328 11.641 -10.164 1 97.81 427 ILE B CA 1
ATOM 6658 C C . ILE B 1 427 ? -9.844 11.523 -10.031 1 97.81 427 ILE B C 1
ATOM 6660 O O . ILE B 1 427 ? -10.586 12.312 -10.625 1 97.81 427 ILE B O 1
ATOM 6664 N N . ILE B 1 428 ? -10.312 10.609 -9.25 1 97.81 428 ILE B N 1
ATOM 6665 C CA . ILE B 1 428 ? -11.742 10.305 -9.172 1 97.81 428 ILE B CA 1
ATOM 6666 C C . ILE B 1 428 ? -12.477 11.445 -8.469 1 97.81 428 ILE B C 1
ATOM 6668 O O . ILE B 1 428 ? -13.414 12.023 -9.023 1 97.81 428 ILE B O 1
ATOM 6672 N N . LYS B 1 429 ? -11.984 11.852 -7.34 1 93.75 429 LYS B N 1
ATOM 6673 C CA . LYS B 1 429 ? -12.711 12.789 -6.488 1 93.75 429 LYS B CA 1
ATOM 6674 C C . LYS B 1 429 ? -12.539 14.227 -6.973 1 93.75 429 LYS B C 1
ATOM 6676 O O . LYS B 1 429 ? -13.5 15 -7 1 93.75 429 LYS B O 1
ATOM 6681 N N . SER B 1 430 ? -11.289 14.57 -7.367 1 89.69 430 SER B N 1
ATOM 6682 C CA . SER B 1 430 ? -10.977 15.977 -7.586 1 89.69 430 SER B CA 1
ATOM 6683 C C . SER B 1 430 ? -11.055 16.344 -9.062 1 89.69 430 SER B C 1
ATOM 6685 O O . SER B 1 430 ? -11.281 17.5 -9.414 1 89.69 430 SER B O 1
ATOM 6687 N N . MET B 1 431 ? -10.883 15.367 -9.93 1 93 431 MET B N 1
ATOM 6688 C CA . MET B 1 431 ? -10.789 15.711 -11.352 1 93 431 MET B CA 1
ATOM 6689 C C . MET B 1 431 ? -12.016 15.219 -12.109 1 93 431 MET B C 1
ATOM 6691 O O . MET B 1 431 ? -12.43 15.836 -13.094 1 93 431 MET B O 1
ATOM 6695 N N . TRP B 1 432 ? -12.57 14.148 -11.648 1 95.06 432 TRP B N 1
ATOM 6696 C CA . TRP B 1 432 ? -13.703 13.578 -12.367 1 95.06 432 TRP B CA 1
ATOM 6697 C C . TRP B 1 432 ? -15.023 14.039 -11.766 1 95.06 432 TRP B C 1
ATOM 6699 O O . TRP B 1 432 ? -15.883 14.57 -12.469 1 95.06 432 TRP B O 1
ATOM 6709 N N . LEU B 1 433 ? -15.211 13.844 -10.398 1 92.12 433 LEU B N 1
ATOM 6710 C CA . LEU B 1 433 ? -16.469 14.203 -9.75 1 92.12 433 LEU B CA 1
ATOM 6711 C C . LEU B 1 433 ? -16.562 15.711 -9.539 1 92.12 433 LEU B C 1
ATOM 6713 O O . LEU B 1 433 ? -17.656 16.266 -9.531 1 92.12 433 LEU B O 1
#

Organism: Methanobrevibacter smithii (strain ATCC 35061 / DSM 861 / OCM 144 / PS) (NCBI:txid420247)

Nearest PDB structures (foldseek):
  5v36-assembly1_A  TM=9.136E-01  e=9.915E-39  Streptococcus mutans UA159
  5vdn-assembly1_B  TM=9.248E-01  e=5.669E-38  Yersinia pestis KIM10+
  1get-assembly1_B  TM=9.231E-01  e=2.036E-37  Escherichia coli
  2r9z-assembly1_B  TM=8.988E-01  e=4.594E-37  Marichromatium gracile
  2rab-assembly1_A  TM=8.864E-01  e=1.921E-37  Marichromatium gracile

InterPro domains:
  IPR023753 FAD/NAD(P)-binding domain [PF07992] (2-301)
  IPR036188 FAD/NAD(P)-binding domain superfamily [G3DSA:3.50.50.60] (2-357)
  IPR036188 FAD/NAD(P)-binding domain superfamily [SSF51905] (4-312)
  IPR036188 FAD/NAD(P)-binding domain superfamily [SSF51905] (142-239)
  IPR050151 Class-I pyridine nucleotide-disulfide oxidoreductase [PTHR22912] (4-425)

Secondary structure (DSSP, 8-state):
-EEEEE--SHHHHHHHHHHHHTT-EEEEEESS-TTHHHHHTSHHHHHHHHHHHHHHHHHHHHHHHTSEEEEEEE-HHHHHHHHHHHHHHHHHHHHHHHHHTT-EEEES-EEEETTEEEETTEEEE-SEEEE---EEEPPP-STTGGG-B-GGGTTT-SS--SEEEEE--SHHHHHHHHHHHHTT-EEEEE-SS-TTTTS-HHHHHHIIIIISTTSEEE-S--EEEE-SSEEEETT--EEESEEEE-S-EEE--GGGTTTS-B-TTSPBP--TT-B-SSTTEEE-SGGG-S---HHHHHHHHHHHHHHHTT--------S--EEE-SSS-EEEEE-TT----TTTEEEEEEE----TTTGGGTTTT---EEEEEEETTTTEEEEEEEESTTHHHHHHHHHHHHHTT--GGGGGG--PPSS----HHIIIIIII-/-EEEEE--SHHHHHHHHHHHHTT-EEEEEESS-TTHHHHHTSHHHHHHHHHHHHHHHHHHHHHHHTSEEEEEEE-HHHHHHHHHHHHHHHHHHHHHHHHHTT-EEEES-EEEETTEEEETTEEEE-SEEEE---EEEPPP-STTGGG-B-GGGTTT-SS--SEEEEE--SHHHHHHHHHHHHTT-EEEEE-SS-TTTTS-HHHHHHIIIIISTTSEEE-S--EEEE-SSEEEETT--EEESEEEE-S-EEE--GGGTTTS-B-TTSPBP--TT-B-SSTTEEE-SGGG-TT--HHHHHHHHHHHHHHHTT--------S--EEE-SSS-EEEEE-TT----TTTEEEEEEE----TTTGGGTTTT---EEEEEEETTTTEEEEEEEESTTHHHHHHHHHHHHHTT--GGGGGG--PPSS----HHIIIIIII-